Protein AF-0000000067175747 (afdb_homodimer)

Secondary structure (DSSP, 8-state):
--TTS--EEEEEEEEEBTTTB-SHHHHHHHHHTT----BPPPSSS---HHHHHHHTTSTT-PPPPS-BB--TTTT---GGGGT--HHHHHHS-HHHHHHHHHHHHHHHHTT--GGGGTT--EEEEEE------SS-TTS-STTTTTHHHHH-TTHHHHHHHHHHT--S-EEEEE-GGGHHHHHHHHHHHHHHHTS-SEEEEEEEE--SSSHHHHHHHHTT-B-SSS---TTBTT---B-BB-EEEEEEEEEHHHHHHTTPPP-EEEEEEEEEE--S-SSTT---HHHHHHHHHHHHHHHT--GGG--EEE----S-HHHHHHHHHHHHHHH--SSTT-SPEEE-THHHH-B-GGGHHHHHHHHHHHHHHHTEEPPPSS-SSB-TTS-HHHHT-EE--S-EE---BTTEEEEEEEEE-TTSEEEEEEEEEEPP-/--TTS--EEEEEEEEEBTTTB-SHHHHHHHHHTT----BPPPSSS---HHHHHHHTTSTT-PPPPS-BB--TTTT---GGGGT--HHHHHHS-HHHHHHHHHHHHHHHHTT--GGGGTT--EEEEEE------SS-TTS-STTTTTHHHHH-TTHHHHHHHHHHT--S-EEEEE-GGGHHHHHHHHHHHHHHHTS-SEEEEEEEE--SSTHHHHHHHHTT-B-SSS---TTBTT---B-BB-EEEEEEEEEHHHHHHTTPPP-EEEEEEEEEE--S-SSTT---HHHHHHHHHHHHHHHT--GGG--EEE----S-HHHHHHHHHHHHHHH--SSTT-SPEEE-THHHH-B-GGGHHHHHHHHHHHHHHHTEEPPPSS-SSB-TTS-HHHHT-EE--S-EE---BTTEEEEEEEEE-TTSEEEEEEEEEEP--

Organism: Mycolicibacterium smegmatis (strain ATCC 700084 / mc(2)155) (NCBI:txid246196)

Structure (mmCIF, N/CA/C/O backbone):
data_AF-0000000067175747-model_v1
#
loop_
_entity.id
_entity.type
_entity.pdbx_description
1 polymer 'Polyketide synthase'
#
loop_
_atom_site.group_PDB
_atom_site.id
_atom_site.type_symbol
_atom_site.label_atom_id
_atom_site.label_alt_id
_atom_site.label_comp_id
_atom_site.label_asym_id
_atom_site.label_entity_id
_atom_site.label_seq_id
_atom_site.pdbx_PDB_ins_code
_atom_site.Cartn_x
_atom_site.Cartn_y
_atom_site.Cartn_z
_atom_site.occupancy
_atom_site.B_iso_or_equiv
_atom_site.auth_seq_id
_atom_site.auth_comp_id
_atom_site.auth_asym_id
_atom_site.auth_atom_id
_atom_site.pdbx_PDB_model_num
ATOM 1 N N . MET A 1 1 ? 19.922 19.328 -9.078 1 29.25 1 MET A N 1
ATOM 2 C CA . MET A 1 1 ? 18.953 18.469 -9.742 1 29.25 1 MET A CA 1
ATOM 3 C C . MET A 1 1 ? 19.547 17.844 -10.992 1 29.25 1 MET A C 1
ATOM 5 O O . MET A 1 1 ? 20.203 18.516 -11.781 1 29.25 1 MET A O 1
ATOM 9 N N . SER A 1 2 ? 19.844 16.766 -11.023 1 37.66 2 SER A N 1
ATOM 10 C CA . SER A 1 2 ? 20.438 16.203 -12.227 1 37.66 2 SER A CA 1
ATOM 11 C C . SER A 1 2 ? 19.719 16.688 -13.484 1 37.66 2 SER A C 1
ATOM 13 O O . SER A 1 2 ? 18.516 16.5 -13.633 1 37.66 2 SER A O 1
ATOM 15 N N . SER A 1 3 ? 20.188 17.75 -14.18 1 47.06 3 SER A N 1
ATOM 16 C CA . SER A 1 3 ? 19.891 18.625 -15.312 1 47.06 3 SER A CA 1
ATOM 17 C C . SER A 1 3 ? 19.109 17.891 -16.391 1 47.06 3 SER A C 1
ATOM 19 O O . SER A 1 3 ? 18.375 18.516 -17.172 1 47.06 3 SER A O 1
ATOM 21 N N . GLY A 1 4 ? 19.078 16.5 -16.391 1 63.97 4 GLY A N 1
ATOM 22 C CA . GLY A 1 4 ? 18.562 15.875 -17.609 1 63.97 4 GLY A CA 1
ATOM 23 C C . GLY A 1 4 ? 17.203 15.234 -17.406 1 63.97 4 GLY A C 1
ATOM 24 O O . GLY A 1 4 ? 16.531 14.891 -18.391 1 63.97 4 GLY A O 1
ATOM 25 N N . GLU A 1 5 ? 16.656 15.094 -16.031 1 85.38 5 GLU A N 1
ATOM 26 C CA . GLU A 1 5 ? 15.398 14.383 -15.883 1 85.38 5 GLU A CA 1
ATOM 27 C C . GLU A 1 5 ? 14.211 15.344 -15.961 1 85.38 5 GLU A C 1
ATOM 29 O O . GLU A 1 5 ? 14.273 16.453 -15.445 1 85.38 5 GLU A O 1
ATOM 34 N N . ASP A 1 6 ? 13.234 15.086 -16.688 1 95.19 6 ASP A N 1
ATOM 35 C CA . ASP A 1 6 ? 11.977 15.82 -16.781 1 95.19 6 ASP A CA 1
ATOM 36 C C . ASP A 1 6 ? 11.281 15.883 -15.422 1 95.19 6 ASP A C 1
ATOM 38 O O . ASP A 1 6 ? 10.789 14.875 -14.914 1 95.19 6 ASP A O 1
ATOM 42 N N . PRO A 1 7 ? 11.297 17.078 -14.711 1 97.94 7 PRO A N 1
ATOM 43 C CA . PRO A 1 7 ? 10.742 17.188 -13.359 1 97.94 7 PRO A CA 1
ATOM 44 C C . PRO A 1 7 ? 9.273 16.781 -13.281 1 97.94 7 PRO A C 1
ATOM 46 O O . PRO A 1 7 ? 8.562 16.844 -14.289 1 97.94 7 PRO A O 1
ATOM 49 N N . VAL A 1 8 ? 8.859 16.344 -12.125 1 98.81 8 VAL A N 1
ATOM 50 C CA . VAL A 1 8 ? 7.449 16.062 -11.867 1 98.81 8 VAL A CA 1
ATOM 51 C C . VAL A 1 8 ? 6.801 17.266 -11.188 1 98.81 8 VAL A C 1
ATOM 53 O O . VAL A 1 8 ? 7.359 17.844 -10.25 1 98.81 8 VAL A O 1
ATOM 56 N N . VAL A 1 9 ? 5.598 17.672 -11.664 1 98.94 9 VAL A N 1
ATOM 57 C CA . VAL A 1 9 ? 4.934 18.859 -11.148 1 98.94 9 VAL A CA 1
ATOM 58 C C . VAL A 1 9 ? 3.514 18.516 -10.703 1 98.94 9 VAL A C 1
ATOM 60 O O . VAL A 1 9 ? 2.93 17.531 -11.18 1 98.94 9 VAL A O 1
ATOM 63 N N . ILE A 1 10 ? 3.045 19.219 -9.742 1 98.94 10 ILE A N 1
ATOM 64 C CA . ILE A 1 10 ? 1.645 19.172 -9.336 1 98.94 10 ILE A CA 1
ATOM 65 C C . ILE A 1 10 ? 0.829 20.156 -10.172 1 98.94 10 ILE A C 1
ATOM 67 O O . ILE A 1 10 ? 1.156 21.344 -10.242 1 98.94 10 ILE A O 1
ATOM 71 N N . VAL A 1 11 ? -0.299 19.656 -10.734 1 98.88 11 VAL A N 1
ATOM 72 C CA . VAL A 1 11 ? -1.05 20.516 -11.641 1 98.88 11 VAL A CA 1
ATOM 73 C C . VAL A 1 11 ? -2.492 20.641 -11.156 1 98.88 11 VAL A C 1
ATOM 75 O O . VAL A 1 11 ? -3.285 21.391 -11.734 1 98.88 11 VAL A O 1
ATOM 78 N N . GLY A 1 12 ? -2.881 19.938 -10.109 1 98.81 12 GLY A N 1
ATOM 79 C CA . GLY A 1 12 ? -4.203 20.016 -9.516 1 98.81 12 GLY A CA 1
ATOM 80 C C . GLY A 1 12 ? -4.238 19.547 -8.07 1 98.81 12 GLY A C 1
ATOM 81 O O . GLY A 1 12 ? -3.373 18.766 -7.645 1 98.81 12 GLY A O 1
ATOM 82 N N . MET A 1 13 ? -5.25 20.016 -7.363 1 98.81 13 MET A N 1
ATOM 83 C CA . MET A 1 13 ? -5.43 19.594 -5.977 1 98.81 13 MET A CA 1
ATOM 84 C C . MET A 1 13 ? -6.879 19.766 -5.539 1 98.81 13 MET A C 1
ATOM 86 O O . MET A 1 13 ? -7.59 20.641 -6.043 1 98.81 13 MET A O 1
ATOM 90 N N . ALA A 1 14 ? -7.273 18.953 -4.656 1 98.88 14 ALA A N 1
ATOM 91 C CA . ALA A 1 14 ? -8.531 19.062 -3.928 1 98.88 14 ALA A CA 1
ATOM 92 C C . ALA A 1 14 ? -8.43 18.422 -2.547 1 98.88 14 ALA A C 1
ATOM 94 O O . ALA A 1 14 ? -7.555 17.594 -2.307 1 98.88 14 ALA A O 1
ATOM 95 N N . LEU A 1 15 ? -9.289 18.875 -1.638 1 98.75 15 LEU A N 1
ATOM 96 C CA . LEU A 1 15 ? -9.227 18.312 -0.294 1 98.75 15 LEU A CA 1
ATOM 97 C C . LEU A 1 15 ? -10.555 18.469 0.427 1 98.75 15 LEU A C 1
ATOM 99 O O . LEU A 1 15 ? -11.422 19.219 -0.013 1 98.75 15 LEU A O 1
ATOM 103 N N . GLU A 1 16 ? -10.727 17.703 1.391 1 98.5 16 GLU A N 1
ATOM 104 C CA . GLU A 1 16 ? -11.734 17.844 2.439 1 98.5 16 GLU A CA 1
ATOM 105 C C . GLU A 1 16 ? -11.109 17.75 3.826 1 98.5 16 GLU A C 1
ATOM 107 O O . GLU A 1 16 ? -10.188 16.953 4.043 1 98.5 16 GLU A O 1
ATOM 112 N N . ALA A 1 17 ? -11.469 18.578 4.68 1 98.62 17 ALA A N 1
ATOM 113 C CA . ALA A 1 17 ? -10.945 18.625 6.047 1 98.62 17 ALA A CA 1
ATOM 114 C C . ALA A 1 17 ? -12.055 18.984 7.039 1 98.62 17 ALA A C 1
ATOM 116 O O . ALA A 1 17 ? -13.148 19.375 6.637 1 98.62 17 ALA A O 1
ATOM 117 N N . PRO A 1 18 ? -11.852 18.781 8.305 1 98.31 18 PRO A N 1
ATOM 118 C CA . PRO A 1 18 ? -12.836 19.188 9.305 1 98.31 18 PRO A CA 1
ATOM 119 C C . PRO A 1 18 ? -13.188 20.656 9.227 1 98.31 18 PRO A C 1
ATOM 121 O O . PRO A 1 18 ? -12.422 21.453 8.672 1 98.31 18 PRO A O 1
ATOM 124 N N . GLY A 1 19 ? -14.312 21 9.82 1 96.75 19 GLY A N 1
ATOM 125 C CA . GLY A 1 19 ? -14.742 22.391 9.82 1 96.75 19 GLY A CA 1
ATOM 126 C C . GLY A 1 19 ? -15.539 22.766 8.586 1 96.75 19 GLY A C 1
ATOM 127 O O . GLY A 1 19 ? -15.664 23.953 8.25 1 96.75 19 GLY A O 1
ATOM 128 N N . GLY A 1 20 ? -15.977 21.781 7.902 1 95.69 20 GLY A N 1
ATOM 129 C CA . GLY A 1 20 ? -16.781 22.031 6.715 1 95.69 20 GLY A CA 1
ATOM 130 C C . GLY A 1 20 ? -15.953 22.422 5.504 1 95.69 20 GLY A C 1
ATOM 131 O O . GLY A 1 20 ? -16.469 23.016 4.551 1 95.69 20 GLY A O 1
ATOM 132 N N . VAL A 1 21 ? -14.703 22.141 5.492 1 97.88 21 VAL A N 1
ATOM 133 C CA . VAL A 1 21 ? -13.805 22.484 4.395 1 97.88 21 VAL A CA 1
ATOM 134 C C . VAL A 1 21 ? -14.039 21.531 3.225 1 97.88 21 VAL A C 1
ATOM 136 O O . VAL A 1 21 ? -13.844 20.312 3.354 1 97.88 21 VAL A O 1
ATOM 139 N N . THR A 1 22 ? -14.391 22.031 2.045 1 96.62 22 THR A N 1
ATOM 140 C CA . THR A 1 22 ? -14.609 21.188 0.87 1 96.62 22 THR A CA 1
ATOM 141 C C . THR A 1 22 ? -13.867 21.75 -0.339 1 96.62 22 THR A C 1
ATOM 143 O O . THR A 1 22 ? -13.883 21.156 -1.416 1 96.62 22 THR A O 1
ATOM 146 N N . THR A 1 23 ? -13.305 22.938 -0.142 1 97.75 23 THR A N 1
ATOM 147 C CA . THR A 1 23 ? -12.516 23.547 -1.203 1 97.75 23 THR A CA 1
ATOM 148 C C . THR A 1 23 ? -11.188 24.078 -0.657 1 97.75 23 THR A C 1
ATOM 150 O O . THR A 1 23 ? -11.039 24.25 0.554 1 97.75 23 THR A O 1
ATOM 153 N N . ALA A 1 24 ? -10.289 24.328 -1.548 1 98.12 24 ALA A N 1
ATOM 154 C CA . ALA A 1 24 ? -9.008 24.938 -1.17 1 98.12 24 ALA A CA 1
ATOM 155 C C . ALA A 1 24 ? -9.211 26.297 -0.535 1 98.12 24 ALA A C 1
ATOM 157 O O . ALA A 1 24 ? -8.5 26.672 0.399 1 98.12 24 ALA A O 1
ATOM 158 N N . ASP A 1 25 ? -10.172 27.031 -1.022 1 98.25 25 ASP A N 1
ATOM 159 C CA . ASP A 1 25 ? -10.469 28.344 -0.468 1 98.25 25 ASP A CA 1
ATOM 160 C C . ASP A 1 25 ? -11.016 28.234 0.953 1 98.25 25 ASP A C 1
ATOM 162 O O . ASP A 1 25 ? -10.672 29.047 1.819 1 98.25 25 ASP A O 1
ATOM 166 N N . ASP A 1 26 ? -11.953 27.281 1.152 1 98.5 26 ASP A N 1
ATOM 167 C CA . ASP A 1 26 ? -12.43 27.031 2.506 1 98.5 26 ASP A CA 1
ATOM 168 C C . ASP A 1 26 ? -11.266 26.75 3.457 1 98.5 26 ASP A C 1
ATOM 170 O O . ASP A 1 26 ? -11.242 27.266 4.578 1 98.5 26 ASP A O 1
ATOM 174 N N . TYR A 1 27 ? -10.414 25.969 2.957 1 98.81 27 TYR A N 1
ATOM 175 C CA . TYR A 1 27 ? -9.266 25.562 3.756 1 98.81 27 TYR A CA 1
ATOM 176 C C . TYR A 1 27 ? -8.391 26.766 4.105 1 98.81 27 TYR A C 1
ATOM 178 O O . TYR A 1 27 ? -7.996 26.938 5.262 1 98.81 27 TYR A O 1
ATOM 186 N N . TRP A 1 28 ? -8.047 27.578 3.131 1 98.81 28 TRP A N 1
ATOM 187 C CA . TRP A 1 28 ? -7.238 28.766 3.35 1 98.81 28 TRP A CA 1
ATOM 188 C C . TRP A 1 28 ? -7.91 29.703 4.34 1 98.81 28 TRP A C 1
ATOM 190 O O . TRP A 1 28 ? -7.25 30.266 5.215 1 98.81 28 TRP A O 1
ATOM 200 N N . THR A 1 29 ? -9.188 29.828 4.207 1 98.75 29 THR A N 1
ATOM 201 C CA . THR A 1 29 ? -9.945 30.672 5.121 1 98.75 29 THR A CA 1
ATOM 202 C C . THR A 1 29 ? -9.852 30.141 6.551 1 98.75 29 THR A C 1
ATOM 204 O O . THR A 1 29 ? -9.617 30.906 7.488 1 98.75 29 THR A O 1
ATOM 207 N N . LEU A 1 30 ? -10 28.891 6.715 1 98.75 30 LEU A N 1
ATOM 208 C CA . LEU A 1 30 ? -9.883 28.25 8.023 1 98.75 30 LEU A CA 1
ATOM 209 C C . LEU A 1 30 ? -8.516 28.531 8.641 1 98.75 30 LEU A C 1
ATOM 211 O O . LEU A 1 30 ? -8.414 28.875 9.82 1 98.75 30 LEU A O 1
ATOM 215 N N . LEU A 1 31 ? -7.477 28.391 7.848 1 98.75 31 LEU A N 1
ATOM 216 C CA . LEU A 1 31 ? -6.102 28.562 8.305 1 98.75 31 LEU A CA 1
ATOM 217 C C . LEU A 1 31 ? -5.816 30.016 8.68 1 98.75 31 LEU A C 1
ATOM 219 O O . LEU A 1 31 ? -5.195 30.281 9.711 1 98.75 31 LEU A O 1
ATOM 223 N N . THR A 1 32 ? -6.281 30.984 7.914 1 98.38 32 THR A N 1
ATOM 224 C CA . THR A 1 32 ? -5.914 32.375 8.102 1 98.38 32 THR A CA 1
ATOM 225 C C . THR A 1 32 ? -6.797 33.031 9.156 1 98.38 32 THR A C 1
ATOM 227 O O . THR A 1 32 ? -6.406 34.031 9.766 1 98.38 32 THR A O 1
ATOM 230 N N . GLU A 1 33 ? -7.965 32.438 9.352 1 98.31 33 GLU A N 1
ATOM 231 C CA . GLU A 1 33 ? -8.805 32.906 10.445 1 98.31 33 GLU A CA 1
ATOM 232 C C . GLU A 1 33 ? -8.398 32.281 11.773 1 98.31 33 GLU A C 1
ATOM 234 O O . GLU A 1 33 ? -8.992 32.562 12.812 1 98.31 33 GLU A O 1
ATOM 239 N N . GLU A 1 34 ? -7.406 31.375 11.672 1 98.31 34 GLU A N 1
ATOM 240 C CA . GLU A 1 34 ? -6.859 30.719 12.852 1 98.31 34 GLU A CA 1
ATOM 241 C C . GLU A 1 34 ? -7.945 29.969 13.625 1 98.31 34 GLU A C 1
ATOM 243 O O . GLU A 1 34 ? -8.023 30.078 14.852 1 98.31 34 GLU A O 1
ATOM 248 N N . ARG A 1 35 ? -8.75 29.266 12.891 1 98.31 35 ARG A N 1
ATOM 249 C CA . ARG A 1 35 ? -9.836 28.5 13.5 1 98.31 35 ARG A CA 1
ATOM 250 C C . ARG A 1 35 ? -9.391 27.078 13.812 1 98.31 35 ARG A C 1
ATOM 252 O O . ARG A 1 35 ? -8.602 26.484 13.07 1 98.31 35 ARG A O 1
ATOM 259 N N . GLU A 1 36 ? -9.914 26.562 14.883 1 98.25 36 GLU A N 1
ATOM 260 C CA . GLU A 1 36 ? -9.82 25.141 15.211 1 98.25 36 GLU A CA 1
ATOM 261 C C . GLU A 1 36 ? -11.07 24.391 14.773 1 98.25 36 GLU A C 1
ATOM 263 O O . GLU A 1 36 ? -12.188 24.734 15.172 1 98.25 36 GLU A O 1
ATOM 268 N N . ALA A 1 37 ? -10.883 23.375 13.992 1 98.25 37 ALA A N 1
ATOM 269 C CA . ALA A 1 37 ? -12.016 22.688 13.367 1 98.25 37 ALA A CA 1
ATOM 270 C C . ALA A 1 37 ? -12.344 21.391 14.109 1 98.25 37 ALA A C 1
ATOM 272 O O . ALA A 1 37 ? -13.008 20.516 13.562 1 98.25 37 ALA A O 1
ATOM 273 N N . LEU A 1 38 ? -11.961 21.219 15.328 1 97.88 38 LEU A N 1
ATOM 274 C CA . LEU A 1 38 ? -12.32 20.062 16.156 1 97.88 38 LEU A CA 1
ATOM 275 C C . LEU A 1 38 ? -13.727 20.219 16.719 1 97.88 38 LEU A C 1
ATOM 277 O O . LEU A 1 38 ? -14.172 21.328 17 1 97.88 38 LEU A O 1
ATOM 281 N N . GLY A 1 39 ? -14.438 19.141 16.797 1 96.81 39 GLY A N 1
ATOM 282 C CA . GLY A 1 39 ? -15.789 19.109 17.328 1 96.81 39 GLY A CA 1
ATOM 283 C C . GLY A 1 39 ? -16.109 17.828 18.078 1 96.81 39 GLY A C 1
ATOM 284 O O . GLY A 1 39 ? -15.25 16.969 18.234 1 96.81 39 GLY A O 1
ATOM 285 N N . ARG A 1 40 ? -17.312 17.812 18.531 1 96.94 40 ARG A N 1
ATOM 286 C CA . ARG A 1 40 ? -17.766 16.641 19.281 1 96.94 40 ARG A CA 1
ATOM 287 C C . ARG A 1 40 ? -17.891 15.422 18.375 1 96.94 40 ARG A C 1
ATOM 289 O O . ARG A 1 40 ? -17.984 15.555 17.156 1 96.94 40 ARG A O 1
ATOM 296 N N . PHE A 1 41 ? -17.844 14.234 19.016 1 96.81 41 PHE A N 1
ATOM 297 C CA . PHE A 1 41 ? -18.031 13 18.266 1 96.81 41 PHE A CA 1
ATOM 298 C C . PHE A 1 41 ? -19.359 13.008 17.531 1 96.81 41 PHE A C 1
ATOM 300 O O . PHE A 1 41 ? -20.375 13.453 18.078 1 96.81 41 PHE A O 1
ATOM 307 N N . PRO A 1 42 ? -19.266 12.57 16.25 1 93.94 42 PRO A N 1
ATOM 308 C CA . PRO A 1 42 ? -20.531 12.484 15.516 1 93.94 42 PRO A CA 1
ATOM 309 C C . PRO A 1 42 ? -21.484 11.453 16.109 1 93.94 42 PRO A C 1
ATOM 311 O O . PRO A 1 42 ? -21.047 10.398 16.578 1 93.94 42 PRO A O 1
ATOM 314 N N . ARG A 1 43 ? -22.781 11.68 16.047 1 92.31 43 ARG A N 1
ATOM 315 C CA . ARG A 1 43 ? -23.781 10.805 16.641 1 92.31 43 ARG A CA 1
ATOM 316 C C . ARG A 1 43 ? -24.484 9.961 15.578 1 92.31 43 ARG A C 1
ATOM 318 O O . ARG A 1 43 ? -25.328 9.125 15.898 1 92.31 43 ARG A O 1
ATOM 325 N N . ASP A 1 44 ? -24.094 10.039 14.406 1 88.19 44 ASP A N 1
ATOM 326 C CA . ASP A 1 44 ? -24.766 9.359 13.305 1 88.19 44 ASP A CA 1
ATOM 327 C C . ASP A 1 44 ? -23.906 8.219 12.75 1 88.19 44 ASP A C 1
ATOM 329 O O . ASP A 1 44 ? -24.141 7.758 11.633 1 88.19 44 ASP A O 1
ATOM 333 N N . ARG A 1 45 ? -22.922 7.781 13.5 1 90.31 45 ARG A N 1
ATOM 334 C CA . ARG A 1 45 ? -22.016 6.77 12.984 1 90.31 45 ARG A CA 1
ATOM 335 C C . ARG A 1 45 ? -22.25 5.426 13.664 1 90.31 45 ARG A C 1
ATOM 337 O O . ARG A 1 45 ? -21.547 4.449 13.383 1 90.31 45 ARG A O 1
ATOM 344 N N . GLY A 1 46 ? -23.156 5.387 14.531 1 89.5 46 GLY A N 1
ATOM 345 C CA . GLY A 1 46 ? -23.453 4.145 15.227 1 89.5 46 GLY A CA 1
ATOM 346 C C . GLY A 1 46 ? -22.453 3.82 16.328 1 89.5 46 GLY A C 1
ATOM 347 O O . GLY A 1 46 ? -22.406 2.689 16.812 1 89.5 46 GLY A O 1
ATOM 348 N N . TRP A 1 47 ? -21.594 4.785 16.656 1 93.25 47 TRP A N 1
ATOM 349 C CA . TRP A 1 47 ? -20.641 4.566 17.734 1 93.25 47 TRP A CA 1
ATOM 350 C C . TRP A 1 47 ? -21.328 4.57 19.094 1 93.25 47 TRP A C 1
ATOM 352 O O . TRP A 1 47 ? -22.234 5.383 19.328 1 93.25 47 TRP A O 1
ATOM 362 N N . ASP A 1 48 ? -21.016 3.637 19.906 1 95 48 ASP A N 1
ATOM 363 C CA . ASP A 1 48 ? -21.484 3.682 21.297 1 95 48 ASP A CA 1
ATOM 364 C C . ASP A 1 48 ? -20.641 4.641 22.125 1 95 48 ASP A C 1
ATOM 366 O O . ASP A 1 48 ? -19.781 4.211 22.906 1 95 48 ASP A O 1
ATOM 370 N N . ILE A 1 49 ? -20.969 5.871 22.062 1 96.06 49 ILE A N 1
ATOM 371 C CA . ILE A 1 49 ? -20.172 6.945 22.656 1 96.06 49 ILE A CA 1
ATOM 372 C C . ILE A 1 49 ? -20.203 6.828 24.172 1 96.06 49 ILE A C 1
ATOM 374 O O . ILE A 1 49 ? -19.188 7.074 24.844 1 96.06 49 ILE A O 1
ATOM 378 N N . GLY A 1 50 ? -21.344 6.488 24.734 1 95.94 50 GLY A N 1
ATOM 379 C CA . GLY A 1 50 ? -21.422 6.262 26.156 1 95.94 50 GLY A CA 1
ATOM 380 C C . GLY A 1 50 ? -20.438 5.207 26.641 1 95.94 50 GLY A C 1
ATOM 381 O O . GLY A 1 50 ? -19.703 5.426 27.609 1 95.94 50 GLY A O 1
ATOM 382 N N . ALA A 1 51 ? -20.469 4.121 25.984 1 95.31 51 ALA A N 1
ATOM 383 C CA . ALA A 1 51 ? -19.547 3.035 26.328 1 95.31 51 ALA A CA 1
ATOM 384 C C . ALA A 1 51 ? -18.094 3.457 26.141 1 95.31 51 ALA A C 1
ATOM 386 O O . ALA A 1 51 ? -17.219 3.031 26.875 1 95.31 51 ALA A O 1
ATOM 387 N N . LEU A 1 52 ? -17.938 4.242 25.156 1 96 52 LEU A N 1
ATOM 388 C CA . LEU A 1 52 ? -16.594 4.746 24.875 1 96 52 LEU A CA 1
ATOM 389 C C . LEU A 1 52 ? -16.078 5.562 26.047 1 96 52 LEU A C 1
ATOM 391 O O . LEU A 1 52 ? -14.953 5.332 26.531 1 96 52 LEU A O 1
ATOM 395 N N . PHE A 1 53 ? -16.844 6.461 26.562 1 96.5 53 PHE A N 1
ATOM 396 C CA . PHE A 1 53 ? -16.438 7.324 27.656 1 96.5 53 PHE A CA 1
ATOM 397 C C . PHE A 1 53 ? -16.312 6.527 28.953 1 96.5 53 PHE A C 1
ATOM 399 O O . PHE A 1 53 ? -15.352 6.711 29.703 1 96.5 53 PHE A O 1
ATOM 406 N N . ASP A 1 54 ? -17.188 5.629 29.172 1 96.25 54 ASP A N 1
ATOM 407 C CA . ASP A 1 54 ? -17.141 4.789 30.359 1 96.25 54 ASP A CA 1
ATOM 408 C C . ASP A 1 54 ? -15.898 3.895 30.359 1 96.25 54 ASP A C 1
ATOM 410 O O . ASP A 1 54 ? -15.227 3.754 31.375 1 96.25 54 ASP A O 1
ATOM 414 N N . GLY A 1 55 ? -15.711 3.328 29.234 1 94.94 55 GLY A N 1
ATOM 415 C CA . GLY A 1 55 ? -14.562 2.451 29.094 1 94.94 55 GLY A CA 1
ATOM 416 C C . GLY A 1 55 ? -13.242 3.164 29.312 1 94.94 55 GLY A C 1
ATOM 417 O O . GLY A 1 55 ? -12.297 2.588 29.859 1 94.94 55 GLY A O 1
ATOM 418 N N . SER A 1 56 ? -13.188 4.363 28.875 1 94.69 56 SER A N 1
ATOM 419 C CA . SER A 1 56 ? -11.93 5.105 28.938 1 94.69 56 SER A CA 1
ATOM 420 C C . SER A 1 56 ? -11.602 5.496 30.375 1 94.69 56 SER A C 1
ATOM 422 O O . SER A 1 56 ? -10.508 5.984 30.656 1 94.69 56 SER A O 1
ATOM 424 N N . ARG A 1 57 ? -12.461 5.188 31.344 1 93.81 57 ARG A N 1
ATOM 425 C CA . ARG A 1 57 ? -12.234 5.488 32.75 1 93.81 57 ARG A CA 1
ATOM 426 C C . ARG A 1 57 ? -11.641 4.285 33.469 1 93.81 57 ARG A C 1
ATOM 428 O O . ARG A 1 57 ? -11.281 4.379 34.656 1 93.81 57 ARG A O 1
ATOM 435 N N . ARG A 1 58 ? -11.508 3.227 32.781 1 93.56 58 ARG A N 1
ATOM 436 C CA . ARG A 1 58 ? -10.891 2.033 33.344 1 93.56 58 ARG A CA 1
ATOM 437 C C . ARG A 1 58 ? -9.406 2.26 33.625 1 93.56 58 ARG A C 1
ATOM 439 O O . ARG A 1 58 ? -8.773 3.09 32.969 1 93.56 58 ARG A O 1
ATOM 446 N N . ASP A 1 59 ? -8.906 1.493 34.531 1 92.38 59 ASP A N 1
ATOM 447 C CA . ASP A 1 59 ? -7.484 1.581 34.875 1 92.38 59 ASP A CA 1
ATOM 448 C C . ASP A 1 59 ? -6.621 1.299 33.625 1 92.38 59 ASP A C 1
ATOM 450 O O . ASP A 1 59 ? -6.91 0.384 32.875 1 92.38 59 ASP A O 1
ATOM 454 N N . GLY A 1 60 ? -5.672 2.145 33.531 1 93.94 60 GLY A N 1
ATOM 455 C CA . GLY A 1 60 ? -4.719 1.947 32.438 1 93.94 60 GLY A CA 1
ATOM 456 C C . GLY A 1 60 ? -5.062 2.738 31.203 1 93.94 60 GLY A C 1
ATOM 457 O O . GLY A 1 60 ? -4.293 2.752 30.234 1 93.94 60 GLY A O 1
ATOM 458 N N . PHE A 1 61 ? -6.223 3.361 31.203 1 95.44 61 PHE A N 1
ATOM 459 C CA . PHE A 1 61 ? -6.617 4.184 30.078 1 95.44 61 PHE A CA 1
ATOM 460 C C . PHE A 1 61 ? -6.625 5.66 30.453 1 95.44 61 PHE A C 1
ATOM 462 O O . PHE A 1 61 ? -6.906 6.012 31.609 1 95.44 61 PHE A O 1
ATOM 469 N N . LYS A 1 62 ? -6.238 6.453 29.484 1 95.06 62 LYS A N 1
ATOM 470 C CA . LYS A 1 62 ? -6.453 7.895 29.594 1 95.06 62 LYS A CA 1
ATOM 471 C C . LYS A 1 62 ? -7.875 8.266 29.172 1 95.06 62 LYS A C 1
ATOM 473 O O . LYS A 1 62 ? -8.398 7.727 28.203 1 95.06 62 LYS A O 1
ATOM 478 N N . PRO A 1 63 ? -8.477 9.203 29.906 1 95.69 63 PRO A N 1
ATOM 479 C CA . PRO A 1 63 ? -9.828 9.594 29.516 1 95.69 63 PRO A CA 1
ATOM 480 C C . PRO A 1 63 ? -9.891 10.141 28.078 1 95.69 63 PRO A C 1
ATOM 482 O O . PRO A 1 63 ? -9.016 10.906 27.672 1 95.69 63 PRO A O 1
ATOM 485 N N . ILE A 1 64 ? -10.875 9.672 27.359 1 97.56 64 ILE A N 1
ATOM 486 C CA . ILE A 1 64 ? -11.117 10.156 26 1 97.56 64 ILE A CA 1
ATOM 487 C C . ILE A 1 64 ? -12.023 11.391 26.047 1 97.56 64 ILE A C 1
ATOM 489 O O . ILE A 1 64 ? -13.117 11.344 26.609 1 97.56 64 ILE A O 1
ATOM 493 N N . ASN A 1 65 ? -11.508 12.484 25.5 1 96.62 65 ASN A N 1
ATOM 494 C CA . ASN A 1 65 ? -12.312 13.695 25.391 1 96.62 65 ASN A CA 1
ATOM 495 C C . ASN A 1 65 ? -13.289 13.609 24.219 1 96.62 65 ASN A C 1
ATOM 497 O O . ASN A 1 65 ? -13 12.984 23.203 1 96.62 65 ASN A O 1
ATOM 501 N N . ASP A 1 66 ? -14.477 14.18 24.391 1 97.38 66 ASP A N 1
ATOM 502 C CA . ASP A 1 66 ? -15.477 14.203 23.328 1 97.38 66 ASP A CA 1
ATOM 503 C C . ASP A 1 66 ? -15.094 15.203 22.234 1 97.38 66 ASP A C 1
ATOM 505 O O . ASP A 1 66 ? -15.891 16.078 21.891 1 97.38 66 ASP A O 1
ATOM 509 N N . LEU A 1 67 ? -13.867 15.094 21.719 1 97.62 67 LEU A N 1
ATOM 510 C CA . LEU A 1 67 ? -13.367 16.016 20.703 1 97.62 67 LEU A CA 1
ATOM 511 C C . LEU A 1 67 ? -12.547 15.273 19.656 1 97.62 67 LEU A C 1
ATOM 513 O O . LEU A 1 67 ? -11.797 14.359 19.984 1 97.62 67 LEU A O 1
ATOM 517 N N . GLY A 1 68 ? -12.727 15.57 18.375 1 98.12 68 GLY A N 1
ATOM 518 C CA . GLY A 1 68 ? -11.984 15.102 17.219 1 98.12 68 GLY A CA 1
ATOM 519 C C . GLY A 1 68 ? -12.258 15.914 15.969 1 98.12 68 GLY A C 1
ATOM 520 O O . GLY A 1 68 ? -13.109 16.812 15.977 1 98.12 68 GLY A O 1
ATOM 521 N N . GLY A 1 69 ? -11.414 15.766 15.008 1 98.38 69 GLY A N 1
ATOM 522 C CA . GLY A 1 69 ? -11.688 16.359 13.703 1 98.38 69 GLY A CA 1
ATOM 523 C C . GLY A 1 69 ? -12.469 15.445 12.781 1 98.38 69 GLY A C 1
ATOM 524 O O . GLY A 1 69 ? -11.977 14.383 12.391 1 98.38 69 GLY A O 1
ATOM 525 N N . PHE A 1 70 ? -13.688 15.883 12.367 1 97.75 70 PHE A N 1
ATOM 526 C CA . PHE A 1 70 ? -14.555 15 11.594 1 97.75 70 PHE A CA 1
ATOM 527 C C . PHE A 1 70 ? -15.016 15.68 10.312 1 97.75 70 PHE A C 1
ATOM 529 O O . PHE A 1 70 ? -15.242 16.891 10.289 1 97.75 70 PHE A O 1
ATOM 536 N N . LEU A 1 71 ? -15.07 14.836 9.266 1 97.06 71 LEU A N 1
ATOM 537 C CA . LEU A 1 71 ? -15.695 15.32 8.039 1 97.06 71 LEU A CA 1
ATOM 538 C C . LEU A 1 71 ? -17.219 15.359 8.18 1 97.06 71 LEU A C 1
ATOM 540 O O . LEU A 1 71 ? -17.828 14.383 8.617 1 97.06 71 LEU A O 1
ATOM 544 N N . SER A 1 72 ? -17.922 16.438 7.895 1 87.62 72 SER A N 1
ATOM 545 C CA . SER A 1 72 ? -19.375 16.594 7.996 1 87.62 72 SER A CA 1
ATOM 546 C C . SER A 1 72 ? -20.094 15.812 6.906 1 87.62 72 SER A C 1
ATOM 548 O O . SER A 1 72 ? -21.203 15.32 7.121 1 87.62 72 SER A O 1
ATOM 550 N N . GLY A 1 73 ? -19.594 15.609 5.781 1 79.44 73 GLY A N 1
ATOM 551 C CA . GLY A 1 73 ? -20.281 14.984 4.652 1 79.44 73 GLY A CA 1
ATOM 552 C C . GLY A 1 73 ? -19.688 13.641 4.273 1 79.44 73 GLY A C 1
ATOM 553 O O . GLY A 1 73 ? -19.719 13.242 3.107 1 79.44 73 GLY A O 1
ATOM 554 N N . ALA A 1 74 ? -19.297 13 5.32 1 76.38 74 ALA A N 1
ATOM 555 C CA . ALA A 1 74 ? -18.656 11.727 4.988 1 76.38 74 ALA A CA 1
ATOM 556 C C . ALA A 1 74 ? -19.688 10.703 4.516 1 76.38 74 ALA A C 1
ATOM 558 O O . ALA A 1 74 ? -19.359 9.82 3.717 1 76.38 74 ALA A O 1
ATOM 559 N N . GLY A 1 75 ? -20.828 10.812 4.957 1 76.5 75 GLY A N 1
ATOM 560 C CA . GLY A 1 75 ? -21.875 9.875 4.59 1 76.5 75 GLY A CA 1
ATOM 561 C C . GLY A 1 75 ? -22.641 10.289 3.346 1 76.5 75 GLY A C 1
ATOM 562 O O . GLY A 1 75 ? -23.438 9.516 2.812 1 76.5 75 GLY A O 1
ATOM 563 N N . GLU A 1 76 ? -22.344 11.508 2.924 1 80 76 GLU A N 1
ATOM 564 C CA . GLU A 1 76 ? -23.047 12.008 1.739 1 80 76 GLU A CA 1
ATOM 565 C C . GLU A 1 76 ? -22.328 11.578 0.46 1 80 76 GLU A C 1
ATOM 567 O O . GLU A 1 76 ? -21.109 11.734 0.337 1 80 76 GLU A O 1
ATOM 572 N N . PHE A 1 77 ? -23.188 10.922 -0.385 1 80.69 77 PHE A N 1
ATOM 573 C CA . PHE A 1 77 ? -22.641 10.406 -1.634 1 80.69 77 PHE A CA 1
ATOM 574 C C . PHE A 1 77 ? -23.719 10.281 -2.691 1 80.69 77 PHE A C 1
ATOM 576 O O . PHE A 1 77 ? -24.844 9.883 -2.389 1 80.69 77 PHE A O 1
ATOM 583 N N . ASP A 1 78 ? -23.375 10.797 -3.865 1 83.75 78 ASP A N 1
ATOM 584 C CA . ASP A 1 78 ? -24.266 10.633 -5.008 1 83.75 78 ASP A CA 1
ATOM 585 C C . ASP A 1 78 ? -23.859 9.43 -5.859 1 83.75 78 ASP A C 1
ATOM 587 O O . ASP A 1 78 ? -23.141 9.586 -6.859 1 83.75 78 ASP A O 1
ATOM 591 N N . PRO A 1 79 ? -24.391 8.32 -5.512 1 86.56 79 PRO A N 1
ATOM 592 C CA . PRO A 1 79 ? -23.953 7.117 -6.227 1 86.56 79 PRO A CA 1
ATOM 593 C C . PRO A 1 79 ? -24.312 7.148 -7.707 1 86.56 79 PRO A C 1
ATOM 595 O O . PRO A 1 79 ? -23.562 6.656 -8.547 1 86.56 79 PRO A O 1
ATOM 598 N N . ALA A 1 80 ? -25.391 7.773 -8.055 1 87.06 80 ALA A N 1
ATOM 599 C CA . ALA A 1 80 ? -25.828 7.824 -9.445 1 87.06 80 ALA A CA 1
ATOM 600 C C . ALA A 1 80 ? -24.859 8.617 -10.305 1 87.06 80 ALA A C 1
ATOM 602 O O . ALA A 1 80 ? -24.609 8.266 -11.461 1 87.06 80 ALA A O 1
ATOM 603 N N . PHE A 1 81 ? -24.359 9.625 -9.719 1 88.06 81 PHE A N 1
ATOM 604 C CA . PHE A 1 81 ? -23.391 10.445 -10.43 1 88.06 81 PHE A CA 1
ATOM 605 C C . PHE A 1 81 ? -22.172 9.617 -10.836 1 88.06 81 PHE A C 1
ATOM 607 O O . PHE A 1 81 ? -21.609 9.82 -11.914 1 88.06 81 PHE A O 1
ATOM 614 N N . PHE A 1 82 ? -21.812 8.625 -10.055 1 89.94 82 PHE A N 1
ATOM 615 C CA . PHE A 1 82 ? -20.609 7.824 -10.305 1 89.94 82 PHE A CA 1
ATOM 616 C C . PHE A 1 82 ? -20.984 6.473 -10.906 1 89.94 82 PHE A C 1
ATOM 618 O O . PHE A 1 82 ? -20.141 5.578 -11 1 89.94 82 PHE A O 1
ATOM 625 N N . GLY A 1 83 ? -22.234 6.219 -11.172 1 88.5 83 GLY A N 1
ATOM 626 C CA . GLY A 1 83 ? -22.672 4.965 -11.766 1 88.5 83 GLY A CA 1
ATOM 627 C C . GLY A 1 83 ? -22.656 3.805 -10.789 1 88.5 83 GLY A C 1
ATOM 628 O O . GLY A 1 83 ? -22.422 2.66 -11.188 1 88.5 83 GLY A O 1
ATOM 629 N N . ILE A 1 84 ? -22.812 4.043 -9.562 1 90.81 84 ILE A N 1
ATOM 630 C CA . ILE A 1 84 ? -22.797 3.027 -8.516 1 90.81 84 ILE A CA 1
ATOM 631 C C . ILE A 1 84 ? -24.219 2.756 -8.047 1 90.81 84 ILE A C 1
ATOM 633 O O . ILE A 1 84 ? -24.984 3.691 -7.758 1 90.81 84 ILE A O 1
ATOM 637 N N . SER A 1 85 ? -24.641 1.541 -7.984 1 90 85 SER A N 1
ATOM 638 C CA . SER A 1 85 ? -25.984 1.185 -7.547 1 90 85 SER A CA 1
ATOM 639 C C . SER A 1 85 ? -26.188 1.492 -6.066 1 90 85 SER A C 1
ATOM 641 O O . SER A 1 85 ? -25.219 1.503 -5.293 1 90 85 SER A O 1
ATOM 643 N N . PRO A 1 86 ? -27.422 1.672 -5.684 1 89.44 86 PRO A N 1
ATOM 644 C CA . PRO A 1 86 ? -27.703 1.938 -4.27 1 89.44 86 PRO A CA 1
ATOM 645 C C . PRO A 1 86 ? -27.266 0.798 -3.355 1 89.44 86 PRO A C 1
ATOM 647 O O . PRO A 1 86 ? -26.734 1.044 -2.268 1 89.44 86 PRO A O 1
ATOM 650 N N . ARG A 1 87 ? -27.453 -0.37 -3.799 1 88.62 87 ARG A N 1
ATOM 651 C CA . ARG A 1 87 ? -27.062 -1.531 -3.006 1 88.62 87 ARG A CA 1
ATOM 652 C C . ARG A 1 87 ? -25.547 -1.564 -2.785 1 88.62 87 ARG A C 1
ATOM 654 O O . ARG A 1 87 ? -25.078 -1.821 -1.673 1 88.62 87 ARG A O 1
ATOM 661 N N . GLU A 1 88 ? -24.844 -1.297 -3.793 1 90.31 88 GLU A N 1
ATOM 662 C CA . GLU A 1 88 ? -23.391 -1.25 -3.691 1 90.31 88 GLU A CA 1
ATOM 663 C C . GLU A 1 88 ? -22.938 -0.083 -2.818 1 90.31 88 GLU A C 1
ATOM 665 O O . GLU A 1 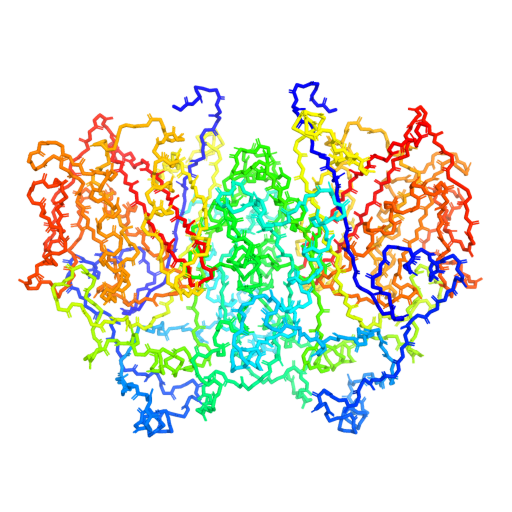88 ? -22.016 -0.229 -2.006 1 90.31 88 GLU A O 1
ATOM 670 N N . ALA A 1 89 ? -23.594 1.02 -2.955 1 90.62 89 ALA A N 1
ATOM 671 C CA . ALA A 1 89 ? -23.219 2.244 -2.254 1 90.62 89 ALA A CA 1
ATOM 672 C C . ALA A 1 89 ? -23.312 2.062 -0.743 1 90.62 89 ALA A C 1
ATOM 674 O O . ALA A 1 89 ? -22.484 2.576 0.005 1 90.62 89 ALA A O 1
ATOM 675 N N . VAL A 1 90 ? -24.25 1.338 -0.337 1 88.88 90 VAL A N 1
ATOM 676 C CA . VAL A 1 90 ? -24.484 1.188 1.096 1 88.88 90 VAL A CA 1
ATOM 677 C C . VAL A 1 90 ? -23.406 0.297 1.706 1 88.88 90 VAL A C 1
ATOM 679 O O . VAL A 1 90 ? -23.094 0.421 2.891 1 88.88 90 VAL A O 1
ATOM 682 N N . ALA A 1 91 ? -22.797 -0.5 0.883 1 91.06 91 ALA A N 1
ATOM 683 C CA . ALA A 1 91 ? -21.781 -1.433 1.36 1 91.06 91 ALA A CA 1
ATOM 684 C C . ALA A 1 91 ? -20.391 -0.796 1.325 1 91.06 91 ALA A C 1
ATOM 686 O O . ALA A 1 91 ? -19.422 -1.372 1.829 1 91.06 91 ALA A O 1
ATOM 687 N N . MET A 1 92 ? -20.359 0.406 0.799 1 92.62 92 MET A N 1
ATOM 688 C CA . MET A 1 92 ? -19.047 1.027 0.557 1 92.62 92 MET A CA 1
ATOM 689 C C . MET A 1 92 ? -18.547 1.736 1.809 1 92.62 92 MET A C 1
ATOM 691 O O . MET A 1 92 ? -19.281 2.516 2.424 1 92.62 92 MET A O 1
ATOM 695 N N . ASP A 1 93 ? -17.328 1.453 2.178 1 93.25 93 ASP A N 1
ATOM 696 C CA . ASP A 1 93 ? -16.609 2.266 3.154 1 93.25 93 ASP A CA 1
ATOM 697 C C . ASP A 1 93 ? -16.609 3.738 2.746 1 93.25 93 ASP A C 1
ATOM 699 O O . ASP A 1 93 ? -16.266 4.07 1.608 1 93.25 93 ASP A O 1
ATOM 703 N N . PRO A 1 94 ? -16.969 4.68 3.648 1 94.19 94 PRO A N 1
ATOM 704 C CA . PRO A 1 94 ? -16.984 6.105 3.322 1 94.19 94 PRO A CA 1
ATOM 705 C C . PRO A 1 94 ? -15.656 6.605 2.777 1 94.19 94 PRO A C 1
ATOM 707 O O . PRO A 1 94 ? -15.617 7.57 2.008 1 94.19 94 PRO A O 1
ATOM 710 N N . GLN A 1 95 ? -14.57 5.996 3.113 1 96.25 95 GLN A N 1
ATOM 711 C CA . GLN A 1 95 ? -13.273 6.383 2.557 1 96.25 95 GLN A CA 1
ATOM 712 C C . GLN A 1 95 ? -13.281 6.285 1.035 1 96.25 95 GLN A C 1
ATOM 714 O O . GLN A 1 95 ? -12.68 7.117 0.352 1 96.25 95 GLN A O 1
ATOM 719 N N . GLN A 1 96 ? -13.906 5.215 0.513 1 96.06 96 GLN A N 1
ATOM 720 C CA . GLN A 1 96 ? -13.969 5.07 -0.938 1 96.06 96 GLN A CA 1
ATOM 721 C C . GLN A 1 96 ? -14.781 6.199 -1.568 1 96.06 96 GLN A C 1
ATOM 723 O O . GLN A 1 96 ? -14.422 6.707 -2.633 1 96.06 96 GLN A O 1
ATOM 728 N N . ARG A 1 97 ? -15.859 6.625 -0.924 1 95.62 97 ARG A N 1
ATOM 729 C CA . ARG A 1 97 ? -16.719 7.699 -1.407 1 95.62 97 ARG A CA 1
ATOM 730 C C . ARG A 1 97 ? -15.977 9.031 -1.409 1 95.62 97 ARG A C 1
ATOM 732 O O . ARG A 1 97 ? -15.961 9.742 -2.42 1 95.62 97 ARG A O 1
ATOM 739 N N . VAL A 1 98 ? -15.352 9.312 -0.266 1 96.56 98 VAL A N 1
ATOM 740 C CA . VAL A 1 98 ? -14.641 10.578 -0.111 1 96.56 98 VAL A CA 1
ATOM 741 C C . VAL A 1 98 ? -13.445 10.617 -1.064 1 96.56 98 VAL A C 1
ATOM 743 O O . VAL A 1 98 ? -13.203 11.641 -1.717 1 96.56 98 VAL A O 1
ATOM 746 N N . ALA A 1 99 ? -12.727 9.523 -1.151 1 97.56 99 ALA A N 1
ATOM 747 C CA . ALA A 1 99 ? -11.57 9.469 -2.047 1 97.56 99 ALA A CA 1
ATOM 748 C C . ALA A 1 99 ? -11.992 9.727 -3.494 1 97.56 99 ALA A C 1
ATOM 750 O O . ALA A 1 99 ? -11.312 10.453 -4.223 1 97.56 99 ALA A O 1
ATOM 751 N N . LEU A 1 100 ? -13.062 9.094 -3.928 1 96.75 100 LEU A N 1
ATOM 752 C CA . LEU A 1 100 ? -13.547 9.227 -5.297 1 96.75 100 LEU A CA 1
ATOM 753 C C . LEU A 1 100 ? -13.938 10.672 -5.602 1 96.75 100 LEU A C 1
ATOM 755 O O . LEU A 1 100 ? -13.555 11.219 -6.633 1 96.75 100 LEU A O 1
ATOM 759 N N . ARG A 1 101 ? -14.703 11.312 -4.766 1 96.12 101 ARG A N 1
ATOM 760 C CA . ARG A 1 101 ? -15.172 12.664 -5.047 1 96.12 101 ARG A CA 1
ATOM 761 C C . ARG A 1 101 ? -14.016 13.664 -4.992 1 96.12 101 ARG A C 1
ATOM 763 O O . ARG A 1 101 ? -13.945 14.586 -5.809 1 96.12 101 ARG A O 1
ATOM 770 N N . VAL A 1 102 ? -13.078 13.484 -4.051 1 97.88 102 VAL A N 1
ATOM 771 C CA . VAL A 1 102 ? -11.953 14.406 -3.949 1 97.88 102 VAL A CA 1
ATOM 772 C C . VAL A 1 102 ? -11.016 14.219 -5.137 1 97.88 102 VAL A C 1
ATOM 774 O O . VAL A 1 102 ? -10.469 15.188 -5.664 1 97.88 102 VAL A O 1
ATOM 777 N N . ALA A 1 103 ? -10.812 12.969 -5.582 1 98.56 103 ALA A N 1
ATOM 778 C CA . ALA A 1 103 ? -10.031 12.711 -6.789 1 98.56 103 ALA A CA 1
ATOM 779 C C . ALA A 1 103 ? -10.656 13.391 -8 1 98.56 103 ALA A C 1
ATOM 781 O O . ALA A 1 103 ? -9.953 14.008 -8.805 1 98.56 103 ALA A O 1
ATOM 782 N N . TRP A 1 104 ? -11.961 13.258 -8.141 1 97.88 104 TRP A N 1
ATOM 783 C CA . TRP A 1 104 ? -12.695 13.898 -9.234 1 97.88 104 TRP A CA 1
ATOM 784 C C . TRP A 1 104 ? -12.469 15.406 -9.234 1 97.88 104 TRP A C 1
ATOM 786 O O . TRP A 1 104 ? -12.156 15.992 -10.273 1 97.88 104 TRP A O 1
ATOM 796 N N . ARG A 1 105 ? -12.562 16 -8.086 1 98.19 105 ARG A N 1
ATOM 797 C CA . ARG A 1 105 ? -12.422 17.453 -7.957 1 98.19 105 ARG A CA 1
ATOM 798 C C . ARG A 1 105 ? -10.984 17.875 -8.234 1 98.19 105 ARG A C 1
ATOM 800 O O . ARG A 1 105 ? -10.742 18.953 -8.773 1 98.19 105 ARG A O 1
ATOM 807 N N . ALA A 1 106 ? -10 17.062 -7.844 1 98.75 106 ALA A N 1
ATOM 808 C CA . ALA A 1 106 ? -8.609 17.391 -8.125 1 98.75 106 ALA A CA 1
ATOM 809 C C . ALA A 1 106 ? -8.352 17.438 -9.633 1 98.75 106 ALA A C 1
ATOM 811 O O . ALA A 1 106 ? -7.621 18.297 -10.117 1 98.75 106 ALA A O 1
ATOM 812 N N . LEU A 1 107 ? -8.953 16.484 -10.352 1 98.5 107 LEU A N 1
ATOM 813 C CA . LEU A 1 107 ? -8.82 16.469 -11.805 1 98.5 107 LEU A CA 1
ATOM 814 C C . LEU A 1 107 ? -9.477 17.703 -12.414 1 98.5 107 LEU A C 1
ATOM 816 O O . LEU A 1 107 ? -8.883 18.359 -13.281 1 98.5 107 LEU A O 1
ATOM 820 N N . GLU A 1 108 ? -10.664 18.047 -11.898 1 97.94 108 GLU A N 1
ATOM 821 C CA . GLU A 1 108 ? -11.32 19.25 -12.375 1 97.94 108 GLU A CA 1
ATOM 822 C C . GLU A 1 108 ? -10.469 20.484 -12.094 1 97.94 108 GLU A C 1
ATOM 824 O O . GLU A 1 108 ? -10.352 21.375 -12.938 1 97.94 108 GLU A O 1
ATOM 829 N N . ASN A 1 109 ? -9.906 20.531 -10.938 1 98 109 ASN A N 1
ATOM 830 C CA . ASN A 1 109 ? -9.039 21.641 -10.555 1 98 109 ASN A CA 1
ATOM 831 C C . ASN A 1 109 ? -7.859 21.781 -11.516 1 98 109 ASN A C 1
ATOM 833 O O . ASN A 1 109 ? -7.355 22.875 -11.727 1 98 109 ASN A O 1
ATOM 837 N N . SER A 1 110 ? -7.402 20.719 -12.125 1 97.44 110 SER A N 1
ATOM 838 C CA . SER A 1 110 ? -6.27 20.719 -13.047 1 97.44 110 SER A CA 1
ATOM 839 C C . SER A 1 110 ? -6.699 21.109 -14.453 1 97.44 110 SER A C 1
ATOM 841 O O . SER A 1 110 ? -5.875 21.156 -15.375 1 97.44 110 SER A O 1
ATOM 843 N N . GLY A 1 111 ? -8.008 21.297 -14.656 1 97 111 GLY A N 1
ATOM 844 C CA . GLY A 1 111 ? -8.531 2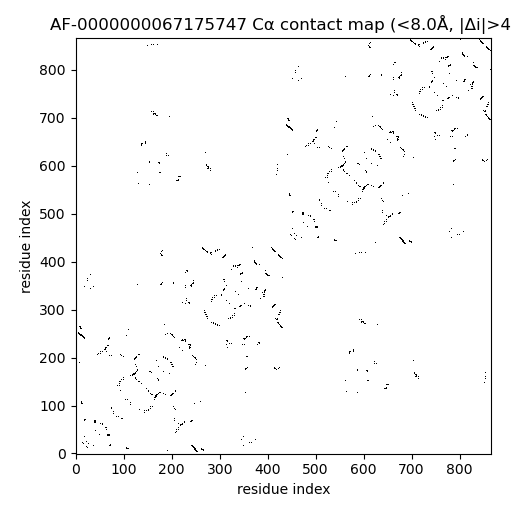1.641 -15.969 1 97 111 GLY A CA 1
ATOM 845 C C . GLY A 1 111 ? -8.828 20.438 -16.828 1 97 111 GLY A C 1
ATOM 846 O O . GLY A 1 111 ? -9.039 20.562 -18.031 1 97 111 GLY A O 1
ATOM 847 N N . ILE A 1 112 ? -8.797 19.297 -16.234 1 96.75 112 ILE A N 1
ATOM 848 C CA . ILE A 1 112 ? -9.086 18.062 -16.953 1 96.75 112 ILE A CA 1
ATOM 849 C C . ILE A 1 112 ? -10.539 17.656 -16.734 1 96.75 112 ILE A C 1
ATOM 851 O O . ILE A 1 112 ? -11.008 17.609 -15.586 1 96.75 112 ILE A O 1
ATOM 855 N N . ASN A 1 113 ? -11.258 17.469 -17.859 1 95.94 113 ASN A N 1
ATOM 856 C CA . ASN A 1 113 ? -12.523 16.75 -17.734 1 95.94 113 ASN A CA 1
ATOM 857 C C . ASN A 1 113 ? -12.305 15.281 -17.406 1 95.94 113 ASN A C 1
ATOM 859 O O . ASN A 1 113 ? -11.75 14.539 -18.219 1 95.94 113 ASN A O 1
ATOM 863 N N . PRO A 1 114 ? -12.68 14.844 -16.25 1 94.94 114 PRO A N 1
ATOM 864 C CA . PRO A 1 114 ? -12.398 13.469 -15.844 1 94.94 114 PRO A CA 1
ATOM 865 C C . PRO A 1 114 ? -12.883 12.438 -16.859 1 94.94 114 PRO A C 1
ATOM 867 O O . PRO A 1 114 ? -12.25 11.398 -17.047 1 94.94 114 PRO A O 1
ATOM 870 N N . ASP A 1 115 ? -13.93 12.703 -17.578 1 93.69 115 ASP A N 1
ATOM 871 C CA . ASP A 1 115 ? -14.469 11.781 -18.578 1 93.69 115 ASP A CA 1
ATOM 872 C C . ASP A 1 115 ? -13.508 11.617 -19.75 1 93.69 115 ASP A C 1
ATOM 874 O O . ASP A 1 115 ? -13.555 10.617 -20.469 1 93.69 115 ASP A O 1
ATOM 878 N N . ASP A 1 116 ? -12.656 12.539 -19.891 1 95.5 116 ASP A N 1
ATOM 879 C CA . ASP A 1 116 ? -11.719 12.516 -21.016 1 95.5 116 ASP A CA 1
ATOM 880 C C . ASP A 1 116 ? -10.539 11.594 -20.719 1 95.5 116 ASP A C 1
ATOM 882 O O . ASP A 1 116 ? -9.719 11.328 -21.609 1 95.5 116 ASP A O 1
ATOM 886 N N . LEU A 1 117 ? -10.492 11.078 -19.547 1 96.56 117 LEU A N 1
ATOM 887 C CA . LEU A 1 117 ? -9.344 10.266 -19.156 1 96.56 117 LEU A CA 1
ATOM 888 C C . LEU A 1 117 ? -9.578 8.797 -19.484 1 96.56 117 LEU A C 1
ATOM 890 O O . LEU A 1 117 ? -8.695 7.961 -19.266 1 96.56 117 LEU A O 1
ATOM 894 N N . ALA A 1 118 ? -10.75 8.477 -20.016 1 96.75 118 ALA A N 1
ATOM 895 C CA . ALA A 1 118 ? -11.07 7.09 -20.344 1 96.75 118 ALA A CA 1
ATOM 896 C C . ALA A 1 118 ? -10.008 6.48 -21.25 1 96.75 118 ALA A C 1
ATOM 898 O O . ALA A 1 118 ? -9.719 7.02 -22.328 1 96.75 118 ALA A O 1
ATOM 899 N N . GLY A 1 119 ? -9.414 5.41 -20.75 1 96.88 119 GLY A N 1
ATOM 900 C CA . GLY A 1 119 ? -8.43 4.691 -21.531 1 96.88 119 GLY A CA 1
ATOM 901 C C . GLY A 1 119 ? -7.035 5.293 -21.453 1 96.88 119 GLY A C 1
ATOM 902 O O . GLY A 1 119 ? -6.078 4.738 -21.984 1 96.88 119 GLY A O 1
ATOM 903 N N . HIS A 1 120 ? -6.914 6.414 -20.734 1 96.75 120 HIS A N 1
ATOM 904 C CA . HIS A 1 120 ? -5.625 7.086 -20.594 1 96.75 120 HIS A CA 1
ATOM 905 C C . HIS A 1 120 ? -4.703 6.332 -19.641 1 96.75 120 HIS A C 1
ATOM 907 O O . HIS A 1 120 ? -5.164 5.727 -18.672 1 96.75 120 HIS A O 1
ATOM 913 N N . ASP A 1 121 ? -3.455 6.398 -19.969 1 97.94 121 ASP A N 1
ATOM 914 C CA . ASP A 1 121 ? -2.449 5.797 -19.094 1 97.94 121 ASP A CA 1
ATOM 915 C C . ASP A 1 121 ? -2.201 6.66 -17.859 1 97.94 121 ASP A C 1
ATOM 917 O O . ASP A 1 121 ? -1.085 7.137 -17.641 1 97.94 121 ASP A O 1
ATOM 921 N N . ALA A 1 122 ? -3.227 6.832 -17.094 1 98.62 122 ALA A N 1
ATOM 922 C CA . ALA A 1 122 ? -3.184 7.59 -15.852 1 98.62 122 ALA A CA 1
ATOM 923 C C . ALA A 1 122 ? -3.143 6.66 -14.648 1 98.62 122 ALA A C 1
ATOM 925 O O . ALA A 1 122 ? -3.893 5.684 -14.586 1 98.62 122 ALA A O 1
ATOM 926 N N . GLY A 1 123 ? -2.197 6.922 -13.781 1 98.81 123 GLY A N 1
ATOM 927 C CA . GLY A 1 123 ? -2.068 6.117 -12.57 1 98.81 123 GLY A CA 1
ATOM 928 C C . GLY A 1 123 ? -2.836 6.684 -11.398 1 98.81 123 GLY A C 1
ATOM 929 O O . GLY A 1 123 ? -3.203 7.863 -11.391 1 98.81 123 GLY A O 1
ATOM 930 N N . CYS A 1 124 ? -3.154 5.855 -10.484 1 98.88 124 CYS A N 1
ATOM 931 C CA . CYS A 1 124 ? -3.83 6.203 -9.242 1 98.88 124 CYS A CA 1
ATOM 932 C C . CYS A 1 124 ? -3.111 5.598 -8.039 1 98.88 124 CYS A C 1
ATOM 934 O O . CYS A 1 124 ? -3.059 4.379 -7.891 1 98.88 124 CYS A O 1
ATOM 936 N N . TYR A 1 125 ? -2.506 6.414 -7.23 1 98.94 125 TYR A N 1
ATOM 937 C CA . TYR A 1 125 ? -1.755 6.004 -6.047 1 98.94 125 TYR A CA 1
ATOM 938 C C . TYR A 1 125 ? -2.328 6.648 -4.793 1 98.94 125 TYR A C 1
ATOM 940 O O . TYR A 1 125 ? -2.148 7.848 -4.562 1 98.94 125 TYR A O 1
ATOM 948 N N . ILE A 1 126 ? -2.943 5.816 -3.895 1 98.94 126 ILE A N 1
ATOM 949 C CA . ILE A 1 126 ? -3.705 6.387 -2.789 1 98.94 126 ILE A CA 1
ATOM 950 C C . ILE A 1 126 ? -3.215 5.797 -1.468 1 98.94 126 ILE A C 1
ATOM 952 O O . ILE A 1 126 ? -3.088 4.578 -1.333 1 98.94 126 ILE A O 1
ATOM 956 N N . GLY A 1 127 ? -2.867 6.715 -0.506 1 98.81 127 GLY A N 1
ATOM 957 C CA . GLY A 1 127 ? -2.615 6.293 0.862 1 98.81 127 GLY A CA 1
ATOM 958 C C . GLY A 1 127 ? -3.885 6.117 1.675 1 98.81 127 GLY A C 1
ATOM 959 O O . GLY A 1 127 ? -4.805 6.934 1.586 1 98.81 127 GLY A O 1
ATOM 960 N N . ALA A 1 128 ? -3.986 5.062 2.357 1 97.75 128 ALA A N 1
ATOM 961 C CA . ALA A 1 128 ? -5.086 4.797 3.281 1 97.75 128 ALA A CA 1
ATOM 962 C C . ALA A 1 128 ? -4.676 3.791 4.352 1 97.75 128 ALA A C 1
ATOM 964 O O . ALA A 1 128 ? -3.707 3.047 4.172 1 97.75 128 ALA A O 1
ATOM 965 N N . SER A 1 129 ? -5.328 3.92 5.457 1 92.62 129 SER A N 1
ATOM 966 C CA . SER A 1 129 ? -5.113 2.984 6.555 1 92.62 129 SER A CA 1
ATOM 967 C C . SER A 1 129 ? -6.41 2.705 7.309 1 92.62 129 SER A C 1
ATOM 969 O O . SER A 1 129 ? -7.395 3.432 7.152 1 92.62 129 SER A O 1
ATOM 971 N N . GLY A 1 130 ? -6.418 1.647 8.062 1 77 130 GLY A N 1
ATOM 972 C CA . GLY A 1 130 ? -7.508 1.354 8.984 1 77 130 GLY A CA 1
ATOM 973 C C . GLY A 1 130 ? -8.781 0.923 8.281 1 77 130 GLY A C 1
ATOM 974 O O . GLY A 1 130 ? -9.141 1.478 7.246 1 77 130 GLY A O 1
ATOM 975 N N . LEU A 1 131 ? -9.297 -0.207 8.711 1 71.88 131 LEU A N 1
ATOM 976 C CA . LEU A 1 131 ? -10.562 -0.668 8.148 1 71.88 131 LEU A CA 1
ATOM 977 C C . LEU A 1 131 ? -11.484 -1.198 9.25 1 71.88 131 LEU A C 1
ATOM 979 O O . LEU A 1 131 ? -11.102 -2.102 10 1 71.88 131 LEU A O 1
ATOM 983 N N . GLU A 1 132 ? -12.477 -0.351 9.586 1 80.12 132 GLU A N 1
ATOM 984 C CA . GLU A 1 132 ? -13.461 -0.91 10.508 1 80.12 132 GLU A CA 1
ATOM 985 C C . GLU A 1 132 ? -14.875 -0.463 10.148 1 80.12 132 GLU A C 1
ATOM 987 O O . GLU A 1 132 ? -15.711 -0.266 11.031 1 80.12 132 GLU A O 1
ATOM 992 N N . TYR A 1 133 ? -15 -0.414 8.969 1 82.56 133 TYR A N 1
ATOM 993 C CA . TYR A 1 133 ? -16.344 -0.034 8.547 1 82.56 133 TYR A CA 1
ATOM 994 C C . TYR A 1 133 ? -17.188 -1.265 8.234 1 82.56 133 TYR A C 1
ATOM 996 O O . TYR A 1 133 ? -16.688 -2.227 7.641 1 82.56 133 TYR A O 1
ATOM 1004 N N . GLY A 1 134 ? -18.438 -1.199 8.664 1 80.81 134 GLY A N 1
ATOM 1005 C CA . GLY A 1 134 ? -19.422 -2.203 8.273 1 80.81 134 GLY A CA 1
ATOM 1006 C C . GLY A 1 134 ? -19.344 -3.471 9.109 1 80.81 134 GLY A C 1
ATOM 1007 O O . GLY A 1 134 ? -18.516 -3.566 10.023 1 80.81 134 GLY A O 1
ATOM 1008 N N . PRO A 1 135 ? -20.219 -4.363 8.758 1 86.62 135 PRO A N 1
ATOM 1009 C CA . PRO A 1 135 ? -20.188 -5.664 9.438 1 86.62 135 PRO A CA 1
ATOM 1010 C C . PRO A 1 135 ? -19.047 -6.551 8.969 1 86.62 135 PRO A C 1
ATOM 1012 O O . PRO A 1 135 ? -18.422 -6.27 7.941 1 86.62 135 PRO A O 1
ATOM 1015 N N . PRO A 1 136 ? -18.766 -7.566 9.812 1 89.81 136 PRO A N 1
ATOM 1016 C CA . PRO A 1 136 ? -17.766 -8.539 9.359 1 89.81 136 PRO A CA 1
ATOM 1017 C C . PRO A 1 136 ? -18.141 -9.195 8.031 1 89.81 136 PRO A C 1
ATOM 1019 O O . PRO A 1 136 ? -19.328 -9.461 7.789 1 89.81 136 PRO A O 1
ATOM 1022 N N . LEU A 1 137 ? -17.188 -9.516 7.246 1 90.25 137 LEU A N 1
ATOM 1023 C CA . LEU A 1 137 ? -17.406 -10.156 5.953 1 90.25 137 LEU A CA 1
ATOM 1024 C C . LEU A 1 137 ? -18.094 -11.5 6.129 1 90.25 137 LEU A C 1
ATOM 1026 O O . LEU A 1 137 ? -18.766 -11.984 5.207 1 90.25 137 LEU A O 1
ATOM 1030 N N . SER A 1 138 ? -17.953 -12.07 7.281 1 92.5 138 SER A N 1
ATOM 1031 C CA . SER A 1 138 ? -18.469 -13.414 7.523 1 92.5 138 SER A CA 1
ATOM 1032 C C . SER A 1 138 ? -19.969 -13.383 7.828 1 92.5 138 SER A C 1
ATOM 1034 O O . SER A 1 138 ? -20.609 -14.43 7.918 1 92.5 138 SER A O 1
ATOM 1036 N N . GLU A 1 139 ? -20.469 -12.203 7.992 1 91.69 139 GLU A N 1
ATOM 1037 C CA . GLU A 1 139 ? -21.891 -12.078 8.289 1 91.69 139 GLU A CA 1
ATOM 1038 C C . GLU A 1 139 ? -22.734 -12.172 7.012 1 91.69 139 GLU A C 1
ATOM 1040 O O . GLU A 1 139 ? -22.453 -11.477 6.031 1 91.69 139 GLU A O 1
ATOM 1045 N N . PHE A 1 140 ? -23.688 -13.07 7.062 1 93.62 140 PHE A N 1
ATOM 1046 C CA . PHE A 1 140 ? -24.656 -13.156 5.969 1 93.62 140 PHE A CA 1
ATOM 1047 C C . PHE A 1 140 ? -25.688 -12.039 6.062 1 93.62 140 PHE A C 1
ATOM 1049 O O . PHE A 1 140 ? -26.453 -11.977 7.023 1 93.62 140 PHE A O 1
ATOM 1056 N N . SER A 1 141 ? -25.625 -11.117 5.133 1 88.69 141 SER A N 1
ATOM 1057 C CA . SER A 1 141 ? -26.516 -9.961 5.191 1 88.69 141 SER A CA 1
ATOM 1058 C C . SER A 1 141 ? -26.906 -9.484 3.795 1 88.69 141 SER A C 1
ATOM 1060 O O . SER A 1 141 ? -26.516 -10.094 2.797 1 88.69 141 SER A O 1
ATOM 1062 N N . HIS A 1 142 ? -27.719 -8.438 3.711 1 86.81 142 HIS A N 1
ATOM 1063 C CA . HIS A 1 142 ? -28.156 -7.871 2.439 1 86.81 142 HIS A CA 1
ATOM 1064 C C . HIS A 1 142 ? -27 -7.199 1.709 1 86.81 142 HIS A C 1
ATOM 1066 O O . HIS A 1 142 ? -27.094 -6.914 0.512 1 86.81 142 HIS A O 1
ATOM 1072 N N . HIS A 1 143 ? -25.875 -6.996 2.406 1 89.62 143 HIS A N 1
ATOM 1073 C CA . HIS A 1 143 ? -24.719 -6.344 1.825 1 89.62 143 HIS A CA 1
ATOM 1074 C C . HIS A 1 143 ? -23.75 -7.363 1.214 1 89.62 143 HIS A C 1
ATOM 1076 O O . HIS A 1 143 ? -22.844 -6.996 0.466 1 89.62 143 HIS A O 1
ATOM 1082 N N . SER A 1 144 ? -24.062 -8.609 1.545 1 91.44 144 SER A N 1
ATOM 1083 C CA . SER A 1 144 ? -23.156 -9.656 1.079 1 91.44 144 SER A CA 1
ATOM 1084 C C . SER A 1 144 ? -23 -9.609 -0.436 1 91.44 144 SER A C 1
ATOM 1086 O O . SER A 1 144 ? -23.953 -9.367 -1.164 1 91.44 144 SER A O 1
ATOM 1088 N N . GLY A 1 145 ? -21.766 -9.82 -0.868 1 92.31 145 GLY A N 1
ATOM 1089 C CA . GLY A 1 145 ? -21.453 -9.742 -2.283 1 92.31 145 GLY A CA 1
ATOM 1090 C C . GLY A 1 145 ? -20.844 -8.406 -2.688 1 92.31 145 GLY A C 1
ATOM 1091 O O . GLY A 1 145 ? -20.188 -8.305 -3.725 1 92.31 145 GLY A O 1
ATOM 1092 N N . HIS A 1 146 ? -21.094 -7.402 -1.809 1 93.31 146 HIS A N 1
ATOM 1093 C CA . HIS A 1 146 ? -20.562 -6.074 -2.088 1 93.31 146 HIS A CA 1
ATOM 1094 C C . HIS A 1 146 ? -19.609 -5.617 -0.986 1 93.31 146 HIS A C 1
ATOM 1096 O O . HIS A 1 146 ? -18.859 -4.664 -1.172 1 93.31 146 HIS A O 1
ATOM 1102 N N . LEU A 1 147 ? -19.625 -6.363 0.11 1 92.88 147 LEU A N 1
ATOM 1103 C CA . LEU A 1 147 ? -18.844 -5.918 1.264 1 92.88 147 LEU A CA 1
ATOM 1104 C C . LEU A 1 147 ? -17.359 -6.043 0.995 1 92.88 147 LEU A C 1
ATOM 1106 O O . LEU A 1 147 ? -16.562 -5.199 1.431 1 92.88 147 LEU A O 1
ATOM 1110 N N . ILE A 1 148 ? -16.984 -7.086 0.296 1 93.12 148 ILE A N 1
ATOM 1111 C CA . ILE A 1 148 ? -15.57 -7.312 0.067 1 93.12 148 ILE A CA 1
ATOM 1112 C C . ILE A 1 148 ? -14.984 -6.16 -0.75 1 93.12 148 ILE A C 1
ATOM 1114 O O . ILE A 1 148 ? -13.938 -5.617 -0.405 1 93.12 148 ILE A O 1
ATOM 1118 N N . THR A 1 149 ? -15.633 -5.734 -1.814 1 93.56 149 THR A N 1
ATOM 1119 C CA . THR A 1 149 ? -15.148 -4.605 -2.602 1 93.56 149 THR A CA 1
ATOM 1120 C C . THR A 1 149 ? -15.438 -3.287 -1.886 1 93.56 149 THR A C 1
ATOM 1122 O O . THR A 1 149 ? -14.711 -2.307 -2.064 1 93.56 149 THR A O 1
ATOM 1125 N N . GLY A 1 150 ? -16.422 -3.258 -1.079 1 93.56 150 GLY A N 1
ATOM 1126 C CA . GLY A 1 150 ? -16.828 -2.037 -0.401 1 93.56 150 GLY A CA 1
ATOM 1127 C C . GLY A 1 150 ? -15.938 -1.687 0.777 1 93.56 150 GLY A C 1
ATOM 1128 O O . GLY A 1 150 ? -15.898 -0.532 1.207 1 93.56 150 GLY A O 1
ATOM 1129 N N . THR A 1 151 ? -15.203 -2.713 1.26 1 92.88 151 THR A N 1
ATOM 1130 C CA . THR A 1 151 ? -14.5 -2.436 2.51 1 92.88 151 THR A CA 1
ATOM 1131 C C . THR A 1 151 ? -13.031 -2.842 2.41 1 92.88 151 THR A C 1
ATOM 1133 O O . THR A 1 151 ? -12.312 -2.826 3.408 1 92.88 151 THR A O 1
ATOM 1136 N N . SER A 1 152 ? -12.578 -3.23 1.222 1 93.31 152 SER A N 1
ATOM 1137 C CA . SER A 1 152 ? -11.164 -3.557 1.029 1 93.31 152 SER A CA 1
ATOM 1138 C C . SER A 1 152 ? -10.336 -2.301 0.787 1 93.31 152 SER A C 1
ATOM 1140 O O . SER A 1 152 ? -10.742 -1.418 0.03 1 93.31 152 SER A O 1
ATOM 1142 N N . LEU A 1 153 ? -9.172 -2.236 1.388 1 94.38 153 LEU A N 1
ATOM 1143 C CA . LEU A 1 153 ? -8.312 -1.067 1.27 1 94.38 153 LEU A CA 1
ATOM 1144 C C . LEU A 1 153 ? -7.848 -0.877 -0.171 1 94.38 153 LEU A C 1
ATOM 1146 O O . LEU A 1 153 ? -7.848 0.244 -0.685 1 94.38 153 LEU A O 1
ATOM 1150 N N . GLY A 1 154 ? -7.453 -1.948 -0.804 1 95.69 154 GLY A N 1
ATOM 1151 C CA . GLY A 1 154 ? -6.93 -1.887 -2.158 1 95.69 154 GLY A CA 1
ATOM 1152 C C . GLY A 1 154 ? -7.934 -1.351 -3.162 1 95.69 154 GLY A C 1
ATOM 1153 O O . GLY A 1 154 ? -7.551 -0.788 -4.191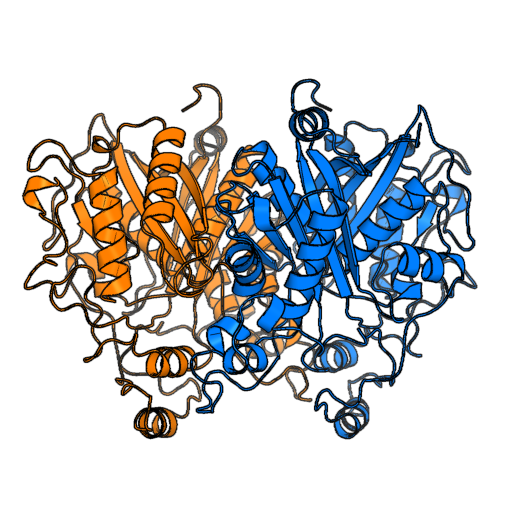 1 95.69 154 GLY A O 1
ATOM 1154 N N . VAL A 1 155 ? -9.195 -1.435 -2.82 1 96.44 155 VAL A N 1
ATOM 1155 C CA . VAL A 1 155 ? -10.258 -1.056 -3.748 1 96.44 155 VAL A CA 1
ATOM 1156 C C . VAL A 1 155 ? -10.406 0.465 -3.773 1 96.44 155 VAL A C 1
ATOM 1158 O O . VAL A 1 155 ? -11.008 1.021 -4.695 1 96.44 155 VAL A O 1
ATOM 1161 N N . ILE A 1 156 ? -9.812 1.168 -2.828 1 97.56 156 ILE A N 1
ATOM 1162 C CA . ILE A 1 156 ? -9.914 2.623 -2.818 1 97.56 156 ILE A CA 1
ATOM 1163 C C . ILE A 1 156 ? -9.312 3.189 -4.105 1 97.56 156 ILE A C 1
ATOM 1165 O O . ILE A 1 156 ? -9.984 3.926 -4.836 1 97.56 156 ILE A O 1
ATOM 1169 N N . ALA A 1 157 ? -8.086 2.814 -4.418 1 98.69 157 ALA A N 1
ATOM 1170 C CA . ALA A 1 157 ? -7.48 3.24 -5.676 1 98.69 157 ALA A CA 1
ATOM 1171 C C . ALA A 1 157 ? -8.172 2.59 -6.867 1 98.69 157 ALA A C 1
ATOM 1173 O O . ALA A 1 157 ? -8.375 3.229 -7.902 1 98.69 157 ALA A O 1
ATOM 1174 N N . GLY A 1 158 ? -8.555 1.322 -6.715 1 98.12 158 GLY A N 1
ATOM 1175 C CA . GLY A 1 158 ? -9.219 0.588 -7.777 1 98.12 158 GLY A CA 1
ATOM 1176 C C . GLY A 1 158 ? -10.531 1.213 -8.203 1 98.12 158 GLY A C 1
ATOM 1177 O O . GLY A 1 158 ? -10.828 1.304 -9.398 1 98.12 158 GLY A O 1
ATOM 1178 N N . ARG A 1 159 ? -11.352 1.647 -7.234 1 97.25 159 ARG A N 1
ATOM 1179 C CA . ARG A 1 159 ? -12.656 2.244 -7.508 1 97.25 159 ARG A CA 1
ATOM 1180 C C . ARG A 1 159 ? -12.5 3.564 -8.258 1 97.25 159 ARG A C 1
ATOM 1182 O O . ARG A 1 159 ? -13.336 3.904 -9.102 1 97.25 159 ARG A O 1
ATOM 1189 N N . ILE A 1 160 ? -11.5 4.324 -7.859 1 98.19 160 ILE A N 1
ATOM 1190 C CA . ILE A 1 160 ? -11.234 5.566 -8.578 1 98.19 160 ILE A CA 1
ATOM 1191 C C . ILE A 1 160 ? -10.875 5.258 -10.031 1 98.19 160 ILE A C 1
ATOM 1193 O O . ILE A 1 160 ? -11.445 5.844 -10.953 1 98.19 160 ILE A O 1
ATOM 1197 N N . ALA A 1 161 ? -9.922 4.301 -10.242 1 98.44 161 ALA A N 1
ATOM 1198 C CA . ALA A 1 161 ? -9.469 3.939 -11.578 1 98.44 161 ALA A CA 1
ATOM 1199 C C . ALA A 1 161 ? -10.625 3.379 -12.414 1 98.44 161 ALA A C 1
ATOM 1201 O O . ALA A 1 161 ? -10.758 3.707 -13.594 1 98.44 161 ALA A O 1
ATOM 1202 N N . TYR A 1 162 ? -11.5 2.557 -11.766 1 97.81 162 TYR A N 1
ATOM 1203 C CA . TYR A 1 162 ? -12.656 1.972 -12.43 1 97.81 162 TYR A CA 1
ATOM 1204 C C . TYR A 1 162 ? -13.625 3.055 -12.891 1 97.81 162 TYR A C 1
ATOM 1206 O O . TYR A 1 162 ? -14.062 3.057 -14.047 1 97.81 162 TYR A O 1
ATOM 1214 N N . THR A 1 163 ? -13.93 3.93 -11.984 1 96.69 163 THR A N 1
ATOM 1215 C CA . THR A 1 163 ? -14.93 4.957 -12.242 1 96.69 163 THR A CA 1
ATOM 1216 C C . THR A 1 163 ? -14.453 5.914 -13.336 1 96.69 163 THR A C 1
ATOM 1218 O O . THR A 1 163 ? -15.242 6.332 -14.188 1 96.69 163 THR A O 1
ATOM 1221 N N . LEU A 1 164 ? -13.164 6.203 -13.344 1 97.44 164 LEU A N 1
ATOM 1222 C CA . LEU A 1 164 ? -12.609 7.16 -14.289 1 97.44 164 LEU A CA 1
ATOM 1223 C C . LEU A 1 164 ? -12.086 6.453 -15.531 1 97.44 164 LEU A C 1
ATOM 1225 O O . LEU A 1 164 ? -11.578 7.098 -16.453 1 97.44 164 LEU A O 1
ATOM 1229 N N . ASP A 1 165 ? -12.141 5.121 -15.555 1 97.88 165 ASP A N 1
ATOM 1230 C CA . ASP A 1 165 ? -11.695 4.281 -16.672 1 97.88 165 ASP A CA 1
ATOM 1231 C C . ASP A 1 165 ? -10.219 4.508 -16.969 1 97.88 165 ASP A C 1
ATOM 1233 O O . ASP A 1 165 ? -9.844 4.746 -18.125 1 97.88 165 ASP A O 1
ATOM 1237 N N . LEU A 1 166 ? -9.43 4.508 -15.945 1 98.31 166 LEU A N 1
ATOM 1238 C CA . LEU A 1 166 ? -7.992 4.727 -16.094 1 98.31 166 LEU A CA 1
ATOM 1239 C C . LEU A 1 166 ? -7.285 3.434 -16.484 1 98.31 166 LEU A C 1
ATOM 1241 O O . LEU A 1 166 ? -7.648 2.354 -16.016 1 98.31 166 LEU A O 1
ATOM 1245 N N . ALA A 1 167 ? -6.191 3.527 -17.234 1 98.25 167 ALA A N 1
ATOM 1246 C CA . ALA A 1 167 ? -5.5 2.348 -17.75 1 98.25 167 ALA A CA 1
ATOM 1247 C C . ALA A 1 167 ? -4.145 2.166 -17.078 1 98.25 167 ALA A C 1
ATOM 1249 O O . ALA A 1 167 ? -3.498 1.129 -17.234 1 98.25 167 ALA A O 1
ATOM 1250 N N . GLY A 1 168 ? -3.67 3.191 -16.344 1 98.5 168 GLY A N 1
ATOM 1251 C CA . GLY A 1 168 ? -2.41 3.086 -15.625 1 98.5 168 GLY A CA 1
ATOM 1252 C C . GLY A 1 168 ? -2.533 2.328 -14.32 1 98.5 168 GLY A C 1
ATOM 1253 O O . GLY A 1 168 ? -3.611 1.836 -13.977 1 98.5 168 GLY A O 1
ATOM 1254 N N . PRO A 1 169 ? -1.448 2.225 -13.578 1 98.69 169 PRO A N 1
ATOM 1255 C CA . PRO A 1 169 ? -1.457 1.481 -12.32 1 98.69 169 PRO A CA 1
ATOM 1256 C C . PRO A 1 169 ? -2.391 2.096 -11.281 1 98.69 169 PRO A C 1
ATOM 1258 O O . PRO A 1 169 ? -2.498 3.322 -11.188 1 98.69 169 PRO A O 1
ATOM 1261 N N . ALA A 1 170 ? -3.082 1.301 -10.523 1 98.88 170 ALA A N 1
ATOM 1262 C CA . ALA A 1 170 ? -3.836 1.716 -9.344 1 98.88 170 ALA A CA 1
ATOM 1263 C C . ALA A 1 170 ? -3.371 0.962 -8.102 1 98.88 170 ALA A C 1
ATOM 1265 O O . ALA A 1 170 ? -3.512 -0.26 -8.023 1 98.88 170 ALA A O 1
ATOM 1266 N N . VAL A 1 171 ? -2.801 1.652 -7.133 1 98.88 171 VAL A N 1
ATOM 1267 C CA . VAL A 1 171 ? -2.148 1.032 -5.984 1 98.88 171 VAL A CA 1
ATOM 1268 C C . VAL A 1 171 ? -2.539 1.771 -4.707 1 98.88 171 VAL A C 1
ATOM 1270 O O . VAL A 1 171 ? -2.428 2.996 -4.633 1 98.88 171 VAL A O 1
ATOM 1273 N N . THR A 1 172 ? -3.039 1.055 -3.764 1 98.69 172 THR A N 1
ATOM 1274 C CA . THR A 1 172 ? -3.207 1.608 -2.426 1 98.69 172 THR A CA 1
ATOM 1275 C C . THR A 1 172 ? -2.021 1.243 -1.535 1 98.69 172 THR A C 1
ATOM 1277 O O . THR A 1 172 ? -1.593 0.088 -1.508 1 98.69 172 THR A O 1
ATOM 1280 N N . VAL A 1 173 ? -1.436 2.24 -0.824 1 98.69 173 VAL A N 1
ATOM 1281 C CA . VAL A 1 173 ? -0.314 2 0.078 1 98.69 173 VAL A CA 1
ATOM 1282 C C . VAL A 1 173 ? -0.723 2.33 1.512 1 98.69 173 VAL A C 1
ATOM 1284 O O . VAL A 1 173 ? -1.557 3.211 1.738 1 98.69 173 VAL A O 1
ATOM 1287 N N . ASP A 1 174 ? -0.164 1.576 2.453 1 98.25 174 ASP A N 1
ATOM 1288 C CA . ASP A 1 174 ? -0.365 1.827 3.877 1 98.25 174 ASP A CA 1
ATOM 1289 C C . ASP A 1 174 ? 0.967 1.855 4.625 1 98.25 174 ASP A C 1
ATOM 1291 O O . ASP A 1 174 ? 1.633 0.826 4.754 1 98.25 174 ASP A O 1
ATOM 1295 N N . THR A 1 175 ? 1.297 2.984 5.078 1 98.38 175 THR A N 1
ATOM 1296 C CA . THR A 1 175 ? 2.404 3.182 6.004 1 98.38 175 THR A CA 1
ATOM 1297 C C . THR A 1 175 ? 1.946 3.955 7.238 1 98.38 175 THR A C 1
ATOM 1299 O O . THR A 1 175 ? 2.703 4.758 7.793 1 98.38 175 THR A O 1
ATOM 1302 N N . SER A 1 176 ? 0.713 3.85 7.539 1 97.12 176 SER A N 1
ATOM 1303 C CA . SER A 1 176 ? 0.072 4.559 8.641 1 97.12 176 SER A CA 1
ATOM 1304 C C . SER A 1 176 ? 0.014 6.059 8.375 1 97.12 176 SER A C 1
ATOM 1306 O O . SER A 1 176 ? -0.479 6.492 7.328 1 97.12 176 SER A O 1
ATOM 1308 N N . CYS A 1 177 ? 0.512 6.898 9.242 1 98.25 177 CYS A N 1
ATOM 1309 C CA . CYS A 1 177 ? 0.308 8.344 9.18 1 98.25 177 CYS A CA 1
ATOM 1310 C C . CYS A 1 177 ? 1.151 8.961 8.07 1 98.25 177 CYS A C 1
ATOM 1312 O O . CYS A 1 177 ? 0.943 10.117 7.703 1 98.25 177 CYS A O 1
ATOM 1314 N N . SER A 1 178 ? 2.074 8.258 7.461 1 98.75 178 SER A N 1
ATOM 1315 C CA . SER A 1 178 ? 2.9 8.797 6.387 1 98.75 178 SER A CA 1
ATOM 1316 C C . SER A 1 178 ? 2.396 8.344 5.02 1 98.75 178 SER A C 1
ATOM 1318 O O . SER A 1 178 ? 3.078 8.523 4.012 1 98.75 178 SER A O 1
ATOM 1320 N N . SER A 1 179 ? 1.225 7.766 4.949 1 98.88 179 SER A N 1
ATOM 1321 C CA . SER A 1 179 ? 0.72 7.102 3.752 1 98.88 179 SER A CA 1
ATOM 1322 C C . SER A 1 179 ? 0.546 8.086 2.602 1 98.88 179 SER A C 1
ATOM 1324 O O . SER A 1 179 ? 0.801 7.746 1.444 1 98.88 179 SER A O 1
ATOM 1326 N N . ALA A 1 180 ? 0.079 9.289 2.865 1 98.94 180 ALA A N 1
ATOM 1327 C CA . ALA A 1 180 ? -0.141 10.258 1.798 1 98.94 180 ALA A CA 1
ATOM 1328 C C . ALA A 1 180 ? 1.162 10.578 1.068 1 98.94 180 ALA A C 1
ATOM 1330 O O . ALA A 1 180 ? 1.206 10.578 -0.164 1 98.94 180 ALA A O 1
ATOM 1331 N N . LEU A 1 181 ? 2.217 10.859 1.813 1 98.94 181 LEU A N 1
ATOM 1332 C CA . LEU A 1 181 ? 3.49 11.219 1.2 1 98.94 181 LEU A CA 1
ATOM 1333 C C . LEU A 1 181 ? 4.172 9.992 0.608 1 98.94 181 LEU A C 1
ATOM 1335 O O . LEU A 1 181 ? 4.914 10.102 -0.373 1 98.94 181 LEU A O 1
ATOM 1339 N N . THR A 1 182 ? 3.91 8.805 1.205 1 98.94 182 THR A N 1
ATOM 1340 C CA . THR A 1 182 ? 4.375 7.566 0.585 1 98.94 182 THR A CA 1
ATOM 1341 C C . THR A 1 182 ? 3.727 7.371 -0.782 1 98.94 182 THR A C 1
ATOM 1343 O O . THR A 1 182 ? 4.395 6.984 -1.743 1 98.94 182 THR A O 1
ATOM 1346 N N . ALA A 1 183 ? 2.41 7.613 -0.833 1 98.94 183 ALA A N 1
ATOM 1347 C CA . ALA A 1 183 ? 1.709 7.531 -2.111 1 98.94 183 ALA A CA 1
ATOM 1348 C C . ALA A 1 183 ? 2.277 8.531 -3.115 1 98.94 183 ALA A C 1
ATOM 1350 O O . ALA A 1 183 ? 2.451 8.203 -4.293 1 98.94 183 ALA A O 1
ATOM 1351 N N . LEU A 1 184 ? 2.572 9.703 -2.674 1 98.94 184 LEU A N 1
ATOM 1352 C CA . LEU A 1 184 ? 3.188 10.727 -3.516 1 98.94 184 LEU A CA 1
ATOM 1353 C C . LEU A 1 184 ? 4.527 10.242 -4.062 1 98.94 184 LEU A C 1
ATOM 1355 O O . LEU A 1 184 ? 4.801 10.375 -5.254 1 98.94 184 LEU A O 1
ATOM 1359 N N . HIS A 1 185 ? 5.336 9.742 -3.154 1 98.94 185 HIS A N 1
ATOM 1360 C CA . HIS A 1 185 ? 6.641 9.211 -3.533 1 98.94 185 HIS A CA 1
ATOM 1361 C C . HIS A 1 185 ? 6.508 8.125 -4.598 1 98.94 185 HIS A C 1
ATOM 1363 O O . HIS A 1 185 ? 7.262 8.109 -5.57 1 98.94 185 HIS A O 1
ATOM 1369 N N . THR A 1 186 ? 5.566 7.258 -4.422 1 98.88 186 THR A N 1
ATOM 1370 C CA . THR A 1 186 ? 5.344 6.156 -5.348 1 98.88 186 THR A CA 1
ATOM 1371 C C . THR A 1 186 ? 4.867 6.676 -6.703 1 98.88 186 THR A C 1
ATOM 1373 O O . THR A 1 186 ? 5.309 6.195 -7.746 1 98.88 186 THR A O 1
ATOM 1376 N N . ALA A 1 187 ? 3.979 7.621 -6.684 1 98.94 187 ALA A N 1
ATOM 1377 C CA . ALA A 1 187 ? 3.465 8.219 -7.914 1 98.94 187 ALA A CA 1
ATOM 1378 C C . ALA A 1 187 ? 4.578 8.914 -8.695 1 98.94 187 ALA A C 1
ATOM 1380 O O . ALA A 1 187 ? 4.652 8.789 -9.922 1 98.94 187 ALA A O 1
ATOM 1381 N N . VAL A 1 188 ? 5.418 9.633 -8 1 98.88 188 VAL A N 1
ATOM 1382 C CA . VAL A 1 188 ? 6.539 10.312 -8.641 1 98.88 188 VAL A CA 1
ATOM 1383 C C . VAL A 1 188 ? 7.449 9.297 -9.32 1 98.88 188 VAL A C 1
ATOM 1385 O O . VAL A 1 188 ? 7.863 9.484 -10.461 1 98.88 188 VAL A O 1
ATOM 1388 N N . GLY A 1 189 ? 7.77 8.211 -8.578 1 98.25 189 GLY A N 1
ATOM 1389 C CA . GLY A 1 189 ? 8.562 7.145 -9.164 1 98.25 189 GLY A CA 1
ATOM 1390 C C . GLY A 1 189 ? 7.945 6.547 -10.414 1 98.25 189 GLY A C 1
ATOM 1391 O O . GLY A 1 189 ? 8.648 6.266 -11.383 1 98.25 189 GLY A O 1
ATOM 1392 N N . ALA A 1 190 ? 6.648 6.348 -10.391 1 98.62 190 ALA A N 1
ATOM 1393 C CA . ALA A 1 190 ? 5.938 5.758 -11.523 1 98.62 190 ALA A CA 1
ATOM 1394 C C . ALA A 1 190 ? 6.016 6.66 -12.75 1 98.62 190 ALA A C 1
ATOM 1396 O O . ALA A 1 190 ? 6.195 6.18 -13.875 1 98.62 190 ALA A O 1
ATOM 1397 N N . LEU A 1 191 ? 5.84 7.941 -12.555 1 98.5 191 LEU A N 1
ATOM 1398 C CA . LEU A 1 191 ? 5.938 8.898 -13.648 1 98.5 191 LEU A CA 1
ATOM 1399 C C . LEU A 1 191 ? 7.34 8.898 -14.25 1 98.5 191 LEU A C 1
ATOM 1401 O O . LEU A 1 191 ? 7.5 8.914 -15.469 1 98.5 191 LEU A O 1
ATOM 1405 N N . ARG A 1 192 ? 8.328 8.859 -13.398 1 97.31 192 ARG A N 1
ATOM 1406 C CA . ARG A 1 192 ? 9.719 8.883 -13.852 1 97.31 192 ARG A CA 1
ATOM 1407 C C . ARG A 1 192 ? 10.062 7.602 -14.617 1 97.31 192 ARG A C 1
ATOM 1409 O O . ARG A 1 192 ? 10.828 7.637 -15.578 1 97.31 192 ARG A O 1
ATOM 1416 N N . ALA A 1 193 ? 9.477 6.508 -14.164 1 96.38 193 ALA A N 1
ATOM 1417 C CA . ALA A 1 193 ? 9.766 5.211 -14.758 1 96.38 193 ALA A CA 1
ATOM 1418 C C . ALA A 1 193 ? 8.961 4.996 -16.031 1 96.38 193 ALA A C 1
ATOM 1420 O O . ALA A 1 193 ? 9.18 4.016 -16.75 1 96.38 193 ALA A O 1
ATOM 1421 N N . GLY A 1 194 ? 8 5.895 -16.328 1 96.94 194 GLY A N 1
ATOM 1422 C CA . GLY A 1 194 ? 7.172 5.758 -17.516 1 96.94 194 GLY A CA 1
ATOM 1423 C C . GLY A 1 194 ? 6.027 4.777 -17.328 1 96.94 194 GLY A C 1
ATOM 1424 O O . GLY A 1 194 ? 5.48 4.27 -18.312 1 96.94 194 GLY A O 1
ATOM 1425 N N . ASP A 1 195 ? 5.703 4.473 -16.094 1 98.06 195 ASP A N 1
ATOM 1426 C CA . ASP A 1 195 ? 4.578 3.584 -15.812 1 98.06 195 ASP A CA 1
ATOM 1427 C C . ASP A 1 195 ? 3.252 4.246 -16.172 1 98.06 195 ASP A C 1
ATOM 1429 O O . ASP A 1 195 ? 2.264 3.561 -16.453 1 98.06 195 ASP A O 1
ATOM 1433 N N . CYS A 1 196 ? 3.174 5.543 -16.109 1 98.38 196 CYS A N 1
ATOM 1434 C CA . CYS A 1 196 ? 2.004 6.34 -16.469 1 98.38 196 CYS A CA 1
ATOM 1435 C C . CYS A 1 196 ? 2.406 7.75 -16.875 1 98.38 196 CYS A C 1
ATOM 1437 O O . CYS A 1 196 ? 3.539 8.172 -16.641 1 98.38 196 CYS A O 1
ATOM 1439 N N . ASP A 1 197 ? 1.514 8.461 -17.484 1 97.69 197 ASP A N 1
ATOM 1440 C CA . ASP A 1 197 ? 1.796 9.805 -17.984 1 97.69 197 ASP A CA 1
ATOM 1441 C C . ASP A 1 197 ? 1.187 10.867 -17.078 1 97.69 197 ASP A C 1
ATOM 1443 O O . ASP A 1 197 ? 1.58 12.039 -17.125 1 97.69 197 ASP A O 1
ATOM 1447 N N . LEU A 1 198 ? 0.237 10.5 -16.391 1 98.56 198 LEU A N 1
ATOM 1448 C CA . LEU A 1 198 ? -0.501 11.289 -15.406 1 98.56 198 LEU A CA 1
ATOM 1449 C C . LEU A 1 198 ? -0.791 10.461 -14.156 1 98.56 198 LEU A C 1
ATOM 1451 O O . LEU A 1 198 ? -0.985 9.25 -14.234 1 98.56 198 LEU A O 1
ATOM 1455 N N . ALA A 1 199 ? -0.734 11.086 -13.008 1 98.88 199 ALA A N 1
ATOM 1456 C CA . ALA A 1 199 ? -1.037 10.328 -11.789 1 98.88 199 ALA A CA 1
ATOM 1457 C C . ALA A 1 199 ? -1.954 11.125 -10.867 1 98.88 199 ALA A C 1
ATOM 1459 O O . ALA A 1 199 ? -1.741 12.32 -10.648 1 98.88 199 ALA A O 1
ATOM 1460 N N . VAL A 1 200 ? -3.004 10.523 -10.422 1 98.94 200 VAL A N 1
ATOM 1461 C CA . VAL A 1 200 ? -3.76 10.984 -9.266 1 98.94 200 VAL A CA 1
ATOM 1462 C C . VAL A 1 200 ? -3.195 10.352 -7.992 1 98.94 200 VAL A C 1
ATOM 1464 O O . VAL A 1 200 ? -3.041 9.133 -7.914 1 98.94 200 VAL A O 1
ATOM 1467 N N . THR A 1 201 ? -2.811 11.188 -7.035 1 98.94 201 THR A N 1
ATOM 1468 C CA . THR A 1 201 ? -2.244 10.664 -5.797 1 98.94 201 THR A CA 1
ATOM 1469 C C . THR A 1 201 ? -2.779 11.438 -4.59 1 98.94 201 THR A C 1
ATOM 1471 O O . THR A 1 201 ? -3.359 12.516 -4.742 1 98.94 201 THR A O 1
ATOM 1474 N N . GLY A 1 202 ? -2.658 10.891 -3.441 1 98.88 202 GLY A N 1
ATOM 1475 C CA . GLY A 1 202 ? -3.139 11.469 -2.197 1 98.88 202 GLY A CA 1
ATOM 1476 C C . GLY A 1 202 ? -3.486 10.43 -1.148 1 98.88 202 GLY A C 1
ATOM 1477 O O . GLY A 1 202 ? -2.834 9.391 -1.056 1 98.88 202 GLY A O 1
ATOM 1478 N N . ALA A 1 203 ? -4.371 10.773 -0.253 1 98.88 203 ALA A N 1
ATOM 1479 C CA . ALA A 1 203 ? -4.785 9.852 0.8 1 98.88 203 ALA A CA 1
ATOM 1480 C C . ALA A 1 203 ? -6.137 10.258 1.385 1 98.88 203 ALA A C 1
ATOM 1482 O O . ALA A 1 203 ? -6.605 11.375 1.161 1 98.88 203 ALA A O 1
ATOM 1483 N N . VAL A 1 204 ? -6.711 9.328 2.061 1 98.56 204 VAL A N 1
ATOM 1484 C CA . VAL A 1 204 ? -8.008 9.523 2.693 1 98.56 204 VAL A CA 1
ATOM 1485 C C . VAL A 1 204 ? -8.023 8.844 4.062 1 98.56 204 VAL A C 1
ATOM 1487 O O . VAL A 1 204 ? -7.379 7.809 4.254 1 98.56 204 VAL A O 1
ATOM 1490 N N . CYS A 1 205 ? -8.758 9.469 4.949 1 97.75 205 CYS A N 1
ATOM 1491 C CA . CYS A 1 205 ? -9.039 8.875 6.254 1 97.75 205 CYS A CA 1
ATOM 1492 C C . CYS A 1 205 ? -10.438 9.25 6.734 1 97.75 205 CYS A C 1
ATOM 1494 O O . CYS A 1 205 ? -10.742 10.43 6.918 1 97.75 205 CYS A O 1
ATOM 1496 N N . VAL A 1 206 ? -11.281 8.359 6.832 1 96.62 206 VAL A N 1
ATOM 1497 C CA . VAL A 1 206 ? -12.57 8.453 7.512 1 96.62 206 VAL A CA 1
ATOM 1498 C C . VAL A 1 206 ? -12.688 7.34 8.547 1 96.62 206 VAL A C 1
ATOM 1500 O O . VAL A 1 206 ? -12.578 6.16 8.219 1 96.62 206 VAL A O 1
ATOM 1503 N N . MET A 1 207 ? -12.891 7.73 9.766 1 95.12 207 MET A N 1
ATOM 1504 C CA . MET A 1 207 ? -12.891 6.742 10.836 1 95.12 207 MET A CA 1
ATOM 1505 C C . MET A 1 207 ? -14.211 5.984 10.883 1 95.12 207 MET A C 1
ATOM 1507 O O . MET A 1 207 ? -15.258 6.57 11.164 1 95.12 207 MET A O 1
ATOM 1511 N N . GLY A 1 208 ? -14.148 4.68 10.633 1 91.38 208 GLY A N 1
ATOM 1512 C CA . GLY A 1 208 ? -15.32 3.828 10.703 1 91.38 208 GLY A CA 1
ATOM 1513 C C . GLY A 1 208 ? -15.711 3.455 12.117 1 91.38 208 GLY A C 1
ATOM 1514 O O . GLY A 1 208 ? -16.844 3.072 12.375 1 91.38 208 GLY A O 1
ATOM 1515 N N . SER A 1 209 ? -14.828 3.531 13.047 1 93.06 209 SER A N 1
ATOM 1516 C CA . SER A 1 209 ? -15.016 3.271 14.469 1 93.06 209 SER A CA 1
ATOM 1517 C C . SER A 1 209 ? -14.164 4.203 15.32 1 93.06 209 SER A C 1
ATOM 1519 O O . SER A 1 209 ? -13.219 4.812 14.82 1 93.06 209 SER A O 1
ATOM 1521 N N . PRO A 1 210 ? -14.484 4.305 16.578 1 95.06 210 PRO A N 1
ATOM 1522 C CA . PRO A 1 210 ? -13.656 5.133 17.453 1 95.06 210 PRO A CA 1
ATOM 1523 C C . PRO A 1 210 ? -12.445 4.379 18.016 1 95.06 210 PRO A C 1
ATOM 1525 O O . PRO A 1 210 ? -11.883 4.773 19.031 1 95.06 210 PRO A O 1
ATOM 1528 N N . GLY A 1 211 ? -12.133 3.252 17.359 1 95 211 GLY A N 1
ATOM 1529 C CA . GLY A 1 211 ? -11.102 2.355 17.844 1 95 211 GLY A CA 1
ATOM 1530 C C . GLY A 1 211 ? -9.773 3.047 18.078 1 95 211 GLY A C 1
ATOM 1531 O O . GLY A 1 211 ? -9.047 2.719 19.016 1 95 211 GLY A O 1
ATOM 1532 N N . TYR A 1 212 ? -9.383 3.969 17.266 1 95.5 212 TYR A N 1
ATOM 1533 C CA . TYR A 1 212 ? -8.109 4.672 17.391 1 95.5 212 TYR A CA 1
ATOM 1534 C C . TYR A 1 212 ? -8.07 5.484 18.688 1 95.5 212 TYR A C 1
ATOM 1536 O O . TYR A 1 212 ? -7.016 5.609 19.312 1 95.5 212 TYR A O 1
ATOM 1544 N N . PHE A 1 213 ? -9.18 6.02 19.078 1 97 213 PHE A N 1
ATOM 1545 C CA . PHE A 1 213 ? -9.234 6.727 20.344 1 97 213 PHE A CA 1
ATOM 1546 C C . PHE A 1 213 ? -8.992 5.77 21.516 1 97 213 PHE A C 1
ATOM 1548 O O . PHE A 1 213 ? -8.273 6.102 22.453 1 97 213 PHE A O 1
ATOM 1555 N N . VAL A 1 214 ? -9.562 4.559 21.453 1 96.81 214 VAL A N 1
ATOM 1556 C CA . VAL A 1 214 ? -9.391 3.561 22.5 1 96.81 214 VAL A CA 1
ATOM 1557 C C . VAL A 1 214 ? -7.918 3.16 22.609 1 96.81 214 VAL A C 1
ATOM 1559 O O . VAL A 1 214 ? -7.344 3.156 23.703 1 96.81 214 VAL A O 1
ATOM 1562 N N . GLU A 1 215 ? -7.348 2.84 21.469 1 96 215 GLU A N 1
ATOM 1563 C CA . GLU A 1 215 ? -5.969 2.359 21.438 1 96 215 GLU A CA 1
ATOM 1564 C C . GLU A 1 215 ? -5 3.432 21.938 1 96 215 GLU A C 1
ATOM 1566 O O . GLU A 1 215 ? -4.066 3.135 22.672 1 96 215 GLU A O 1
ATOM 1571 N N . PHE A 1 216 ? -5.219 4.664 21.578 1 96.25 216 PHE A N 1
ATOM 1572 C CA . PHE A 1 216 ? -4.301 5.723 21.984 1 96.25 216 PHE A CA 1
ATOM 1573 C C . PHE A 1 216 ? -4.617 6.203 23.391 1 96.25 216 PHE A C 1
ATOM 1575 O O . PHE A 1 216 ? -3.777 6.828 24.047 1 96.25 216 PHE A O 1
ATOM 1582 N N . SER A 1 217 ? -5.84 5.992 23.797 1 96.88 217 SER A N 1
ATOM 1583 C CA . SER A 1 217 ? -6.137 6.164 25.219 1 96.88 217 SER A CA 1
ATOM 1584 C C . SER A 1 217 ? -5.277 5.242 26.078 1 96.88 217 SER A C 1
ATOM 1586 O O . SER A 1 217 ? -4.676 5.68 27.062 1 96.88 217 SER A O 1
ATOM 1588 N N . LYS A 1 218 ? -5.242 4 25.672 1 96 218 LYS A N 1
ATOM 1589 C CA . LYS A 1 218 ? -4.465 3 26.406 1 96 218 LYS A CA 1
ATOM 1590 C C . LYS A 1 218 ? -2.973 3.324 26.359 1 96 218 LYS A C 1
ATOM 1592 O O . LYS A 1 218 ? -2.244 3.055 27.312 1 96 218 LYS A O 1
ATOM 1597 N N . GLN A 1 219 ? -2.51 3.951 25.297 1 94.38 219 GLN A N 1
ATOM 1598 C CA . GLN A 1 219 ? -1.098 4.27 25.125 1 94.38 219 GLN A CA 1
ATOM 1599 C C . GLN A 1 219 ? -0.755 5.621 25.75 1 94.38 219 GLN A C 1
ATOM 1601 O O . GLN A 1 219 ? 0.396 6.059 25.703 1 94.38 219 GLN A O 1
ATOM 1606 N N . HIS A 1 220 ? -1.692 6.309 26.25 1 95 220 HIS A N 1
ATOM 1607 C CA . HIS A 1 220 ? -1.548 7.605 26.906 1 95 220 HIS A CA 1
ATOM 1608 C C . HIS A 1 220 ? -0.958 8.641 25.953 1 95 220 HIS A C 1
ATOM 1610 O O . HIS A 1 220 ? -0.089 9.422 26.328 1 95 220 HIS A O 1
ATOM 1616 N N . ALA A 1 221 ? -1.477 8.57 24.656 1 95.69 221 ALA A N 1
ATOM 1617 C CA . ALA A 1 221 ? -0.92 9.438 23.625 1 95.69 221 ALA A CA 1
ATOM 1618 C C . ALA A 1 221 ? -1.947 10.461 23.156 1 95.69 221 ALA A C 1
ATOM 1620 O O . ALA A 1 221 ? -1.66 11.289 22.281 1 95.69 221 ALA A O 1
ATOM 1621 N N . LEU A 1 222 ? -3.148 10.422 23.781 1 97.5 222 LEU A N 1
ATOM 1622 C CA . LEU A 1 222 ? -4.164 11.422 23.453 1 97.5 222 LEU A CA 1
ATOM 1623 C C . LEU A 1 222 ? -3.934 12.703 24.25 1 97.5 222 LEU A C 1
ATOM 1625 O O . LEU A 1 222 ? -3.361 12.68 25.344 1 97.5 222 LEU A O 1
ATOM 1629 N N . SER A 1 223 ? -4.363 13.75 23.609 1 97.56 223 SER A N 1
ATOM 1630 C CA . SER A 1 223 ? -4.309 15.039 24.297 1 97.56 223 SER A CA 1
ATOM 1631 C C . SER A 1 223 ? -5.094 15.008 25.609 1 97.56 223 SER A C 1
ATOM 1633 O O . SER A 1 223 ? -6.16 14.391 25.672 1 97.56 223 SER A O 1
ATOM 1635 N N . ASP A 1 224 ? -4.613 15.742 26.609 1 96.19 224 ASP A N 1
ATOM 1636 C CA . ASP A 1 224 ? -5.23 15.789 27.922 1 96.19 224 ASP A CA 1
ATOM 1637 C C . ASP A 1 224 ? -6.547 16.562 27.891 1 96.19 224 ASP A C 1
ATOM 1639 O O . ASP A 1 224 ? -7.453 16.281 28.688 1 96.19 224 ASP A O 1
ATOM 1643 N N . ASP A 1 225 ? -6.625 17.5 27.031 1 95.81 225 ASP A N 1
ATOM 1644 C CA . ASP A 1 225 ? -7.793 18.375 27.062 1 95.81 225 ASP A CA 1
ATOM 1645 C C . ASP A 1 225 ? -8.477 18.453 25.703 1 95.81 225 ASP A C 1
ATOM 1647 O O . ASP A 1 225 ? -9.289 19.344 25.453 1 95.81 225 ASP A O 1
ATOM 1651 N N . GLY A 1 226 ? -8.031 17.656 24.781 1 95.88 226 GLY A N 1
ATOM 1652 C CA . GLY A 1 226 ? -8.711 17.562 23.5 1 95.88 226 GLY A CA 1
ATOM 1653 C C . GLY A 1 226 ? -8.195 18.562 22.484 1 95.88 226 GLY A C 1
ATOM 1654 O O . GLY A 1 226 ? -8.82 18.781 21.453 1 95.88 226 GLY A O 1
ATOM 1655 N N . ARG A 1 227 ? -7.086 19.188 22.734 1 95.94 227 ARG A N 1
ATOM 1656 C CA . ARG A 1 227 ? -6.473 20.078 21.75 1 95.94 227 ARG A CA 1
ATOM 1657 C C . ARG A 1 227 ? -5.137 19.516 21.266 1 95.94 227 ARG A C 1
ATOM 1659 O O . ARG A 1 227 ? -4.383 18.938 22.047 1 95.94 227 ARG A O 1
ATOM 1666 N N . CYS A 1 228 ? -4.953 19.641 20 1 97.88 228 CYS A N 1
ATOM 1667 C CA . CYS A 1 228 ? -3.664 19.281 19.422 1 97.88 228 CYS A CA 1
ATOM 1668 C C . CYS A 1 228 ? -2.732 20.484 19.359 1 97.88 228 CYS A C 1
ATOM 1670 O O . CYS A 1 228 ? -3.006 21.453 18.656 1 97.88 228 CYS A O 1
ATOM 1672 N N . ARG A 1 229 ? -1.571 20.469 20.047 1 98 229 ARG A N 1
ATOM 1673 C CA . ARG A 1 229 ? -0.679 21.609 20.188 1 98 229 ARG A CA 1
ATOM 1674 C C . ARG A 1 229 ? 0.726 21.281 19.703 1 98 229 ARG A C 1
ATOM 1676 O O . ARG A 1 229 ? 1.677 21.281 20.484 1 98 229 ARG A O 1
ATOM 1683 N N . PRO A 1 230 ? 0.833 21.078 18.422 1 98.56 230 PRO A N 1
ATOM 1684 C CA . PRO A 1 230 ? 2.178 20.75 17.938 1 98.56 230 PRO A CA 1
ATOM 1685 C C . PRO A 1 230 ? 3.213 21.812 18.312 1 98.56 230 PRO A C 1
ATOM 1687 O O . PRO A 1 230 ? 2.941 23.016 18.203 1 98.56 230 PRO A O 1
ATOM 1690 N N . TYR A 1 231 ? 4.391 21.391 18.875 1 98.25 231 TYR A N 1
ATOM 1691 C CA . TYR A 1 231 ? 5.605 22.156 19.125 1 98.25 231 TYR A CA 1
ATOM 1692 C C . TYR A 1 231 ? 5.398 23.141 20.281 1 98.25 231 TYR A C 1
ATOM 1694 O O . TYR A 1 231 ? 6.211 24.047 20.484 1 98.25 231 TYR A O 1
ATOM 1702 N N . SER A 1 232 ? 4.301 23 20.953 1 98.12 232 SER A N 1
ATOM 1703 C CA . SER A 1 232 ? 4.055 23.812 22.141 1 98.12 232 SER A CA 1
ATOM 1704 C C . SER A 1 232 ? 4.742 23.203 23.359 1 98.12 232 SER A C 1
ATOM 1706 O O . SER A 1 232 ? 4.906 21.984 23.453 1 98.12 232 SER A O 1
ATOM 1708 N N . ALA A 1 233 ? 5.145 24.047 24.312 1 97.69 233 ALA A N 1
ATOM 1709 C CA . ALA A 1 233 ? 5.656 23.562 25.594 1 97.69 233 ALA A CA 1
ATOM 1710 C C . ALA A 1 233 ? 4.602 22.75 26.328 1 97.69 233 ALA A C 1
ATOM 1712 O O . ALA A 1 233 ? 4.926 21.984 27.234 1 97.69 233 ALA A O 1
ATOM 1713 N N . HIS A 1 234 ? 3.355 22.906 25.938 1 96.88 234 HIS A N 1
ATOM 1714 C CA . HIS A 1 234 ? 2.242 22.266 26.625 1 96.88 234 HIS A CA 1
ATOM 1715 C C . HIS A 1 234 ? 1.652 21.141 25.797 1 96.88 234 HIS A C 1
ATOM 1717 O O . HIS A 1 234 ? 0.54 20.672 26.062 1 96.88 234 HIS A O 1
ATOM 1723 N N . ALA A 1 235 ? 2.406 20.75 24.766 1 97.25 235 ALA A N 1
ATOM 1724 C CA . ALA A 1 235 ? 1.959 19.578 24 1 97.25 235 ALA A CA 1
ATOM 1725 C C . ALA A 1 235 ? 1.739 18.375 24.922 1 97.25 235 ALA A C 1
ATOM 1727 O O . ALA A 1 235 ? 2.613 18.031 25.703 1 97.25 235 ALA A O 1
ATOM 1728 N N . SER A 1 236 ? 0.597 17.75 24.812 1 96.75 236 SER A N 1
ATOM 1729 C CA . SER A 1 236 ? 0.295 16.656 25.734 1 96.75 236 SER A CA 1
ATOM 1730 C C . SER A 1 236 ? -0.231 15.43 25.016 1 96.75 236 SER A C 1
ATOM 1732 O O . SER A 1 236 ? -0.568 14.43 25.641 1 96.75 236 SER A O 1
ATOM 1734 N N . GLY A 1 237 ? -0.4 15.516 23.703 1 97.69 237 GLY A N 1
ATOM 1735 C CA . GLY A 1 237 ? -0.907 14.383 22.953 1 97.69 237 GLY A CA 1
ATOM 1736 C C . GLY A 1 237 ? -1.599 14.781 21.656 1 97.69 237 GLY A C 1
ATOM 1737 O O . GLY A 1 237 ? -1.783 15.969 21.391 1 97.69 237 GLY A O 1
ATOM 1738 N N . THR A 1 238 ? -1.952 13.781 20.891 1 98.06 238 THR A N 1
ATOM 1739 C CA . THR A 1 238 ? -2.574 14.008 19.594 1 98.06 238 THR A CA 1
ATOM 1740 C C . THR A 1 238 ? -4.094 14 19.719 1 98.06 238 THR A C 1
ATOM 1742 O O . THR A 1 238 ? -4.641 13.641 20.766 1 98.06 238 THR A O 1
ATOM 1745 N N . VAL A 1 239 ? -4.77 14.477 18.734 1 98.44 239 VAL A N 1
ATOM 1746 C CA . VAL A 1 239 ? -6.215 14.406 18.562 1 98.44 239 VAL A CA 1
ATOM 1747 C C . VAL A 1 239 ? -6.539 13.875 17.156 1 98.44 239 VAL A C 1
ATOM 1749 O O . VAL A 1 239 ? -6.172 14.492 16.156 1 98.44 239 VAL A O 1
ATOM 1752 N N . TRP A 1 240 ? -7.281 12.766 17.109 1 98.25 240 TRP A N 1
ATOM 1753 C CA . TRP A 1 240 ? -7.52 12.117 15.82 1 98.25 240 TRP A CA 1
ATOM 1754 C C . TRP A 1 240 ? -8.516 12.906 14.984 1 98.25 240 TRP A C 1
ATOM 1756 O O . TRP A 1 240 ? -9.406 13.562 15.523 1 98.25 240 TRP A O 1
ATOM 1766 N N . ALA A 1 241 ? -8.305 12.836 13.727 1 98.5 241 ALA A N 1
ATOM 1767 C CA . ALA A 1 241 ? -9.164 13.555 12.789 1 98.5 241 ALA A CA 1
ATOM 1768 C C . ALA A 1 241 ? -9.312 12.781 11.484 1 98.5 241 ALA A C 1
ATOM 1770 O O . ALA A 1 241 ? -8.641 11.766 11.273 1 98.5 241 ALA A O 1
ATOM 1771 N N . GLU A 1 242 ? -10.266 13.188 10.695 1 97.75 242 GLU A N 1
ATOM 1772 C CA . GLU A 1 242 ? -10.523 12.703 9.344 1 97.75 242 GLU A CA 1
ATOM 1773 C C . GLU A 1 242 ? -10.062 13.719 8.297 1 97.75 242 GLU A C 1
ATOM 1775 O O . GLU A 1 242 ? -9.773 14.867 8.633 1 97.75 242 GLU A O 1
ATOM 1780 N N . GLY A 1 243 ? -9.938 13.281 7.043 1 98.31 243 GLY A N 1
ATOM 1781 C CA . GLY A 1 243 ? -9.594 14.188 5.961 1 98.31 243 GLY A CA 1
ATOM 1782 C C . GLY A 1 243 ? -9.234 13.469 4.676 1 98.31 243 GLY A C 1
ATOM 1783 O O . GLY A 1 243 ? -9.18 12.234 4.641 1 98.31 243 GLY A O 1
ATOM 1784 N N . ALA A 1 244 ? -9.109 14.211 3.662 1 98.69 244 ALA A N 1
ATOM 1785 C CA . ALA A 1 244 ? -8.656 13.727 2.363 1 98.69 244 ALA A CA 1
ATOM 1786 C C . ALA A 1 244 ? -7.988 14.844 1.562 1 98.69 244 ALA A C 1
ATOM 1788 O O . ALA A 1 244 ? -8.43 15.992 1.605 1 98.69 244 ALA A O 1
ATOM 1789 N N . ALA A 1 245 ? -6.938 14.547 0.924 1 98.94 245 ALA A N 1
ATOM 1790 C CA . ALA A 1 245 ? -6.277 15.438 -0.032 1 98.94 245 ALA A CA 1
ATOM 1791 C C . ALA A 1 245 ? -5.758 14.648 -1.236 1 98.94 245 ALA A C 1
ATOM 1793 O O . ALA A 1 245 ? -5.152 13.586 -1.079 1 98.94 245 ALA A O 1
ATOM 1794 N N . MET A 1 246 ? -6.113 15.125 -2.439 1 98.94 246 MET A N 1
ATOM 1795 C CA . MET A 1 246 ? -5.695 14.516 -3.697 1 98.94 246 MET A CA 1
ATOM 1796 C C . MET A 1 246 ? -4.945 15.516 -4.57 1 98.94 246 MET A C 1
ATOM 1798 O O . MET A 1 246 ? -5.258 16.703 -4.562 1 98.94 246 MET A O 1
ATOM 1802 N N . PHE A 1 247 ? -4.004 15.016 -5.301 1 98.94 247 PHE A N 1
ATOM 1803 C CA . PHE A 1 247 ? -3.174 15.812 -6.203 1 98.94 247 PHE A CA 1
ATOM 1804 C C . PHE A 1 247 ? -3.07 15.141 -7.57 1 98.94 247 PHE A C 1
ATOM 1806 O O . PHE A 1 247 ? -3.154 13.922 -7.676 1 98.94 247 PHE A O 1
ATOM 1813 N N . VAL A 1 248 ? -2.943 15.938 -8.578 1 98.94 248 VAL A N 1
ATOM 1814 C CA . VAL A 1 248 ? -2.707 15.461 -9.938 1 98.94 248 VAL A CA 1
ATOM 1815 C C . VAL A 1 248 ? -1.282 15.812 -10.367 1 98.94 248 VAL A C 1
ATOM 1817 O O . VAL A 1 248 ? -0.873 16.969 -10.305 1 98.94 248 VAL A O 1
ATOM 1820 N N . LEU A 1 249 ? -0.505 14.828 -10.781 1 98.94 249 LEU A N 1
ATOM 1821 C CA . LEU A 1 249 ? 0.9 14.992 -11.133 1 98.94 249 LEU A CA 1
ATOM 1822 C C . LEU A 1 249 ? 1.122 14.727 -12.617 1 98.94 249 LEU A C 1
ATOM 1824 O O . LEU A 1 249 ? 0.455 13.867 -13.211 1 98.94 249 LEU A O 1
ATOM 1828 N N . GLN A 1 250 ? 2.066 15.383 -13.172 1 98.62 250 GLN A N 1
ATOM 1829 C CA . GLN A 1 250 ? 2.6 15.164 -14.516 1 98.62 250 GLN A CA 1
ATOM 1830 C C . GLN A 1 250 ? 4.086 15.5 -14.578 1 98.62 250 GLN A C 1
ATOM 1832 O O . GLN A 1 250 ? 4.613 16.172 -13.688 1 98.62 250 GLN A O 1
ATOM 1837 N N . ARG A 1 251 ? 4.707 14.945 -15.562 1 98.56 251 ARG A N 1
ATOM 1838 C CA . ARG A 1 251 ? 6.004 15.508 -15.922 1 98.56 251 ARG A CA 1
ATOM 1839 C C . ARG A 1 251 ? 5.863 16.938 -16.438 1 98.56 251 ARG A C 1
ATOM 1841 O O . ARG A 1 251 ? 4.887 17.25 -17.125 1 98.56 251 ARG A O 1
ATOM 1848 N N . ARG A 1 252 ? 6.801 17.766 -16.141 1 98.44 252 ARG A N 1
ATOM 1849 C CA . ARG A 1 252 ? 6.719 19.188 -16.469 1 98.44 252 ARG A CA 1
ATOM 1850 C C . ARG A 1 252 ? 6.504 19.391 -17.969 1 98.44 252 ARG A C 1
ATOM 1852 O O . ARG A 1 252 ? 5.695 20.234 -18.375 1 98.44 252 ARG A O 1
ATOM 1859 N N . SER A 1 253 ? 7.246 18.625 -18.812 1 98.25 253 SER A N 1
ATOM 1860 C CA . SER A 1 253 ? 7.129 18.781 -20.266 1 98.25 253 SER A CA 1
ATOM 1861 C C . SER A 1 253 ? 5.699 18.531 -20.734 1 98.25 253 SER A C 1
ATOM 1863 O O . SER A 1 253 ? 5.184 19.25 -21.578 1 98.25 253 SER A O 1
ATOM 1865 N N . ALA A 1 254 ? 5.078 17.531 -20.156 1 97.81 254 ALA A N 1
ATOM 1866 C CA . ALA A 1 254 ? 3.695 17.219 -20.516 1 97.81 254 ALA A CA 1
ATOM 1867 C C . ALA A 1 254 ? 2.748 18.312 -20.031 1 97.81 254 ALA A C 1
ATOM 1869 O O . ALA A 1 254 ? 1.811 18.688 -20.734 1 97.81 254 ALA A O 1
ATOM 1870 N N . ALA A 1 255 ? 2.945 18.797 -18.812 1 97.94 255 ALA A N 1
ATOM 1871 C CA . ALA A 1 255 ? 2.111 19.859 -18.266 1 97.94 255 ALA A CA 1
ATOM 1872 C C . ALA A 1 255 ? 2.17 21.109 -19.125 1 97.94 255 ALA A C 1
ATOM 1874 O O . ALA A 1 255 ? 1.14 21.734 -19.406 1 97.94 255 ALA A O 1
ATOM 1875 N N . VAL A 1 256 ? 3.363 21.469 -19.547 1 97.81 256 VAL A N 1
ATOM 1876 C CA . VAL A 1 256 ? 3.57 22.656 -20.375 1 97.81 256 VAL A CA 1
ATOM 1877 C C . VAL A 1 256 ? 2.91 22.438 -21.734 1 97.81 256 VAL A C 1
ATOM 1879 O O . VAL A 1 256 ? 2.213 23.328 -22.234 1 97.81 256 VAL A O 1
ATOM 1882 N N . ARG A 1 257 ? 3.141 21.266 -22.312 1 97.62 257 ARG A N 1
ATOM 1883 C CA . ARG A 1 257 ? 2.539 20.922 -23.594 1 97.62 257 ARG A CA 1
ATOM 1884 C C . ARG A 1 257 ? 1.019 21.031 -23.531 1 97.62 257 ARG A C 1
ATOM 1886 O O . ARG A 1 257 ? 0.382 21.516 -24.469 1 97.62 257 ARG A O 1
ATOM 1893 N N . ASP A 1 258 ? 0.444 20.641 -22.406 1 96.31 258 ASP A N 1
ATOM 1894 C CA . ASP A 1 258 ? -1.006 20.578 -22.234 1 96.31 258 ASP A CA 1
ATOM 1895 C C . ASP A 1 258 ? -1.56 21.922 -21.75 1 96.31 258 ASP A C 1
ATOM 1897 O O . ASP A 1 258 ? -2.77 22.062 -21.562 1 96.31 258 ASP A O 1
ATOM 1901 N N . GLY A 1 259 ? -0.702 22.906 -21.5 1 96.81 259 GLY A N 1
ATOM 1902 C CA . GLY A 1 259 ? -1.115 24.234 -21.062 1 96.81 259 GLY A CA 1
ATOM 1903 C C . GLY A 1 259 ? -1.676 24.25 -19.656 1 96.81 259 GLY A C 1
ATOM 1904 O O . GLY A 1 259 ? -2.584 25.016 -19.359 1 96.81 259 GLY A O 1
ATOM 1905 N N . ARG A 1 260 ? -1.165 23.406 -18.844 1 96.81 260 ARG A N 1
ATOM 1906 C CA . ARG A 1 260 ? -1.678 23.312 -17.484 1 96.81 260 ARG A CA 1
ATOM 1907 C C . ARG A 1 260 ? -0.986 24.312 -16.562 1 96.81 260 ARG A C 1
ATOM 1909 O O . ARG A 1 260 ? 0.211 24.562 -16.703 1 96.81 260 ARG A O 1
ATOM 1916 N N . ARG A 1 261 ? -1.792 24.797 -15.664 1 96.81 261 ARG A N 1
ATOM 1917 C CA . ARG A 1 261 ? -1.199 25.578 -14.594 1 96.81 261 ARG A CA 1
ATOM 1918 C C . ARG A 1 261 ? -0.392 24.703 -13.641 1 96.81 261 ARG A C 1
ATOM 1920 O O . ARG A 1 261 ? -0.887 23.688 -13.164 1 96.81 261 ARG A O 1
ATOM 1927 N N . ILE A 1 262 ? 0.84 25.094 -13.352 1 98.12 262 ILE A N 1
ATOM 1928 C CA . ILE A 1 262 ? 1.708 24.344 -12.453 1 98.12 262 ILE A CA 1
ATOM 1929 C C . ILE A 1 262 ? 1.616 24.922 -11.047 1 98.12 262 ILE A C 1
ATOM 1931 O O . ILE A 1 262 ? 1.958 26.094 -10.828 1 98.12 262 ILE A O 1
ATOM 1935 N N . LEU A 1 263 ? 1.146 24.094 -10.086 1 98.69 263 LEU A N 1
ATOM 1936 C CA . LEU A 1 263 ? 1.024 24.531 -8.703 1 98.69 263 LEU A CA 1
ATOM 1937 C C . LEU A 1 263 ? 2.373 24.484 -7.992 1 98.69 263 LEU A C 1
ATOM 1939 O O . LEU A 1 263 ? 2.688 25.359 -7.18 1 98.69 263 LEU A O 1
ATOM 1943 N N . ALA A 1 264 ? 3.135 23.484 -8.258 1 98.88 264 ALA A N 1
ATOM 1944 C CA . ALA A 1 264 ? 4.453 23.312 -7.652 1 98.88 264 ALA A CA 1
ATOM 1945 C C . ALA A 1 264 ? 5.262 22.25 -8.391 1 98.88 264 ALA A C 1
ATOM 1947 O O . ALA A 1 264 ? 4.691 21.391 -9.07 1 98.88 264 ALA A O 1
ATOM 1948 N N . GLU A 1 265 ? 6.523 22.391 -8.352 1 98.75 265 GLU A N 1
ATOM 1949 C CA . GLU A 1 265 ? 7.445 21.328 -8.75 1 98.75 265 GLU A CA 1
ATOM 1950 C C . GLU A 1 265 ? 7.855 20.469 -7.562 1 98.75 265 GLU A C 1
ATOM 1952 O O . GLU A 1 265 ? 8.203 20.984 -6.504 1 98.75 265 GLU A O 1
ATOM 1957 N N . ILE A 1 266 ? 7.738 19.156 -7.684 1 98.88 266 ILE A N 1
ATOM 1958 C CA . ILE A 1 266 ? 8.258 18.25 -6.66 1 98.88 266 ILE A CA 1
ATOM 1959 C C . ILE A 1 266 ? 9.766 18.078 -6.848 1 98.88 266 ILE A C 1
ATOM 1961 O O . ILE A 1 266 ? 10.195 17.297 -7.703 1 98.88 266 ILE A O 1
ATOM 1965 N N . ARG A 1 267 ? 10.523 18.703 -5.973 1 98.56 267 ARG A N 1
ATOM 1966 C CA . ARG A 1 267 ? 11.977 18.672 -6.102 1 98.56 267 ARG A CA 1
ATOM 1967 C C . ARG A 1 267 ? 12.539 17.344 -5.629 1 98.56 267 ARG A C 1
ATOM 1969 O O . ARG A 1 267 ? 13.539 16.859 -6.16 1 98.56 267 ARG A O 1
ATOM 1976 N N . ALA A 1 268 ? 11.922 16.844 -4.562 1 98.69 268 ALA A N 1
ATOM 1977 C CA . ALA A 1 268 ? 12.375 15.555 -4.035 1 98.69 268 ALA A CA 1
ATOM 1978 C C . ALA A 1 268 ? 11.32 14.93 -3.137 1 98.69 268 ALA A C 1
ATOM 1980 O O . ALA A 1 268 ? 10.531 15.633 -2.504 1 98.69 268 ALA A O 1
ATOM 1981 N N . THR A 1 269 ? 11.266 13.672 -3.121 1 98.81 269 THR A N 1
ATOM 1982 C CA . THR A 1 269 ? 10.625 12.859 -2.102 1 98.81 269 THR A CA 1
ATOM 1983 C C . THR A 1 269 ? 11.586 11.797 -1.565 1 98.81 269 THR A C 1
ATOM 1985 O O . THR A 1 269 ? 12.492 11.359 -2.275 1 98.81 269 THR A O 1
ATOM 1988 N N . ALA A 1 270 ? 11.391 11.453 -0.337 1 98.81 270 ALA A N 1
ATOM 1989 C CA . ALA A 1 270 ? 12.227 10.422 0.277 1 98.81 270 ALA A CA 1
ATOM 1990 C C . ALA A 1 270 ? 11.438 9.617 1.31 1 98.81 270 ALA A C 1
ATOM 1992 O O . ALA A 1 270 ? 10.555 10.156 1.978 1 98.81 270 ALA A O 1
ATOM 1993 N N . LEU A 1 271 ? 11.742 8.359 1.389 1 98.88 271 LEU A N 1
ATOM 1994 C CA . LEU A 1 271 ? 11.227 7.445 2.404 1 98.88 271 LEU A CA 1
ATOM 1995 C C . LEU A 1 271 ? 12.367 6.77 3.158 1 98.88 271 LEU A C 1
ATOM 1997 O O . LEU A 1 271 ? 13.438 6.52 2.588 1 98.88 271 LEU A O 1
ATOM 2001 N N . ASN A 1 272 ? 12.133 6.512 4.387 1 98.75 272 ASN A N 1
ATOM 2002 C CA . ASN A 1 272 ? 12.977 5.586 5.137 1 98.75 272 ASN A CA 1
ATOM 2003 C C . ASN A 1 272 ? 12.242 4.992 6.332 1 98.75 272 ASN A C 1
ATOM 2005 O O . ASN A 1 272 ? 11.008 4.961 6.352 1 98.75 272 ASN A O 1
ATOM 2009 N N . GLN A 1 273 ? 12.984 4.359 7.223 1 98.5 273 GLN A N 1
ATOM 2010 C CA . GLN A 1 273 ? 12.398 3.656 8.359 1 98.5 273 GLN A CA 1
ATOM 2011 C C . GLN A 1 273 ? 13.133 3.994 9.656 1 98.5 273 GLN A C 1
ATOM 2013 O O . GLN A 1 273 ? 14.344 4.242 9.641 1 98.5 273 GLN A O 1
ATOM 2018 N N . ASP A 1 274 ? 12.414 3.928 10.703 1 97.94 274 ASP A N 1
ATOM 2019 C CA . ASP A 1 274 ? 12.977 4.184 12.023 1 97.94 274 ASP A CA 1
ATOM 2020 C C . ASP A 1 274 ? 13.961 3.082 12.422 1 97.94 274 ASP A C 1
ATOM 2022 O O . ASP A 1 274 ? 14.914 3.332 13.156 1 97.94 274 ASP A O 1
ATOM 2026 N N . GLY A 1 275 ? 13.766 1.862 11.891 1 96.12 275 GLY A N 1
ATOM 2027 C CA . GLY A 1 275 ? 14.508 0.713 12.391 1 96.12 275 GLY A CA 1
ATOM 2028 C C . GLY A 1 275 ? 14.141 0.339 13.812 1 96.12 275 GLY A C 1
ATOM 2029 O O . GLY A 1 275 ? 12.992 0.511 14.234 1 96.12 275 GLY A O 1
ATOM 2030 N N . ARG A 1 276 ? 15.078 -0.33 14.477 1 93.69 276 ARG A N 1
ATOM 2031 C CA . ARG A 1 276 ? 14.836 -0.718 15.859 1 93.69 276 ARG A CA 1
ATOM 2032 C C . ARG A 1 276 ? 14.969 0.481 16.797 1 93.69 276 ARG A C 1
ATOM 2034 O O . ARG A 1 276 ? 15.984 1.178 16.781 1 93.69 276 ARG A O 1
ATOM 2041 N N . THR A 1 277 ? 13.922 0.801 17.5 1 93.81 277 THR A N 1
ATOM 2042 C CA . THR A 1 277 ? 13.867 1.82 18.547 1 93.81 277 THR A CA 1
ATOM 2043 C C . THR A 1 277 ? 13.383 1.219 19.859 1 93.81 277 THR A C 1
ATOM 2045 O O . THR A 1 277 ? 13.484 0.009 20.078 1 93.81 277 THR A O 1
ATOM 2048 N N . THR A 1 278 ? 12.906 2.016 20.797 1 89.81 278 THR A N 1
ATOM 2049 C CA . THR A 1 278 ? 12.438 1.521 22.094 1 89.81 278 THR A CA 1
ATOM 2050 C C . THR A 1 278 ? 11.086 0.835 21.953 1 89.81 278 THR A C 1
ATOM 2052 O O . THR A 1 278 ? 10.648 0.114 22.844 1 89.81 278 THR A O 1
ATOM 2055 N N . GLY A 1 279 ? 10.492 1 20.844 1 91.5 279 GLY A N 1
ATOM 2056 C CA . GLY A 1 279 ? 9.211 0.425 20.469 1 91.5 279 GLY A CA 1
ATOM 2057 C C . GLY A 1 279 ? 8.82 0.709 19.031 1 91.5 279 GLY A C 1
ATOM 2058 O O . GLY A 1 279 ? 9.219 1.727 18.469 1 91.5 279 GLY A O 1
ATOM 2059 N N . LEU A 1 280 ? 8 -0.114 18.5 1 90.19 280 LEU A N 1
ATOM 2060 C CA . LEU A 1 280 ? 7.648 -0.064 17.094 1 90.19 280 LEU A CA 1
ATOM 2061 C C . LEU A 1 280 ? 7.117 1.314 16.703 1 90.19 280 LEU A C 1
ATOM 2063 O O . LEU A 1 280 ? 7.406 1.82 15.625 1 90.19 280 LEU A O 1
ATOM 2067 N N . THR A 1 281 ? 6.406 1.965 17.672 1 92.06 281 THR A N 1
ATOM 2068 C CA . THR A 1 281 ? 5.762 3.232 17.359 1 92.06 281 THR A CA 1
ATOM 2069 C C . THR A 1 281 ? 6.641 4.406 17.766 1 92.06 281 THR A C 1
ATOM 2071 O O . THR A 1 281 ? 6.262 5.566 17.594 1 92.06 281 THR A O 1
ATOM 2074 N N . ALA A 1 282 ? 7.742 4.16 18.391 1 93.88 282 ALA A N 1
ATOM 2075 C CA . ALA A 1 282 ? 8.633 5.234 18.828 1 93.88 282 ALA A CA 1
ATOM 2076 C C . ALA A 1 282 ? 9.43 5.801 17.672 1 93.88 282 ALA A C 1
ATOM 2078 O O . ALA A 1 282 ? 10.039 5.051 16.906 1 93.88 282 ALA A O 1
ATOM 2079 N N . PRO A 1 283 ? 9.461 7.078 17.562 1 95.75 283 PRO A N 1
ATOM 2080 C CA . PRO A 1 283 ? 10.195 7.691 16.453 1 95.75 283 PRO A CA 1
ATOM 2081 C C . PRO A 1 283 ? 11.711 7.629 16.641 1 95.75 283 PRO A C 1
ATOM 2083 O O . PRO A 1 283 ? 12.188 7.398 17.766 1 95.75 283 PRO A O 1
ATOM 2086 N N . SER A 1 284 ? 12.445 7.762 15.578 1 98.12 284 SER A N 1
ATOM 2087 C CA . SER A 1 284 ? 13.906 7.809 15.578 1 98.12 284 SER A CA 1
ATOM 2088 C C . SER A 1 284 ? 14.414 9.141 15.039 1 98.12 284 SER A C 1
ATOM 2090 O O . SER A 1 284 ? 14.273 9.422 13.844 1 98.12 284 SER A O 1
ATOM 2092 N N . GLY A 1 285 ? 15.07 9.922 15.984 1 98.06 285 GLY A N 1
ATOM 2093 C CA . GLY A 1 285 ? 15.664 11.18 15.539 1 98.06 285 GLY A CA 1
ATOM 2094 C C . GLY A 1 285 ? 16.719 10.992 14.469 1 98.06 285 GLY A C 1
ATOM 2095 O O . GLY A 1 285 ? 16.766 11.758 13.5 1 98.06 285 GLY A O 1
ATOM 2096 N N . ALA A 1 286 ? 17.516 9.992 14.633 1 97.94 286 ALA A N 1
ATOM 2097 C CA . ALA A 1 286 ? 18.578 9.703 13.656 1 97.94 286 ALA A CA 1
ATOM 2098 C C . ALA A 1 286 ? 17.984 9.352 12.297 1 97.94 286 ALA A C 1
ATOM 2100 O O . ALA A 1 286 ? 18.5 9.766 11.258 1 97.94 286 ALA A O 1
ATOM 2101 N N . ALA A 1 287 ? 16.953 8.57 12.266 1 98.56 287 ALA A N 1
ATOM 2102 C CA . ALA A 1 287 ? 16.297 8.211 11.016 1 98.56 287 ALA A CA 1
ATOM 2103 C C . ALA A 1 287 ? 15.688 9.438 10.336 1 98.56 287 ALA A C 1
ATOM 2105 O O . ALA A 1 287 ? 15.75 9.578 9.117 1 98.56 287 ALA A O 1
ATOM 2106 N N . GLN A 1 288 ? 15.039 10.305 11.148 1 98.69 288 GLN A N 1
ATOM 2107 C CA . GLN A 1 288 ? 14.461 11.523 10.594 1 98.69 288 GLN A CA 1
ATOM 2108 C C . GLN A 1 288 ? 15.531 12.422 9.992 1 98.69 288 GLN A C 1
ATOM 2110 O O . GLN A 1 288 ? 15.359 12.961 8.898 1 98.69 288 GLN A O 1
ATOM 2115 N N . GLU A 1 289 ? 16.641 12.586 10.695 1 98.5 289 GLU A N 1
ATOM 2116 C CA . GLU A 1 289 ? 17.75 13.383 10.164 1 98.5 289 GLU A CA 1
ATOM 2117 C C . GLU A 1 289 ? 18.25 12.812 8.836 1 98.5 289 GLU A C 1
ATOM 2119 O O . GLU A 1 289 ? 18.469 13.555 7.883 1 98.5 289 GLU A O 1
ATOM 2124 N N . ARG A 1 290 ? 18.438 11.469 8.781 1 98.44 290 ARG A N 1
ATOM 2125 C CA . ARG A 1 290 ? 18.891 10.82 7.551 1 98.44 290 ARG A CA 1
ATOM 2126 C C . ARG A 1 290 ? 17.891 11.055 6.418 1 98.44 290 ARG A C 1
ATOM 2128 O O . ARG A 1 290 ? 18.281 11.281 5.273 1 98.44 290 ARG A O 1
ATOM 2135 N N . LEU A 1 291 ? 16.656 11.016 6.727 1 98.75 291 LEU A N 1
ATOM 2136 C CA . LEU A 1 291 ? 15.586 11.25 5.758 1 98.75 291 LEU A CA 1
ATOM 2137 C C . LEU A 1 291 ? 15.672 12.656 5.18 1 98.75 291 LEU A C 1
ATOM 2139 O O . LEU A 1 291 ? 15.602 12.844 3.963 1 98.75 291 LEU A O 1
ATOM 2143 N N . PHE A 1 292 ? 15.773 13.672 6.094 1 98.69 292 PHE A N 1
ATOM 2144 C CA . PHE A 1 292 ? 15.844 15.062 5.664 1 98.69 292 PHE A CA 1
ATOM 2145 C C . PHE A 1 292 ? 17.062 15.297 4.773 1 98.69 292 PHE A C 1
ATOM 2147 O O . PHE A 1 292 ? 16.953 15.93 3.719 1 98.69 292 PHE A O 1
ATOM 2154 N N . ARG A 1 293 ? 18.156 14.797 5.16 1 98.44 293 ARG A N 1
ATOM 2155 C CA . ARG A 1 293 ? 19.375 14.961 4.387 1 98.44 293 ARG A CA 1
ATOM 2156 C C . ARG A 1 293 ? 19.266 14.305 3.018 1 98.44 293 ARG A C 1
ATOM 2158 O O . ARG A 1 293 ? 19.703 14.867 2.014 1 98.44 293 ARG A O 1
ATOM 2165 N N . LYS A 1 294 ? 18.672 13.141 3.014 1 98.5 294 LYS A N 1
ATOM 2166 C CA . LYS A 1 294 ? 18.453 12.43 1.757 1 98.5 294 LYS A CA 1
ATOM 2167 C C . LYS A 1 294 ? 17.594 13.266 0.803 1 98.5 294 LYS A C 1
ATOM 2169 O O . LYS A 1 294 ? 17.922 13.375 -0.383 1 98.5 294 LYS A O 1
ATOM 2174 N N . ALA A 1 295 ? 16.516 13.836 1.291 1 98.69 295 ALA A N 1
ATOM 2175 C CA . ALA A 1 295 ? 15.641 14.656 0.467 1 98.69 295 ALA A CA 1
ATOM 2176 C C . ALA A 1 295 ? 16.359 15.914 -0.01 1 98.69 295 ALA A C 1
ATOM 2178 O O . ALA A 1 295 ? 16.203 16.328 -1.165 1 98.69 295 ALA A O 1
ATOM 2179 N N . ILE A 1 296 ? 17.094 16.547 0.889 1 98.25 296 ILE A N 1
ATOM 2180 C CA . ILE A 1 296 ? 17.828 17.766 0.562 1 98.25 296 ILE A CA 1
ATOM 2181 C C . ILE A 1 296 ? 18.828 17.484 -0.547 1 98.25 296 ILE A C 1
ATOM 2183 O O . ILE A 1 296 ? 18.922 18.234 -1.528 1 98.25 296 ILE A O 1
ATOM 2187 N N . ASP A 1 297 ? 19.562 16.391 -0.411 1 98.19 297 ASP A N 1
ATOM 2188 C CA . ASP A 1 297 ? 20.547 15.992 -1.41 1 98.19 297 ASP A CA 1
ATOM 2189 C C . ASP A 1 297 ? 19.875 15.711 -2.756 1 98.19 297 ASP A C 1
ATOM 2191 O O . ASP A 1 297 ? 20.375 16.156 -3.799 1 98.19 297 ASP A O 1
ATOM 2195 N N . ARG A 1 298 ? 18.781 15.039 -2.736 1 97.75 298 ARG A N 1
ATOM 2196 C CA . ARG A 1 298 ? 18.047 14.695 -3.951 1 97.75 298 ARG A CA 1
ATOM 2197 C C . ARG A 1 298 ? 17.5 15.945 -4.633 1 97.75 298 ARG A C 1
ATOM 2199 O O . ARG A 1 298 ? 17.422 16 -5.863 1 97.75 298 ARG A O 1
ATOM 2206 N N . ALA A 1 299 ? 17.094 16.875 -3.826 1 98 299 ALA A N 1
ATOM 2207 C CA . ALA A 1 299 ? 16.531 18.109 -4.359 1 98 299 ALA A CA 1
ATOM 2208 C C . ALA A 1 299 ? 17.609 19.016 -4.934 1 98 299 ALA A C 1
ATOM 2210 O O . ALA A 1 299 ? 17.312 19.938 -5.695 1 98 299 ALA A O 1
ATOM 2211 N N . GLY A 1 300 ? 18.859 18.766 -4.52 1 97.5 300 GLY A N 1
ATOM 2212 C CA . GLY A 1 300 ? 19.969 19.594 -4.977 1 97.5 300 GLY A CA 1
ATOM 2213 C C . GLY A 1 300 ? 19.906 21.016 -4.445 1 97.5 300 GLY A C 1
ATOM 2214 O O . GLY A 1 300 ? 20.156 21.969 -5.184 1 97.5 300 GLY A O 1
ATOM 2215 N N . ILE A 1 301 ? 19.469 21.125 -3.238 1 96.38 301 ILE A N 1
ATOM 2216 C CA . ILE A 1 301 ? 19.359 22.453 -2.627 1 96.38 301 ILE A CA 1
ATOM 2217 C C . ILE A 1 301 ? 20.172 22.484 -1.33 1 96.38 301 ILE A C 1
ATOM 2219 O O . ILE A 1 301 ? 20.688 21.469 -0.887 1 96.38 301 ILE A O 1
ATOM 2223 N N . ARG A 1 302 ? 20.438 23.766 -0.824 1 96 302 ARG A N 1
ATOM 2224 C CA . ARG A 1 302 ? 20.953 23.938 0.534 1 96 302 ARG A CA 1
ATOM 2225 C C . ARG A 1 302 ? 19.797 23.984 1.541 1 96 302 ARG A C 1
ATOM 2227 O O . ARG A 1 302 ? 18.719 24.469 1.224 1 96 302 ARG A O 1
ATOM 2234 N N . PRO A 1 303 ? 19.891 23.375 2.789 1 95 303 PRO A N 1
ATOM 2235 C CA . PRO A 1 303 ? 18.828 23.438 3.805 1 95 303 PRO A CA 1
ATOM 2236 C C . PRO A 1 303 ? 18.25 24.828 3.961 1 95 303 PRO A C 1
ATOM 2238 O O . PRO A 1 303 ? 17.031 24.984 4.164 1 95 303 PRO A O 1
ATOM 2241 N N . GLU A 1 304 ? 19.031 25.875 3.82 1 92.56 304 GLU A N 1
ATOM 2242 C CA . GLU A 1 304 ? 18.625 27.25 4.047 1 92.56 304 GLU A CA 1
ATOM 2243 C C . GLU A 1 304 ? 17.719 27.75 2.932 1 92.56 304 GLU A C 1
ATOM 2245 O O . GLU A 1 304 ? 17.078 28.797 3.064 1 92.56 304 GLU A O 1
ATOM 2250 N N . ASP A 1 305 ? 17.734 27.047 1.833 1 94.69 305 ASP A N 1
ATOM 2251 C CA . ASP A 1 305 ? 16.859 27.438 0.729 1 94.69 305 ASP A CA 1
ATOM 2252 C C . ASP A 1 305 ? 15.398 27.188 1.076 1 94.69 305 ASP A C 1
ATOM 2254 O O . ASP A 1 305 ? 14.5 27.734 0.431 1 94.69 305 ASP A O 1
ATOM 2258 N N . VAL A 1 306 ? 15.125 26.344 2.062 1 97 306 VAL A N 1
ATOM 2259 C CA . VAL A 1 306 ? 13.766 26 2.463 1 97 306 VAL A CA 1
ATOM 2260 C C . VAL A 1 306 ? 13.211 27.078 3.381 1 97 306 VAL A C 1
ATOM 2262 O O . VAL A 1 306 ? 13.766 27.344 4.453 1 97 306 VAL A O 1
ATOM 2265 N N . GLY A 1 307 ? 12.102 27.688 2.934 1 96.88 307 GLY A N 1
ATOM 2266 C CA . GLY A 1 307 ? 11.547 28.797 3.691 1 96.88 307 GLY A CA 1
ATOM 2267 C C . GLY A 1 307 ? 10.453 28.375 4.656 1 96.88 307 GLY A C 1
ATOM 2268 O O . GLY A 1 307 ? 10.18 29.062 5.637 1 96.88 307 GLY A O 1
ATOM 2269 N N . MET A 1 308 ? 9.82 27.297 4.379 1 98.25 308 MET A N 1
ATOM 2270 C CA . MET A 1 308 ? 8.734 26.781 5.211 1 98.25 308 MET A CA 1
ATOM 2271 C C . MET A 1 308 ? 8.844 25.266 5.383 1 98.25 308 MET A C 1
ATOM 2273 O O . MET A 1 308 ? 9.195 24.562 4.438 1 98.25 308 MET A O 1
ATOM 2277 N N . ILE A 1 309 ? 8.625 24.797 6.578 1 98.62 309 ILE A N 1
ATOM 2278 C CA . ILE A 1 309 ? 8.508 23.359 6.848 1 98.62 309 ILE A CA 1
ATOM 2279 C C . ILE A 1 309 ? 7.148 23.062 7.48 1 98.62 309 ILE A C 1
ATOM 2281 O O . ILE A 1 309 ? 6.801 23.641 8.516 1 98.62 309 ILE A O 1
ATOM 2285 N N . GLU A 1 310 ? 6.371 22.328 6.824 1 98.88 310 GLU A N 1
ATOM 2286 C CA . GLU A 1 310 ? 5.191 21.719 7.426 1 98.88 310 GLU A CA 1
ATOM 2287 C C . GLU A 1 310 ? 5.535 20.375 8.078 1 98.88 310 GLU A C 1
ATOM 2289 O O . GLU A 1 310 ? 5.715 19.375 7.391 1 98.88 310 GLU A O 1
ATOM 2294 N N . GLY A 1 311 ? 5.625 20.391 9.359 1 98.75 311 GLY A N 1
ATOM 2295 C CA . GLY A 1 311 ? 6.027 19.203 10.086 1 98.75 311 GLY A CA 1
ATOM 2296 C C . GLY A 1 311 ? 4.879 18.234 10.32 1 98.75 311 GLY A C 1
ATOM 2297 O O . GLY A 1 311 ? 3.723 18.562 10.039 1 98.75 311 GLY A O 1
ATOM 2298 N N . HIS A 1 312 ? 5.23 17.047 10.703 1 98.62 312 HIS A N 1
ATOM 2299 C CA . HIS A 1 312 ? 4.227 16.062 11.102 1 98.62 312 HIS A CA 1
ATOM 2300 C C . HIS A 1 312 ? 3.479 16.516 12.352 1 98.62 312 HIS A C 1
ATOM 2302 O O . HIS A 1 312 ? 2.248 16.438 12.406 1 98.62 312 HIS A O 1
ATOM 2308 N N . GLY A 1 313 ? 4.266 17.016 13.375 1 98.19 313 GLY A N 1
ATOM 2309 C CA . GLY A 1 313 ? 3.693 17.703 14.523 1 98.19 313 GLY A CA 1
ATOM 2310 C C . GLY A 1 313 ? 2.555 16.938 15.172 1 98.19 313 GLY A C 1
ATOM 2311 O O . GLY A 1 313 ? 1.422 17.422 15.211 1 98.19 313 GLY A O 1
ATOM 2312 N N . THR A 1 314 ? 2.797 15.859 15.789 1 96.44 314 THR A N 1
ATOM 2313 C CA . THR A 1 314 ? 1.751 15 16.328 1 96.44 314 THR A CA 1
ATOM 2314 C C . THR A 1 314 ? 1.104 15.641 17.562 1 96.44 314 THR A C 1
ATOM 2316 O O . THR A 1 314 ? 0.01 15.242 17.969 1 96.44 314 THR A O 1
ATOM 2319 N N . GLY A 1 315 ? 1.827 16.562 18.188 1 97.62 315 GLY A N 1
ATOM 2320 C CA . GLY A 1 315 ? 1.353 17.125 19.438 1 97.62 315 GLY A CA 1
ATOM 2321 C C . GLY A 1 315 ? 1.686 16.266 20.641 1 97.62 315 GLY A C 1
ATOM 2322 O O . GLY A 1 315 ? 1.298 16.594 21.766 1 97.62 315 GLY A O 1
ATOM 2323 N N . THR A 1 316 ? 2.352 15.164 20.469 1 96.12 316 THR A N 1
ATOM 2324 C CA . THR A 1 316 ? 2.867 14.359 21.562 1 96.12 316 THR A CA 1
ATOM 2325 C C . THR A 1 316 ? 4.242 14.859 22 1 96.12 316 THR A C 1
ATOM 2327 O O . THR A 1 316 ? 5.027 15.328 21.172 1 96.12 316 THR A O 1
ATOM 2330 N N . ARG A 1 317 ? 4.555 14.664 23.25 1 94.31 317 ARG A N 1
ATOM 2331 C CA . ARG A 1 317 ? 5.828 15.141 23.781 1 94.31 317 ARG A CA 1
ATOM 2332 C C . ARG A 1 317 ? 7 14.461 23.078 1 94.31 317 ARG A C 1
ATOM 2334 O O . ARG A 1 317 ? 7.914 15.133 22.594 1 94.31 317 ARG A O 1
ATOM 2341 N N . LEU A 1 318 ? 6.945 13.18 23.016 1 94.44 318 LEU A N 1
ATOM 2342 C CA . LEU A 1 318 ? 8.039 12.422 22.438 1 94.44 318 LEU A CA 1
ATOM 2343 C C . LEU A 1 318 ? 8.164 12.711 20.938 1 94.44 318 LEU A C 1
ATOM 2345 O O . LEU A 1 318 ? 9.266 12.906 20.422 1 94.44 318 LEU A O 1
ATOM 2349 N N . GLY A 1 319 ? 7.062 12.68 20.188 1 96.44 319 GLY A N 1
ATOM 2350 C CA . GLY A 1 319 ? 7.074 12.953 18.766 1 96.44 319 GLY A CA 1
ATOM 2351 C C . GLY A 1 319 ? 7.598 14.328 18.406 1 96.44 319 GLY A C 1
ATOM 2352 O O . GLY A 1 319 ? 8.477 14.469 17.562 1 96.44 319 GLY A O 1
ATOM 2353 N N . ASP A 1 320 ? 7.105 15.336 19.094 1 97.81 320 ASP A N 1
ATOM 2354 C CA . ASP A 1 320 ? 7.5 16.703 18.828 1 97.81 320 ASP A CA 1
ATOM 2355 C C . ASP A 1 320 ? 8.961 16.953 19.188 1 97.81 320 ASP A C 1
ATOM 2357 O O . ASP A 1 320 ? 9.688 17.625 18.453 1 97.81 320 ASP A O 1
ATOM 2361 N N . ARG A 1 321 ? 9.367 16.438 20.344 1 97.25 321 ARG A N 1
ATOM 2362 C CA . ARG A 1 321 ? 10.758 16.578 20.75 1 97.25 321 ARG A CA 1
ATOM 2363 C C . ARG A 1 321 ? 11.703 15.992 19.719 1 97.25 321 ARG A C 1
ATOM 2365 O O . ARG A 1 321 ? 12.672 16.641 19.312 1 97.25 321 ARG A O 1
ATOM 2372 N N . THR A 1 322 ? 11.422 14.773 19.328 1 97.88 322 THR A N 1
ATOM 2373 C CA . THR A 1 322 ? 12.266 14.07 18.359 1 97.88 322 THR A CA 1
ATOM 2374 C C . THR A 1 322 ? 12.305 14.828 17.031 1 97.88 322 THR A C 1
ATOM 2376 O O . THR A 1 322 ? 13.375 15.031 16.469 1 97.88 322 THR A O 1
ATOM 2379 N N . GLU A 1 323 ? 11.172 15.25 16.547 1 98.38 323 GLU A N 1
ATOM 2380 C CA . GLU A 1 323 ? 11.086 15.945 15.266 1 98.38 323 GLU A CA 1
ATOM 2381 C C . GLU A 1 323 ? 11.797 17.297 15.32 1 98.38 323 GLU A C 1
ATOM 2383 O O . GLU A 1 323 ? 12.539 17.641 14.406 1 98.38 323 GLU A O 1
ATOM 2388 N N . LEU A 1 324 ? 11.586 18.062 16.391 1 97.38 324 LEU A N 1
ATOM 2389 C CA . LEU A 1 324 ? 12.211 19.375 16.531 1 97.38 324 LEU A CA 1
ATOM 2390 C C . LEU A 1 324 ? 13.734 19.25 16.516 1 97.38 324 LEU A C 1
ATOM 2392 O O . LEU A 1 324 ? 14.414 20.016 15.828 1 97.38 324 LEU A O 1
ATOM 2396 N N . ARG A 1 325 ? 14.211 18.344 17.266 1 97.5 325 ARG A N 1
ATOM 2397 C CA . ARG A 1 325 ? 15.656 18.156 17.344 1 97.5 325 ARG A CA 1
ATOM 2398 C C . ARG A 1 325 ? 16.234 17.75 16 1 97.5 325 ARG A C 1
ATOM 2400 O O . ARG A 1 325 ? 17.297 18.234 15.594 1 97.5 325 ARG A O 1
ATOM 2407 N N . SER A 1 326 ? 15.547 16.844 15.32 1 97.81 326 SER A N 1
ATOM 2408 C CA . SER A 1 326 ? 16.016 16.406 14.016 1 97.81 326 SER A CA 1
ATOM 2409 C C . SER A 1 326 ? 15.961 17.531 12.992 1 97.81 326 SER A C 1
ATOM 2411 O O . SER A 1 326 ? 16.875 17.672 12.172 1 97.81 326 SER A O 1
ATOM 2413 N N . LEU A 1 327 ? 14.898 18.297 13.008 1 97.5 327 LEU A N 1
ATOM 2414 C CA . LEU A 1 327 ? 14.773 19.438 12.109 1 97.5 327 LEU A CA 1
ATOM 2415 C C . LEU A 1 327 ? 15.852 20.484 12.383 1 97.5 327 LEU A C 1
ATOM 2417 O O . LEU A 1 327 ? 16.453 21.016 11.453 1 97.5 327 LEU A O 1
ATOM 2421 N N . ALA A 1 328 ? 16.062 20.766 13.656 1 95.62 328 ALA A N 1
ATOM 2422 C CA . ALA A 1 328 ? 17.062 21.75 14.031 1 95.62 328 ALA A CA 1
ATOM 2423 C C . ALA A 1 328 ? 18.453 21.328 13.555 1 95.62 328 ALA A C 1
ATOM 2425 O O . ALA A 1 328 ? 19.234 22.156 13.07 1 95.62 328 ALA A O 1
ATOM 2426 N N . GLN A 1 329 ? 18.734 20.062 13.656 1 95 329 GLN A N 1
ATOM 2427 C CA . GLN A 1 329 ? 20.047 19.531 13.273 1 95 329 GLN A CA 1
ATOM 2428 C C . GLN A 1 329 ? 20.234 19.594 11.758 1 95 329 GLN A C 1
ATOM 2430 O O . GLN A 1 329 ? 21.359 19.734 11.281 1 95 329 GLN A O 1
ATOM 2435 N N . THR A 1 330 ? 19.156 19.547 11 1 96.44 330 THR A N 1
ATOM 2436 C CA . THR A 1 330 ? 19.281 19.406 9.555 1 96.44 330 THR A CA 1
ATOM 2437 C C . THR A 1 330 ? 18.984 20.734 8.852 1 96.44 330 THR A C 1
ATOM 2439 O O . THR A 1 330 ? 19.688 21.109 7.914 1 96.44 330 THR A O 1
ATOM 2442 N N . TYR A 1 331 ? 17.953 21.391 9.258 1 95 331 TYR A N 1
ATOM 2443 C CA . TYR A 1 331 ? 17.5 22.594 8.578 1 95 331 TYR A CA 1
ATOM 2444 C C . TYR A 1 331 ? 17.922 23.844 9.344 1 95 331 TYR A C 1
ATOM 2446 O O . TYR A 1 331 ? 17.719 24.969 8.875 1 95 331 TYR A O 1
ATOM 2454 N N . GLY A 1 332 ? 18.469 23.625 10.477 1 87 332 GLY A N 1
ATOM 2455 C CA . GLY A 1 332 ? 18.828 24.766 11.297 1 87 332 GLY A CA 1
ATOM 2456 C C . GLY A 1 332 ? 19.828 25.688 10.617 1 87 332 GLY A C 1
ATOM 2457 O O . GLY A 1 332 ? 20.734 25.219 9.922 1 87 332 GLY A O 1
ATOM 2458 N N . ALA A 1 333 ? 19.562 26.938 10.75 1 75.38 333 ALA A N 1
ATOM 2459 C CA . ALA A 1 333 ? 20.406 27.938 10.117 1 75.38 333 ALA A CA 1
ATOM 2460 C C . ALA A 1 333 ? 21.469 28.453 11.086 1 75.38 333 ALA A C 1
ATOM 2462 O O . ALA A 1 333 ? 21.297 28.359 12.305 1 75.38 333 ALA A O 1
ATOM 2463 N N . THR A 1 334 ? 22.453 28.922 10.289 1 69.19 334 THR A N 1
ATOM 2464 C CA . THR A 1 334 ? 23.594 29.406 11.062 1 69.19 334 THR A CA 1
ATOM 2465 C C . THR A 1 334 ? 23.422 30.875 11.43 1 69.19 334 THR A C 1
ATOM 2467 O O . THR A 1 334 ? 24.109 31.391 12.32 1 69.19 334 THR A O 1
ATOM 2470 N N . ALA A 1 335 ? 22.484 31.453 10.703 1 70.94 335 ALA A N 1
ATOM 2471 C CA . ALA A 1 335 ? 22.266 32.875 11.062 1 70.94 335 ALA A CA 1
ATOM 2472 C C . ALA A 1 335 ? 20.859 33.062 11.617 1 70.94 335 ALA A C 1
ATOM 2474 O O . ALA A 1 335 ? 19.906 32.438 11.156 1 70.94 335 ALA A O 1
ATOM 2475 N N . PRO A 1 336 ? 20.844 33.906 12.602 1 65.69 336 PRO A N 1
ATOM 2476 C CA . PRO A 1 336 ? 19.531 34.188 13.195 1 65.69 336 PRO A CA 1
ATOM 2477 C C . PRO A 1 336 ? 18.516 34.656 12.18 1 65.69 336 PRO A C 1
ATOM 2479 O O . PRO A 1 336 ? 18.844 35.5 11.328 1 65.69 336 PRO A O 1
ATOM 2482 N N . GLY A 1 337 ? 17.359 34.188 12.211 1 69 337 GLY A N 1
ATOM 2483 C CA . GLY A 1 337 ? 16.25 34.625 11.383 1 69 337 GLY A CA 1
ATOM 2484 C C . GLY A 1 337 ? 16.281 34.062 9.977 1 69 337 GLY A C 1
ATOM 2485 O O . GLY A 1 337 ? 15.367 34.281 9.188 1 69 337 GLY A O 1
ATOM 2486 N N . ALA A 1 338 ? 17.25 33.344 9.648 1 75.12 338 ALA A N 1
ATOM 2487 C CA . ALA A 1 338 ? 17.406 32.875 8.281 1 75.12 338 ALA A CA 1
ATOM 2488 C C . ALA A 1 338 ? 16.844 31.453 8.125 1 75.12 338 ALA A C 1
ATOM 2490 O O . ALA A 1 338 ? 16.781 30.922 7.008 1 75.12 338 ALA A O 1
ATOM 2491 N N . GLY A 1 339 ? 16.266 31.031 9.141 1 85.56 339 GLY A N 1
ATOM 2492 C CA . GLY A 1 339 ? 15.875 29.625 9.062 1 85.56 339 GLY A CA 1
ATOM 2493 C C . GLY A 1 339 ? 14.461 29.438 8.57 1 85.56 339 GLY A C 1
ATOM 2494 O O . GLY A 1 339 ? 13.711 30.406 8.43 1 85.56 339 GLY A O 1
ATOM 2495 N N . ALA A 1 340 ? 14.062 28.281 8.312 1 94.81 340 ALA A N 1
ATOM 2496 C CA . ALA A 1 340 ? 12.734 27.938 7.832 1 94.81 340 ALA A CA 1
ATOM 2497 C C . ALA A 1 340 ? 11.672 28.219 8.891 1 94.81 340 ALA A C 1
ATOM 2499 O O . ALA A 1 340 ? 11.961 28.203 10.086 1 94.81 340 ALA A O 1
ATOM 2500 N N . VAL A 1 341 ? 10.523 28.656 8.461 1 97 341 VAL A N 1
ATOM 2501 C CA . VAL A 1 341 ? 9.367 28.797 9.328 1 97 341 VAL A CA 1
ATOM 2502 C C . VAL A 1 341 ? 8.625 27.469 9.438 1 97 341 VAL A C 1
ATOM 2504 O O . VAL A 1 341 ? 8.242 26.875 8.422 1 97 341 VAL A O 1
ATOM 2507 N N . LEU A 1 342 ? 8.508 27 10.695 1 97.81 342 LEU A N 1
ATOM 2508 C CA . LEU A 1 342 ? 7.906 25.688 10.969 1 97.81 342 LEU A CA 1
ATOM 2509 C C . LEU A 1 342 ? 6.445 25.844 11.383 1 97.81 342 LEU A C 1
ATOM 2511 O O . LEU A 1 342 ? 6.098 26.781 12.117 1 97.81 342 LEU A O 1
ATOM 2515 N N . GLY A 1 343 ? 5.586 24.969 10.938 1 98.12 343 GLY A N 1
ATOM 2516 C CA . GLY A 1 343 ? 4.211 24.875 11.406 1 98.12 343 GLY A CA 1
ATOM 2517 C C . GLY A 1 343 ? 3.621 23.484 11.234 1 98.12 343 GLY A C 1
ATOM 2518 O O . GLY A 1 343 ? 4.301 22.562 10.766 1 98.12 343 GLY A O 1
ATOM 2519 N N . SER A 1 344 ? 2.402 23.312 11.672 1 98.69 344 SER A N 1
ATOM 2520 C CA . SER A 1 344 ? 1.632 22.094 11.477 1 98.69 344 SER A CA 1
ATOM 2521 C C . SER A 1 344 ? 0.134 22.375 11.461 1 98.69 344 SER A C 1
ATOM 2523 O O . SER A 1 344 ? -0.387 23.031 12.359 1 98.69 344 SER A O 1
ATOM 2525 N N . VAL A 1 345 ? -0.48 21.812 10.5 1 98.75 345 VAL A N 1
ATOM 2526 C CA . VAL A 1 345 ? -1.902 22.062 10.297 1 98.75 345 VAL A CA 1
ATOM 2527 C C . VAL A 1 345 ? -2.715 21.312 11.359 1 98.75 345 VAL A C 1
ATOM 2529 O O . VAL A 1 345 ? -3.895 21.609 11.562 1 98.75 345 VAL A O 1
ATOM 2532 N N . LYS A 1 346 ? -2.125 20.391 12.078 1 98.69 346 LYS A N 1
ATOM 2533 C CA . LYS A 1 346 ? -2.852 19.562 13.039 1 98.69 346 LYS A CA 1
ATOM 2534 C C . LYS A 1 346 ? -3.424 20.422 14.164 1 98.69 346 LYS A C 1
ATOM 2536 O O . LYS A 1 346 ? -4.379 20.016 14.836 1 98.69 346 LYS A O 1
ATOM 2541 N N . SER A 1 347 ? -2.822 21.594 14.406 1 98.69 347 SER A N 1
ATOM 2542 C CA . SER A 1 347 ? -3.381 22.516 15.398 1 98.69 347 SER A CA 1
ATOM 2543 C C . SER A 1 347 ? -4.758 23.016 14.977 1 98.69 347 SER A C 1
ATOM 2545 O O . SER A 1 347 ? -5.559 23.422 15.82 1 98.69 347 SER A O 1
ATOM 2547 N N . ASN A 1 348 ? -5.051 23.031 13.695 1 98.81 348 ASN A N 1
ATOM 2548 C CA . ASN A 1 348 ? -6.34 23.469 13.164 1 98.81 348 ASN A CA 1
ATOM 2549 C C . ASN A 1 348 ? -7.316 22.297 13.039 1 98.81 348 ASN A C 1
ATOM 2551 O O . ASN A 1 348 ? -8.477 22.406 13.445 1 98.81 348 ASN A O 1
ATOM 2555 N N . VAL A 1 349 ? -6.824 21.156 12.516 1 98.81 349 VAL A N 1
ATOM 2556 C CA . VAL A 1 349 ? -7.789 20.172 12.031 1 98.81 349 VAL A CA 1
ATOM 2557 C C . VAL A 1 349 ? -7.602 18.844 12.773 1 98.81 349 VAL A C 1
ATOM 2559 O O . VAL A 1 349 ? -8.359 17.906 12.562 1 98.81 349 VAL A O 1
ATOM 2562 N N . GLY A 1 350 ? -6.641 18.75 13.641 1 98.69 350 GLY A N 1
ATOM 2563 C CA . GLY A 1 350 ? -6.305 17.469 14.266 1 98.69 350 GLY A CA 1
ATOM 2564 C C . GLY A 1 350 ? -5.441 16.594 13.391 1 98.69 350 GLY A C 1
ATOM 2565 O O . GLY A 1 350 ? -4.91 17.031 12.375 1 98.69 350 GLY A O 1
ATOM 2566 N N . HIS A 1 351 ? -5.164 15.414 13.844 1 98.75 351 HIS A N 1
ATOM 2567 C CA . HIS A 1 351 ? -4.32 14.445 13.156 1 98.75 351 HIS A CA 1
ATOM 2568 C C . HIS A 1 351 ? -5.152 13.531 12.266 1 98.75 351 HIS A C 1
ATOM 2570 O O . HIS A 1 351 ? -5.691 12.523 12.734 1 98.75 351 HIS A O 1
ATOM 2576 N N . ALA A 1 352 ? -5.059 13.75 11.016 1 98.44 352 ALA A N 1
ATOM 2577 C CA . ALA A 1 352 ? -5.914 13.062 10.047 1 98.44 352 ALA A CA 1
ATOM 2578 C C . ALA A 1 352 ? -5.293 11.742 9.609 1 98.44 352 ALA A C 1
ATOM 2580 O O . ALA A 1 352 ? -5.531 11.273 8.492 1 98.44 352 ALA A O 1
ATOM 2581 N N . GLN A 1 353 ? -4.461 11.203 10.383 1 97.62 353 GLN A N 1
ATOM 2582 C CA . GLN A 1 353 ? -3.91 9.859 10.203 1 97.62 353 GLN A CA 1
ATOM 2583 C C . GLN A 1 353 ? -3.271 9.703 8.828 1 97.62 353 GLN A C 1
ATOM 2585 O O . GLN A 1 353 ? -2.338 10.438 8.484 1 97.62 353 GLN A O 1
ATOM 2590 N N . ALA A 1 354 ? -3.779 8.828 7.949 1 98.38 354 ALA A N 1
ATOM 2591 C CA . ALA A 1 354 ? -3.166 8.562 6.648 1 98.38 354 ALA A CA 1
ATOM 2592 C C . ALA A 1 354 ? -3.176 9.805 5.77 1 98.38 354 ALA A C 1
ATOM 2594 O O . ALA A 1 354 ? -2.303 9.977 4.918 1 98.38 354 ALA A O 1
ATOM 2595 N N . ALA A 1 355 ? -4.082 10.68 5.984 1 98.62 355 ALA A N 1
ATOM 2596 C CA . ALA A 1 355 ? -4.254 11.852 5.121 1 98.62 355 ALA A CA 1
ATOM 2597 C C . ALA A 1 355 ? -3.465 13.047 5.652 1 98.62 355 ALA A C 1
ATOM 2599 O O . ALA A 1 355 ? -3.426 14.102 5.02 1 98.62 355 ALA A O 1
ATOM 2600 N N . ALA A 1 356 ? -2.791 12.875 6.773 1 98.69 356 ALA A N 1
ATOM 2601 C CA . ALA A 1 356 ? -2.133 13.992 7.457 1 98.69 356 ALA A CA 1
ATOM 2602 C C . ALA A 1 356 ? -1.126 14.68 6.539 1 98.69 356 ALA A C 1
ATOM 2604 O O . ALA A 1 356 ? -1.139 15.906 6.402 1 98.69 356 ALA A O 1
ATOM 2605 N N . GLY A 1 357 ? -0.257 13.883 5.93 1 98.81 357 GLY A N 1
ATOM 2606 C CA . GLY A 1 357 ? 0.746 14.453 5.039 1 98.81 357 GLY A CA 1
ATOM 2607 C C . GLY A 1 357 ? 0.149 15.172 3.848 1 98.81 357 GLY A C 1
ATOM 2608 O O . GLY A 1 357 ? 0.72 16.141 3.354 1 98.81 357 GLY A O 1
ATOM 2609 N N . GLY A 1 358 ? -0.991 14.648 3.359 1 98.94 358 GLY A N 1
ATOM 2610 C CA . GLY A 1 358 ? -1.68 15.289 2.252 1 98.94 358 GLY A CA 1
ATOM 2611 C C . GLY A 1 358 ? -2.25 16.641 2.611 1 98.94 358 GLY A C 1
ATOM 2612 O O . GLY A 1 358 ? -2.121 17.609 1.844 1 98.94 358 GLY A O 1
ATOM 2613 N N . LEU A 1 359 ? -2.9 16.703 3.756 1 98.94 359 LEU A N 1
ATOM 2614 C CA . LEU A 1 359 ? -3.43 17.984 4.215 1 98.94 359 LEU A CA 1
ATOM 2615 C C . LEU A 1 359 ? -2.303 18.984 4.461 1 98.94 359 LEU A C 1
ATOM 2617 O O . LEU A 1 359 ? -2.471 20.188 4.234 1 98.94 359 LEU A O 1
ATOM 2621 N N . GLY A 1 360 ? -1.18 18.484 4.969 1 98.94 360 GLY A N 1
ATOM 2622 C CA . GLY A 1 360 ? -0.001 19.312 5.109 1 98.94 360 GLY A CA 1
ATOM 2623 C C . GLY A 1 360 ? 0.502 19.875 3.789 1 98.94 360 GLY A C 1
ATOM 2624 O O . GLY A 1 360 ? 0.798 21.062 3.68 1 98.94 360 GLY A O 1
ATOM 2625 N N . LEU A 1 361 ? 0.618 19.016 2.811 1 99 361 LEU A N 1
ATOM 2626 C CA . LEU A 1 361 ? 1.079 19.438 1.492 1 99 361 LEU A CA 1
ATOM 2627 C C . LEU A 1 361 ? 0.127 20.469 0.89 1 99 361 LEU A C 1
ATOM 2629 O O . LEU A 1 361 ? 0.568 21.453 0.277 1 99 361 LEU A O 1
ATOM 2633 N N . ALA A 1 362 ? -1.161 20.266 1.054 1 98.94 362 ALA A N 1
ATOM 2634 C CA . ALA A 1 362 ? -2.143 21.234 0.569 1 98.94 362 ALA A CA 1
ATOM 2635 C C . ALA A 1 362 ? -1.932 22.594 1.215 1 98.94 362 ALA A C 1
ATOM 2637 O O . ALA A 1 362 ? -2.008 23.625 0.541 1 98.94 362 ALA A O 1
ATOM 2638 N N . LYS A 1 363 ? -1.718 22.609 2.516 1 98.94 363 LYS A N 1
ATOM 2639 C CA . LYS A 1 363 ? -1.428 23.859 3.221 1 98.94 363 LYS A CA 1
ATOM 2640 C C . LYS A 1 363 ? -0.199 24.547 2.637 1 98.94 363 LYS A C 1
ATOM 2642 O O . LYS A 1 363 ? -0.208 25.75 2.414 1 98.94 363 LYS A O 1
ATOM 2647 N N . VAL A 1 364 ? 0.808 23.812 2.381 1 98.94 364 VAL A N 1
ATOM 2648 C CA . VAL A 1 364 ? 2.061 24.344 1.845 1 98.94 364 VAL A CA 1
ATOM 2649 C C . VAL A 1 364 ? 1.811 24.984 0.481 1 98.94 364 VAL A C 1
ATOM 2651 O O . VAL A 1 364 ? 2.303 26.078 0.204 1 98.94 364 VAL A O 1
ATOM 2654 N N . LEU A 1 365 ? 1.078 24.266 -0.36 1 98.88 365 LEU A N 1
ATOM 2655 C CA . LEU A 1 365 ? 0.788 24.797 -1.692 1 98.88 365 LEU A CA 1
ATOM 2656 C C . LEU A 1 365 ? 0.022 26.109 -1.607 1 98.88 365 LEU A C 1
ATOM 2658 O O . LEU A 1 365 ? 0.354 27.062 -2.305 1 98.88 365 LEU A O 1
ATOM 2662 N N . LEU A 1 366 ? -0.959 26.141 -0.749 1 98.81 366 LEU A N 1
ATOM 2663 C CA . LEU A 1 366 ? -1.763 27.344 -0.596 1 98.81 366 LEU A CA 1
ATOM 2664 C C . LEU A 1 366 ? -0.932 28.484 -0.003 1 98.81 366 LEU A C 1
ATOM 2666 O O . LEU A 1 366 ? -1.061 29.641 -0.42 1 98.81 366 LEU A O 1
ATOM 2670 N N . ALA A 1 367 ? -0.126 28.172 0.998 1 98.81 367 ALA A N 1
ATOM 2671 C CA . ALA A 1 367 ? 0.767 29.172 1.586 1 98.81 367 ALA A CA 1
ATOM 2672 C C . ALA A 1 367 ? 1.676 29.781 0.527 1 98.81 367 ALA A C 1
ATOM 2674 O O . ALA A 1 367 ? 1.887 31 0.511 1 98.81 367 ALA A O 1
ATOM 2675 N N . GLY A 1 368 ? 2.254 28.922 -0.294 1 98.56 368 GLY A N 1
ATOM 2676 C CA . GLY A 1 368 ? 3.102 29.406 -1.371 1 98.56 368 GLY A CA 1
ATOM 2677 C C . GLY A 1 368 ? 2.363 30.297 -2.359 1 98.56 368 GLY A C 1
ATOM 2678 O O . GLY A 1 368 ? 2.869 31.344 -2.76 1 98.56 368 GLY A O 1
ATOM 2679 N N . GLN A 1 369 ? 1.172 29.859 -2.729 1 97.44 369 GLN A N 1
ATOM 2680 C CA . GLN A 1 369 ? 0.355 30.609 -3.682 1 97.44 369 GLN A CA 1
ATOM 2681 C C . GLN A 1 369 ? -0.036 31.969 -3.127 1 97.44 369 GLN A C 1
ATOM 2683 O O . GLN A 1 369 ? -0.145 32.938 -3.875 1 97.44 369 GLN A O 1
ATOM 2688 N N . ARG A 1 370 ? -0.248 32 -1.842 1 97.69 370 ARG A N 1
ATOM 2689 C CA . ARG A 1 370 ? -0.736 33.219 -1.203 1 97.69 370 ARG A CA 1
ATOM 2690 C C . ARG A 1 370 ? 0.411 34 -0.581 1 97.69 370 ARG A C 1
ATOM 2692 O O . ARG A 1 370 ? 0.196 35.094 -0.01 1 97.69 370 ARG A O 1
ATOM 2699 N N . ALA A 1 371 ? 1.597 33.5 -0.625 1 98.12 371 ALA A N 1
ATOM 2700 C CA . ALA A 1 371 ? 2.818 34.125 -0.127 1 98.12 371 ALA A CA 1
ATOM 2701 C C . ALA A 1 371 ? 2.709 34.438 1.363 1 98.12 371 ALA A C 1
ATOM 2703 O O . ALA A 1 371 ? 3.129 35.5 1.816 1 98.12 371 ALA A O 1
ATOM 2704 N N . ALA A 1 372 ? 2.154 33.531 2.07 1 98.56 372 ALA A N 1
ATOM 2705 C CA . ALA A 1 372 ? 1.987 33.688 3.512 1 98.56 372 ALA A CA 1
ATOM 2706 C C . ALA A 1 372 ? 1.913 32.344 4.211 1 98.56 372 ALA A C 1
ATOM 2708 O O . ALA A 1 372 ? 1.297 31.406 3.699 1 98.56 372 ALA A O 1
ATOM 2709 N N . ILE A 1 373 ? 2.51 32.219 5.383 1 98.69 373 ILE A N 1
ATOM 2710 C CA . ILE A 1 373 ? 2.533 31 6.18 1 98.69 373 ILE A CA 1
ATOM 2711 C C . ILE A 1 373 ? 1.549 31.109 7.34 1 98.69 373 ILE A C 1
ATOM 2713 O O . ILE A 1 373 ? 1.7 31.984 8.203 1 98.69 373 ILE A O 1
ATOM 2717 N N . PRO A 1 374 ? 0.507 30.266 7.363 1 98.69 374 PRO A N 1
ATOM 2718 C CA . PRO A 1 374 ? -0.481 30.344 8.445 1 98.69 374 PRO A CA 1
ATOM 2719 C C . PRO A 1 374 ? 0.114 30 9.805 1 98.69 374 PRO A C 1
ATOM 2721 O O . PRO A 1 374 ? 1.121 29.297 9.891 1 98.69 374 PRO A O 1
ATOM 2724 N N . ALA A 1 375 ? -0.563 30.422 10.828 1 98.5 375 ALA A N 1
ATOM 2725 C CA . ALA A 1 375 ? -0.12 30.219 12.203 1 98.5 375 ALA A CA 1
ATOM 2726 C C . ALA A 1 375 ? -0.328 28.781 12.648 1 98.5 375 ALA A C 1
ATOM 2728 O O . ALA A 1 375 ? -1.243 28.109 12.172 1 98.5 375 ALA A O 1
ATOM 2729 N N . THR A 1 376 ? 0.536 28.266 13.484 1 98.5 376 THR A N 1
ATOM 2730 C CA . THR A 1 376 ? 0.261 27.109 14.336 1 98.5 376 THR A CA 1
ATOM 2731 C C . THR A 1 376 ? -0.47 27.547 15.609 1 98.5 376 THR A C 1
ATOM 2733 O O . THR A 1 376 ? 0.026 28.391 16.359 1 98.5 376 THR A O 1
ATOM 2736 N N . LEU A 1 377 ? -1.558 26.906 15.875 1 98.31 377 LEU A N 1
ATOM 2737 C CA . LEU A 1 377 ? -2.445 27.375 16.938 1 98.31 377 LEU A CA 1
ATOM 2738 C C . LEU A 1 377 ? -2.016 26.812 18.297 1 98.31 377 LEU A C 1
ATOM 2740 O O . LEU A 1 377 ? -1.25 25.844 18.359 1 98.31 377 LEU A O 1
ATOM 2744 N N . HIS A 1 378 ? -2.508 27.469 19.328 1 97.06 378 HIS A N 1
ATOM 2745 C CA . HIS A 1 378 ? -2.459 27.016 20.703 1 97.06 378 HIS A CA 1
ATOM 2746 C C . HIS A 1 378 ? -1.025 26.984 21.234 1 97.06 378 HIS A C 1
ATOM 2748 O O . HIS A 1 378 ? -0.66 26.078 22 1 97.06 378 HIS A O 1
ATOM 2754 N N . VAL A 1 379 ? -0.158 27.828 20.703 1 97.12 379 VAL A N 1
ATOM 2755 C CA . VAL A 1 379 ? 1.221 27.891 21.172 1 97.12 379 VAL A CA 1
ATOM 2756 C C . VAL A 1 379 ? 1.421 29.156 22.016 1 97.12 379 VAL A C 1
ATOM 2758 O O . VAL A 1 379 ? 1.918 30.172 21.516 1 97.12 379 VAL A O 1
ATOM 2761 N N . ASP A 1 380 ? 1.118 29.062 23.25 1 95.19 380 ASP A N 1
ATOM 2762 C CA . ASP A 1 380 ? 1.396 30.172 24.156 1 95.19 380 ASP A CA 1
ATOM 2763 C C . ASP A 1 380 ? 2.891 30.281 24.453 1 95.19 380 ASP A C 1
ATOM 2765 O O . ASP A 1 380 ? 3.414 31.375 24.641 1 95.19 380 ASP A O 1
ATOM 2769 N N . GLN A 1 381 ? 3.508 29.141 24.531 1 96.81 381 GLN A N 1
ATOM 2770 C CA . GLN A 1 381 ? 4.949 28.984 24.719 1 96.81 381 GLN A CA 1
ATOM 2771 C C . GLN A 1 381 ? 5.504 27.891 23.812 1 96.81 381 GLN A C 1
ATOM 2773 O O . GLN A 1 381 ? 5.078 26.75 23.875 1 96.81 381 GLN A O 1
ATOM 2778 N N . PRO A 1 382 ? 6.469 28.344 22.953 1 97 382 PRO A N 1
ATOM 2779 C CA . PRO A 1 382 ? 7.078 27.297 22.125 1 97 382 PRO A CA 1
ATOM 2780 C C . PRO A 1 382 ? 7.836 26.25 22.938 1 97 382 PRO A C 1
ATOM 2782 O O . PRO A 1 382 ? 8.305 26.547 24.047 1 97 382 PRO A O 1
ATOM 2785 N N . SER A 1 383 ? 7.91 25.094 22.422 1 97.62 383 SER A N 1
ATOM 2786 C CA . SER A 1 383 ? 8.633 24.016 23.078 1 97.62 383 SER A CA 1
ATOM 2787 C C . SER A 1 383 ? 10.055 24.438 23.438 1 97.62 383 SER A C 1
ATOM 2789 O O . SER A 1 383 ? 10.711 25.125 22.656 1 97.62 383 SER A O 1
ATOM 2791 N N . GLY A 1 384 ? 10.57 24.016 24.594 1 96.5 384 GLY A N 1
ATOM 2792 C CA . GLY A 1 384 ? 11.93 24.312 25.016 1 96.5 384 GLY A CA 1
ATOM 2793 C C . GLY A 1 384 ? 12.938 23.266 24.578 1 96.5 384 GLY A C 1
ATOM 2794 O O . GLY A 1 384 ? 14.094 23.297 25 1 96.5 384 GLY A O 1
ATOM 2795 N N . GLU A 1 385 ? 12.461 22.328 23.781 1 94.69 385 GLU A N 1
ATOM 2796 C CA . GLU A 1 385 ? 13.305 21.203 23.391 1 94.69 385 GLU A CA 1
ATOM 2797 C C . GLU A 1 385 ? 14.461 21.656 22.5 1 94.69 385 GLU A C 1
ATOM 2799 O O . GLU A 1 385 ? 15.453 20.938 22.344 1 94.69 385 GLU A O 1
ATOM 2804 N N . ILE A 1 386 ? 14.281 22.828 21.859 1 92.25 386 ILE A N 1
ATOM 2805 C CA . ILE A 1 386 ? 15.352 23.422 21.062 1 92.25 386 ILE A CA 1
ATOM 2806 C C . ILE A 1 386 ? 15.484 24.906 21.422 1 92.25 386 ILE A C 1
ATOM 2808 O O . ILE A 1 386 ? 14.562 25.5 21.984 1 92.25 386 ILE A O 1
ATOM 2812 N N . ASP A 1 387 ? 16.688 25.359 21.109 1 92 387 ASP A N 1
ATOM 2813 C CA . ASP A 1 387 ? 16.875 26.812 21.125 1 92 387 ASP A CA 1
ATOM 2814 C C . ASP A 1 387 ? 16.516 27.422 19.781 1 92 387 ASP A C 1
ATOM 2816 O O . ASP A 1 387 ? 17.344 27.484 18.875 1 92 387 ASP A O 1
ATOM 2820 N N . TRP A 1 388 ? 15.289 27.906 19.672 1 92.5 388 TRP A N 1
ATOM 2821 C CA . TRP A 1 388 ? 14.719 28.359 18.406 1 92.5 388 TRP A CA 1
ATOM 2822 C C . TRP A 1 388 ? 15.617 29.422 17.766 1 92.5 388 TRP A C 1
ATOM 2824 O O . TRP A 1 388 ? 15.828 29.391 16.547 1 92.5 388 TRP A O 1
ATOM 2834 N N . ASP A 1 389 ? 16.156 30.312 18.531 1 87.44 389 ASP A N 1
ATOM 2835 C CA . ASP A 1 389 ? 17 31.391 18.016 1 87.44 389 ASP A CA 1
ATOM 2836 C C . ASP A 1 389 ? 18.359 30.844 17.578 1 87.44 389 ASP A C 1
ATOM 2838 O O . ASP A 1 389 ? 18.812 31.094 16.453 1 87.44 389 ASP A O 1
ATOM 2842 N N . ALA A 1 390 ? 18.938 30.094 18.375 1 85.81 390 ALA A N 1
ATOM 2843 C CA . ALA A 1 390 ? 20.297 29.609 18.141 1 85.81 390 ALA A CA 1
ATOM 2844 C C . ALA A 1 390 ? 20.312 28.562 17.016 1 85.81 390 ALA A C 1
ATOM 2846 O O . ALA A 1 390 ? 21.281 28.484 16.25 1 85.81 390 ALA A O 1
ATOM 2847 N N . GLN A 1 391 ? 19.219 27.906 16.875 1 87.69 391 GLN A N 1
ATOM 2848 C CA . GLN A 1 391 ? 19.234 26.797 15.938 1 87.69 391 GLN A CA 1
ATOM 2849 C C . GLN A 1 391 ? 18.531 27.172 14.633 1 87.69 391 GLN A C 1
ATOM 2851 O O . GLN A 1 391 ? 18.484 26.391 13.688 1 87.69 391 GLN A O 1
ATOM 2856 N N . GLY A 1 392 ? 18.031 28.312 14.648 1 87.75 392 GLY A N 1
ATOM 2857 C CA . GLY A 1 392 ? 17.656 28.938 13.391 1 87.75 392 GLY A CA 1
ATOM 2858 C C . GLY A 1 392 ? 16.344 28.438 12.836 1 87.75 392 GLY A C 1
ATOM 2859 O O . GLY A 1 392 ? 16.156 28.375 11.625 1 87.75 392 GLY A O 1
ATOM 2860 N N . LEU A 1 393 ? 15.484 27.875 13.547 1 93.12 393 LEU A N 1
ATOM 2861 C CA . LEU A 1 393 ? 14.102 27.594 13.188 1 93.12 393 LEU A CA 1
ATOM 2862 C C . LEU A 1 393 ? 13.156 28.609 13.82 1 93.12 393 LEU A C 1
ATOM 2864 O O . LEU A 1 393 ? 13.469 29.188 14.867 1 93.12 393 LEU A O 1
ATOM 2868 N N . ARG A 1 394 ? 12.117 28.859 13.164 1 94 394 ARG A N 1
ATOM 2869 C CA . ARG A 1 394 ? 11.086 29.719 13.727 1 94 394 ARG A CA 1
ATOM 2870 C C . ARG A 1 394 ? 9.719 29.031 13.68 1 94 394 ARG A C 1
ATOM 2872 O O . ARG A 1 394 ? 9.391 28.359 12.703 1 94 394 ARG A O 1
ATOM 2879 N N . LEU A 1 395 ? 9.008 29.203 14.719 1 96.25 395 LEU A N 1
ATOM 2880 C CA . LEU A 1 395 ? 7.656 28.672 14.75 1 96.25 395 LEU A CA 1
ATOM 2881 C C . LEU A 1 395 ? 6.641 29.719 14.32 1 96.25 395 LEU A C 1
ATOM 2883 O O . LEU A 1 395 ? 6.629 30.828 14.844 1 96.25 395 LEU A O 1
ATOM 2887 N N . ALA A 1 396 ? 5.809 29.391 13.367 1 96.88 396 ALA A N 1
ATOM 2888 C CA . ALA A 1 396 ? 4.77 30.312 12.93 1 96.88 396 ALA A CA 1
ATOM 2889 C C . ALA A 1 396 ? 3.648 30.406 13.961 1 96.88 396 ALA A C 1
ATOM 2891 O O . ALA A 1 396 ? 2.77 29.547 14.016 1 96.88 396 ALA A O 1
ATOM 2892 N N . THR A 1 397 ? 3.594 31.469 14.727 1 96.38 397 THR A N 1
ATOM 2893 C CA . THR A 1 397 ? 2.537 31.625 15.719 1 96.38 397 THR A CA 1
ATOM 2894 C C . THR A 1 397 ? 1.54 32.688 15.266 1 96.38 397 THR A C 1
ATOM 2896 O O . THR A 1 397 ? 0.571 32.969 15.977 1 96.38 397 THR A O 1
ATOM 2899 N N . LYS A 1 398 ? 1.781 33.312 14.172 1 96.81 398 LYS A N 1
ATOM 2900 C CA . LYS A 1 398 ? 0.885 34.219 13.469 1 96.81 398 LYS A CA 1
ATOM 2901 C C . LYS A 1 398 ? 1.066 34.125 11.953 1 96.81 398 LYS A C 1
ATOM 2903 O O . LYS A 1 398 ? 2.045 33.531 11.477 1 96.81 398 LYS A O 1
ATOM 2908 N N . LEU A 1 399 ? 0.051 34.625 11.281 1 98 399 LEU A N 1
ATOM 2909 C CA . LEU A 1 399 ? 0.209 34.688 9.836 1 98 399 LEU A CA 1
ATOM 2910 C C . LEU A 1 399 ? 1.486 35.438 9.453 1 98 399 LEU A C 1
ATOM 2912 O O . LEU A 1 399 ? 1.676 36.594 9.836 1 98 399 LEU A O 1
ATOM 2916 N N . THR A 1 400 ? 2.41 34.812 8.672 1 96.75 400 THR A N 1
ATOM 2917 C CA . THR A 1 400 ? 3.744 35.344 8.383 1 96.75 400 THR A CA 1
ATOM 2918 C C . THR A 1 400 ? 3.957 35.469 6.879 1 96.75 400 THR A C 1
ATOM 2920 O O . THR A 1 400 ? 3.76 34.5 6.133 1 96.75 400 THR A O 1
ATOM 2923 N N . PRO A 1 401 ? 4.406 36.656 6.434 1 96.62 401 PRO A N 1
ATOM 2924 C CA . PRO A 1 401 ? 4.699 36.781 5.008 1 96.62 401 PRO A CA 1
ATOM 2925 C C . PRO A 1 401 ? 5.777 35.812 4.527 1 96.62 401 PRO A C 1
ATOM 2927 O O . PRO A 1 401 ? 6.738 35.531 5.25 1 96.62 401 PRO A O 1
ATOM 2930 N N . TRP A 1 402 ? 5.648 35.312 3.293 1 97.06 402 TRP A N 1
ATOM 2931 C CA . TRP A 1 402 ? 6.598 34.406 2.695 1 97.06 402 TRP A CA 1
ATOM 2932 C C . TRP A 1 402 ? 7.027 34.875 1.312 1 97.06 402 TRP A C 1
ATOM 2934 O O . TRP A 1 402 ? 6.516 34.375 0.298 1 97.06 402 TRP A O 1
ATOM 2944 N N . PRO A 1 403 ? 7.957 35.781 1.224 1 95.31 403 PRO A N 1
ATOM 2945 C CA . PRO A 1 403 ? 8.422 36.281 -0.072 1 95.31 403 PRO A CA 1
ATOM 2946 C C . PRO A 1 403 ? 9.164 35.219 -0.879 1 95.31 403 PRO A C 1
ATOM 2948 O O . PRO A 1 403 ? 9.828 34.344 -0.302 1 95.31 403 PRO A O 1
ATOM 2951 N N . ALA A 1 404 ? 9.07 35.312 -2.164 1 96.5 404 ALA A N 1
ATOM 2952 C CA . ALA A 1 404 ? 9.797 34.406 -3.053 1 96.5 404 ALA A CA 1
ATOM 2953 C C . ALA A 1 404 ? 11.289 34.75 -3.074 1 96.5 404 ALA A C 1
ATOM 2955 O O . ALA A 1 404 ? 11.68 35.875 -2.854 1 96.5 404 ALA A O 1
ATOM 2956 N N . VAL A 1 405 ? 12.078 33.781 -3.236 1 94.25 405 VAL A N 1
ATOM 2957 C CA . VAL A 1 405 ? 13.508 33.906 -3.52 1 94.25 405 VAL A CA 1
ATOM 2958 C C . VAL A 1 405 ? 13.805 33.375 -4.926 1 94.25 405 VAL A C 1
ATOM 2960 O O . VAL A 1 405 ? 13.562 32.219 -5.227 1 94.25 405 VAL A O 1
ATOM 2963 N N . ASP A 1 406 ? 14.305 34.25 -5.805 1 94.56 406 ASP A N 1
ATOM 2964 C CA . ASP A 1 406 ? 14.594 33.906 -7.195 1 94.56 406 ASP A CA 1
ATOM 2965 C C . ASP A 1 406 ? 13.352 33.344 -7.895 1 94.56 406 ASP A C 1
ATOM 2967 O O . ASP A 1 406 ? 13.43 32.344 -8.594 1 94.56 406 ASP A O 1
ATOM 2971 N N . GLY A 1 407 ? 12.266 33.875 -7.535 1 95.69 407 GLY A N 1
ATOM 2972 C CA . GLY A 1 407 ? 11.031 33.625 -8.25 1 95.69 407 GLY A CA 1
ATOM 2973 C C . GLY A 1 407 ? 10.312 32.375 -7.773 1 95.69 407 GLY A C 1
ATOM 2974 O O . GLY A 1 407 ? 9.336 31.938 -8.383 1 95.69 407 GLY A O 1
ATOM 2975 N N . GLU A 1 408 ? 10.734 31.75 -6.676 1 97.25 408 GLU A N 1
ATOM 2976 C CA . GLU A 1 408 ? 10.047 30.562 -6.176 1 97.25 408 GLU A CA 1
ATOM 2977 C C . GLU A 1 408 ? 10.07 30.516 -4.648 1 97.25 408 GLU A C 1
ATOM 2979 O O . GLU A 1 408 ? 10.789 31.281 -4.008 1 97.25 408 GLU A O 1
ATOM 2984 N N . ARG A 1 409 ? 9.273 29.812 -4.094 1 98.25 409 ARG A N 1
ATOM 2985 C CA . ARG A 1 409 ? 9.203 29.469 -2.678 1 98.25 409 ARG A CA 1
ATOM 2986 C C . ARG A 1 409 ? 9.398 27.969 -2.469 1 98.25 409 ARG A C 1
ATOM 2988 O O . ARG A 1 409 ? 8.672 27.156 -3.039 1 98.25 409 ARG A O 1
ATOM 2995 N N . ILE A 1 410 ? 10.406 27.594 -1.698 1 98.44 410 ILE A N 1
ATOM 2996 C CA . ILE A 1 410 ? 10.719 26.188 -1.475 1 98.44 410 ILE A CA 1
ATOM 2997 C C . ILE A 1 410 ? 10.258 25.781 -0.078 1 98.44 410 ILE A C 1
ATOM 2999 O O . ILE A 1 410 ? 10.539 26.469 0.905 1 98.44 410 ILE A O 1
ATOM 3003 N N . ALA A 1 411 ? 9.531 24.703 -0.018 1 98.81 411 ALA A N 1
ATOM 3004 C CA . ALA A 1 411 ? 9 24.203 1.249 1 98.81 411 ALA A CA 1
ATOM 3005 C C . ALA A 1 411 ? 9.242 22.719 1.397 1 98.81 411 ALA A C 1
ATOM 3007 O O . ALA A 1 411 ? 9.5 22.016 0.41 1 98.81 411 ALA A O 1
ATOM 3008 N N . ALA A 1 412 ? 9.195 22.25 2.615 1 98.81 412 ALA A N 1
ATOM 3009 C CA . ALA A 1 412 ? 9.273 20.828 2.93 1 98.81 412 ALA A CA 1
ATOM 3010 C C . ALA A 1 412 ? 8.047 20.375 3.725 1 98.81 412 ALA A C 1
ATOM 3012 O O . ALA A 1 412 ? 7.453 21.156 4.457 1 98.81 412 ALA A O 1
ATOM 3013 N N . VAL A 1 413 ? 7.676 19.141 3.562 1 98.94 413 VAL A N 1
ATOM 3014 C CA . VAL A 1 413 ? 6.566 18.516 4.277 1 98.94 413 VAL A CA 1
ATOM 3015 C C . VAL A 1 413 ? 7 17.172 4.832 1 98.94 413 VAL A C 1
ATOM 3017 O O . VAL A 1 413 ? 7.621 16.375 4.121 1 98.94 413 VAL A O 1
ATOM 3020 N N . SER A 1 414 ? 6.668 16.906 6.074 1 98.81 414 SER A N 1
ATOM 3021 C CA . SER A 1 414 ? 7.02 15.633 6.703 1 98.81 414 SER A CA 1
ATOM 3022 C C . SER A 1 414 ? 5.777 14.883 7.164 1 98.81 414 SER A C 1
ATOM 3024 O O . SER A 1 414 ? 4.758 15.492 7.492 1 98.81 414 SER A O 1
ATOM 3026 N N . ALA A 1 415 ? 5.852 13.609 7.184 1 98.81 415 ALA A N 1
ATOM 3027 C CA . ALA A 1 415 ? 4.898 12.703 7.812 1 98.81 415 ALA A CA 1
ATOM 3028 C C . ALA A 1 415 ? 5.594 11.438 8.32 1 98.81 415 ALA A C 1
ATOM 3030 O O . ALA A 1 415 ? 6.402 10.844 7.613 1 98.81 415 ALA A O 1
ATOM 3031 N N . PHE A 1 416 ? 5.301 11.062 9.492 1 98.69 416 PHE A N 1
ATOM 3032 C CA . PHE A 1 416 ? 5.906 9.898 10.133 1 98.69 416 PHE A CA 1
ATOM 3033 C C . PHE A 1 416 ? 4.84 8.906 10.578 1 98.69 416 PHE A C 1
ATOM 3035 O O . PHE A 1 416 ? 3.924 9.258 11.32 1 98.69 416 PHE A O 1
ATOM 3042 N N . GLY A 1 417 ? 5.027 7.66 10.133 1 97.56 417 GLY A N 1
ATOM 3043 C CA . GLY A 1 417 ? 4.016 6.652 10.406 1 97.56 417 GLY A CA 1
ATOM 3044 C C . GLY A 1 417 ? 4.305 5.844 11.656 1 97.56 417 GLY A C 1
ATOM 3045 O O . GLY A 1 417 ? 5.461 5.551 11.961 1 97.56 417 GLY A O 1
ATOM 3046 N N . MET A 1 418 ? 3.221 5.398 12.297 1 95.81 418 MET A N 1
ATOM 3047 C CA . MET A 1 418 ? 3.355 4.535 13.469 1 95.81 418 MET A CA 1
ATOM 3048 C C . MET A 1 418 ? 3.994 3.203 13.086 1 95.81 418 MET A C 1
ATOM 3050 O O . MET A 1 418 ? 4.523 2.498 13.945 1 95.81 418 MET A O 1
ATOM 3054 N N . SER A 1 419 ? 3.939 2.861 11.812 1 96.56 419 SER A N 1
ATOM 3055 C CA . SER A 1 419 ? 4.574 1.643 11.328 1 96.56 419 SER A CA 1
ATOM 3056 C C . SER A 1 419 ? 6.094 1.791 11.281 1 96.56 419 SER A C 1
ATOM 3058 O O . SER A 1 419 ? 6.809 0.83 10.992 1 96.56 419 SER A O 1
ATOM 3060 N N . GLY A 1 420 ? 6.582 2.979 11.484 1 97.94 420 GLY A N 1
ATOM 3061 C CA . GLY A 1 420 ? 8.008 3.256 11.461 1 97.94 420 GLY A CA 1
ATOM 3062 C C . GLY A 1 420 ? 8.469 3.922 10.172 1 97.94 420 GLY A C 1
ATOM 3063 O O . GLY A 1 420 ? 9.586 4.438 10.102 1 97.94 420 GLY A O 1
ATOM 3064 N N . THR A 1 421 ? 7.633 4.004 9.195 1 98.69 421 THR A N 1
ATOM 3065 C CA . THR A 1 421 ? 8.008 4.586 7.914 1 98.69 421 THR A CA 1
ATOM 3066 C C . THR A 1 421 ? 7.93 6.109 7.965 1 98.69 421 THR A C 1
ATOM 3068 O O . THR A 1 421 ? 6.91 6.672 8.375 1 98.69 421 THR A O 1
ATOM 3071 N N . ASN A 1 422 ? 9 6.742 7.559 1 98.88 422 ASN A N 1
ATOM 3072 C CA . ASN A 1 422 ? 9.086 8.195 7.473 1 98.88 422 ASN A CA 1
ATOM 3073 C C . ASN A 1 422 ? 9.078 8.672 6.023 1 98.88 422 ASN A C 1
ATOM 3075 O O . ASN A 1 422 ? 9.664 8.031 5.148 1 98.88 422 ASN A O 1
ATOM 3079 N N . ALA A 1 423 ? 8.367 9.734 5.82 1 98.94 423 ALA A N 1
ATOM 3080 C CA . ALA A 1 423 ? 8.305 10.328 4.492 1 98.94 423 ALA A CA 1
ATOM 3081 C C . ALA A 1 423 ? 8.562 11.836 4.551 1 98.94 423 ALA A C 1
ATOM 3083 O O . ALA A 1 423 ? 8.188 12.5 5.52 1 98.94 423 ALA A O 1
ATOM 3084 N N . HIS A 1 424 ? 9.242 12.359 3.578 1 98.94 424 HIS A N 1
ATOM 3085 C CA . HIS A 1 424 ? 9.586 13.773 3.445 1 98.94 424 HIS A CA 1
ATOM 3086 C C . HIS A 1 424 ? 9.562 14.211 1.985 1 98.94 424 HIS A C 1
ATOM 3088 O O . HIS A 1 424 ? 9.984 13.461 1.102 1 98.94 424 HIS A O 1
ATOM 3094 N N . ALA A 1 425 ? 8.992 15.367 1.712 1 98.94 425 ALA A N 1
ATOM 3095 C CA . ALA A 1 425 ? 8.938 15.922 0.362 1 98.94 425 ALA A CA 1
ATOM 3096 C C . ALA A 1 425 ? 9.398 17.375 0.351 1 98.94 425 ALA A C 1
ATOM 3098 O O . ALA A 1 425 ? 9.148 18.125 1.305 1 98.94 425 ALA A O 1
ATOM 3099 N N . ILE A 1 426 ? 10.078 17.766 -0.649 1 98.94 426 ILE A N 1
ATOM 3100 C CA . ILE A 1 426 ? 10.477 19.156 -0.904 1 98.94 426 ILE A CA 1
ATOM 3101 C C . ILE A 1 426 ? 9.852 19.625 -2.213 1 98.94 426 ILE A C 1
ATOM 3103 O O . ILE A 1 426 ? 10 18.984 -3.252 1 98.94 426 ILE A O 1
ATOM 3107 N N . VAL A 1 427 ? 9.141 20.734 -2.133 1 98.94 427 VAL A N 1
ATOM 3108 C CA . VAL A 1 427 ? 8.461 21.266 -3.311 1 98.94 427 VAL A CA 1
ATOM 3109 C C . VAL A 1 427 ? 8.875 22.719 -3.537 1 98.94 427 VAL A C 1
ATOM 3111 O O . VAL A 1 427 ? 9.273 23.406 -2.598 1 98.94 427 VAL A O 1
ATOM 3114 N N . ALA A 1 428 ? 8.828 23.172 -4.754 1 98.81 428 ALA A N 1
ATOM 3115 C CA . ALA A 1 428 ? 9.055 24.562 -5.152 1 98.81 428 ALA A CA 1
ATOM 3116 C C . ALA A 1 428 ? 7.805 25.156 -5.781 1 98.81 428 ALA A C 1
ATOM 3118 O O . ALA A 1 428 ? 7.297 24.656 -6.781 1 98.81 428 ALA A O 1
ATOM 3119 N N . ILE A 1 429 ? 7.293 26.188 -5.191 1 98.75 429 ILE A N 1
ATOM 3120 C CA . ILE A 1 429 ? 6.094 26.875 -5.66 1 98.75 429 ILE A CA 1
ATOM 3121 C C . ILE A 1 429 ? 6.484 28.156 -6.406 1 98.75 429 ILE A C 1
ATOM 3123 O O . ILE A 1 429 ? 7.121 29.047 -5.836 1 98.75 429 ILE A O 1
ATOM 3127 N N . PRO A 1 430 ? 6.09 28.203 -7.68 1 97.12 430 PRO A N 1
ATOM 3128 C CA . PRO A 1 430 ? 6.461 29.391 -8.445 1 97.12 430 PRO A CA 1
ATOM 3129 C C . PRO A 1 430 ? 5.711 30.641 -7.992 1 97.12 430 PRO A C 1
ATOM 3131 O O . PRO A 1 430 ? 4.555 30.562 -7.57 1 97.12 430 PRO A O 1
ATOM 3134 N N . GLU A 1 431 ? 6.461 31.734 -8.125 1 92.81 431 GLU A N 1
ATOM 3135 C CA . GLU A 1 431 ? 5.797 33 -7.871 1 92.81 431 GLU A CA 1
ATOM 3136 C C . GLU A 1 431 ? 4.789 33.344 -8.969 1 92.81 431 GLU A C 1
ATOM 3138 O O . GLU A 1 431 ? 5.066 33.125 -10.148 1 92.81 431 GLU A O 1
ATOM 3143 N N . ALA A 1 432 ? 3.59 33.438 -8.594 1 78.38 432 ALA A N 1
ATOM 3144 C CA . ALA A 1 432 ? 2.584 33.781 -9.594 1 78.38 432 ALA A CA 1
ATOM 3145 C C . ALA A 1 432 ? 3.043 34.969 -10.453 1 78.38 432 ALA A C 1
ATOM 3147 O O . ALA A 1 432 ? 3.637 35.906 -9.945 1 78.38 432 ALA A O 1
ATOM 3148 N N . ALA A 1 433 ? 3.238 34.75 -11.812 1 56.34 433 ALA A N 1
ATOM 3149 C CA . ALA A 1 433 ? 3.594 35.844 -12.719 1 56.34 433 ALA A CA 1
ATOM 3150 C C . ALA A 1 433 ? 2.625 37 -12.57 1 56.34 433 ALA A C 1
ATOM 3152 O O . ALA A 1 433 ? 1.451 36.812 -12.242 1 56.34 433 ALA A O 1
ATOM 3153 N N . MET B 1 1 ? 16.672 -4.383 -23.391 1 29.95 1 MET B N 1
ATOM 3154 C CA . MET B 1 1 ? 17 -3.822 -22.094 1 29.95 1 MET B CA 1
ATOM 3155 C C . MET B 1 1 ? 17.938 -2.627 -22.219 1 29.95 1 MET B C 1
ATOM 3157 O O . MET B 1 1 ? 18.906 -2.682 -22.969 1 29.95 1 MET B O 1
ATOM 3161 N N . SER B 1 2 ? 17.547 -1.585 -22.094 1 37.56 2 SER B N 1
ATOM 3162 C CA . SER B 1 2 ? 18.484 -0.47 -22.234 1 37.56 2 SER B CA 1
ATOM 3163 C C . SER B 1 2 ? 19.828 -0.776 -21.562 1 37.56 2 SER B C 1
ATOM 3165 O O . SER B 1 2 ? 19.875 -1.053 -20.375 1 37.56 2 SER B O 1
ATOM 3167 N N . SER B 1 3 ? 20.859 -1.22 -22.281 1 47.41 3 SER B N 1
ATOM 3168 C CA . SER B 1 3 ? 22.25 -1.663 -22.141 1 47.41 3 SER B CA 1
ATOM 3169 C C . SER B 1 3 ? 22.922 -0.995 -20.953 1 47.41 3 SER B C 1
ATOM 3171 O O . SER B 1 3 ? 23.875 -1.533 -20.391 1 47.41 3 SER B O 1
ATOM 3173 N N . GLY B 1 4 ? 22.328 0.141 -20.359 1 64.38 4 GLY B N 1
ATOM 3174 C CA . GLY B 1 4 ? 23.156 0.869 -19.422 1 64.38 4 GLY B CA 1
ATOM 3175 C C . GLY B 1 4 ? 22.672 0.758 -17.984 1 64.38 4 GLY B C 1
ATOM 3176 O O . GLY B 1 4 ? 23.406 1.101 -17.062 1 64.38 4 GLY B O 1
ATOM 3177 N N . GLU B 1 5 ? 21.359 0.127 -17.719 1 85.5 5 GLU B N 1
ATOM 3178 C CA . GLU B 1 5 ? 20.891 0.128 -16.344 1 85.5 5 GLU B CA 1
ATOM 3179 C C . GLU B 1 5 ? 21.328 -1.135 -15.602 1 85.5 5 GLU B C 1
ATOM 3181 O O . GLU B 1 5 ? 21.328 -2.225 -16.172 1 85.5 5 GLU B O 1
ATOM 3186 N N . ASP B 1 6 ? 21.844 -1.059 -14.469 1 95.19 6 ASP B N 1
ATOM 3187 C CA . ASP B 1 6 ? 22.203 -2.166 -13.594 1 95.19 6 ASP B CA 1
ATOM 3188 C C . ASP B 1 6 ? 20.984 -3.025 -13.273 1 95.19 6 ASP B C 1
ATOM 3190 O O . ASP B 1 6 ? 20.078 -2.59 -12.555 1 95.19 6 ASP B O 1
ATOM 3194 N N . PRO B 1 7 ? 20.859 -4.262 -13.867 1 97.94 7 PRO B N 1
ATOM 3195 C CA . PRO B 1 7 ? 19.672 -5.102 -13.688 1 97.94 7 PRO B CA 1
ATOM 3196 C C . PRO B 1 7 ? 19.391 -5.414 -12.219 1 97.94 7 PRO B C 1
ATOM 3198 O O . PRO B 1 7 ? 20.297 -5.402 -11.391 1 97.94 7 PRO B O 1
ATOM 3201 N N . VAL B 1 8 ? 18.125 -5.672 -11.914 1 98.81 8 VAL B N 1
ATOM 3202 C CA . VAL B 1 8 ? 17.734 -6.137 -10.594 1 98.81 8 VAL B CA 1
ATOM 3203 C C . VAL B 1 8 ? 17.625 -7.66 -10.594 1 98.81 8 VAL B C 1
ATOM 3205 O O . VAL B 1 8 ? 17.031 -8.242 -11.5 1 98.81 8 VAL B O 1
ATOM 3208 N N . VAL B 1 9 ? 18.188 -8.32 -9.555 1 98.94 9 VAL B N 1
ATOM 3209 C CA . VAL B 1 9 ? 18.203 -9.781 -9.5 1 98.94 9 VAL B CA 1
ATOM 3210 C C . VAL B 1 9 ? 17.609 -10.258 -8.18 1 98.94 9 VAL B C 1
ATOM 3212 O O . VAL B 1 9 ? 17.625 -9.531 -7.188 1 98.94 9 VAL B O 1
ATOM 3215 N N . ILE B 1 10 ? 17.031 -11.406 -8.227 1 98.94 10 ILE B N 1
ATOM 3216 C CA . ILE B 1 10 ? 16.609 -12.109 -7.023 1 98.94 10 ILE B CA 1
ATOM 3217 C C . ILE B 1 10 ? 17.75 -12.961 -6.484 1 98.94 10 ILE B C 1
ATOM 3219 O O . ILE B 1 10 ? 18.328 -13.773 -7.211 1 98.94 10 ILE B O 1
ATOM 3223 N N . VAL B 1 11 ? 18.016 -12.805 -5.16 1 98.88 11 VAL B N 1
ATOM 3224 C CA . VAL B 1 11 ? 19.188 -13.5 -4.621 1 98.88 11 VAL B CA 1
ATOM 3225 C C . VAL B 1 11 ? 18.75 -14.398 -3.467 1 98.88 11 VAL B C 1
ATOM 3227 O O . VAL B 1 11 ? 19.578 -15.141 -2.914 1 98.88 11 VAL B O 1
ATOM 3230 N N . GLY B 1 12 ? 17.516 -14.375 -3.062 1 98.81 12 GLY B N 1
ATOM 3231 C CA . GLY B 1 12 ? 16.969 -15.227 -2.02 1 98.81 12 GLY B CA 1
ATOM 3232 C C . GLY B 1 12 ? 15.453 -15.391 -2.105 1 98.81 12 GLY B C 1
ATOM 3233 O O . GLY B 1 12 ? 14.773 -14.539 -2.684 1 98.81 12 GLY B O 1
ATOM 3234 N N . MET B 1 13 ? 14.984 -16.484 -1.515 1 98.81 13 MET B N 1
ATOM 3235 C CA . MET B 1 13 ? 13.547 -16.719 -1.478 1 98.81 13 MET B CA 1
ATOM 3236 C C . MET B 1 13 ? 13.18 -17.641 -0.315 1 98.81 13 MET B C 1
ATOM 3238 O O . MET B 1 13 ? 13.984 -18.469 0.106 1 98.81 13 MET B O 1
ATOM 3242 N N . ALA B 1 14 ? 12.023 -17.469 0.17 1 98.88 14 ALA B N 1
ATOM 3243 C CA . ALA B 1 14 ? 11.375 -18.359 1.119 1 98.88 14 ALA B CA 1
ATOM 3244 C C . ALA B 1 14 ? 9.859 -18.312 0.986 1 98.88 14 ALA B C 1
ATOM 3246 O O . ALA B 1 14 ? 9.312 -17.344 0.457 1 98.88 14 ALA B O 1
ATOM 3247 N N . LEU B 1 15 ? 9.211 -19.375 1.414 1 98.75 15 LEU B N 1
ATOM 3248 C CA . LEU B 1 15 ? 7.758 -19.391 1.29 1 98.75 15 LEU B CA 1
ATOM 3249 C C . LEU B 1 15 ? 7.129 -20.359 2.295 1 98.75 15 LEU B C 1
ATOM 3251 O O . LEU B 1 15 ? 7.828 -21.188 2.883 1 98.75 15 LEU B O 1
ATOM 3255 N N . GLU B 1 16 ? 5.922 -20.156 2.539 1 98.44 16 GLU B N 1
ATOM 3256 C CA . GLU B 1 16 ? 5.008 -21.094 3.182 1 98.44 16 GLU B CA 1
ATOM 3257 C C . GLU B 1 16 ? 3.73 -21.266 2.365 1 98.44 16 GLU B C 1
ATOM 3259 O O . GLU B 1 16 ? 3.221 -20.312 1.786 1 98.44 16 GLU B O 1
ATOM 3264 N N . ALA B 1 17 ? 3.301 -22.422 2.199 1 98.62 17 ALA B N 1
ATOM 3265 C CA . ALA B 1 17 ? 2.102 -22.766 1.436 1 98.62 17 ALA B CA 1
ATOM 3266 C C . ALA B 1 17 ? 1.327 -23.891 2.098 1 98.62 17 ALA B C 1
ATOM 3268 O O . ALA B 1 17 ? 1.828 -24.547 3.021 1 98.62 17 ALA B O 1
ATOM 3269 N N . PRO B 1 18 ? 0.098 -24.109 1.73 1 98.31 18 PRO B N 1
ATOM 3270 C CA . PRO B 1 18 ? -0.667 -25.234 2.27 1 98.31 18 PRO B CA 1
ATOM 3271 C C . PRO B 1 18 ? 0.027 -26.578 2.051 1 98.31 18 PRO B C 1
ATOM 3273 O O . PRO B 1 18 ? 0.886 -26.703 1.173 1 98.31 18 PRO B O 1
ATOM 3276 N N . GLY B 1 19 ? -0.39 -27.562 2.828 1 96.75 19 GLY B N 1
ATOM 3277 C CA . GLY B 1 19 ? 0.189 -28.891 2.699 1 96.75 19 GLY B CA 1
ATOM 3278 C C . GLY B 1 19 ? 1.441 -29.078 3.533 1 96.75 19 GLY B C 1
ATOM 3279 O O . GLY B 1 19 ? 2.24 -29.984 3.268 1 96.75 19 GLY B O 1
ATOM 3280 N N . GLY B 1 20 ? 1.626 -28.203 4.43 1 95.69 20 GLY B N 1
ATOM 3281 C CA . GLY B 1 20 ? 2.781 -28.312 5.305 1 95.69 20 GLY B CA 1
ATOM 3282 C C . GLY B 1 20 ? 4.066 -27.812 4.664 1 95.69 20 GLY B C 1
ATOM 3283 O O . GLY B 1 20 ? 5.16 -28.172 5.105 1 95.69 20 GLY B O 1
ATOM 3284 N N . VAL B 1 21 ? 3.988 -27.062 3.639 1 97.94 21 VAL B N 1
ATOM 3285 C CA . VAL B 1 21 ? 5.148 -26.531 2.922 1 97.94 21 VAL B CA 1
ATOM 3286 C C . VAL B 1 21 ? 5.793 -25.406 3.729 1 97.94 21 VAL B C 1
ATOM 3288 O O . VAL B 1 21 ? 5.168 -24.375 3.971 1 97.94 21 VAL B O 1
ATOM 3291 N N . THR B 1 22 ? 7.066 -25.531 4.102 1 96.69 22 THR B N 1
ATOM 3292 C CA . THR B 1 22 ? 7.766 -24.484 4.852 1 96.69 22 THR B CA 1
ATOM 3293 C C . THR B 1 22 ? 9.117 -24.188 4.219 1 96.69 22 THR B C 1
ATOM 3295 O O . THR B 1 22 ? 9.836 -23.297 4.68 1 96.69 22 THR B O 1
ATOM 3298 N N . THR B 1 23 ? 9.461 -24.984 3.227 1 97.75 23 THR B N 1
ATOM 3299 C CA . THR B 1 23 ? 10.703 -24.766 2.498 1 97.75 23 THR B CA 1
ATOM 3300 C C . THR B 1 23 ? 10.469 -24.844 0.992 1 97.75 23 THR B C 1
ATOM 3302 O O . THR B 1 23 ? 9.453 -25.375 0.542 1 97.75 23 THR B O 1
ATOM 3305 N N . ALA B 1 24 ? 11.406 -24.328 0.25 1 98.12 24 ALA B N 1
ATOM 3306 C CA . ALA B 1 24 ? 11.359 -24.422 -1.207 1 98.12 24 ALA B CA 1
ATOM 3307 C C . ALA B 1 24 ? 11.367 -25.875 -1.666 1 98.12 24 ALA B C 1
ATOM 3309 O O . ALA B 1 24 ? 10.695 -26.234 -2.643 1 98.12 24 ALA B O 1
ATOM 3310 N N . ASP B 1 25 ? 12.086 -26.703 -0.964 1 98.25 25 ASP B N 1
ATOM 3311 C CA . ASP B 1 25 ? 12.141 -28.109 -1.308 1 98.25 25 ASP B CA 1
ATOM 3312 C C . ASP B 1 25 ? 10.797 -28.797 -1.061 1 98.25 25 ASP B C 1
ATOM 3314 O O . ASP B 1 25 ? 10.367 -29.641 -1.849 1 98.25 25 ASP B O 1
ATOM 3318 N N . ASP B 1 26 ? 10.188 -28.484 0.1 1 98.5 26 ASP B N 1
ATOM 3319 C CA . ASP B 1 26 ? 8.836 -28.984 0.352 1 98.5 26 ASP B CA 1
ATOM 3320 C C . ASP B 1 26 ? 7.895 -28.625 -0.792 1 98.5 26 ASP B C 1
ATOM 3322 O O . ASP B 1 26 ? 7.098 -29.453 -1.233 1 98.5 26 ASP B O 1
ATOM 3326 N N . TYR B 1 27 ? 8.039 -27.438 -1.164 1 98.81 27 TYR B N 1
ATOM 3327 C CA . TYR B 1 27 ? 7.172 -26.906 -2.213 1 98.81 27 TYR B CA 1
ATOM 3328 C C . TYR B 1 27 ? 7.391 -27.656 -3.525 1 98.81 27 TYR B C 1
ATOM 3330 O O . TYR B 1 27 ? 6.43 -28.062 -4.18 1 98.81 27 TYR B O 1
ATOM 3338 N N . TRP B 1 28 ? 8.625 -27.797 -3.939 1 98.81 28 TRP B N 1
ATOM 3339 C CA . TRP B 1 28 ? 8.953 -28.516 -5.168 1 98.81 28 TRP B CA 1
ATOM 3340 C C . TRP B 1 28 ? 8.445 -29.953 -5.113 1 98.81 28 TRP B C 1
ATOM 3342 O O . TRP B 1 28 ? 7.91 -30.469 -6.098 1 98.81 28 TRP B O 1
ATOM 3352 N N . THR B 1 29 ? 8.578 -30.547 -3.973 1 98.75 29 THR B N 1
ATOM 3353 C CA . THR B 1 29 ? 8.094 -31.906 -3.793 1 98.75 29 THR B CA 1
ATOM 3354 C C . THR B 1 29 ? 6.578 -31.969 -3.967 1 98.75 29 THR B C 1
ATOM 3356 O O . THR B 1 29 ? 6.059 -32.844 -4.66 1 98.75 29 THR B O 1
ATOM 3359 N N . LEU B 1 30 ? 5.883 -31.062 -3.391 1 98.75 30 LEU B N 1
ATOM 3360 C CA . LEU B 1 30 ? 4.434 -30.984 -3.531 1 98.75 30 LEU B CA 1
ATOM 3361 C C . LEU B 1 30 ? 4.039 -30.859 -5 1 98.75 30 LEU B C 1
ATOM 3363 O O . LEU B 1 30 ? 3.117 -31.547 -5.457 1 98.75 30 LEU B O 1
ATOM 3367 N N . LEU B 1 31 ? 4.723 -30 -5.73 1 98.75 31 LEU B N 1
ATOM 3368 C CA . LEU B 1 31 ? 4.414 -29.734 -7.125 1 98.75 31 LEU B CA 1
ATOM 3369 C C . LEU B 1 31 ? 4.703 -30.938 -8 1 98.75 31 LEU B C 1
ATOM 3371 O O . LEU B 1 31 ? 3.902 -31.281 -8.875 1 98.75 31 LEU B O 1
ATOM 3375 N N . THR B 1 32 ? 5.797 -31.656 -7.785 1 98.38 32 THR B N 1
ATOM 3376 C CA . THR B 1 32 ? 6.23 -32.719 -8.68 1 98.38 32 THR B CA 1
ATOM 3377 C C . THR B 1 32 ? 5.531 -34.031 -8.344 1 98.38 32 THR B C 1
ATOM 3379 O O . THR B 1 32 ? 5.418 -34.906 -9.195 1 98.38 32 THR B O 1
ATOM 3382 N N . GLU B 1 33 ? 5.074 -34.125 -7.109 1 98.31 33 GLU B N 1
ATOM 3383 C CA . GLU B 1 33 ? 4.258 -35.281 -6.75 1 98.31 33 GLU B CA 1
ATOM 3384 C C . GLU B 1 33 ? 2.799 -35.062 -7.145 1 98.31 33 GLU B C 1
ATOM 3386 O O . GLU B 1 33 ? 1.958 -35.938 -6.922 1 98.31 33 GLU B O 1
ATOM 3391 N N . GLU B 1 34 ? 2.533 -33.875 -7.688 1 98.31 34 GLU B N 1
ATOM 3392 C CA . GLU B 1 34 ? 1.199 -33.531 -8.18 1 98.31 34 GLU B CA 1
ATOM 3393 C C . GLU B 1 34 ? 0.156 -33.656 -7.07 1 98.31 34 GLU B C 1
ATOM 3395 O O . GLU B 1 34 ? -0.914 -34.25 -7.285 1 98.31 34 GLU B O 1
ATOM 3400 N N . ARG B 1 35 ? 0.492 -33.156 -5.926 1 98.31 35 ARG B N 1
ATOM 3401 C CA . ARG B 1 35 ? -0.414 -33.219 -4.785 1 98.31 35 ARG B CA 1
ATOM 3402 C C . ARG B 1 35 ? -1.293 -31.969 -4.719 1 98.31 35 ARG B C 1
ATOM 3404 O O . ARG B 1 35 ? -0.848 -30.859 -5.055 1 98.31 35 ARG B O 1
ATOM 3411 N N . GLU B 1 36 ? -2.49 -32.156 -4.273 1 98.25 36 GLU B N 1
ATOM 3412 C CA . GLU B 1 36 ? -3.391 -31.078 -3.9 1 98.25 36 GLU B CA 1
ATOM 3413 C C . GLU B 1 36 ? -3.354 -30.828 -2.395 1 98.25 36 GLU B C 1
ATOM 3415 O O . GLU B 1 36 ? -3.602 -31.734 -1.601 1 98.25 36 GLU B O 1
ATOM 3420 N N . ALA B 1 37 ? -3.07 -29.625 -2.02 1 98.25 37 ALA B N 1
ATOM 3421 C CA . ALA B 1 37 ? -2.828 -29.312 -0.614 1 98.25 37 ALA B CA 1
ATOM 3422 C C . ALA B 1 37 ? -4.059 -28.656 0.02 1 98.25 37 ALA B C 1
ATOM 3424 O O . ALA B 1 37 ? -3.955 -28 1.061 1 98.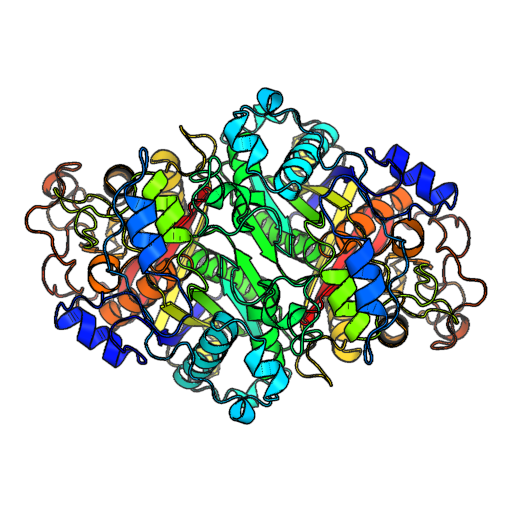25 37 ALA B O 1
ATOM 3425 N N . LEU B 1 38 ? -5.223 -28.812 -0.512 1 97.88 38 LEU B N 1
ATOM 3426 C CA . LEU B 1 38 ? -6.465 -28.312 0.075 1 97.88 38 LEU B CA 1
ATOM 3427 C C . LEU B 1 38 ? -6.949 -29.234 1.183 1 97.88 38 LEU B C 1
ATOM 3429 O O . LEU B 1 38 ? -6.754 -30.453 1.11 1 97.88 38 LEU B O 1
ATOM 3433 N N . GLY B 1 39 ? -7.504 -28.672 2.207 1 96.81 39 GLY B N 1
ATOM 3434 C CA . GLY B 1 39 ? -8.039 -29.438 3.33 1 96.81 39 GLY B CA 1
ATOM 3435 C C . GLY B 1 39 ? -9.266 -28.797 3.949 1 96.81 39 GLY B C 1
ATOM 3436 O O . GLY B 1 39 ? -9.75 -27.781 3.463 1 96.81 39 GLY B O 1
ATOM 3437 N N . ARG B 1 40 ? -9.719 -29.453 4.965 1 96.94 40 ARG B N 1
ATOM 3438 C CA . ARG B 1 40 ? -10.906 -28.969 5.664 1 96.94 40 ARG B CA 1
ATOM 3439 C C . ARG B 1 40 ? -10.609 -27.672 6.406 1 96.94 40 ARG B C 1
ATOM 3441 O O . ARG B 1 40 ? -9.453 -27.375 6.703 1 96.94 40 ARG B O 1
ATOM 3448 N N . PHE B 1 41 ? -11.695 -26.922 6.676 1 96.81 41 PHE B N 1
ATOM 3449 C CA . PHE B 1 41 ? -11.555 -25.703 7.457 1 96.81 41 PHE B CA 1
ATOM 3450 C C . PHE B 1 41 ? -10.914 -26 8.812 1 96.81 41 PHE B C 1
ATOM 3452 O O . PHE B 1 41 ? -11.25 -26.984 9.453 1 96.81 41 PHE B O 1
ATOM 3459 N N . PRO B 1 42 ? -9.938 -25.109 9.148 1 93.94 42 PRO B N 1
ATOM 3460 C CA . PRO B 1 42 ? -9.352 -25.297 10.477 1 93.94 42 PRO B CA 1
ATOM 3461 C C . PRO B 1 42 ? -10.359 -25.094 11.602 1 93.94 42 PRO B C 1
ATOM 3463 O O . PRO B 1 42 ? -11.219 -24.203 11.508 1 93.94 42 PRO B O 1
ATOM 3466 N N . ARG B 1 43 ? -10.242 -25.781 12.703 1 92.25 43 ARG B N 1
ATOM 3467 C CA . ARG B 1 43 ? -11.18 -25.719 13.82 1 92.25 43 ARG B CA 1
ATOM 3468 C C . ARG B 1 43 ? -10.594 -24.922 14.984 1 92.25 43 ARG B C 1
ATOM 3470 O O . ARG B 1 43 ? -11.266 -24.703 15.992 1 92.25 43 ARG B O 1
ATOM 3477 N N . ASP B 1 44 ? -9.484 -24.375 14.844 1 88.12 44 ASP B N 1
ATOM 3478 C CA . ASP B 1 44 ? -8.797 -23.688 15.93 1 88.12 44 ASP B CA 1
ATOM 3479 C C . ASP B 1 44 ? -8.758 -22.172 15.688 1 88.12 44 ASP B C 1
ATOM 3481 O O . ASP B 1 44 ? -7.945 -21.469 16.281 1 88.12 44 ASP B O 1
ATOM 3485 N N . ARG B 1 45 ? -9.602 -21.688 14.812 1 90.19 45 ARG B N 1
ATOM 3486 C CA . ARG B 1 45 ? -9.539 -20.266 14.469 1 90.19 45 ARG B CA 1
ATOM 3487 C C . ARG B 1 45 ? -10.734 -19.516 15.039 1 90.19 45 ARG B C 1
ATOM 3489 O O . ARG B 1 45 ? -10.875 -18.297 14.82 1 90.19 45 ARG B O 1
ATOM 3496 N N . GLY B 1 46 ? -11.562 -20.188 15.703 1 89.5 46 GLY B N 1
ATOM 3497 C CA . GLY B 1 46 ? -12.734 -19.547 16.281 1 89.5 46 GLY B CA 1
ATOM 3498 C C . GLY B 1 46 ? -13.828 -19.266 15.281 1 89.5 46 GLY B C 1
ATOM 3499 O O . GLY B 1 46 ? -14.75 -18.5 15.555 1 89.5 46 GLY B O 1
ATOM 3500 N N . TRP B 1 47 ? -13.688 -19.844 14.078 1 93.25 47 TRP B N 1
ATOM 3501 C CA . TRP B 1 47 ? -14.727 -19.672 13.07 1 93.25 47 TRP B CA 1
ATOM 3502 C C . TRP B 1 47 ? -15.977 -20.469 13.422 1 93.25 47 TRP B C 1
ATOM 3504 O O . TRP B 1 47 ? -15.875 -21.609 13.883 1 93.25 47 TRP B O 1
ATOM 3514 N N . ASP B 1 48 ? -17.109 -19.875 13.328 1 95 48 ASP B N 1
ATOM 3515 C CA . ASP B 1 48 ? -18.344 -20.625 13.453 1 95 48 ASP B CA 1
ATOM 3516 C C . ASP B 1 48 ? -18.672 -21.375 12.156 1 95 48 ASP B C 1
ATOM 3518 O O . ASP B 1 48 ? -19.547 -20.938 11.391 1 95 48 ASP B O 1
ATOM 3522 N N . ILE B 1 49 ? -18.094 -22.5 12 1 96.12 49 ILE B N 1
ATOM 3523 C CA . ILE B 1 49 ? -18.156 -23.266 10.758 1 96.12 49 ILE B CA 1
ATOM 3524 C C . ILE B 1 49 ? -19.578 -23.75 10.508 1 96.12 49 ILE B C 1
ATOM 3526 O O . ILE B 1 49 ? -20.047 -23.766 9.367 1 96.12 49 ILE B O 1
ATOM 3530 N N . GLY B 1 50 ? -20.25 -24.156 11.57 1 95.94 50 GLY B N 1
ATOM 3531 C CA . GLY B 1 50 ? -21.656 -24.547 11.422 1 95.94 50 GLY B CA 1
ATOM 3532 C C . GLY B 1 50 ? -22.516 -23.438 10.836 1 95.94 50 GLY B C 1
ATOM 3533 O O . GLY B 1 50 ? -23.281 -23.656 9.898 1 95.94 50 GLY B O 1
ATOM 3534 N N . ALA B 1 51 ? -22.375 -22.297 11.391 1 95.31 51 ALA B N 1
ATOM 3535 C CA . ALA B 1 51 ? -23.125 -21.141 10.906 1 95.31 51 ALA B CA 1
ATOM 3536 C C . ALA B 1 51 ? -22.734 -20.797 9.477 1 95.31 51 ALA B C 1
ATOM 3538 O O . ALA B 1 51 ? -23.562 -20.359 8.688 1 95.31 51 ALA B O 1
ATOM 3539 N N . LEU B 1 52 ? -21.516 -21.016 9.234 1 96 52 LEU B N 1
ATOM 3540 C CA . LEU B 1 52 ? -21.016 -20.766 7.887 1 96 52 LEU B CA 1
ATOM 3541 C C . LEU B 1 52 ? -21.719 -21.641 6.871 1 96 52 LEU B C 1
ATOM 3543 O O . LEU B 1 52 ? -22.219 -21.156 5.852 1 96 52 LEU B O 1
ATOM 3547 N N . PHE B 1 53 ? -21.812 -22.906 7.133 1 96.5 53 PHE B N 1
ATOM 3548 C CA . PHE B 1 53 ? -22.438 -23.844 6.211 1 96.5 53 PHE B CA 1
ATOM 3549 C C . PHE B 1 53 ? -23.938 -23.625 6.133 1 96.5 53 PHE B C 1
ATOM 3551 O O . PHE B 1 53 ? -24.516 -23.656 5.047 1 96.5 53 PHE B O 1
ATOM 3558 N N . ASP B 1 54 ? -24.547 -23.328 7.227 1 96.19 54 ASP B N 1
ATOM 3559 C CA . ASP B 1 54 ? -25.984 -23.047 7.254 1 96.19 54 ASP B CA 1
ATOM 3560 C C . ASP B 1 54 ? -26.312 -21.781 6.465 1 96.19 54 ASP B C 1
ATOM 3562 O O . ASP B 1 54 ? -27.281 -21.766 5.703 1 96.19 54 ASP B O 1
ATOM 3566 N N . GLY B 1 55 ? -25.531 -20.812 6.734 1 94.88 55 GLY B N 1
ATOM 3567 C CA . GLY B 1 55 ? -25.734 -19.547 6.047 1 94.88 55 GLY B CA 1
ATOM 3568 C C . GLY B 1 55 ? -25.578 -19.672 4.539 1 94.88 55 GLY B C 1
ATOM 3569 O O . GLY B 1 55 ? -26.297 -19 3.789 1 94.88 55 GLY B O 1
ATOM 3570 N N . SER B 1 56 ? -24.688 -20.484 4.141 1 94.69 56 SER B N 1
ATOM 3571 C CA . SER B 1 56 ? -24.391 -20.578 2.713 1 94.69 56 SER B CA 1
ATOM 3572 C C . SER B 1 56 ? -25.516 -21.297 1.975 1 94.69 56 SER B C 1
ATOM 3574 O O . SER B 1 56 ? -25.531 -21.359 0.743 1 94.69 56 SER B O 1
ATOM 3576 N N . ARG B 1 57 ? -26.531 -21.766 2.662 1 93.75 57 ARG B N 1
ATOM 3577 C CA . ARG B 1 57 ? -27.672 -22.438 2.057 1 93.75 57 ARG B CA 1
ATOM 3578 C C . ARG B 1 57 ? -28.812 -21.469 1.824 1 93.75 57 ARG B C 1
ATOM 3580 O O . ARG B 1 57 ? -29.844 -21.828 1.229 1 93.75 57 ARG B O 1
ATOM 3587 N N . ARG B 1 58 ? -28.641 -20.281 2.25 1 93.56 58 ARG B N 1
ATOM 3588 C CA . ARG B 1 58 ? -29.641 -19.25 2.023 1 93.56 58 ARG B CA 1
ATOM 3589 C C . ARG B 1 58 ? -29.75 -18.906 0.542 1 93.56 58 ARG B C 1
ATOM 3591 O O . ARG B 1 58 ? -28.797 -19.078 -0.212 1 93.56 58 ARG B O 1
ATOM 3598 N N . ASP B 1 59 ? -30.891 -18.406 0.183 1 92.5 59 ASP B N 1
ATOM 3599 C CA . ASP B 1 59 ? -31.125 -18 -1.202 1 92.5 59 ASP B CA 1
ATOM 3600 C C . ASP B 1 59 ? -30.109 -16.938 -1.631 1 92.5 59 ASP B C 1
ATOM 3602 O O . ASP B 1 59 ? -29.797 -16.031 -0.869 1 92.5 59 ASP B O 1
ATOM 3606 N N . GLY B 1 60 ? -29.625 -17.188 -2.785 1 93.88 60 GLY B N 1
ATOM 3607 C CA . GLY B 1 60 ? -28.703 -16.219 -3.352 1 93.88 60 GLY B CA 1
ATOM 3608 C C . GLY B 1 60 ? -27.25 -16.547 -3.078 1 93.88 60 GLY B C 1
ATOM 3609 O O . GLY B 1 60 ? -26.344 -15.875 -3.582 1 93.88 60 GLY B O 1
ATOM 3610 N N . PHE B 1 61 ? -27.016 -17.562 -2.268 1 95.38 61 PHE B N 1
ATOM 3611 C CA . PHE B 1 61 ? -25.656 -17.984 -1.986 1 95.38 61 PHE B CA 1
ATOM 3612 C C . PHE B 1 61 ? -25.375 -19.359 -2.613 1 95.38 61 PHE B C 1
ATOM 3614 O O . PHE B 1 61 ? -26.281 -20.188 -2.727 1 95.38 61 PHE B O 1
ATOM 3621 N N . LYS B 1 62 ? -24.156 -19.469 -3.059 1 95 62 LYS B N 1
ATOM 3622 C CA . LYS B 1 62 ? -23.641 -20.797 -3.424 1 95 62 LYS B CA 1
ATOM 3623 C C . LYS B 1 62 ? -23.141 -21.547 -2.195 1 95 62 LYS B C 1
ATOM 3625 O O . LYS B 1 62 ? -22.5 -20.969 -1.315 1 95 62 LYS B O 1
ATOM 3630 N N . PRO B 1 63 ? -23.422 -22.859 -2.158 1 95.56 63 PRO B N 1
ATOM 3631 C CA . PRO B 1 63 ? -22.922 -23.609 -1.002 1 95.56 63 PRO B CA 1
ATOM 3632 C C . PRO B 1 63 ? -21.406 -23.547 -0.858 1 95.56 63 PRO B C 1
ATOM 3634 O O . PRO B 1 63 ? -20.688 -23.656 -1.852 1 95.56 63 PRO B O 1
ATOM 3637 N N . ILE B 1 64 ? -20.984 -23.312 0.351 1 97.56 64 ILE B N 1
ATOM 3638 C CA . ILE B 1 64 ? -19.562 -23.297 0.668 1 97.56 64 ILE B CA 1
ATOM 3639 C C . ILE B 1 64 ? -19.109 -24.719 1.019 1 97.56 64 ILE B C 1
ATOM 3641 O O . ILE B 1 64 ? -19.656 -25.359 1.915 1 97.56 64 ILE B O 1
ATOM 3645 N N . ASN B 1 65 ? -18.125 -25.203 0.261 1 96.69 65 ASN B N 1
ATOM 3646 C CA . ASN B 1 65 ? -17.531 -26.5 0.562 1 96.69 65 ASN B CA 1
ATOM 3647 C C . ASN B 1 65 ? -16.547 -26.406 1.719 1 96.69 65 ASN B C 1
ATOM 3649 O O . ASN B 1 65 ? -15.883 -25.391 1.893 1 96.69 65 ASN B O 1
ATOM 3653 N N . ASP B 1 66 ? -16.484 -27.453 2.551 1 97.38 66 ASP B N 1
ATOM 3654 C CA . ASP B 1 66 ? -15.539 -27.484 3.662 1 97.38 66 ASP B CA 1
ATOM 3655 C C . ASP B 1 66 ? -14.117 -27.75 3.164 1 97.38 66 ASP B C 1
ATOM 3657 O O . ASP B 1 66 ? -13.461 -28.688 3.627 1 97.38 66 ASP B O 1
ATOM 3661 N N . LEU B 1 67 ? -13.656 -26.953 2.209 1 97.69 67 LEU B N 1
ATOM 3662 C CA . LEU B 1 67 ? -12.336 -27.125 1.621 1 97.69 67 LEU B CA 1
ATOM 3663 C C . LEU B 1 67 ? -11.672 -25.766 1.372 1 97.69 67 LEU B C 1
ATOM 3665 O O . LEU B 1 67 ? -12.336 -24.812 0.964 1 97.69 67 LEU B O 1
ATOM 3669 N N . GLY B 1 68 ? -10.406 -25.625 1.676 1 98.12 68 GLY B N 1
ATOM 3670 C CA . GLY B 1 68 ? -9.531 -24.484 1.419 1 98.12 68 GLY B CA 1
ATOM 3671 C C . GLY B 1 68 ? -8.062 -24.812 1.614 1 98.12 68 GLY B C 1
ATOM 3672 O O . GLY B 1 68 ? -7.719 -25.906 2.045 1 98.12 68 GLY B O 1
ATOM 3673 N N . GLY B 1 69 ? -7.23 -23.953 1.105 1 98.38 69 GLY B N 1
ATOM 3674 C CA . GLY B 1 69 ? -5.809 -24.078 1.396 1 98.38 69 GLY B CA 1
ATOM 3675 C C . GLY B 1 69 ? -5.387 -23.312 2.633 1 98.38 69 GLY B C 1
ATOM 3676 O O . GLY B 1 69 ? -5.449 -22.078 2.658 1 98.38 69 GLY B O 1
ATOM 3677 N N . PHE B 1 70 ? -4.863 -24.031 3.654 1 97.75 70 PHE B N 1
ATOM 3678 C CA . PHE B 1 70 ? -4.566 -23.391 4.926 1 97.75 70 PHE B CA 1
ATOM 3679 C C . PHE B 1 70 ? -3.129 -23.656 5.352 1 97.75 70 PHE B C 1
ATOM 3681 O O . PHE B 1 70 ? -2.602 -24.75 5.102 1 97.75 70 PHE B O 1
ATOM 3688 N N . LEU B 1 71 ? -2.539 -22.594 5.922 1 97.06 71 LEU B N 1
ATOM 3689 C CA . LEU B 1 71 ? -1.241 -22.797 6.555 1 97.06 71 LEU B CA 1
ATOM 3690 C C . LEU B 1 71 ? -1.392 -23.531 7.883 1 97.06 71 LEU B C 1
ATOM 3692 O O . LEU B 1 71 ? -2.217 -23.156 8.719 1 97.06 71 LEU B O 1
ATOM 3696 N N . SER B 1 72 ? -0.7 -24.609 8.195 1 87.69 72 SER B N 1
ATOM 3697 C CA . SER B 1 72 ? -0.766 -25.406 9.422 1 87.69 72 SER B CA 1
ATOM 3698 C C . SER B 1 72 ? -0.131 -24.656 10.586 1 87.69 72 SER B C 1
ATOM 3700 O O . SER B 1 72 ? -0.558 -24.812 11.734 1 87.69 72 SER B O 1
ATOM 3702 N N . GLY B 1 73 ? 0.81 -23.859 10.453 1 79.5 73 GLY B N 1
ATOM 3703 C CA . GLY B 1 73 ? 1.552 -23.203 11.516 1 79.5 73 GLY B CA 1
ATOM 3704 C C . GLY B 1 73 ? 1.338 -21.703 11.57 1 79.5 73 GLY B C 1
ATOM 3705 O O . GLY B 1 73 ? 2.223 -20.969 12 1 79.5 73 GLY B O 1
ATOM 3706 N N . ALA B 1 74 ? 0.127 -21.406 11.242 1 76.75 74 ALA B N 1
ATOM 3707 C CA . ALA B 1 74 ? -0.093 -19.953 11.203 1 76.75 74 ALA B CA 1
ATOM 3708 C C . ALA B 1 74 ? -0.136 -19.375 12.609 1 76.75 74 ALA B C 1
ATOM 3710 O O . ALA B 1 74 ? 0.222 -18.203 12.82 1 76.75 74 ALA B O 1
ATOM 3711 N N . GLY B 1 75 ? -0.52 -20.109 13.523 1 76.75 75 GLY B N 1
ATOM 3712 C CA . GLY B 1 75 ? -0.616 -19.656 14.898 1 76.75 75 GLY B CA 1
ATOM 3713 C C . GLY B 1 75 ? 0.667 -19.859 15.68 1 76.75 75 GLY B C 1
ATOM 3714 O O . GLY B 1 75 ? 0.798 -19.359 16.797 1 76.75 75 GLY B O 1
ATOM 3715 N N . GLU B 1 76 ? 1.566 -20.562 15.047 1 80.69 76 GLU B N 1
ATOM 3716 C CA . GLU B 1 76 ? 2.83 -20.828 15.727 1 80.69 76 GLU B CA 1
ATOM 3717 C C . GLU B 1 76 ? 3.826 -19.688 15.5 1 80.69 76 GLU B C 1
ATOM 3719 O O . GLU B 1 76 ? 4.031 -19.25 14.367 1 80.69 76 GLU B O 1
ATOM 3724 N N . PHE B 1 77 ? 4.312 -19.203 16.688 1 81 77 PHE B N 1
ATOM 3725 C CA . PHE B 1 77 ? 5.242 -18.094 16.625 1 81 77 PHE B CA 1
ATOM 3726 C C . PHE B 1 77 ? 6.117 -18.047 17.875 1 81 77 PHE B C 1
ATOM 3728 O O . PHE B 1 77 ? 5.637 -18.297 18.984 1 81 77 PHE B O 1
ATOM 3735 N N . ASP B 1 78 ? 7.41 -17.891 17.609 1 84.81 78 ASP B N 1
ATOM 3736 C CA . ASP B 1 78 ? 8.344 -17.719 18.719 1 84.81 78 ASP B CA 1
ATOM 3737 C C . ASP B 1 78 ? 8.609 -16.234 18.969 1 84.81 78 ASP B C 1
ATOM 3739 O O . ASP B 1 78 ? 9.602 -15.68 18.484 1 84.81 78 ASP B O 1
ATOM 3743 N N . PRO B 1 79 ? 7.805 -15.68 19.797 1 87.06 79 PRO B N 1
ATOM 3744 C CA . PRO B 1 79 ? 7.949 -14.234 20 1 87.06 79 PRO B CA 1
ATOM 3745 C C . PRO B 1 79 ? 9.297 -13.859 20.625 1 87.06 79 PRO B C 1
ATOM 3747 O O . PRO B 1 79 ? 9.859 -12.812 20.281 1 87.06 79 PRO B O 1
ATOM 3750 N N . ALA B 1 80 ? 9.836 -14.695 21.438 1 87.38 80 ALA B N 1
ATOM 3751 C CA . ALA B 1 80 ? 11.102 -14.406 22.109 1 87.38 80 ALA B CA 1
ATOM 3752 C C . ALA B 1 80 ? 12.242 -14.32 21.094 1 87.38 80 ALA B C 1
ATOM 3754 O O . ALA B 1 80 ? 13.148 -13.484 21.25 1 87.38 80 ALA B O 1
ATOM 3755 N N . PHE B 1 81 ? 12.164 -15.156 20.156 1 88.31 81 PHE B N 1
ATOM 3756 C CA . PHE B 1 81 ? 13.188 -15.148 19.109 1 88.31 81 PHE B CA 1
ATOM 3757 C C . PHE B 1 81 ? 13.234 -13.797 18.406 1 88.31 81 PHE B C 1
ATOM 3759 O O . PHE B 1 81 ? 14.305 -13.312 18.047 1 88.31 81 PHE B O 1
ATOM 3766 N N . PHE B 1 82 ? 12.109 -13.117 18.297 1 90.25 82 PHE B N 1
ATOM 3767 C CA . PHE B 1 82 ? 12.023 -11.859 17.562 1 90.25 82 PHE B CA 1
ATOM 3768 C C . PHE B 1 82 ? 11.977 -10.672 18.516 1 90.25 82 PHE B C 1
ATOM 3770 O O . PHE B 1 82 ? 11.703 -9.547 18.109 1 90.25 82 PHE B O 1
ATOM 3777 N N . GLY B 1 83 ? 12.078 -10.898 19.797 1 88.75 83 GLY B N 1
ATOM 3778 C CA . GLY B 1 83 ? 12.062 -9.828 20.781 1 88.75 83 GLY B CA 1
ATOM 3779 C C . GLY B 1 83 ? 10.688 -9.234 21 1 88.75 83 GLY B C 1
ATOM 3780 O O . GLY B 1 83 ? 10.555 -8.047 21.312 1 88.75 83 GLY B O 1
ATOM 3781 N N . ILE B 1 84 ? 9.68 -9.961 20.812 1 91.12 84 ILE B N 1
ATOM 3782 C CA . ILE B 1 84 ? 8.297 -9.508 20.969 1 91.12 84 ILE B CA 1
ATOM 3783 C C . ILE B 1 84 ? 7.715 -10.078 22.25 1 91.12 84 ILE B C 1
ATOM 3785 O O . ILE B 1 84 ? 7.836 -11.273 22.531 1 91.12 84 ILE B O 1
ATOM 3789 N N . SER B 1 85 ? 7.129 -9.273 23.078 1 90.25 85 SER B N 1
ATOM 3790 C CA . SER B 1 85 ? 6.543 -9.727 24.344 1 90.25 85 SER B CA 1
ATOM 3791 C C . SER B 1 85 ? 5.332 -10.625 24.094 1 90.25 85 SER B C 1
ATOM 3793 O O . SER B 1 85 ? 4.672 -10.516 23.062 1 90.25 85 SER B O 1
ATOM 3795 N N . PRO B 1 86 ? 5.02 -11.445 25.062 1 89.62 86 PRO B N 1
ATOM 3796 C CA . PRO B 1 86 ? 3.85 -12.32 24.922 1 89.62 86 PRO B CA 1
ATOM 3797 C C . PRO B 1 86 ? 2.549 -11.539 24.766 1 89.62 86 PRO B C 1
ATOM 3799 O O . PRO B 1 86 ? 1.688 -11.922 23.969 1 89.62 86 PRO B O 1
ATOM 3802 N N . ARG B 1 87 ? 2.447 -10.484 25.469 1 88.75 87 ARG B N 1
ATOM 3803 C CA . ARG B 1 87 ? 1.246 -9.664 25.391 1 88.75 87 ARG B CA 1
ATOM 3804 C C . ARG B 1 87 ? 1.076 -9.078 23.984 1 88.75 87 ARG B C 1
ATOM 3806 O O . ARG B 1 87 ? -0.025 -9.086 23.438 1 88.75 87 ARG B O 1
ATOM 3813 N N . GLU B 1 88 ? 2.121 -8.609 23.453 1 90.5 88 GLU B N 1
ATOM 3814 C CA . GLU B 1 88 ? 2.09 -8.062 22.109 1 90.5 88 GLU B CA 1
ATOM 3815 C C . GLU B 1 88 ? 1.815 -9.156 21.078 1 90.5 88 GLU B C 1
ATOM 3817 O O . GLU B 1 88 ? 1.047 -8.953 20.125 1 90.5 88 GLU B O 1
ATOM 3822 N N . ALA B 1 89 ? 2.393 -10.289 21.297 1 90.81 89 ALA B N 1
ATOM 3823 C CA . ALA B 1 89 ? 2.295 -11.406 20.344 1 90.81 89 ALA B CA 1
ATOM 3824 C C . ALA B 1 89 ? 0.849 -11.859 20.188 1 90.81 89 ALA B C 1
ATOM 3826 O O . ALA B 1 89 ? 0.419 -12.211 19.078 1 90.81 89 ALA B O 1
ATOM 3827 N N . VAL B 1 90 ? 0.141 -11.82 21.219 1 88.94 90 VAL B N 1
ATOM 3828 C CA . VAL B 1 90 ? -1.228 -12.328 21.188 1 88.94 90 VAL B CA 1
ATOM 3829 C C . VAL B 1 90 ? -2.121 -11.367 20.422 1 88.94 90 VAL B C 1
ATOM 3831 O O . VAL B 1 90 ? -3.117 -11.773 19.812 1 88.94 90 VAL B O 1
ATOM 3834 N N . ALA B 1 91 ? -1.706 -10.125 20.344 1 91.12 91 ALA B N 1
ATOM 3835 C CA . ALA B 1 91 ? -2.504 -9.102 19.688 1 91.12 91 ALA B CA 1
ATOM 3836 C C . ALA B 1 91 ? -2.154 -9.016 18.203 1 91.12 91 ALA B C 1
ATOM 3838 O O . ALA B 1 91 ? -2.822 -8.312 17.438 1 91.12 91 ALA B O 1
ATOM 3839 N N . MET B 1 92 ? -1.165 -9.789 17.828 1 92.75 92 MET B N 1
ATOM 3840 C CA . MET B 1 92 ? -0.644 -9.656 16.469 1 92.75 92 MET B CA 1
ATOM 3841 C C . MET B 1 92 ? -1.46 -10.492 15.484 1 92.75 92 MET B C 1
ATOM 3843 O O . MET B 1 92 ? -1.702 -11.672 15.727 1 92.75 92 MET B O 1
ATOM 3847 N N . ASP B 1 93 ? -1.886 -9.875 14.414 1 93.25 93 ASP B N 1
ATOM 3848 C CA . ASP B 1 93 ? -2.4 -10.602 13.258 1 93.25 93 ASP B CA 1
ATOM 3849 C C . ASP B 1 93 ? -1.406 -11.656 12.789 1 93.25 93 ASP B C 1
ATOM 3851 O O . ASP B 1 93 ? -0.225 -11.367 12.594 1 93.25 93 ASP B O 1
ATOM 3855 N N . PRO B 1 94 ? -1.833 -12.914 12.586 1 94.25 94 PRO B N 1
ATOM 3856 C CA . PRO B 1 94 ? -0.932 -13.984 12.141 1 94.25 94 PRO B CA 1
ATOM 3857 C C . PRO B 1 94 ? -0.188 -13.625 10.852 1 94.25 94 PRO B C 1
ATOM 3859 O O . PRO B 1 94 ? 0.918 -14.117 10.617 1 94.25 94 PRO B O 1
ATOM 3862 N N . GLN B 1 95 ? -0.719 -12.797 10.031 1 96.31 95 GLN B N 1
ATOM 3863 C CA . GLN B 1 95 ? -0.017 -12.352 8.836 1 96.31 95 GLN B CA 1
ATOM 3864 C C . GLN B 1 95 ? 1.319 -11.703 9.188 1 96.31 95 GLN B C 1
ATOM 3866 O O . GLN B 1 95 ? 2.309 -11.883 8.469 1 96.31 95 GLN B O 1
ATOM 3871 N N . GLN B 1 96 ? 1.327 -10.891 10.258 1 96.12 96 GLN B N 1
ATOM 3872 C CA . GLN B 1 96 ? 2.576 -10.25 10.664 1 96.12 96 GLN B CA 1
ATOM 3873 C C . GLN B 1 96 ? 3.604 -11.289 11.102 1 96.12 96 GLN B C 1
ATOM 3875 O O . GLN B 1 96 ? 4.793 -11.156 10.805 1 96.12 96 GLN B O 1
ATOM 3880 N N . ARG B 1 97 ? 3.168 -12.336 11.781 1 95.75 97 ARG B N 1
ATOM 3881 C CA . ARG B 1 97 ? 4.039 -13.406 12.258 1 95.75 97 ARG B CA 1
ATOM 3882 C C . ARG B 1 97 ? 4.629 -14.195 11.094 1 95.75 97 ARG B C 1
ATOM 3884 O O . ARG B 1 97 ? 5.844 -14.391 11.023 1 95.75 97 ARG B O 1
ATOM 3891 N N . VAL B 1 98 ? 3.729 -14.594 10.188 1 96.62 98 VAL B N 1
ATOM 3892 C CA . VAL B 1 98 ? 4.145 -15.391 9.039 1 96.62 98 VAL B CA 1
ATOM 3893 C C . VAL B 1 98 ? 5.062 -14.562 8.141 1 96.62 98 VAL B C 1
ATOM 3895 O O . VAL B 1 98 ? 6.09 -15.055 7.672 1 96.62 98 VAL B O 1
ATOM 3898 N N . ALA B 1 99 ? 4.691 -13.32 7.918 1 97.56 99 ALA B N 1
ATOM 3899 C CA . ALA B 1 99 ? 5.512 -12.453 7.074 1 97.56 99 ALA B CA 1
ATOM 3900 C C . ALA B 1 99 ? 6.914 -12.297 7.652 1 97.56 99 ALA B C 1
ATOM 3902 O O . ALA B 1 99 ? 7.902 -12.336 6.914 1 97.56 99 ALA B O 1
ATOM 3903 N N . LEU B 1 100 ? 7.016 -12.07 8.945 1 96.81 100 LEU B N 1
ATOM 3904 C CA . LEU B 1 100 ? 8.297 -11.875 9.617 1 96.81 100 LEU B CA 1
ATOM 3905 C C . LEU B 1 100 ? 9.172 -13.117 9.492 1 96.81 100 LEU B C 1
ATOM 3907 O O . LEU B 1 100 ? 10.352 -13.016 9.141 1 96.81 100 LEU B O 1
ATOM 3911 N N . ARG B 1 101 ? 8.656 -14.273 9.773 1 96.25 101 ARG B N 1
ATOM 3912 C CA . ARG B 1 101 ? 9.477 -15.484 9.742 1 96.25 101 ARG B CA 1
ATOM 3913 C C . ARG B 1 101 ? 9.883 -15.836 8.32 1 96.25 101 ARG B C 1
ATOM 3915 O O . ARG B 1 101 ? 11.016 -16.266 8.078 1 96.25 101 ARG B O 1
ATO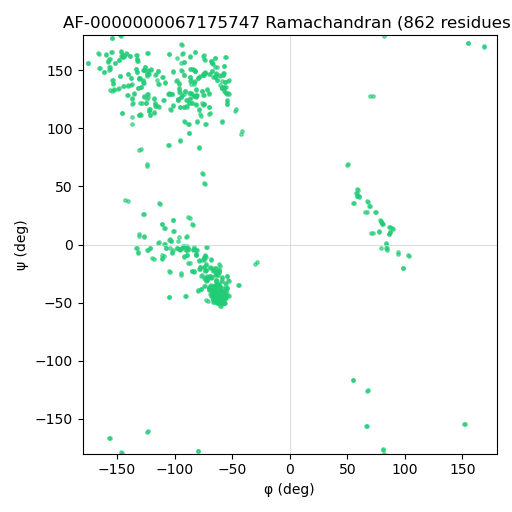M 3922 N N . VAL B 1 102 ? 8.984 -15.648 7.344 1 97.94 102 VAL B N 1
ATOM 3923 C CA . VAL B 1 102 ? 9.312 -15.977 5.961 1 97.94 102 VAL B CA 1
ATOM 3924 C C . VAL B 1 102 ? 10.336 -14.977 5.426 1 97.94 102 VAL B C 1
ATOM 3926 O O . VAL B 1 102 ? 11.242 -15.344 4.672 1 97.94 102 VAL B O 1
ATOM 3929 N N . ALA B 1 103 ? 10.219 -13.688 5.801 1 98.56 103 ALA B N 1
ATOM 3930 C CA . ALA B 1 103 ? 11.227 -12.695 5.434 1 98.56 103 ALA B CA 1
ATOM 3931 C C . ALA B 1 103 ? 12.594 -13.07 5.992 1 98.56 103 ALA B C 1
ATOM 3933 O O . ALA B 1 103 ? 13.609 -12.977 5.289 1 98.56 103 ALA B O 1
ATOM 3934 N N . TRP B 1 104 ? 12.625 -13.477 7.254 1 97.94 104 TRP B N 1
ATOM 3935 C CA . TRP B 1 104 ? 13.859 -13.906 7.902 1 97.94 104 TRP B CA 1
ATOM 3936 C C . TRP B 1 104 ? 14.508 -15.055 7.133 1 97.94 104 TRP B C 1
ATOM 3938 O O . TRP B 1 104 ? 15.703 -15.016 6.844 1 97.94 104 TRP B O 1
ATOM 3948 N N . ARG B 1 105 ? 13.719 -16.016 6.766 1 98.19 105 ARG B N 1
ATOM 3949 C CA . ARG B 1 105 ? 14.227 -17.188 6.066 1 98.19 105 ARG B CA 1
ATOM 3950 C C . ARG B 1 105 ? 14.695 -16.828 4.66 1 98.19 105 ARG B C 1
ATOM 3952 O O . ARG B 1 105 ? 15.656 -17.422 4.152 1 98.19 105 ARG B O 1
ATOM 3959 N N . ALA B 1 106 ? 14.023 -15.883 3.998 1 98.75 106 ALA B N 1
ATOM 3960 C CA . ALA B 1 106 ? 14.461 -15.453 2.674 1 98.75 106 ALA B CA 1
ATOM 3961 C C . ALA B 1 106 ? 15.852 -14.82 2.732 1 98.75 106 ALA B C 1
ATOM 3963 O O . ALA B 1 106 ? 16.672 -15.047 1.844 1 98.75 106 ALA B O 1
ATOM 3964 N N . LEU B 1 107 ? 16.078 -14.016 3.779 1 98.5 107 LEU B N 1
ATOM 3965 C CA . LEU B 1 107 ? 17.391 -13.414 3.965 1 98.5 107 LEU B CA 1
ATOM 3966 C C . LEU B 1 107 ? 18.453 -14.484 4.219 1 98.5 107 LEU B C 1
ATOM 3968 O O . LEU B 1 107 ? 19.531 -14.453 3.619 1 98.5 107 LEU B O 1
ATOM 3972 N N . GLU B 1 108 ? 18.094 -15.461 5.059 1 98 108 GLU B N 1
ATOM 3973 C CA . GLU B 1 108 ? 19.016 -16.562 5.297 1 98 108 GLU B CA 1
ATOM 3974 C C . GLU B 1 108 ? 19.312 -17.328 4.004 1 98 108 GLU B C 1
ATOM 3976 O O . GLU B 1 108 ? 20.453 -17.688 3.746 1 98 108 GLU B O 1
ATOM 3981 N N . ASN B 1 109 ? 18.297 -17.562 3.248 1 98 109 ASN B N 1
ATOM 3982 C CA . ASN B 1 109 ? 18.453 -18.25 1.971 1 98 109 ASN B CA 1
ATOM 3983 C C . ASN B 1 109 ? 19.406 -17.5 1.046 1 98 109 ASN B C 1
ATOM 3985 O O . ASN B 1 109 ? 20.078 -18.109 0.219 1 98 109 ASN B O 1
ATOM 3989 N N . SER B 1 110 ? 19.531 -16.203 1.149 1 97.5 110 SER B N 1
ATOM 3990 C CA . SER B 1 110 ? 20.391 -15.375 0.311 1 97.5 110 SER B CA 1
ATOM 3991 C C . SER B 1 110 ? 21.828 -15.352 0.84 1 97.5 110 SER B C 1
ATOM 3993 O O . SER B 1 110 ? 22.688 -14.695 0.268 1 97.5 110 SER B O 1
ATOM 3995 N N . GLY B 1 111 ? 22.031 -16 1.998 1 97.06 111 GLY B N 1
ATOM 3996 C CA . GLY B 1 111 ? 23.359 -16.016 2.611 1 97.06 111 GLY B CA 1
ATOM 3997 C C . GLY B 1 111 ? 23.609 -14.812 3.502 1 97.06 111 GLY B C 1
ATOM 3998 O O . GLY B 1 111 ? 24.75 -14.555 3.889 1 97.06 111 GLY B O 1
ATOM 3999 N N . ILE B 1 112 ? 22.609 -14.086 3.777 1 96.88 112 ILE B N 1
ATOM 4000 C CA . ILE B 1 112 ? 22.719 -12.922 4.645 1 96.88 112 ILE B CA 1
ATOM 4001 C C . ILE B 1 112 ? 22.312 -13.289 6.066 1 96.88 112 ILE B C 1
ATOM 4003 O O . ILE B 1 112 ? 21.234 -13.867 6.273 1 96.88 112 ILE B O 1
ATOM 4007 N N . ASN B 1 113 ? 23.219 -13.016 7.016 1 96.06 113 ASN B N 1
ATOM 4008 C CA . ASN B 1 113 ? 22.766 -13.008 8.406 1 96.06 113 ASN B CA 1
ATOM 4009 C C . ASN B 1 113 ? 21.859 -11.82 8.688 1 96.06 113 ASN B C 1
ATOM 4011 O O . ASN B 1 113 ? 22.297 -10.664 8.625 1 96.06 113 ASN B O 1
ATOM 4015 N N . PRO B 1 114 ? 20.609 -12.055 8.945 1 95.06 114 PRO B N 1
ATOM 4016 C CA . PRO B 1 114 ? 19.672 -10.953 9.125 1 95.06 114 PRO B CA 1
ATOM 4017 C C . PRO B 1 114 ? 20.141 -9.93 10.156 1 95.06 114 PRO B C 1
ATOM 4019 O O . PRO B 1 114 ? 19.891 -8.734 10.008 1 95.06 114 PRO B O 1
ATOM 4022 N N . ASP B 1 115 ? 20.859 -10.312 11.156 1 93.88 115 ASP B N 1
ATOM 4023 C CA . ASP B 1 115 ? 21.359 -9.414 12.195 1 93.88 115 ASP B CA 1
ATOM 4024 C C . ASP B 1 115 ? 22.375 -8.43 11.617 1 93.88 115 ASP B C 1
ATOM 4026 O O . ASP B 1 115 ? 22.609 -7.359 12.18 1 93.88 115 ASP B O 1
ATOM 4030 N N . ASP B 1 116 ? 22.938 -8.781 10.531 1 95.62 116 ASP B N 1
ATOM 4031 C CA . ASP B 1 116 ? 23.969 -7.945 9.914 1 95.62 116 ASP B CA 1
ATOM 4032 C C . ASP B 1 116 ? 23.344 -6.793 9.133 1 95.62 116 ASP B C 1
ATOM 4034 O O . ASP B 1 116 ? 24.047 -5.891 8.68 1 95.62 116 ASP B O 1
ATOM 4038 N N . LEU B 1 117 ? 22.062 -6.781 9.055 1 96.62 117 LEU B N 1
ATOM 4039 C CA . LEU B 1 117 ? 21.391 -5.77 8.242 1 96.62 117 LEU B CA 1
ATOM 4040 C C . LEU B 1 117 ? 21.062 -4.539 9.078 1 96.62 117 LEU B C 1
ATOM 4042 O O . LEU B 1 117 ? 20.531 -3.555 8.555 1 96.62 117 LEU B O 1
ATOM 4046 N N . ALA B 1 118 ? 21.375 -4.574 10.367 1 96.88 118 ALA B N 1
ATOM 4047 C CA . ALA B 1 118 ? 21.062 -3.447 11.25 1 96.88 118 ALA B CA 1
ATOM 4048 C C . ALA B 1 118 ? 21.656 -2.152 10.703 1 96.88 118 ALA B C 1
ATOM 4050 O O . ALA B 1 118 ? 22.859 -2.068 10.453 1 96.88 118 ALA B O 1
ATOM 4051 N N . GLY B 1 119 ? 20.766 -1.208 10.461 1 96.94 119 GLY B N 1
ATOM 4052 C CA . GLY B 1 119 ? 21.203 0.101 10 1 96.94 119 GLY B CA 1
ATOM 4053 C C . GLY B 1 119 ? 21.406 0.164 8.5 1 96.94 119 GLY B C 1
ATOM 4054 O O . GLY B 1 119 ? 21.703 1.23 7.953 1 96.94 119 GLY B O 1
ATOM 4055 N N . HIS B 1 120 ? 21.234 -0.969 7.82 1 96.81 120 HIS B N 1
ATOM 4056 C CA . HIS B 1 120 ? 21.453 -1.024 6.379 1 96.81 120 HIS B CA 1
ATOM 4057 C C . HIS B 1 120 ? 20.297 -0.365 5.629 1 96.81 120 HIS B C 1
ATOM 4059 O O . HIS B 1 120 ? 19.141 -0.426 6.07 1 96.81 120 HIS B O 1
ATOM 4065 N N . ASP B 1 121 ? 20.656 0.236 4.547 1 97.94 121 ASP B N 1
ATOM 4066 C CA . ASP B 1 121 ? 19.641 0.836 3.684 1 97.94 121 ASP B CA 1
ATOM 4067 C C . ASP B 1 121 ? 18.891 -0.232 2.883 1 97.94 121 ASP B C 1
ATOM 4069 O O . ASP B 1 121 ? 18.922 -0.225 1.649 1 97.94 121 ASP B O 1
ATOM 4073 N N . ALA B 1 122 ? 18.25 -1.101 3.584 1 98.62 122 ALA B N 1
ATOM 4074 C CA . ALA B 1 122 ? 17.453 -2.174 3.004 1 98.62 122 ALA B CA 1
ATOM 4075 C C . ALA B 1 122 ? 15.969 -1.842 3.07 1 98.62 122 ALA B C 1
ATOM 4077 O O . ALA B 1 122 ? 15.469 -1.379 4.102 1 98.62 122 ALA B O 1
ATOM 4078 N N . GLY B 1 123 ? 15.312 -1.977 1.946 1 98.81 123 GLY B N 1
ATOM 4079 C CA . GLY B 1 123 ? 13.891 -1.71 1.882 1 98.81 123 GLY B CA 1
ATOM 4080 C C . GLY B 1 123 ? 13.039 -2.945 2.121 1 98.81 123 GLY B C 1
ATOM 4081 O O . GLY B 1 123 ? 13.523 -4.07 2.014 1 98.81 123 GLY B O 1
ATOM 4082 N N . CYS B 1 124 ? 11.852 -2.729 2.527 1 98.88 124 CYS B N 1
ATOM 4083 C CA . CYS B 1 124 ? 10.852 -3.77 2.756 1 98.88 124 CYS B CA 1
ATOM 4084 C C . CYS B 1 124 ? 9.531 -3.414 2.084 1 98.88 124 CYS B C 1
ATOM 4086 O O . CYS B 1 124 ? 8.883 -2.436 2.459 1 98.88 124 CYS B O 1
ATOM 4088 N N . TYR B 1 125 ? 9.164 -4.133 1.073 1 98.94 125 TYR B N 1
ATOM 4089 C CA . TYR B 1 125 ? 7.941 -3.922 0.306 1 98.94 125 TYR B CA 1
ATOM 4090 C C . TYR B 1 125 ? 7.062 -5.168 0.328 1 98.94 125 TYR B C 1
ATOM 4092 O O . TYR B 1 125 ? 7.371 -6.164 -0.328 1 98.94 125 TYR B O 1
ATOM 4100 N N . ILE B 1 126 ? 5.875 -5.074 1.015 1 98.94 126 ILE B N 1
ATOM 4101 C CA . ILE B 1 126 ? 5.098 -6.281 1.265 1 98.94 126 ILE B CA 1
ATOM 4102 C C . ILE B 1 126 ? 3.664 -6.086 0.774 1 98.94 126 ILE B C 1
ATOM 4104 O O . ILE B 1 126 ? 3.023 -5.078 1.094 1 98.94 126 ILE B O 1
ATOM 4108 N N . GLY B 1 127 ? 3.199 -7.059 -0.076 1 98.81 127 GLY B N 1
ATOM 4109 C CA . GLY B 1 127 ? 1.788 -7.121 -0.426 1 98.81 127 GLY B CA 1
ATOM 4110 C C . GLY B 1 127 ? 0.942 -7.816 0.623 1 98.81 127 GLY B C 1
ATOM 4111 O O . GLY B 1 127 ? 1.346 -8.844 1.172 1 98.81 127 GLY B O 1
ATOM 4112 N N . ALA B 1 128 ? -0.132 -7.238 0.953 1 97.75 128 ALA B N 1
ATOM 4113 C CA . ALA B 1 128 ? -1.114 -7.832 1.858 1 97.75 128 ALA B CA 1
ATOM 4114 C C . ALA B 1 128 ? -2.496 -7.219 1.645 1 97.75 128 ALA B C 1
ATOM 4116 O O . ALA B 1 128 ? -2.619 -6.129 1.081 1 97.75 128 ALA B O 1
ATOM 4117 N N . SER B 1 129 ? -3.457 -8.039 1.967 1 92.81 129 SER B N 1
ATOM 4118 C CA . SER B 1 129 ? -4.84 -7.574 1.892 1 92.81 129 SER B CA 1
ATOM 4119 C C . SER B 1 129 ? -5.68 -8.164 3.018 1 92.81 129 SER B C 1
ATOM 4121 O O . SER B 1 129 ? -5.281 -9.141 3.654 1 92.81 129 SER B O 1
ATOM 4123 N N . GLY B 1 130 ? -6.793 -7.566 3.277 1 77.38 130 GLY B N 1
ATOM 4124 C CA . GLY B 1 130 ? -7.797 -8.117 4.176 1 77.38 130 GLY B CA 1
ATOM 4125 C C . GLY B 1 130 ? -7.363 -8.109 5.629 1 77.38 130 GLY B C 1
ATOM 4126 O O . GLY B 1 130 ? -6.211 -8.406 5.945 1 77.38 130 GLY B O 1
ATOM 4127 N N . LEU B 1 131 ? -8.211 -7.566 6.441 1 71.56 131 LEU B N 1
ATOM 4128 C CA . LEU B 1 131 ? -7.945 -7.59 7.875 1 71.56 131 LEU B CA 1
ATOM 4129 C C . LEU B 1 131 ? -9.203 -7.93 8.656 1 71.56 131 LEU B C 1
ATOM 4131 O O . LEU B 1 131 ? -10.242 -7.293 8.477 1 71.56 131 LEU B O 1
ATOM 4135 N N . GLU B 1 132 ? -9.188 -9.156 9.234 1 80.75 132 GLU B N 1
ATOM 4136 C CA . GLU B 1 132 ? -10.289 -9.445 10.141 1 80.75 132 GLU B CA 1
ATOM 4137 C C . GLU B 1 132 ? -9.82 -10.281 11.328 1 80.75 132 GLU B C 1
ATOM 4139 O O . GLU B 1 132 ? -10.562 -11.141 11.82 1 80.75 132 GLU B O 1
ATOM 4144 N N . TYR B 1 133 ? -8.734 -9.93 11.688 1 82.44 133 TYR B N 1
ATOM 4145 C CA . TYR B 1 133 ? -8.227 -10.648 12.852 1 82.44 133 TYR B CA 1
ATOM 4146 C C . TYR B 1 133 ? -8.5 -9.875 14.133 1 82.44 133 TYR B C 1
ATOM 4148 O O . TYR B 1 133 ? -8.359 -8.648 14.164 1 82.44 133 TYR B O 1
ATOM 4156 N N . GLY B 1 134 ? -8.906 -10.609 15.156 1 80.81 134 GLY B N 1
ATOM 4157 C CA . GLY B 1 134 ? -9.023 -10.047 16.484 1 80.81 134 GLY B CA 1
ATOM 4158 C C . GLY B 1 134 ? -10.305 -9.281 16.703 1 80.81 134 GLY B C 1
ATOM 4159 O O . GLY B 1 134 ? -11.148 -9.203 15.812 1 80.81 134 GLY B O 1
ATOM 4160 N N . PRO B 1 135 ? -10.406 -8.781 17.906 1 86.56 135 PRO B N 1
ATOM 4161 C CA . PRO B 1 135 ? -11.57 -7.949 18.219 1 86.56 135 PRO B CA 1
ATOM 4162 C C . PRO B 1 135 ? -11.492 -6.555 17.594 1 86.56 135 PRO B C 1
ATOM 4164 O O . PRO B 1 135 ? -10.422 -6.141 17.141 1 86.56 135 PRO B O 1
ATOM 4167 N N . PRO B 1 136 ? -12.664 -5.91 17.547 1 89.75 136 PRO B N 1
ATOM 4168 C CA . PRO B 1 136 ? -12.633 -4.516 17.094 1 89.75 136 PRO B CA 1
ATOM 4169 C C . PRO B 1 136 ? -11.734 -3.637 17.953 1 89.75 136 PRO B C 1
ATOM 4171 O O . PRO B 1 136 ? -11.664 -3.824 19.172 1 89.75 136 PRO B O 1
ATOM 4174 N N . LEU B 1 137 ? -11.133 -2.672 17.359 1 90.5 137 LEU B N 1
ATOM 4175 C CA . LEU B 1 137 ? -10.242 -1.754 18.062 1 90.5 137 LEU B CA 1
ATOM 4176 C C . LEU B 1 137 ? -10.992 -0.997 19.156 1 90.5 137 LEU B C 1
ATOM 4178 O O . LEU B 1 137 ? -10.383 -0.527 20.109 1 90.5 137 LEU B O 1
ATOM 4182 N N . SER B 1 138 ? -12.273 -0.898 19 1 92.69 138 SER B N 1
ATOM 4183 C CA . SER B 1 138 ? -13.078 -0.098 19.906 1 92.69 138 SER B CA 1
ATOM 4184 C C . SER B 1 138 ? -13.391 -0.866 21.188 1 92.69 138 SER B C 1
ATOM 4186 O O . SER B 1 138 ? -13.93 -0.303 22.141 1 92.69 138 SER B O 1
ATOM 4188 N N . GLU B 1 139 ? -13.047 -2.109 21.172 1 91.81 139 GLU B N 1
ATOM 4189 C CA . GLU B 1 139 ? -13.297 -2.922 22.359 1 91.81 139 GLU B CA 1
ATOM 4190 C C . GLU B 1 139 ? -12.211 -2.727 23.406 1 91.81 139 GLU B C 1
ATOM 4192 O O . GLU B 1 139 ? -11.023 -2.814 23.109 1 91.81 139 GLU B O 1
ATOM 4197 N N . PHE B 1 140 ? -12.672 -2.416 24.609 1 93.69 140 PHE B N 1
ATOM 4198 C CA . PHE B 1 140 ? -11.742 -2.344 25.734 1 93.69 140 PHE B CA 1
ATOM 4199 C C . PHE B 1 140 ? -11.383 -3.74 26.234 1 93.69 140 PHE B C 1
ATOM 4201 O O . PHE B 1 140 ? -12.258 -4.48 26.703 1 93.69 140 PHE B O 1
ATOM 4208 N N . SER B 1 141 ? -10.148 -4.109 26.031 1 88.69 141 SER B N 1
ATOM 4209 C CA . SER B 1 141 ? -9.734 -5.461 26.406 1 88.69 141 SER B CA 1
ATOM 4210 C C . SER B 1 141 ? -8.281 -5.484 26.859 1 88.69 141 SER B C 1
ATOM 4212 O O . SER B 1 141 ? -7.625 -4.441 26.938 1 88.69 141 SER B O 1
ATOM 4214 N N . HIS B 1 142 ? -7.773 -6.664 27.234 1 86.75 142 HIS B N 1
ATOM 4215 C CA . HIS B 1 142 ? -6.395 -6.84 27.672 1 86.75 142 HIS B CA 1
ATOM 4216 C C . HIS B 1 142 ? -5.414 -6.637 26.531 1 86.75 142 HIS B C 1
ATOM 4218 O O . HIS B 1 142 ? -4.215 -6.457 26.75 1 86.75 142 HIS B O 1
ATOM 4224 N N . HIS B 1 143 ? -5.93 -6.609 25.312 1 89.62 143 HIS B N 1
ATOM 4225 C CA . HIS B 1 143 ? -5.094 -6.445 24.125 1 89.62 143 HIS B CA 1
ATOM 4226 C C . HIS B 1 143 ? -4.961 -4.977 23.734 1 89.62 143 HIS B C 1
ATOM 4228 O O . HIS B 1 143 ? -4.105 -4.617 22.922 1 89.62 143 HIS B O 1
ATOM 4234 N N . SER B 1 144 ? -5.801 -4.195 24.422 1 91.56 144 SER B N 1
ATOM 4235 C CA . SER B 1 144 ? -5.797 -2.777 24.078 1 91.56 144 SER B CA 1
ATOM 4236 C C . SER B 1 144 ? -4.402 -2.178 24.219 1 91.56 144 SER B C 1
ATOM 4238 O O . SER B 1 144 ? -3.668 -2.51 25.141 1 91.56 144 SER B O 1
ATOM 4240 N N . GLY B 1 145 ? -4.066 -1.327 23.266 1 92.5 145 GLY B N 1
ATOM 4241 C CA . GLY B 1 145 ? -2.74 -0.729 23.234 1 92.5 145 GLY B CA 1
ATOM 4242 C C . GLY B 1 145 ? -1.794 -1.433 22.281 1 92.5 145 GLY B C 1
ATOM 4243 O O . GLY B 1 145 ? -0.793 -0.854 21.844 1 92.5 145 GLY B O 1
ATOM 4244 N N . HIS B 1 146 ? -2.17 -2.693 21.969 1 93.44 146 HIS B N 1
ATOM 4245 C CA . HIS B 1 146 ? -1.337 -3.467 21.047 1 93.44 146 HIS B CA 1
ATOM 4246 C C . HIS B 1 146 ? -2.105 -3.838 19.781 1 93.44 146 HIS B C 1
ATOM 4248 O O . HIS B 1 146 ? -1.506 -4.23 18.781 1 93.44 146 HIS B O 1
ATOM 4254 N N . LEU B 1 147 ? -3.42 -3.639 19.828 1 93 147 LEU B N 1
ATOM 4255 C CA . LEU B 1 147 ? -4.246 -4.098 18.719 1 93 147 LEU B CA 1
ATOM 4256 C C . LEU B 1 147 ? -4.004 -3.248 17.484 1 93 147 LEU B C 1
ATOM 4258 O O . LEU B 1 147 ? -4.02 -3.764 16.359 1 93 147 LEU B O 1
ATOM 4262 N N . ILE B 1 148 ? -3.791 -1.978 17.703 1 93.19 148 ILE B N 1
ATOM 4263 C CA . ILE B 1 148 ? -3.635 -1.09 16.547 1 93.19 148 ILE B CA 1
ATOM 4264 C C . ILE B 1 148 ? -2.393 -1.485 15.758 1 93.19 148 ILE B C 1
ATOM 4266 O O . ILE B 1 148 ? -2.439 -1.594 14.531 1 93.19 148 ILE B O 1
ATOM 4270 N N . THR B 1 149 ? -1.272 -1.739 16.391 1 93.69 149 THR B N 1
ATOM 4271 C CA . THR B 1 149 ? -0.069 -2.176 15.695 1 93.69 149 THR B CA 1
ATOM 4272 C C . THR B 1 149 ? -0.173 -3.648 15.312 1 93.69 149 THR B C 1
ATOM 4274 O O . THR B 1 149 ? 0.423 -4.078 14.32 1 93.69 149 THR B O 1
ATOM 4277 N N . GLY B 1 150 ? -0.921 -4.391 16.031 1 93.69 150 GLY B N 1
ATOM 4278 C CA . GLY B 1 150 ? -1.032 -5.82 15.805 1 93.69 150 GLY B CA 1
ATOM 4279 C C . GLY B 1 150 ? -1.925 -6.168 14.625 1 93.69 150 GLY B C 1
ATOM 4280 O O . GLY B 1 150 ? -1.822 -7.258 14.062 1 93.69 150 GLY B O 1
ATOM 4281 N N . THR B 1 151 ? -2.777 -5.191 14.242 1 92.94 151 THR B N 1
ATOM 4282 C CA . THR B 1 151 ? -3.771 -5.578 13.25 1 92.94 151 THR B CA 1
ATOM 4283 C C . THR B 1 151 ? -3.816 -4.574 12.102 1 92.94 151 THR B C 1
ATOM 4285 O O . THR B 1 151 ? -4.73 -4.605 11.273 1 92.94 151 THR B O 1
ATOM 4288 N N . SER B 1 152 ? -2.863 -3.643 12.055 1 93.31 152 SER B N 1
ATOM 4289 C CA . SER B 1 152 ? -2.787 -2.695 10.945 1 93.31 152 SER B CA 1
ATOM 4290 C C . SER B 1 152 ? -2.01 -3.279 9.773 1 93.31 152 SER B C 1
ATOM 4292 O O . SER B 1 152 ? -0.961 -3.898 9.961 1 93.31 152 SER B O 1
ATOM 4294 N N . LEU B 1 153 ? -2.492 -3.057 8.578 1 94.5 153 LEU B N 1
ATOM 4295 C CA . LEU B 1 153 ? -1.863 -3.602 7.379 1 94.5 153 LEU B CA 1
ATOM 4296 C C . LEU B 1 153 ? -0.466 -3.021 7.188 1 94.5 153 LEU B C 1
ATOM 4298 O O . LEU B 1 153 ? 0.477 -3.754 6.875 1 94.5 153 LEU B O 1
ATOM 4302 N N . GLY B 1 154 ? -0.333 -1.734 7.363 1 95.69 154 GLY B N 1
ATOM 4303 C CA . GLY B 1 154 ? 0.938 -1.06 7.152 1 95.69 154 GLY B CA 1
ATOM 4304 C C . GLY B 1 154 ? 2.039 -1.56 8.07 1 95.69 154 GLY B C 1
ATOM 4305 O O . GLY B 1 154 ? 3.221 -1.48 7.727 1 95.69 154 GLY B O 1
ATOM 4306 N N . VAL B 1 155 ? 1.651 -2.158 9.172 1 96.5 155 VAL B N 1
ATOM 4307 C CA . VAL B 1 155 ? 2.617 -2.58 10.18 1 96.5 155 VAL B CA 1
ATOM 4308 C C . VAL B 1 155 ? 3.281 -3.885 9.75 1 96.5 155 VAL B C 1
ATOM 4310 O O . VAL B 1 155 ? 4.336 -4.258 10.273 1 96.5 155 VAL B O 1
ATOM 4313 N N . ILE B 1 156 ? 2.732 -4.566 8.758 1 97.62 156 ILE B N 1
ATOM 4314 C CA . ILE B 1 156 ? 3.338 -5.812 8.297 1 97.62 156 ILE B CA 1
ATOM 4315 C C . ILE B 1 156 ? 4.762 -5.547 7.809 1 97.62 156 ILE B C 1
ATOM 4317 O O . ILE B 1 156 ? 5.715 -6.168 8.281 1 97.62 156 ILE B O 1
ATOM 4321 N N . ALA B 1 157 ? 4.926 -4.594 6.902 1 98.69 157 ALA B N 1
ATOM 4322 C CA . ALA B 1 157 ? 6.262 -4.215 6.449 1 98.69 157 ALA B CA 1
ATOM 4323 C C . ALA B 1 157 ? 7.043 -3.529 7.566 1 98.69 157 ALA B C 1
ATOM 4325 O O . ALA B 1 157 ? 8.25 -3.754 7.719 1 98.69 157 ALA B O 1
ATOM 4326 N N . GLY B 1 158 ? 6.355 -2.695 8.344 1 98.19 158 GLY B N 1
ATOM 4327 C CA . GLY B 1 158 ? 6.988 -1.975 9.438 1 98.19 158 GLY B CA 1
ATOM 4328 C C . GLY B 1 158 ? 7.598 -2.889 10.484 1 98.19 158 GLY B C 1
ATOM 4329 O O . GLY B 1 158 ? 8.711 -2.643 10.961 1 98.19 158 GLY B O 1
ATOM 4330 N N . ARG B 1 159 ? 6.887 -3.961 10.859 1 97.31 159 ARG B N 1
ATOM 4331 C CA . ARG B 1 159 ? 7.355 -4.902 11.875 1 97.31 159 ARG B CA 1
ATOM 4332 C C . ARG B 1 159 ? 8.594 -5.648 11.391 1 97.31 159 ARG B C 1
ATOM 4334 O O . ARG B 1 159 ? 9.477 -5.973 12.195 1 97.31 159 ARG B O 1
ATOM 4341 N N . ILE B 1 160 ? 8.586 -6 10.125 1 98.19 160 ILE B N 1
ATOM 4342 C CA . ILE B 1 160 ? 9.766 -6.641 9.562 1 98.19 160 ILE B CA 1
ATOM 4343 C C . ILE B 1 160 ? 10.961 -5.691 9.648 1 98.19 160 ILE B C 1
ATOM 4345 O O . ILE B 1 160 ? 12.031 -6.07 10.133 1 98.19 160 ILE B O 1
ATOM 4349 N N . ALA B 1 161 ? 10.773 -4.418 9.188 1 98.44 161 ALA B N 1
ATOM 4350 C CA . ALA B 1 161 ? 11.844 -3.428 9.195 1 98.44 161 ALA B CA 1
ATOM 4351 C C . ALA B 1 161 ? 12.328 -3.143 10.609 1 98.44 161 ALA B C 1
ATOM 4353 O O . ALA B 1 161 ? 13.531 -3.033 10.852 1 98.44 161 ALA B O 1
ATOM 4354 N N . TYR B 1 162 ? 11.367 -3.084 11.578 1 97.88 162 TYR B N 1
ATOM 4355 C CA . TYR B 1 162 ? 11.688 -2.844 12.977 1 97.88 162 TYR B CA 1
ATOM 4356 C C . TYR B 1 162 ? 12.539 -3.977 13.547 1 97.88 162 TYR B C 1
ATOM 4358 O O . TYR B 1 162 ? 13.57 -3.734 14.172 1 97.88 162 TYR B O 1
ATOM 4366 N N . THR B 1 163 ? 12.086 -5.168 13.305 1 96.81 163 THR B N 1
ATOM 4367 C CA . THR B 1 163 ? 12.727 -6.344 13.883 1 96.81 163 THR B CA 1
ATOM 4368 C C . THR B 1 163 ? 14.133 -6.527 13.312 1 96.81 163 THR B C 1
ATOM 4370 O O . THR B 1 163 ? 15.055 -6.891 14.039 1 96.81 163 THR B O 1
ATOM 4373 N N . LEU B 1 164 ? 14.297 -6.219 12.039 1 97.44 164 LEU B N 1
ATOM 4374 C CA . LEU B 1 164 ? 15.578 -6.418 11.375 1 97.44 164 LEU B CA 1
ATOM 4375 C C . LEU B 1 164 ? 16.422 -5.145 11.414 1 97.44 164 LEU B C 1
ATOM 4377 O O . LEU B 1 164 ? 17.531 -5.117 10.906 1 97.44 164 LEU B O 1
ATOM 4381 N N . ASP B 1 165 ? 15.875 -4.059 11.969 1 97.94 165 ASP B N 1
ATOM 4382 C CA . ASP B 1 165 ? 16.531 -2.764 12.109 1 97.94 165 ASP B CA 1
ATOM 4383 C C . ASP B 1 165 ? 16.953 -2.211 10.742 1 97.94 165 ASP B C 1
ATOM 4385 O O . ASP B 1 165 ? 18.094 -1.817 10.555 1 97.94 165 ASP B O 1
ATOM 4389 N N . LEU B 1 166 ? 16.047 -2.252 9.82 1 98.31 166 LEU B N 1
ATOM 4390 C CA . LEU B 1 166 ? 16.312 -1.765 8.469 1 98.31 166 LEU B CA 1
ATOM 4391 C C . LEU B 1 166 ? 16.141 -0.252 8.391 1 98.31 166 LEU B C 1
ATOM 4393 O O . LEU B 1 166 ? 15.242 0.308 9.031 1 98.31 166 LEU B O 1
ATOM 4397 N N . ALA B 1 167 ? 16.891 0.417 7.523 1 98.25 167 ALA B N 1
ATOM 4398 C CA . ALA B 1 167 ? 16.859 1.875 7.445 1 98.25 167 ALA B CA 1
ATOM 4399 C C . ALA B 1 167 ? 16.219 2.35 6.148 1 98.25 167 ALA B C 1
ATOM 4401 O O . ALA B 1 167 ? 15.945 3.539 5.984 1 98.25 167 ALA B O 1
ATOM 4402 N N . GLY B 1 168 ? 16 1.433 5.176 1 98.56 168 GLY B N 1
ATOM 4403 C CA . GLY B 1 168 ? 15.344 1.788 3.932 1 98.56 168 GLY B CA 1
ATOM 4404 C C . GLY B 1 168 ? 13.836 1.868 4.059 1 98.56 168 GLY B C 1
ATOM 4405 O O . GLY B 1 168 ? 13.289 1.686 5.148 1 98.56 168 GLY B O 1
ATOM 4406 N N . PRO B 1 169 ? 13.156 2.139 2.971 1 98.69 169 PRO B N 1
ATOM 4407 C CA . PRO B 1 169 ? 11.703 2.275 3.002 1 98.69 169 PRO B CA 1
ATOM 4408 C C . PRO B 1 169 ? 10.992 0.981 3.406 1 98.69 169 PRO B C 1
ATOM 4410 O O . PRO B 1 169 ? 11.43 -0.108 3.027 1 98.69 169 PRO B O 1
ATOM 4413 N N . ALA B 1 170 ? 9.953 1.062 4.172 1 98.88 170 ALA B N 1
ATOM 4414 C CA . ALA B 1 170 ? 9.047 -0.043 4.461 1 98.88 170 ALA B CA 1
ATOM 4415 C C . ALA B 1 170 ? 7.613 0.309 4.07 1 98.88 170 ALA B C 1
ATOM 4417 O O . ALA B 1 170 ? 7.016 1.221 4.645 1 98.88 170 ALA B O 1
ATOM 4418 N N . VAL B 1 171 ? 7.047 -0.381 3.096 1 98.88 171 VAL B N 1
ATOM 4419 C CA . VAL B 1 171 ? 5.766 -0.02 2.504 1 98.88 171 VAL B CA 1
ATOM 4420 C C . VAL B 1 171 ? 4.91 -1.271 2.318 1 98.88 171 VAL B C 1
ATOM 4422 O O . VAL B 1 171 ? 5.363 -2.262 1.741 1 98.88 171 VAL B O 1
ATOM 4425 N N . THR B 1 172 ? 3.729 -1.241 2.846 1 98.69 172 THR B N 1
ATOM 4426 C CA . THR B 1 172 ? 2.748 -2.27 2.52 1 98.69 172 THR B CA 1
ATOM 4427 C C . THR B 1 172 ? 1.823 -1.801 1.4 1 98.69 172 THR B C 1
ATOM 4429 O O . THR B 1 172 ? 1.319 -0.676 1.435 1 98.69 172 THR B O 1
ATOM 4432 N N . VAL B 1 173 ? 1.614 -2.646 0.351 1 98.69 173 VAL B N 1
ATOM 4433 C CA . VAL B 1 173 ? 0.731 -2.309 -0.761 1 98.69 173 VAL B CA 1
ATOM 4434 C C . VAL B 1 173 ? -0.439 -3.289 -0.806 1 98.69 173 VAL B C 1
ATOM 4436 O O . VAL B 1 173 ? -0.295 -4.457 -0.434 1 98.69 173 VAL B O 1
ATOM 4439 N N . ASP B 1 174 ? -1.597 -2.779 -1.207 1 98.25 174 ASP B N 1
ATOM 4440 C CA . ASP B 1 174 ? -2.787 -3.602 -1.405 1 98.25 174 ASP B CA 1
ATOM 4441 C C . ASP B 1 174 ? -3.41 -3.342 -2.775 1 98.25 174 ASP B C 1
ATOM 4443 O O . ASP B 1 174 ? -3.953 -2.264 -3.021 1 98.25 174 ASP B O 1
ATOM 4447 N N . THR B 1 175 ? -3.32 -4.305 -3.588 1 98.38 175 THR B N 1
ATOM 4448 C CA . THR B 1 175 ? -4.039 -4.348 -4.855 1 98.38 175 THR B CA 1
ATOM 4449 C C . THR B 1 175 ? -4.836 -5.641 -4.984 1 98.38 175 THR B C 1
ATOM 4451 O O . THR B 1 175 ? -4.965 -6.188 -6.082 1 98.38 175 THR B O 1
ATOM 4454 N N . SER B 1 176 ? -5.199 -6.191 -3.893 1 97.19 176 SER B N 1
ATOM 4455 C CA . SER B 1 176 ? -5.914 -7.461 -3.807 1 97.19 176 SER B CA 1
ATOM 4456 C C . SER B 1 176 ? -5.035 -8.617 -4.266 1 97.19 176 SER B C 1
ATOM 4458 O O . SER B 1 176 ? -3.918 -8.789 -3.77 1 97.19 176 SER B O 1
ATOM 4460 N N . CYS B 1 177 ? -5.457 -9.43 -5.203 1 98.25 177 CYS B N 1
ATOM 4461 C CA . CYS B 1 177 ? -4.793 -10.68 -5.551 1 98.25 177 CYS B CA 1
ATOM 4462 C C . CYS B 1 177 ? -3.504 -10.422 -6.32 1 98.25 177 CYS B C 1
ATOM 4464 O O . CYS B 1 177 ? -2.686 -11.32 -6.5 1 98.25 177 CYS B O 1
ATOM 4466 N N . SER B 1 178 ? -3.219 -9.211 -6.758 1 98.75 178 SER B N 1
ATOM 4467 C CA . SER B 1 178 ? -1.995 -8.898 -7.484 1 98.75 178 SER B CA 1
ATOM 4468 C C . SER B 1 178 ? -0.969 -8.227 -6.578 1 98.75 178 SER B C 1
ATOM 4470 O O . SER B 1 178 ? 0.043 -7.707 -7.055 1 98.75 178 SER B O 1
ATOM 4472 N N . SER B 1 179 ? -1.179 -8.227 -5.293 1 98.88 179 SER B N 1
ATOM 4473 C CA . SER B 1 179 ? -0.395 -7.441 -4.344 1 98.88 179 SER B CA 1
ATOM 4474 C C . SER B 1 179 ? 1.061 -7.898 -4.32 1 98.88 179 SER B C 1
ATOM 4476 O O . SER B 1 179 ? 1.971 -7.078 -4.191 1 98.88 179 SER B O 1
ATOM 4478 N N . ALA B 1 180 ? 1.325 -9.18 -4.402 1 98.94 180 ALA B N 1
ATOM 4479 C CA . ALA B 1 180 ? 2.697 -9.68 -4.352 1 98.94 180 ALA B CA 1
ATOM 4480 C C . ALA B 1 180 ? 3.529 -9.109 -5.5 1 98.94 180 ALA B C 1
ATOM 4482 O O . ALA B 1 180 ? 4.648 -8.633 -5.285 1 98.94 180 ALA B O 1
ATOM 4483 N N . LEU B 1 181 ? 3.004 -9.18 -6.707 1 98.94 181 LEU B N 1
ATOM 4484 C CA . LEU B 1 181 ? 3.746 -8.703 -7.871 1 98.94 181 LEU B CA 1
ATOM 4485 C C . LEU B 1 181 ? 3.781 -7.18 -7.906 1 98.94 181 LEU B C 1
ATOM 4487 O O . LEU B 1 181 ? 4.734 -6.59 -8.414 1 98.94 181 LEU B O 1
ATOM 4491 N N . THR B 1 182 ? 2.727 -6.535 -7.352 1 98.94 182 THR B N 1
ATOM 4492 C CA . THR B 1 182 ? 2.775 -5.086 -7.184 1 98.94 182 THR B CA 1
ATOM 4493 C C . THR B 1 182 ? 3.91 -4.688 -6.242 1 98.94 182 THR B C 1
ATOM 4495 O O . THR B 1 182 ? 4.637 -3.729 -6.508 1 98.94 182 THR B O 1
ATOM 4498 N N . ALA B 1 183 ? 4.023 -5.43 -5.129 1 98.94 183 ALA B N 1
ATOM 4499 C CA . ALA B 1 183 ? 5.125 -5.184 -4.203 1 98.94 183 ALA B CA 1
ATOM 4500 C C . ALA B 1 183 ? 6.473 -5.387 -4.887 1 98.94 183 ALA B C 1
ATOM 4502 O O . ALA B 1 183 ? 7.406 -4.605 -4.68 1 98.94 183 ALA B O 1
ATOM 4503 N N . LEU B 1 184 ? 6.578 -6.395 -5.68 1 98.94 184 LEU B N 1
ATOM 4504 C CA . LEU B 1 184 ? 7.793 -6.66 -6.445 1 98.94 184 LEU B CA 1
ATOM 4505 C C . LEU B 1 184 ? 8.117 -5.492 -7.371 1 98.94 184 LEU B C 1
ATOM 4507 O O . LEU B 1 184 ? 9.266 -5.039 -7.422 1 98.94 184 LEU B O 1
ATOM 4511 N N . HIS B 1 185 ? 7.113 -5.074 -8.102 1 98.94 185 HIS B N 1
ATOM 4512 C CA . HIS B 1 185 ? 7.266 -3.939 -9.008 1 98.94 185 HIS B CA 1
ATOM 4513 C C . HIS B 1 185 ? 7.766 -2.705 -8.258 1 98.94 185 HIS B C 1
ATOM 4515 O O . HIS B 1 185 ? 8.656 -2.004 -8.742 1 98.94 185 HIS B O 1
ATOM 4521 N N . THR B 1 186 ? 7.207 -2.455 -7.125 1 98.88 186 THR B N 1
ATOM 4522 C CA . THR B 1 186 ? 7.574 -1.296 -6.32 1 98.88 186 THR B CA 1
ATOM 4523 C C . THR B 1 186 ? 9.008 -1.422 -5.809 1 98.88 186 THR B C 1
ATOM 4525 O O . THR B 1 186 ? 9.758 -0.447 -5.816 1 98.88 186 THR B O 1
ATOM 4528 N N . ALA B 1 187 ? 9.367 -2.584 -5.359 1 98.94 187 ALA B N 1
ATOM 4529 C CA . ALA B 1 187 ? 10.719 -2.836 -4.867 1 98.94 187 ALA B CA 1
ATOM 4530 C C . ALA B 1 187 ? 11.75 -2.645 -5.973 1 98.94 187 ALA B C 1
ATOM 4532 O O . ALA B 1 187 ? 12.812 -2.055 -5.746 1 98.94 187 ALA B O 1
ATOM 4533 N N . VAL B 1 188 ? 11.461 -3.135 -7.141 1 98.88 188 VAL B N 1
ATOM 4534 C CA . VAL B 1 188 ? 12.359 -2.986 -8.281 1 98.88 188 VAL B CA 1
ATOM 4535 C C . VAL B 1 188 ? 12.57 -1.505 -8.586 1 98.88 188 VAL B C 1
ATOM 4537 O O . VAL B 1 188 ? 13.695 -1.061 -8.797 1 98.88 188 VAL B O 1
ATOM 4540 N N . GLY B 1 189 ? 11.445 -0.75 -8.609 1 98.25 189 GLY B N 1
ATOM 4541 C CA . GLY B 1 189 ? 11.547 0.687 -8.82 1 98.25 189 GLY B CA 1
ATOM 4542 C C . GLY B 1 189 ? 12.406 1.38 -7.777 1 98.25 189 GLY B C 1
ATOM 4543 O O . GLY B 1 189 ? 13.188 2.277 -8.102 1 98.25 189 GLY B O 1
ATOM 4544 N N . ALA B 1 190 ? 12.266 0.984 -6.539 1 98.62 190 ALA B N 1
ATOM 4545 C CA . ALA B 1 190 ? 13.016 1.587 -5.441 1 98.62 190 ALA B CA 1
ATOM 4546 C C . ALA B 1 190 ? 14.516 1.337 -5.598 1 98.62 190 ALA B C 1
ATOM 4548 O O . ALA B 1 190 ? 15.328 2.229 -5.352 1 98.62 190 ALA B O 1
ATOM 4549 N N . LEU B 1 191 ? 14.867 0.14 -5.953 1 98.5 191 LEU B N 1
ATOM 4550 C CA . LEU B 1 191 ? 16.266 -0.201 -6.176 1 98.5 191 LEU B CA 1
ATOM 4551 C C . LEU B 1 191 ? 16.859 0.617 -7.324 1 98.5 191 LEU B C 1
ATOM 4553 O O . LEU B 1 191 ? 17.969 1.131 -7.223 1 98.5 191 LEU B O 1
ATOM 4557 N N . ARG B 1 192 ? 16.109 0.755 -8.375 1 97.31 192 ARG B N 1
ATOM 4558 C CA . ARG B 1 192 ? 16.562 1.498 -9.547 1 97.31 192 ARG B CA 1
ATOM 4559 C C . ARG B 1 192 ? 16.719 2.98 -9.227 1 97.31 192 ARG B C 1
ATOM 4561 O O . ARG B 1 192 ? 17.625 3.639 -9.734 1 97.31 192 ARG B O 1
ATOM 4568 N N . ALA B 1 193 ? 15.828 3.463 -8.383 1 96.38 193 ALA B N 1
ATOM 4569 C CA . ALA B 1 193 ? 15.82 4.883 -8.047 1 96.38 193 ALA B CA 1
ATOM 4570 C C . ALA B 1 193 ? 16.859 5.195 -6.973 1 96.38 193 ALA B C 1
ATOM 4572 O O . ALA B 1 193 ? 17.109 6.363 -6.656 1 96.38 193 ALA B O 1
ATOM 4573 N N . GLY B 1 194 ? 17.484 4.152 -6.379 1 97 194 GLY B N 1
ATOM 4574 C CA . GLY B 1 194 ? 18.469 4.359 -5.332 1 97 194 GLY B CA 1
ATOM 4575 C C . GLY B 1 194 ? 17.859 4.617 -3.971 1 97 194 GLY B C 1
ATOM 4576 O O . GLY B 1 194 ? 18.516 5.168 -3.084 1 97 194 GLY B O 1
ATOM 4577 N N . ASP B 1 195 ? 16.594 4.254 -3.812 1 98.06 195 ASP B N 1
ATOM 4578 C CA . ASP B 1 195 ? 15.93 4.406 -2.521 1 98.06 195 ASP B CA 1
ATOM 4579 C C . ASP B 1 195 ? 16.5 3.436 -1.491 1 98.06 195 ASP B C 1
ATOM 4581 O O . ASP B 1 195 ? 16.422 3.684 -0.286 1 98.06 195 ASP B O 1
ATOM 4585 N N . CYS B 1 196 ? 17 2.316 -1.922 1 98.44 196 CYS B N 1
ATOM 4586 C CA . CYS B 1 196 ? 17.625 1.291 -1.088 1 98.44 196 CYS B CA 1
ATOM 4587 C C . CYS B 1 196 ? 18.609 0.453 -1.895 1 98.44 196 CYS B C 1
ATOM 4589 O O . CYS B 1 196 ? 18.609 0.501 -3.125 1 98.44 196 CYS B O 1
ATOM 4591 N N . ASP B 1 197 ? 19.422 -0.287 -1.231 1 97.69 197 ASP B N 1
ATOM 4592 C CA . ASP B 1 197 ? 20.453 -1.083 -1.889 1 97.69 197 ASP B CA 1
ATOM 4593 C C . ASP B 1 197 ? 20.078 -2.561 -1.916 1 97.69 197 ASP B C 1
ATOM 4595 O O . ASP B 1 197 ? 20.641 -3.338 -2.693 1 97.69 197 ASP B O 1
ATOM 4599 N N . LEU B 1 198 ? 19.266 -2.926 -1.065 1 98.56 198 LEU B N 1
ATOM 4600 C CA . LEU B 1 198 ? 18.688 -4.254 -0.893 1 98.56 198 LEU B CA 1
ATOM 4601 C C . LEU B 1 198 ? 17.188 -4.164 -0.576 1 98.56 198 LEU B C 1
ATOM 4603 O O . LEU B 1 198 ? 16.75 -3.215 0.075 1 98.56 198 LEU B O 1
ATOM 4607 N N . ALA B 1 199 ? 16.422 -5.082 -1.096 1 98.88 199 ALA B N 1
ATOM 4608 C CA . ALA B 1 199 ? 14.992 -5.043 -0.788 1 98.88 199 ALA B CA 1
ATOM 4609 C C . ALA B 1 199 ? 14.469 -6.434 -0.447 1 98.88 199 ALA B C 1
ATOM 4611 O O . ALA B 1 199 ? 14.781 -7.406 -1.133 1 98.88 199 ALA B O 1
ATOM 4612 N N . VAL B 1 200 ? 13.773 -6.543 0.644 1 98.94 200 VAL B N 1
ATOM 4613 C CA . VAL B 1 200 ? 12.906 -7.68 0.916 1 98.94 200 VAL B CA 1
ATOM 4614 C C . VAL B 1 200 ? 11.5 -7.398 0.381 1 98.94 200 VAL B C 1
ATOM 4616 O O . VAL B 1 200 ? 10.914 -6.355 0.68 1 98.94 200 VAL B O 1
ATOM 4619 N N . THR B 1 201 ? 11 -8.281 -0.474 1 98.94 201 THR B N 1
ATOM 4620 C CA . THR B 1 201 ? 9.68 -8.07 -1.048 1 98.94 201 THR B CA 1
ATOM 4621 C C . THR B 1 201 ? 8.898 -9.383 -1.095 1 98.94 201 THR B C 1
ATOM 4623 O O . THR B 1 201 ? 9.477 -10.461 -0.936 1 98.94 201 THR B O 1
ATOM 4626 N N . GLY B 1 202 ? 7.629 -9.312 -1.247 1 98.88 202 GLY B N 1
ATOM 4627 C CA . GLY B 1 202 ? 6.738 -10.461 -1.284 1 98.88 202 GLY B CA 1
ATOM 4628 C C . GLY B 1 202 ? 5.34 -10.148 -0.788 1 98.88 202 GLY B C 1
ATOM 4629 O O . GLY B 1 202 ? 4.832 -9.039 -1 1 98.88 202 GLY B O 1
ATOM 4630 N N . ALA B 1 203 ? 4.648 -11.133 -0.301 1 98.88 203 ALA B N 1
ATOM 4631 C CA . ALA B 1 203 ? 3.293 -10.938 0.208 1 98.88 203 ALA B CA 1
ATOM 4632 C C . ALA B 1 203 ? 2.9 -12.062 1.158 1 98.88 203 ALA B C 1
ATOM 4634 O O . ALA B 1 203 ? 3.564 -13.102 1.21 1 98.88 203 ALA B O 1
ATOM 4635 N N . VAL B 1 204 ? 1.876 -11.797 1.891 1 98.56 204 VAL B N 1
ATOM 4636 C CA . VAL B 1 204 ? 1.35 -12.75 2.863 1 98.56 204 VAL B CA 1
ATOM 4637 C C . VAL B 1 204 ? -0.177 -12.711 2.857 1 98.56 204 VAL B C 1
ATOM 4639 O O . VAL B 1 204 ? -0.773 -11.656 2.619 1 98.56 204 VAL B O 1
ATOM 4642 N N . CYS B 1 205 ? -0.739 -13.867 3.104 1 97.81 205 CYS B N 1
ATOM 4643 C CA . CYS B 1 205 ? -2.178 -13.984 3.309 1 97.81 205 CYS B CA 1
ATOM 4644 C C . CYS B 1 205 ? -2.494 -15.07 4.332 1 97.81 205 CYS B C 1
ATOM 4646 O O . CYS B 1 205 ? -2.168 -16.234 4.125 1 97.81 205 CYS B O 1
ATOM 4648 N N . VAL B 1 206 ? -2.988 -14.727 5.414 1 96.69 206 VAL B N 1
ATOM 4649 C CA . VAL B 1 206 ? -3.6 -15.609 6.402 1 96.69 206 VAL B CA 1
ATOM 4650 C C . VAL B 1 206 ? -5.016 -15.133 6.719 1 96.69 206 VAL B C 1
ATOM 4652 O O . VAL B 1 206 ? -5.211 -13.992 7.133 1 96.69 206 VAL B O 1
ATOM 4655 N N . MET B 1 207 ? -5.957 -15.992 6.508 1 95.12 207 MET B N 1
ATOM 4656 C CA . MET B 1 207 ? -7.348 -15.578 6.652 1 95.12 207 MET B CA 1
ATOM 4657 C C . MET B 1 207 ? -7.75 -15.531 8.125 1 95.12 207 MET B C 1
ATOM 4659 O O . MET B 1 207 ? -7.785 -16.562 8.797 1 95.12 207 MET B O 1
ATOM 4663 N N . GLY B 1 208 ? -8.078 -14.328 8.594 1 91.38 208 GLY B N 1
ATOM 4664 C CA . GLY B 1 208 ? -8.539 -14.148 9.961 1 91.38 208 GLY B CA 1
ATOM 4665 C C . GLY B 1 208 ? -9.992 -14.539 10.156 1 91.38 208 GLY B C 1
ATOM 4666 O O . GLY B 1 208 ? -10.422 -14.797 11.281 1 91.38 208 GLY B O 1
ATOM 4667 N N . SER B 1 209 ? -10.766 -14.578 9.141 1 93.06 209 SER B N 1
ATOM 4668 C CA . SER B 1 209 ? -12.164 -14.977 9.125 1 93.06 209 SER B CA 1
ATOM 4669 C C . SER B 1 209 ? -12.516 -15.703 7.832 1 93.06 209 SER B C 1
ATOM 4671 O O . SER B 1 209 ? -11.781 -15.617 6.848 1 93.06 209 SER B O 1
ATOM 4673 N N . PRO B 1 210 ? -13.617 -16.406 7.82 1 95 210 PRO B N 1
ATOM 4674 C CA . PRO B 1 210 ? -14.047 -17.062 6.582 1 95 210 PRO B CA 1
ATOM 4675 C C . PRO B 1 210 ? -14.828 -16.125 5.66 1 95 210 PRO B C 1
ATOM 4677 O O . PRO B 1 210 ? -15.57 -16.594 4.793 1 95 210 PRO B O 1
ATOM 4680 N N . GLY B 1 211 ? -14.711 -14.82 5.926 1 95 211 GLY B N 1
ATOM 4681 C CA . GLY B 1 211 ? -15.5 -13.82 5.227 1 95 211 GLY B CA 1
ATOM 4682 C C . GLY B 1 211 ? -15.375 -13.914 3.717 1 95 211 GLY B C 1
ATOM 4683 O O . GLY B 1 211 ? -16.344 -13.68 2.992 1 95 211 GLY B O 1
ATOM 4684 N N . TYR B 1 212 ? -14.234 -14.211 3.188 1 95.5 212 TYR B N 1
ATOM 4685 C CA . TYR B 1 212 ? -14.023 -14.305 1.748 1 95.5 212 TYR B CA 1
ATOM 4686 C C . TYR B 1 212 ? -14.844 -15.438 1.146 1 95.5 212 TYR B C 1
ATOM 4688 O O . TYR B 1 212 ? -15.328 -15.328 0.016 1 95.5 212 TYR B O 1
ATOM 4696 N N . PHE B 1 213 ? -15 -16.484 1.876 1 97 213 PHE B N 1
ATOM 4697 C CA . PHE B 1 213 ? -15.852 -17.562 1.409 1 97 213 PHE B CA 1
ATOM 4698 C C . PHE B 1 213 ? -17.297 -17.109 1.306 1 97 213 PHE B C 1
ATOM 4700 O O . PHE B 1 213 ? -17.984 -17.438 0.335 1 97 213 PHE B O 1
ATOM 4707 N N . VAL B 1 214 ? -17.781 -16.328 2.275 1 96.81 214 VAL B N 1
ATOM 4708 C CA . VAL B 1 214 ? -19.156 -15.828 2.279 1 96.81 214 VAL B CA 1
ATOM 4709 C C . VAL B 1 214 ? -19.375 -14.906 1.08 1 96.81 214 VAL B C 1
ATOM 4711 O O . VAL B 1 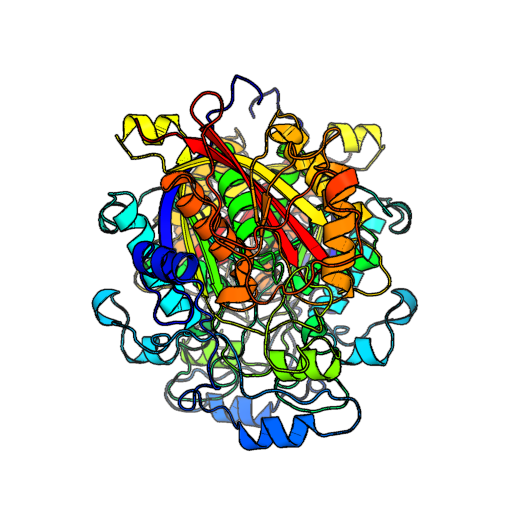214 ? -20.344 -15.062 0.339 1 96.81 214 VAL B O 1
ATOM 4714 N N . GLU B 1 215 ? -18.469 -13.977 0.916 1 96 215 GLU B N 1
ATOM 4715 C CA . GLU B 1 215 ? -18.594 -12.984 -0.146 1 96 215 GLU B CA 1
ATOM 4716 C C . GLU B 1 215 ? -18.562 -13.641 -1.523 1 96 215 GLU B C 1
ATOM 4718 O O . GLU B 1 215 ? -19.344 -13.273 -2.41 1 96 215 GLU B O 1
ATOM 4723 N N . PHE B 1 216 ? -17.734 -14.617 -1.712 1 96.19 216 PHE B N 1
ATOM 4724 C CA . PHE B 1 216 ? -17.625 -15.25 -3.02 1 96.19 216 PHE B CA 1
ATOM 4725 C C . PHE B 1 216 ? -18.703 -16.312 -3.201 1 96.19 216 PHE B C 1
ATOM 4727 O O . PHE B 1 216 ? -19 -16.703 -4.328 1 96.19 216 PHE B O 1
ATOM 4734 N N . SER B 1 217 ? -19.203 -16.812 -2.102 1 96.88 217 SER B N 1
ATOM 4735 C CA . SER B 1 217 ? -20.422 -17.609 -2.189 1 96.88 217 SER B CA 1
ATOM 4736 C C . SER B 1 217 ? -21.562 -16.797 -2.797 1 96.88 217 SER B C 1
ATOM 4738 O O . SER B 1 217 ? -22.25 -17.281 -3.705 1 96.88 217 SER B O 1
ATOM 4740 N N . LYS B 1 218 ? -21.719 -15.609 -2.275 1 96 218 LYS B N 1
ATOM 4741 C CA . LYS B 1 218 ? -22.781 -14.719 -2.754 1 96 218 LYS B CA 1
ATOM 4742 C C . LYS B 1 218 ? -22.562 -14.336 -4.215 1 96 218 LYS B C 1
ATOM 4744 O O . LYS B 1 218 ? -23.516 -14.164 -4.969 1 96 218 LYS B O 1
ATOM 4749 N N . GLN B 1 219 ? -21.328 -14.266 -4.656 1 94.25 219 GLN B N 1
ATOM 4750 C CA . GLN B 1 219 ? -20.984 -13.859 -6.016 1 94.25 219 GLN B CA 1
ATOM 4751 C C . GLN B 1 219 ? -20.969 -15.062 -6.957 1 94.25 219 GLN B C 1
ATOM 4753 O O . GLN B 1 219 ? -20.703 -14.914 -8.156 1 94.25 219 GLN B O 1
ATOM 4758 N N . HIS B 1 220 ? -21.156 -16.203 -6.465 1 95 220 HIS B N 1
ATOM 4759 C CA . HIS B 1 220 ? -21.188 -17.453 -7.215 1 95 220 HIS B CA 1
ATOM 4760 C C . HIS B 1 220 ? -19.875 -17.703 -7.938 1 95 220 HIS B C 1
ATOM 4762 O O . HIS B 1 220 ? -19.859 -18.125 -9.094 1 95 220 HIS B O 1
ATOM 4768 N N . ALA B 1 221 ? -18.734 -17.406 -7.184 1 95.56 221 ALA B N 1
ATOM 4769 C CA . ALA B 1 221 ? -17.422 -17.484 -7.797 1 95.56 221 ALA B CA 1
ATOM 4770 C C . ALA B 1 221 ? -16.594 -18.594 -7.152 1 95.56 221 ALA B C 1
ATOM 4772 O O . ALA B 1 221 ? -15.438 -18.828 -7.535 1 95.56 221 ALA B O 1
ATOM 4773 N N . LEU B 1 222 ? -17.203 -19.312 -6.18 1 97.44 222 LEU B N 1
ATOM 4774 C CA . LEU B 1 222 ? -16.531 -20.438 -5.566 1 97.44 222 LEU B CA 1
ATOM 4775 C C . LEU B 1 222 ? -16.688 -21.703 -6.414 1 97.44 222 LEU B C 1
ATOM 4777 O O . LEU B 1 222 ? -17.672 -21.844 -7.141 1 97.44 222 LEU B O 1
ATOM 4781 N N . SER B 1 223 ? -15.68 -22.516 -6.285 1 97.56 223 SER B N 1
ATOM 4782 C CA . SER B 1 223 ? -15.75 -23.812 -6.953 1 97.56 223 SER B CA 1
ATOM 4783 C C . SER B 1 223 ? -16.969 -24.609 -6.5 1 97.56 223 SER B C 1
ATOM 4785 O O . SER B 1 223 ? -17.328 -24.578 -5.32 1 97.56 223 SER B O 1
ATOM 4787 N N . ASP B 1 224 ? -17.547 -25.375 -7.414 1 96.12 224 ASP B N 1
ATOM 4788 C CA . ASP B 1 224 ? -18.75 -26.156 -7.141 1 96.12 224 ASP B CA 1
ATOM 4789 C C . ASP B 1 224 ? -18.438 -27.344 -6.234 1 96.12 224 ASP B C 1
ATOM 4791 O O . ASP B 1 224 ? -19.281 -27.797 -5.469 1 96.12 224 ASP B O 1
ATOM 4795 N N . ASP B 1 225 ? -17.25 -27.844 -6.34 1 95.75 225 ASP B N 1
ATOM 4796 C CA . ASP B 1 225 ? -16.953 -29.078 -5.621 1 95.75 225 ASP B CA 1
ATOM 4797 C C . ASP B 1 225 ? -15.703 -28.922 -4.75 1 95.75 225 ASP B C 1
ATOM 4799 O O . ASP B 1 225 ? -15.125 -29.922 -4.305 1 95.75 225 ASP B O 1
ATOM 4803 N N . GLY B 1 226 ? -15.203 -27.734 -4.668 1 95.75 226 GLY B N 1
ATOM 4804 C CA . GLY B 1 226 ? -14.102 -27.469 -3.756 1 95.75 226 GLY B CA 1
ATOM 4805 C C . GLY B 1 226 ? -12.734 -27.703 -4.387 1 95.75 226 GLY B C 1
ATOM 4806 O O . GLY B 1 226 ? -11.727 -27.766 -3.686 1 95.75 226 GLY B O 1
ATOM 4807 N N . ARG B 1 227 ? -12.672 -27.828 -5.668 1 95.94 227 ARG B N 1
ATOM 4808 C CA . ARG B 1 227 ? -11.391 -27.938 -6.359 1 95.94 227 ARG B CA 1
ATOM 4809 C C . ARG B 1 227 ? -11.148 -26.734 -7.262 1 95.94 227 ARG B C 1
ATOM 4811 O O . ARG B 1 227 ? -12.078 -26.219 -7.879 1 95.94 227 ARG B O 1
ATOM 4818 N N . CYS B 1 228 ? -9.93 -26.281 -7.215 1 97.88 228 CYS B N 1
ATOM 4819 C CA . CYS B 1 228 ? -9.523 -25.219 -8.125 1 97.88 228 CYS B CA 1
ATOM 4820 C C . CYS B 1 228 ? -8.938 -25.797 -9.406 1 97.88 228 CYS B C 1
ATOM 4822 O O . CYS B 1 228 ? -7.891 -26.453 -9.375 1 97.88 228 CYS B O 1
ATOM 4824 N N . ARG B 1 229 ? -9.523 -25.547 -10.594 1 98 229 ARG B N 1
ATOM 4825 C CA . ARG B 1 229 ? -9.133 -26.156 -11.852 1 98 229 ARG B CA 1
ATOM 4826 C C . ARG B 1 229 ? -8.797 -25.094 -12.898 1 98 229 ARG B C 1
ATOM 4828 O O . ARG B 1 229 ? -9.477 -24.984 -13.922 1 98 229 ARG B O 1
ATOM 4835 N N . PRO B 1 230 ? -7.719 -24.422 -12.664 1 98.56 230 PRO B N 1
ATOM 4836 C CA . PRO B 1 230 ? -7.391 -23.391 -13.664 1 98.56 230 PRO B CA 1
ATOM 4837 C C . PRO B 1 230 ? -7.25 -23.969 -15.07 1 98.56 230 PRO B C 1
ATOM 4839 O O . PRO B 1 230 ? -6.648 -25.031 -15.25 1 98.56 230 PRO B O 1
ATOM 4842 N N . TYR B 1 231 ? -7.906 -23.312 -16.094 1 98.25 231 TYR B N 1
ATOM 4843 C CA . TYR B 1 231 ? -7.773 -23.531 -17.531 1 98.25 231 TYR B CA 1
ATOM 4844 C C . TYR B 1 231 ? -8.398 -24.859 -17.938 1 98.25 231 TYR B C 1
ATOM 4846 O O . TYR B 1 231 ? -8.164 -25.328 -19.062 1 98.25 231 TYR B O 1
ATOM 4854 N N . SER B 1 232 ? -9.094 -25.469 -17.047 1 98.06 232 SER B N 1
ATOM 4855 C CA . SER B 1 232 ? -9.844 -26.672 -17.359 1 98.06 232 SER B CA 1
ATOM 4856 C C . SER B 1 232 ? -11.18 -26.344 -18 1 98.06 232 SER B C 1
ATOM 4858 O O . SER B 1 232 ? -11.773 -25.297 -17.719 1 98.06 232 SER B O 1
ATOM 4860 N N . ALA B 1 233 ? -11.656 -27.234 -18.875 1 97.62 233 ALA B N 1
ATOM 4861 C CA . ALA B 1 233 ? -13.008 -27.094 -19.422 1 97.62 233 ALA B CA 1
ATOM 4862 C C . ALA B 1 233 ? -14.055 -27.156 -18.312 1 97.62 233 ALA B C 1
ATOM 4864 O O . ALA B 1 233 ? -15.195 -26.719 -18.5 1 97.62 233 ALA B O 1
ATOM 4865 N N . HIS B 1 234 ? -13.664 -27.656 -17.156 1 96.81 234 HIS B N 1
ATOM 4866 C CA . HIS B 1 234 ? -14.594 -27.859 -16.062 1 96.81 234 HIS B CA 1
ATOM 4867 C C . HIS B 1 234 ? -14.344 -26.875 -14.93 1 96.81 234 HIS B C 1
ATOM 4869 O O . HIS B 1 234 ? -14.82 -27.062 -13.805 1 96.81 234 HIS B O 1
ATOM 4875 N N . ALA B 1 235 ? -13.555 -25.844 -15.258 1 97.19 235 ALA B N 1
ATOM 4876 C CA . ALA B 1 235 ? -13.367 -24.797 -14.258 1 97.19 235 ALA B CA 1
ATOM 4877 C C . ALA B 1 235 ? -14.711 -24.234 -13.805 1 97.19 235 ALA B C 1
ATOM 4879 O O . ALA B 1 235 ? -15.555 -23.859 -14.625 1 97.19 235 ALA B O 1
ATOM 4880 N N . SER B 1 236 ? -14.922 -24.141 -12.508 1 96.62 236 SER B N 1
ATOM 4881 C CA . SER B 1 236 ? -16.234 -23.719 -12.023 1 96.62 236 SER B CA 1
ATOM 4882 C C . SER B 1 236 ? -16.109 -22.656 -10.938 1 96.62 236 SER B C 1
ATOM 4884 O O . SER B 1 236 ? -17.109 -22.203 -10.391 1 96.62 236 SER B O 1
ATOM 4886 N N . GLY B 1 237 ? -14.891 -22.312 -10.547 1 97.69 237 GLY B N 1
ATOM 4887 C CA . GLY B 1 237 ? -14.711 -21.312 -9.516 1 97.69 237 GLY B CA 1
ATOM 4888 C C . GLY B 1 237 ? -13.398 -21.453 -8.773 1 97.69 237 GLY B C 1
ATOM 4889 O O . GLY B 1 237 ? -12.656 -22.422 -8.984 1 97.69 237 GLY B O 1
ATOM 4890 N N . THR B 1 238 ? -13.133 -20.5 -7.926 1 98 238 THR B N 1
ATOM 4891 C CA . THR B 1 238 ? -11.883 -20.469 -7.176 1 98 238 THR B CA 1
ATOM 4892 C C . THR B 1 238 ? -12.039 -21.141 -5.824 1 98 238 THR B C 1
ATOM 4894 O O . THR B 1 238 ? -13.156 -21.469 -5.41 1 98 238 THR B O 1
ATOM 4897 N N . VAL B 1 239 ? -10.977 -21.469 -5.188 1 98.44 239 VAL B N 1
ATOM 4898 C CA . VAL B 1 239 ? -10.883 -21.953 -3.814 1 98.44 239 VAL B CA 1
ATOM 4899 C C . VAL B 1 239 ? -9.859 -21.141 -3.039 1 98.44 239 VAL B C 1
ATOM 4901 O O . VAL B 1 239 ? -8.68 -21.109 -3.398 1 98.44 239 VAL B O 1
ATOM 4904 N N . TRP B 1 240 ? -10.289 -20.516 -1.944 1 98.31 240 TRP B N 1
ATOM 4905 C CA . TRP B 1 240 ? -9.414 -19.594 -1.228 1 98.31 240 TRP B CA 1
ATOM 4906 C C . TRP B 1 240 ? -8.344 -20.359 -0.448 1 98.31 240 TRP B C 1
ATOM 4908 O O . TRP B 1 240 ? -8.586 -21.484 0.009 1 98.31 240 TRP B O 1
ATOM 4918 N N . ALA B 1 241 ? -7.242 -19.75 -0.354 1 98.5 241 ALA B N 1
ATOM 4919 C CA . ALA B 1 241 ? -6.113 -20.344 0.345 1 98.5 241 ALA B CA 1
ATOM 4920 C C . ALA B 1 241 ? -5.262 -19.281 1.034 1 98.5 241 ALA B C 1
ATOM 4922 O O . ALA B 1 241 ? -5.484 -18.078 0.845 1 98.5 241 ALA B O 1
ATOM 4923 N N . GLU B 1 242 ? -4.41 -19.719 1.907 1 97.75 242 GLU B N 1
ATOM 4924 C CA . GLU B 1 242 ? -3.398 -18.922 2.596 1 97.75 242 GLU B CA 1
ATOM 4925 C C . GLU B 1 242 ? -2.01 -19.188 2.016 1 97.75 242 GLU B C 1
ATOM 4927 O O . GLU B 1 242 ? -1.812 -20.125 1.253 1 97.75 242 GLU B O 1
ATOM 4932 N N . GLY B 1 243 ? -1.056 -18.297 2.32 1 98.31 243 GLY B N 1
ATOM 4933 C CA . GLY B 1 243 ? 0.318 -18.484 1.884 1 98.31 243 GLY B CA 1
ATOM 4934 C C . GLY B 1 243 ? 1.187 -17.266 2.09 1 98.31 243 GLY B C 1
ATOM 4935 O O . GLY B 1 243 ? 0.695 -16.203 2.504 1 98.31 243 GLY B O 1
ATOM 4936 N N . ALA B 1 244 ? 2.43 -17.438 1.909 1 98.69 244 ALA B N 1
ATOM 4937 C CA . ALA B 1 244 ? 3.41 -16.359 1.941 1 98.69 244 ALA B CA 1
ATOM 4938 C C . ALA B 1 244 ? 4.629 -16.703 1.086 1 98.69 244 ALA B C 1
ATOM 4940 O O . ALA B 1 244 ? 5.066 -17.859 1.047 1 98.69 244 ALA B O 1
ATOM 4941 N N . ALA B 1 245 ? 5.105 -15.773 0.377 1 98.94 245 ALA B N 1
ATOM 4942 C CA . ALA B 1 245 ? 6.367 -15.867 -0.354 1 98.94 245 ALA B CA 1
ATOM 4943 C C . ALA B 1 245 ? 7.141 -14.555 -0.284 1 98.94 245 ALA B C 1
ATOM 4945 O O . ALA B 1 245 ? 6.562 -13.477 -0.462 1 98.94 245 ALA B O 1
ATOM 4946 N N . MET B 1 246 ? 8.422 -14.648 0.102 1 98.94 246 MET B N 1
ATOM 4947 C CA . MET B 1 246 ? 9.312 -13.492 0.209 1 98.94 246 MET B CA 1
ATOM 4948 C C . MET B 1 246 ? 10.547 -13.68 -0.665 1 98.94 246 MET B C 1
ATOM 4950 O O . MET B 1 246 ? 11.039 -14.797 -0.832 1 98.94 246 MET B O 1
ATOM 4954 N N . PHE B 1 247 ? 11.023 -12.594 -1.188 1 98.94 247 PHE B N 1
ATOM 4955 C CA . PHE B 1 247 ? 12.203 -12.555 -2.049 1 98.94 247 PHE B CA 1
ATOM 4956 C C . PHE B 1 247 ? 13.156 -11.453 -1.612 1 98.94 247 PHE B C 1
ATOM 4958 O O . PHE B 1 247 ? 12.734 -10.445 -1.055 1 98.94 247 PHE B O 1
ATOM 4965 N N . VAL B 1 248 ? 14.414 -11.68 -1.813 1 98.94 248 VAL B N 1
ATOM 4966 C CA . VAL B 1 248 ? 15.445 -10.68 -1.57 1 98.94 248 VAL B CA 1
ATOM 4967 C C . VAL B 1 248 ? 16.031 -10.195 -2.9 1 98.94 248 VAL B C 1
ATOM 4969 O O . VAL B 1 248 ? 16.469 -11 -3.717 1 98.94 248 VAL B O 1
ATOM 4972 N N . LEU B 1 249 ? 16 -8.906 -3.146 1 98.94 249 LEU B N 1
ATOM 4973 C CA . LEU B 1 249 ? 16.438 -8.312 -4.406 1 98.94 249 LEU B CA 1
ATOM 4974 C C . LEU B 1 249 ? 17.672 -7.441 -4.203 1 98.94 249 LEU B C 1
ATOM 4976 O O . LEU B 1 249 ? 17.828 -6.801 -3.16 1 98.94 249 LEU B O 1
ATOM 4980 N N . GLN B 1 250 ? 18.484 -7.367 -5.191 1 98.69 250 GLN B N 1
ATOM 4981 C CA . GLN B 1 250 ? 19.609 -6.461 -5.316 1 98.69 250 GLN B CA 1
ATOM 4982 C C . GLN B 1 250 ? 19.859 -6.082 -6.777 1 98.69 250 GLN B C 1
ATOM 4984 O O . GLN B 1 250 ? 19.359 -6.746 -7.688 1 98.69 250 GLN B O 1
ATOM 4989 N N . ARG B 1 251 ? 20.531 -4.996 -6.93 1 98.56 251 ARG B N 1
ATOM 4990 C CA . ARG B 1 251 ? 21.125 -4.77 -8.242 1 98.56 251 ARG B CA 1
ATOM 4991 C C . ARG B 1 251 ? 22.188 -5.816 -8.547 1 98.56 251 ARG B C 1
ATOM 4993 O O . ARG B 1 251 ? 22.922 -6.242 -7.648 1 98.56 251 ARG B O 1
ATOM 5000 N N . ARG B 1 252 ? 22.312 -6.219 -9.766 1 98.44 252 ARG B N 1
ATOM 5001 C CA . ARG B 1 252 ? 23.219 -7.297 -10.156 1 98.44 252 ARG B CA 1
ATOM 5002 C C . ARG B 1 252 ? 24.656 -6.996 -9.734 1 98.44 252 ARG B C 1
ATOM 5004 O O . ARG B 1 252 ? 25.359 -7.875 -9.234 1 98.44 252 ARG B O 1
ATOM 5011 N N . SER B 1 253 ? 25.109 -5.742 -9.945 1 98.25 253 SER B N 1
ATOM 5012 C CA . SER B 1 253 ? 26.469 -5.367 -9.602 1 98.25 253 SER B CA 1
ATOM 5013 C C . SER B 1 253 ? 26.75 -5.594 -8.117 1 98.25 253 SER B C 1
ATOM 5015 O O . SER B 1 253 ? 27.812 -6.086 -7.75 1 98.25 253 SER B O 1
ATOM 5017 N N . ALA B 1 254 ? 25.797 -5.246 -7.297 1 97.81 254 ALA B N 1
ATOM 5018 C CA . ALA B 1 254 ? 25.938 -5.445 -5.859 1 97.81 254 ALA B CA 1
ATOM 5019 C C . ALA B 1 254 ? 25.953 -6.934 -5.508 1 97.81 254 ALA B C 1
ATOM 5021 O O . ALA B 1 254 ? 26.734 -7.371 -4.656 1 97.81 254 ALA B O 1
ATOM 5022 N N . ALA B 1 255 ? 25.062 -7.703 -6.117 1 97.94 255 ALA B N 1
ATOM 5023 C CA . ALA B 1 255 ? 24.984 -9.141 -5.871 1 97.94 255 ALA B CA 1
ATOM 5024 C C . ALA B 1 255 ? 26.312 -9.82 -6.215 1 97.94 255 ALA B C 1
ATOM 5026 O O . ALA B 1 255 ? 26.797 -10.672 -5.461 1 97.94 255 ALA B O 1
ATOM 5027 N N . VAL B 1 256 ? 26.859 -9.453 -7.352 1 97.81 256 VAL B N 1
ATOM 5028 C CA . VAL B 1 256 ? 28.125 -10.023 -7.809 1 97.81 256 VAL B CA 1
ATOM 5029 C C . VAL B 1 256 ? 29.25 -9.625 -6.859 1 97.81 256 VAL B C 1
ATOM 5031 O O . VAL B 1 256 ? 30.062 -10.469 -6.457 1 97.81 256 VAL B O 1
ATOM 5034 N N . ARG B 1 257 ? 29.266 -8.344 -6.512 1 97.62 257 ARG B N 1
ATOM 5035 C CA . ARG B 1 257 ? 30.281 -7.844 -5.578 1 97.62 257 ARG B CA 1
ATOM 5036 C C . ARG B 1 257 ? 30.219 -8.602 -4.254 1 97.62 257 ARG B C 1
ATOM 5038 O O . ARG B 1 257 ? 31.25 -8.914 -3.666 1 97.62 257 ARG B O 1
ATOM 5045 N N . ASP B 1 258 ? 29.016 -8.945 -3.816 1 96.38 258 ASP B N 1
ATOM 5046 C CA . ASP B 1 258 ? 28.812 -9.57 -2.514 1 96.38 258 ASP B CA 1
ATOM 5047 C C . ASP B 1 258 ? 28.906 -11.086 -2.611 1 96.38 258 ASP B C 1
ATOM 5049 O O . ASP B 1 258 ? 28.781 -11.789 -1.609 1 96.38 258 ASP B O 1
ATOM 5053 N N . GLY B 1 259 ? 29.125 -11.625 -3.809 1 96.81 259 GLY B N 1
ATOM 5054 C CA . GLY B 1 259 ? 29.281 -13.062 -4.02 1 96.81 259 GLY B CA 1
ATOM 5055 C C . GLY B 1 259 ? 28 -13.836 -3.803 1 96.81 259 GLY B C 1
ATOM 5056 O O . GLY B 1 259 ? 28.031 -14.969 -3.328 1 96.81 259 GLY B O 1
ATOM 5057 N N . ARG B 1 260 ? 26.922 -13.234 -4.117 1 96.81 260 ARG B N 1
ATOM 5058 C CA . ARG B 1 260 ? 25.625 -13.875 -3.895 1 96.81 260 ARG B CA 1
ATOM 5059 C C . ARG B 1 260 ? 25.25 -14.758 -5.082 1 96.81 260 ARG B C 1
ATOM 5061 O O . ARG B 1 260 ? 25.516 -14.406 -6.23 1 96.81 260 ARG B O 1
ATOM 5068 N N . ARG B 1 261 ? 24.625 -15.836 -4.719 1 96.81 261 ARG B N 1
ATOM 5069 C CA . ARG B 1 261 ? 24 -16.641 -5.77 1 96.81 261 ARG B CA 1
ATOM 5070 C C . ARG B 1 261 ? 22.797 -15.93 -6.363 1 96.81 261 ARG B C 1
ATOM 5072 O O . ARG B 1 261 ? 21.906 -15.477 -5.629 1 96.81 261 ARG B O 1
ATOM 5079 N N . ILE B 1 262 ? 22.734 -15.828 -7.68 1 98.12 262 ILE B N 1
ATOM 5080 C CA . ILE B 1 262 ? 21.625 -15.188 -8.367 1 98.12 262 ILE B CA 1
ATOM 5081 C C . ILE B 1 262 ? 20.609 -16.234 -8.789 1 98.12 262 ILE B C 1
ATOM 5083 O O . ILE B 1 262 ? 20.906 -17.125 -9.586 1 98.12 262 ILE B O 1
ATOM 5087 N N . LEU B 1 263 ? 19.375 -16.109 -8.258 1 98.69 263 LEU B N 1
ATOM 5088 C CA . LEU B 1 263 ? 18.297 -17.047 -8.594 1 98.69 263 LEU B CA 1
ATOM 5089 C C . LEU B 1 263 ? 17.688 -16.688 -9.945 1 98.69 263 LEU B C 1
ATOM 5091 O O . LEU B 1 263 ? 17.328 -17.578 -10.719 1 98.69 263 LEU B O 1
ATOM 5095 N N . ALA B 1 264 ? 17.516 -15.445 -10.203 1 98.88 264 ALA B N 1
ATOM 5096 C CA . ALA B 1 264 ? 16.922 -14.961 -11.453 1 98.88 264 ALA B CA 1
ATOM 5097 C C . ALA B 1 264 ? 17.172 -13.469 -11.641 1 98.88 264 ALA B C 1
ATOM 5099 O O . ALA B 1 264 ? 17.406 -12.75 -10.664 1 98.88 264 ALA B O 1
ATOM 5100 N N . GLU B 1 265 ? 17.219 -13.047 -12.836 1 98.75 265 GLU B N 1
ATOM 5101 C CA . GLU B 1 265 ? 17.172 -11.633 -13.188 1 98.75 265 GLU B CA 1
ATOM 5102 C C . GLU B 1 265 ? 15.734 -11.195 -13.477 1 98.75 265 GLU B C 1
ATOM 5104 O O . GLU B 1 265 ? 15.008 -11.875 -14.211 1 98.75 265 GLU B O 1
ATOM 5109 N N . ILE B 1 266 ? 15.281 -10.125 -12.859 1 98.88 266 ILE B N 1
ATOM 5110 C CA . ILE B 1 266 ? 13.984 -9.547 -13.203 1 98.88 266 ILE B CA 1
ATOM 5111 C C . ILE B 1 266 ? 14.125 -8.68 -14.453 1 98.88 266 ILE B C 1
ATOM 5113 O O . ILE B 1 266 ? 14.578 -7.539 -14.383 1 98.88 266 ILE B O 1
ATOM 5117 N N . ARG B 1 267 ? 13.617 -9.203 -15.555 1 98.56 267 ARG B N 1
ATOM 5118 C CA . ARG B 1 267 ? 13.766 -8.516 -16.828 1 98.56 267 ARG B CA 1
ATOM 5119 C C . ARG B 1 267 ? 12.789 -7.348 -16.938 1 98.56 267 ARG B C 1
ATOM 5121 O O . ARG B 1 267 ? 13.094 -6.332 -17.562 1 98.56 267 ARG B O 1
ATOM 5128 N N . ALA B 1 268 ? 11.594 -7.602 -16.422 1 98.69 268 ALA B N 1
ATOM 5129 C CA . ALA B 1 268 ? 10.586 -6.543 -16.453 1 98.69 268 ALA B CA 1
ATOM 5130 C C . ALA B 1 268 ? 9.469 -6.812 -15.453 1 98.69 268 ALA B C 1
ATOM 5132 O O . ALA B 1 268 ? 9.172 -7.969 -15.141 1 98.69 268 ALA B O 1
ATOM 5133 N N . THR B 1 269 ? 8.93 -5.812 -14.938 1 98.81 269 THR B N 1
ATOM 5134 C CA . THR B 1 269 ? 7.637 -5.793 -14.258 1 98.81 269 THR B CA 1
ATOM 5135 C C . THR B 1 269 ? 6.73 -4.715 -14.844 1 98.81 269 THR B C 1
ATOM 5137 O O . THR B 1 269 ? 7.215 -3.699 -15.352 1 98.81 269 THR B O 1
ATOM 5140 N N . ALA B 1 270 ? 5.465 -4.965 -14.789 1 98.81 270 ALA B N 1
ATOM 5141 C CA . ALA B 1 270 ? 4.496 -3.992 -15.281 1 98.81 270 ALA B CA 1
ATOM 5142 C C . ALA B 1 270 ? 3.199 -4.051 -14.484 1 98.81 270 ALA B C 1
ATOM 5144 O O . ALA B 1 270 ? 2.799 -5.117 -14.016 1 98.81 270 ALA B O 1
ATOM 5145 N N . LEU B 1 271 ? 2.598 -2.91 -14.305 1 98.88 271 LEU B N 1
ATOM 5146 C CA . LEU B 1 271 ? 1.279 -2.754 -13.703 1 98.88 271 LEU B CA 1
ATOM 5147 C C . LEU B 1 271 ? 0.341 -1.993 -14.633 1 98.88 271 LEU B C 1
ATOM 5149 O O . LEU B 1 271 ? 0.78 -1.122 -15.391 1 98.88 271 LEU B O 1
ATOM 5153 N N . ASN B 1 272 ? -0.889 -2.34 -14.578 1 98.75 272 ASN B N 1
ATOM 5154 C CA . ASN B 1 272 ? -1.936 -1.497 -15.148 1 98.75 272 ASN B CA 1
ATOM 5155 C C . ASN B 1 272 ? -3.289 -1.77 -14.5 1 98.75 272 ASN B C 1
ATOM 5157 O O . ASN B 1 272 ? -3.355 -2.266 -13.375 1 98.75 272 ASN B O 1
ATOM 5161 N N . GLN B 1 273 ? -4.352 -1.268 -15.117 1 98.44 273 GLN B N 1
ATOM 5162 C CA . GLN B 1 273 ? -5.695 -1.365 -14.555 1 98.44 273 GLN B CA 1
ATOM 5163 C C . GLN B 1 273 ? -6.699 -1.815 -15.617 1 98.44 273 GLN B C 1
ATOM 5165 O O . GLN B 1 273 ? -6.543 -1.506 -16.797 1 98.44 273 GLN B O 1
ATOM 5170 N N . ASP B 1 274 ? -7.695 -2.459 -15.156 1 97.88 274 ASP B N 1
ATOM 5171 C CA . ASP B 1 274 ? -8.766 -2.92 -16.031 1 97.88 274 ASP B CA 1
ATOM 5172 C C . ASP B 1 274 ? -9.57 -1.743 -16.594 1 97.88 274 ASP B C 1
ATOM 5174 O O . ASP B 1 274 ? -10.102 -1.813 -17.703 1 97.88 274 ASP B O 1
ATOM 5178 N N . GLY B 1 275 ? -9.617 -0.625 -15.852 1 96 275 GLY B N 1
ATOM 5179 C CA . GLY B 1 275 ? -10.531 0.451 -16.188 1 96 275 GLY B CA 1
ATOM 5180 C C . GLY B 1 275 ? -11.992 0.072 -16.016 1 96 275 GLY B C 1
ATOM 5181 O O . GLY B 1 275 ? -12.328 -0.716 -15.125 1 96 275 GLY B O 1
ATOM 5182 N N . ARG B 1 276 ? -12.844 0.775 -16.734 1 93.5 276 ARG B N 1
ATOM 5183 C CA . ARG B 1 276 ? -14.273 0.475 -16.656 1 93.5 276 ARG B CA 1
ATOM 5184 C C . ARG B 1 276 ? -14.609 -0.809 -17.406 1 93.5 276 ARG B C 1
ATOM 5186 O O . ARG B 1 276 ? -14.266 -0.951 -18.594 1 93.5 276 ARG B O 1
ATOM 5193 N N . THR B 1 277 ? -15.148 -1.774 -16.734 1 93.69 277 THR B N 1
ATOM 5194 C CA . THR B 1 277 ? -15.656 -3.031 -17.266 1 93.69 277 THR B CA 1
ATOM 5195 C C . THR B 1 277 ? -17.109 -3.234 -16.875 1 93.69 277 THR B C 1
ATOM 5197 O O . THR B 1 277 ? -17.812 -2.271 -16.562 1 93.69 277 THR B O 1
ATOM 5200 N N . THR B 1 278 ? -17.641 -4.441 -16.938 1 89.44 278 THR B N 1
ATOM 5201 C CA . THR B 1 278 ? -19.031 -4.711 -16.594 1 89.44 278 THR B CA 1
ATOM 5202 C C . THR B 1 278 ? -19.234 -4.664 -15.078 1 89.44 278 THR B C 1
ATOM 5204 O O . THR B 1 278 ? -20.375 -4.586 -14.602 1 89.44 278 THR B O 1
ATOM 5207 N N . GLY B 1 279 ? -18.172 -4.645 -14.383 1 91.25 279 GLY B N 1
ATOM 5208 C CA . GLY B 1 279 ? -18.125 -4.574 -12.938 1 91.25 279 GLY B CA 1
ATOM 5209 C C . GLY B 1 279 ? -16.703 -4.441 -12.391 1 91.25 279 GLY B C 1
ATOM 5210 O O . GLY B 1 279 ? -15.75 -4.898 -13.023 1 91.25 279 GLY B O 1
ATOM 5211 N N . LEU B 1 280 ? -16.609 -3.92 -11.234 1 89.75 280 LEU B N 1
ATOM 5212 C CA . LEU B 1 280 ? -15.312 -3.584 -10.648 1 89.75 280 LEU B CA 1
ATOM 5213 C C . LEU B 1 280 ? -14.406 -4.809 -10.602 1 89.75 280 LEU B C 1
ATOM 5215 O O . LEU B 1 280 ? -13.195 -4.695 -10.836 1 89.75 280 LEU B O 1
ATOM 5219 N N . THR B 1 281 ? -15.016 -6 -10.406 1 91.75 281 THR B N 1
ATOM 5220 C CA . THR B 1 281 ? -14.203 -7.203 -10.227 1 91.75 281 THR B CA 1
ATOM 5221 C C . THR B 1 281 ? -14.055 -7.953 -11.547 1 91.75 281 THR B C 1
ATOM 5223 O O . THR B 1 281 ? -13.414 -9 -11.602 1 91.75 281 THR B O 1
ATOM 5226 N N . ALA B 1 282 ? -14.695 -7.512 -12.578 1 93.62 282 ALA B N 1
ATOM 5227 C CA . ALA B 1 282 ? -14.609 -8.18 -13.875 1 93.62 282 ALA B CA 1
ATOM 5228 C C . ALA B 1 282 ? -13.289 -7.871 -14.57 1 93.62 282 ALA B C 1
ATOM 5230 O O . ALA B 1 282 ? -12.898 -6.707 -14.68 1 93.62 282 ALA B O 1
ATOM 5231 N N . PRO B 1 283 ? -12.648 -8.883 -15.055 1 95.62 283 PRO B N 1
ATOM 5232 C CA . PRO B 1 283 ? -11.367 -8.664 -15.727 1 95.62 283 PRO B CA 1
ATOM 5233 C C . PRO B 1 283 ? -11.523 -8.039 -17.109 1 95.62 283 PRO B C 1
ATOM 5235 O O . PRO B 1 283 ? -12.625 -8.062 -17.672 1 95.62 283 PRO B O 1
ATOM 5238 N N . SER B 1 284 ? -10.484 -7.43 -17.609 1 98.06 284 SER B N 1
ATOM 5239 C CA . SER B 1 284 ? -10.422 -6.855 -18.953 1 98.06 284 SER B CA 1
ATOM 5240 C C . SER B 1 284 ? -9.352 -7.531 -19.797 1 98.06 284 SER B C 1
ATOM 5242 O O . SER B 1 284 ? -8.156 -7.375 -19.531 1 98.06 284 SER B O 1
ATOM 5244 N N . GLY B 1 285 ? -9.844 -8.266 -20.875 1 98 285 GLY B N 1
ATOM 5245 C CA . GLY B 1 285 ? -8.891 -8.883 -21.797 1 98 285 GLY B CA 1
ATOM 5246 C C . GLY B 1 285 ? -7.969 -7.883 -22.453 1 98 285 GLY B C 1
ATOM 5247 O O . GLY B 1 285 ? -6.766 -8.125 -22.594 1 98 285 GLY B O 1
ATOM 5248 N N . ALA B 1 286 ? -8.523 -6.773 -22.844 1 97.94 286 ALA B N 1
ATOM 5249 C CA . ALA B 1 286 ? -7.742 -5.723 -23.484 1 97.94 286 ALA B CA 1
ATOM 5250 C C . ALA B 1 286 ? -6.676 -5.176 -22.547 1 97.94 286 ALA B C 1
ATOM 5252 O O . ALA B 1 286 ? -5.547 -4.906 -22.969 1 97.94 286 ALA B O 1
ATOM 5253 N N . ALA B 1 287 ? -7.012 -4.953 -21.312 1 98.56 287 ALA B N 1
ATOM 5254 C CA . ALA B 1 287 ? -6.051 -4.465 -20.328 1 98.56 287 ALA B CA 1
ATOM 5255 C C . ALA B 1 287 ? -4.934 -5.48 -20.094 1 98.56 287 ALA B C 1
ATOM 5257 O O . ALA B 1 287 ? -3.766 -5.109 -19.953 1 98.56 287 ALA B O 1
ATOM 5258 N N . GLN B 1 288 ? -5.312 -6.77 -20 1 98.69 288 GLN B N 1
ATOM 5259 C CA . GLN B 1 288 ? -4.312 -7.816 -19.828 1 98.69 288 GLN B CA 1
ATOM 5260 C C . GLN B 1 288 ? -3.352 -7.875 -21 1 98.69 288 GLN B C 1
ATOM 5262 O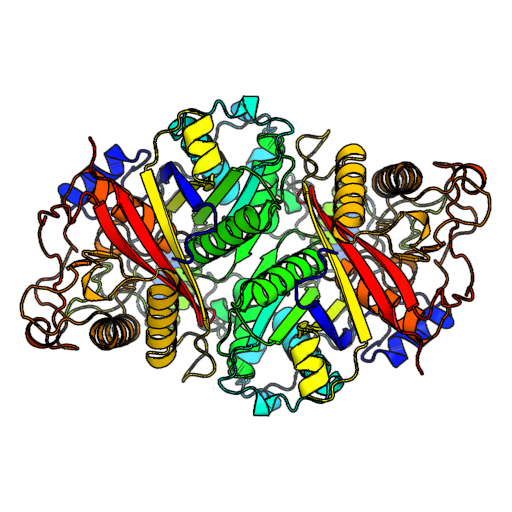 O . GLN B 1 288 ? -2.137 -7.98 -20.828 1 98.69 288 GLN B O 1
ATOM 5267 N N . GLU B 1 289 ? -3.889 -7.797 -22.219 1 98.5 289 GLU B N 1
ATOM 5268 C CA . GLU B 1 289 ? -3.037 -7.789 -23.406 1 98.5 289 GLU B CA 1
ATOM 5269 C C . GLU B 1 289 ? -2.066 -6.609 -23.375 1 98.5 289 GLU B C 1
ATOM 5271 O O . GLU B 1 289 ? -0.878 -6.77 -23.656 1 98.5 289 GLU B O 1
ATOM 5276 N N . ARG B 1 290 ? -2.58 -5.406 -23.031 1 98.5 290 ARG B N 1
ATOM 5277 C CA . ARG B 1 290 ? -1.731 -4.223 -22.938 1 98.5 290 ARG B CA 1
ATOM 5278 C C . ARG B 1 290 ? -0.637 -4.414 -21.906 1 98.5 290 ARG B C 1
ATOM 5280 O O . ARG B 1 290 ? 0.507 -4.004 -22.109 1 98.5 290 ARG B O 1
ATOM 5287 N N . LEU B 1 291 ? -0.962 -5.023 -20.828 1 98.75 291 LEU B N 1
ATOM 5288 C CA . LEU B 1 291 ? -0.015 -5.301 -19.75 1 98.75 291 LEU B CA 1
ATOM 5289 C C . LEU B 1 291 ? 1.107 -6.211 -20.234 1 98.75 291 LEU B C 1
ATOM 5291 O O . LEU B 1 291 ? 2.285 -5.938 -19.984 1 98.75 291 LEU B O 1
ATOM 5295 N N . PHE B 1 292 ? 0.711 -7.344 -20.891 1 98.69 292 PHE B N 1
ATOM 5296 C CA . PHE B 1 292 ? 1.693 -8.305 -21.375 1 98.69 292 PHE B CA 1
ATOM 5297 C C . PHE B 1 292 ? 2.633 -7.648 -22.391 1 98.69 292 PHE B C 1
ATOM 5299 O O . PHE B 1 292 ? 3.852 -7.816 -22.312 1 98.69 292 PHE B O 1
ATOM 5306 N N . ARG B 1 293 ? 2.107 -6.914 -23.266 1 98.44 293 ARG B N 1
ATOM 5307 C CA . ARG B 1 293 ? 2.914 -6.246 -24.281 1 98.44 293 ARG B CA 1
ATOM 5308 C C . ARG B 1 293 ? 3.869 -5.242 -23.656 1 98.44 293 ARG B C 1
ATOM 5310 O O . ARG B 1 293 ? 5.027 -5.133 -24.062 1 98.44 293 ARG B O 1
ATOM 5317 N N . LYS B 1 294 ? 3.355 -4.516 -22.688 1 98.5 294 LYS B N 1
ATOM 5318 C CA . LYS B 1 294 ? 4.188 -3.559 -21.969 1 98.5 294 LYS B CA 1
ATOM 5319 C C . LYS B 1 294 ? 5.379 -4.25 -21.312 1 98.5 294 LYS B C 1
ATOM 5321 O O . LYS B 1 294 ? 6.508 -3.764 -21.406 1 98.5 294 LYS B O 1
ATOM 5326 N N . ALA B 1 295 ? 5.145 -5.359 -20.656 1 98.69 295 ALA B N 1
ATOM 5327 C CA . ALA B 1 295 ? 6.215 -6.102 -19.984 1 98.69 295 ALA B CA 1
ATOM 5328 C C . ALA B 1 295 ? 7.207 -6.66 -21 1 98.69 295 ALA B C 1
ATOM 5330 O O . ALA B 1 295 ? 8.422 -6.625 -20.781 1 98.69 295 ALA B O 1
ATOM 5331 N N . ILE B 1 296 ? 6.688 -7.199 -22.094 1 98.25 296 ILE B N 1
ATOM 5332 C CA . ILE B 1 296 ? 7.527 -7.773 -23.141 1 98.25 296 ILE B CA 1
ATOM 5333 C C . ILE B 1 296 ? 8.438 -6.691 -23.719 1 98.25 296 ILE B C 1
ATOM 5335 O O . ILE B 1 296 ? 9.641 -6.902 -23.875 1 98.25 296 ILE B O 1
ATOM 5339 N N . ASP B 1 297 ? 7.867 -5.543 -24 1 98.19 297 ASP B N 1
ATOM 5340 C CA . ASP B 1 297 ? 8.625 -4.418 -24.547 1 98.19 297 ASP B CA 1
ATOM 5341 C C . ASP B 1 297 ? 9.703 -3.965 -23.562 1 98.19 297 ASP B C 1
ATOM 5343 O O . ASP B 1 297 ? 10.852 -3.729 -23.953 1 98.19 297 ASP B O 1
ATOM 5347 N N . ARG B 1 298 ? 9.367 -3.877 -22.312 1 97.69 298 ARG B N 1
ATOM 5348 C CA . ARG B 1 298 ? 10.297 -3.449 -21.281 1 97.69 298 ARG B CA 1
ATOM 5349 C C . ARG B 1 298 ? 11.43 -4.457 -21.109 1 97.69 298 ARG B C 1
ATOM 5351 O O . ARG B 1 298 ? 12.57 -4.074 -20.812 1 97.69 298 ARG B O 1
ATOM 5358 N N . ALA B 1 299 ? 11.086 -5.691 -21.25 1 98 299 ALA B N 1
ATOM 5359 C CA . ALA B 1 299 ? 12.078 -6.754 -21.094 1 98 299 ALA B CA 1
ATOM 5360 C C . ALA B 1 299 ? 13.016 -6.824 -22.297 1 98 299 ALA B C 1
ATOM 5362 O O . ALA B 1 299 ? 14.086 -7.426 -22.219 1 98 299 ALA B O 1
ATOM 5363 N N . GLY B 1 300 ? 12.57 -6.238 -23.422 1 97.5 300 GLY B N 1
ATOM 5364 C CA . GLY B 1 300 ? 13.375 -6.281 -24.641 1 97.5 300 GLY B CA 1
ATOM 5365 C C . GLY B 1 300 ? 13.5 -7.676 -25.219 1 97.5 300 GLY B C 1
ATOM 5366 O O . GLY B 1 300 ? 14.578 -8.078 -25.656 1 97.5 300 GLY B O 1
ATOM 5367 N N . ILE B 1 301 ? 12.445 -8.414 -25.125 1 96.44 301 ILE B N 1
ATOM 5368 C CA . ILE B 1 301 ? 12.453 -9.773 -25.641 1 96.44 301 ILE B CA 1
ATOM 5369 C C . ILE B 1 301 ? 11.312 -9.953 -26.641 1 96.44 301 ILE B C 1
ATOM 5371 O O . ILE B 1 301 ? 10.492 -9.047 -26.828 1 96.44 301 ILE B O 1
ATOM 5375 N N . ARG B 1 302 ? 11.391 -11.086 -27.469 1 96 302 ARG B N 1
ATOM 5376 C CA . ARG B 1 302 ? 10.25 -11.516 -28.266 1 96 302 ARG B CA 1
ATOM 5377 C C . ARG B 1 302 ? 9.328 -12.43 -27.469 1 96 302 ARG B C 1
ATOM 5379 O O . ARG B 1 302 ? 9.789 -13.172 -26.594 1 96 302 ARG B O 1
ATOM 5386 N N . PRO B 1 303 ? 7.945 -12.352 -27.578 1 95.12 303 PRO B N 1
ATOM 5387 C CA . PRO B 1 303 ? 7.023 -13.227 -26.859 1 95.12 303 PRO B CA 1
ATOM 5388 C C . PRO B 1 303 ? 7.461 -14.688 -26.875 1 95.12 303 PRO B C 1
ATOM 5390 O O . PRO B 1 303 ? 7.301 -15.406 -25.891 1 95.12 303 PRO B O 1
ATOM 5393 N N . GLU B 1 304 ? 8.055 -15.148 -27.953 1 92.69 304 GLU B N 1
ATOM 5394 C CA . GLU B 1 304 ? 8.43 -16.547 -28.156 1 92.69 304 GLU B CA 1
ATOM 5395 C C . GLU B 1 304 ? 9.625 -16.922 -27.281 1 92.69 304 GLU B C 1
ATOM 5397 O O . GLU B 1 304 ? 9.938 -18.109 -27.125 1 92.69 304 GLU B O 1
ATOM 5402 N N . ASP B 1 305 ? 10.312 -15.922 -26.812 1 94.75 305 ASP B N 1
ATOM 5403 C CA . ASP B 1 305 ? 11.445 -16.203 -25.938 1 94.75 305 ASP B CA 1
ATOM 5404 C C . ASP B 1 305 ? 10.984 -16.75 -24.594 1 94.75 305 ASP B C 1
ATOM 5406 O O . ASP B 1 305 ? 11.773 -17.344 -23.844 1 94.75 305 ASP B O 1
ATOM 5410 N N . VAL B 1 306 ? 9.734 -16.531 -24.234 1 97.06 306 VAL B N 1
ATOM 5411 C CA . VAL B 1 306 ? 9.188 -16.984 -22.953 1 97.06 306 VAL B CA 1
ATOM 5412 C C . VAL B 1 306 ? 8.805 -18.453 -23.047 1 97.06 306 VAL B C 1
ATOM 5414 O O . VAL B 1 306 ? 7.965 -18.844 -23.859 1 97.06 306 VAL B O 1
ATOM 5417 N N . GLY B 1 307 ? 9.43 -19.25 -22.172 1 96.94 307 GLY B N 1
ATOM 5418 C CA . GLY B 1 307 ? 9.203 -20.688 -22.234 1 96.94 307 GLY B CA 1
ATOM 5419 C C . GLY B 1 307 ? 8.117 -21.156 -21.297 1 96.94 307 GLY B C 1
ATOM 5420 O O . GLY B 1 307 ? 7.52 -22.219 -21.5 1 96.94 307 GLY B O 1
ATOM 5421 N N . MET B 1 308 ? 7.883 -20.453 -20.25 1 98.25 308 MET B N 1
ATOM 5422 C CA . MET B 1 308 ? 6.883 -20.797 -19.25 1 98.25 308 MET B CA 1
ATOM 5423 C C . MET B 1 308 ? 6.086 -19.562 -18.828 1 98.25 308 MET B C 1
ATOM 5425 O O . MET B 1 308 ? 6.648 -18.484 -18.672 1 98.25 308 MET B O 1
ATOM 5429 N N . ILE B 1 309 ? 4.801 -19.719 -18.688 1 98.62 309 ILE B N 1
ATOM 5430 C CA . ILE B 1 309 ? 3.947 -18.703 -18.109 1 98.62 309 ILE B CA 1
ATOM 5431 C C . ILE B 1 309 ? 3.209 -19.266 -16.891 1 98.62 309 ILE B C 1
ATOM 5433 O O . ILE B 1 309 ? 2.514 -20.281 -17 1 98.62 309 ILE B O 1
ATOM 5437 N N . GLU B 1 310 ? 3.465 -18.734 -15.773 1 98.88 310 GLU B N 1
ATOM 5438 C CA . GLU B 1 310 ? 2.623 -18.969 -14.602 1 98.88 310 GLU B CA 1
ATOM 5439 C C . GLU B 1 310 ? 1.474 -17.953 -14.547 1 98.88 310 GLU B C 1
ATOM 5441 O O . GLU B 1 310 ? 1.675 -16.797 -14.195 1 98.88 310 GLU B O 1
ATOM 5446 N N . GLY B 1 311 ? 0.322 -18.406 -14.898 1 98.75 311 GLY B N 1
ATOM 5447 C CA . GLY B 1 311 ? -0.829 -17.531 -14.961 1 98.75 311 GLY B CA 1
ATOM 5448 C C . GLY B 1 311 ? -1.484 -17.312 -13.609 1 98.75 311 GLY B C 1
ATOM 5449 O O . GLY B 1 311 ? -1.122 -17.953 -12.625 1 98.75 311 GLY B O 1
ATOM 5450 N N . HIS B 1 312 ? -2.33 -16.312 -13.562 1 98.62 312 HIS B N 1
ATOM 5451 C CA . HIS B 1 312 ? -3.133 -16.078 -12.367 1 98.62 312 HIS B CA 1
ATOM 5452 C C . HIS B 1 312 ? -4.09 -17.25 -12.117 1 98.62 312 HIS B C 1
ATOM 5454 O O . HIS B 1 312 ? -4.199 -17.734 -10.984 1 98.62 312 HIS B O 1
ATOM 5460 N N . GLY B 1 313 ? -4.789 -17.703 -13.227 1 98.19 313 GLY B N 1
ATOM 5461 C CA . GLY B 1 313 ? -5.547 -18.938 -13.203 1 98.19 313 GLY B CA 1
ATOM 5462 C C . GLY B 1 313 ? -6.488 -19.031 -12.016 1 98.19 313 GLY B C 1
ATOM 5463 O O . GLY B 1 313 ? -6.355 -19.938 -11.188 1 98.19 313 GLY B O 1
ATOM 5464 N N . THR B 1 314 ? -7.504 -18.281 -11.953 1 96.5 314 THR B N 1
ATOM 5465 C CA . THR B 1 314 ? -8.383 -18.219 -10.789 1 96.5 314 THR B CA 1
ATOM 5466 C C . THR B 1 314 ? -9.234 -19.484 -10.695 1 96.5 314 THR B C 1
ATOM 5468 O O . THR B 1 314 ? -9.797 -19.781 -9.641 1 96.5 314 THR B O 1
ATOM 5471 N N . GLY B 1 315 ? -9.398 -20.172 -11.828 1 97.56 315 GLY B N 1
ATOM 5472 C CA . GLY B 1 315 ? -10.305 -21.312 -11.867 1 97.56 315 GLY B CA 1
ATOM 5473 C C . GLY B 1 315 ? -11.75 -20.906 -12.094 1 97.56 315 GLY B C 1
ATOM 5474 O O . GLY B 1 315 ? -12.641 -21.766 -12.094 1 97.56 315 GLY B O 1
ATOM 5475 N N . THR B 1 316 ? -12.047 -19.656 -12.242 1 96.06 316 THR B N 1
ATOM 5476 C CA . THR B 1 316 ? -13.367 -19.188 -12.633 1 96.06 316 THR B CA 1
ATOM 5477 C C . THR B 1 316 ? -13.516 -19.172 -14.148 1 96.06 316 THR B C 1
ATOM 5479 O O . THR B 1 316 ? -12.547 -18.922 -14.867 1 96.06 316 THR B O 1
ATOM 5482 N N . ARG B 1 317 ? -14.719 -19.344 -14.617 1 94.19 317 ARG B N 1
ATOM 5483 C CA . ARG B 1 317 ? -14.953 -19.406 -16.062 1 94.19 317 ARG B CA 1
ATOM 5484 C C . ARG B 1 317 ? -14.578 -18.078 -16.719 1 94.19 317 ARG B C 1
ATOM 5486 O O . ARG B 1 317 ? -13.836 -18.062 -17.703 1 94.19 317 ARG B O 1
ATOM 5493 N N . LEU B 1 318 ? -15.07 -17.016 -16.172 1 94.25 318 LEU B N 1
ATOM 5494 C CA . LEU B 1 318 ? -14.828 -15.711 -16.766 1 94.25 318 LEU B CA 1
ATOM 5495 C C . LEU B 1 318 ? -13.352 -15.336 -16.672 1 94.25 318 LEU B C 1
ATOM 5497 O O . LEU B 1 318 ? -12.781 -14.836 -17.641 1 94.25 318 LEU B O 1
ATOM 5501 N N . GLY B 1 319 ? -12.719 -15.5 -15.523 1 96.31 319 GLY B N 1
ATOM 5502 C CA . GLY B 1 319 ? -11.312 -15.18 -15.336 1 96.31 319 GLY B CA 1
ATOM 5503 C C . GLY B 1 319 ? -10.398 -15.961 -16.25 1 96.31 319 GLY B C 1
ATOM 5504 O O . GLY B 1 319 ? -9.539 -15.383 -16.938 1 96.31 319 GLY B O 1
ATOM 5505 N N . ASP B 1 320 ? -10.602 -17.25 -16.328 1 97.81 320 ASP B N 1
ATOM 5506 C CA . ASP B 1 320 ? -9.75 -18.125 -17.141 1 97.81 320 ASP B CA 1
ATOM 5507 C C . ASP B 1 320 ? -9.938 -17.828 -18.625 1 97.81 320 ASP B C 1
ATOM 5509 O O . ASP B 1 320 ? -8.969 -17.797 -19.391 1 97.81 320 ASP B O 1
ATOM 5513 N N . ARG B 1 321 ? -11.188 -17.672 -19.031 1 97.12 321 ARG B N 1
ATOM 5514 C CA . ARG B 1 321 ? -11.461 -17.359 -20.438 1 97.12 321 ARG B CA 1
ATOM 5515 C C . ARG B 1 321 ? -10.742 -16.078 -20.859 1 97.12 321 ARG B C 1
ATOM 5517 O O . ARG B 1 321 ? -10.07 -16.047 -21.891 1 97.12 321 ARG B O 1
ATOM 5524 N N . THR B 1 322 ? -10.922 -15.047 -20.062 1 97.81 322 THR B N 1
ATOM 5525 C CA . THR B 1 322 ? -10.328 -13.758 -20.375 1 97.81 322 THR B CA 1
ATOM 5526 C C . THR B 1 322 ? -8.805 -13.867 -20.422 1 97.81 322 THR B C 1
ATOM 5528 O O . THR B 1 322 ? -8.172 -13.359 -21.344 1 97.81 322 THR B O 1
ATOM 5531 N N . GLU B 1 323 ? -8.211 -14.508 -19.453 1 98.38 323 GLU B N 1
ATOM 5532 C CA . GLU B 1 323 ? -6.762 -14.641 -19.375 1 98.38 323 GLU B CA 1
ATOM 5533 C C . GLU B 1 323 ? -6.219 -15.469 -20.531 1 98.38 323 GLU B C 1
ATOM 5535 O O . GLU B 1 323 ? -5.219 -15.102 -21.156 1 98.38 323 GLU B O 1
ATOM 5540 N N . LEU B 1 324 ? -6.859 -16.594 -20.844 1 97.31 324 LEU B N 1
ATOM 5541 C CA . LEU B 1 324 ? -6.414 -17.469 -21.938 1 97.31 324 LEU B CA 1
ATOM 5542 C C . LEU B 1 324 ? -6.414 -16.719 -23.266 1 97.31 324 LEU B C 1
ATOM 5544 O O . LEU B 1 324 ? -5.445 -16.797 -24.016 1 97.31 324 LEU B O 1
ATOM 5548 N N . ARG B 1 325 ? -7.453 -16.031 -23.5 1 97.38 325 ARG B N 1
ATOM 5549 C CA . ARG B 1 325 ? -7.566 -15.305 -24.766 1 97.38 325 ARG B CA 1
ATOM 5550 C C . ARG B 1 325 ? -6.508 -14.219 -24.859 1 97.38 325 ARG B C 1
ATOM 5552 O O . ARG B 1 325 ? -5.898 -14.031 -25.922 1 97.38 325 ARG B O 1
ATOM 5559 N N . SER B 1 326 ? -6.297 -13.508 -23.766 1 97.81 326 SER B N 1
ATOM 5560 C CA . SER B 1 326 ? -5.289 -12.453 -23.75 1 97.81 326 SER B CA 1
ATOM 5561 C C . SER B 1 326 ? -3.887 -13.023 -23.922 1 97.81 326 SER B C 1
ATOM 5563 O O . SER B 1 326 ? -3.057 -12.453 -24.625 1 97.81 326 SER B O 1
ATOM 5565 N N . LEU B 1 327 ? -3.604 -14.117 -23.25 1 97.5 327 LEU B N 1
ATOM 5566 C CA . LEU B 1 327 ? -2.305 -14.773 -23.375 1 97.5 327 LEU B CA 1
ATOM 5567 C C . LEU B 1 327 ? -2.084 -15.273 -24.797 1 97.5 327 LEU B C 1
ATOM 5569 O O . LEU B 1 327 ? -0.996 -15.117 -25.359 1 97.5 327 LEU B O 1
ATOM 5573 N N . ALA B 1 328 ? -3.102 -15.906 -25.344 1 95.75 328 ALA B N 1
ATOM 5574 C CA . ALA B 1 328 ? -2.994 -16.422 -26.703 1 95.75 328 ALA B CA 1
ATOM 5575 C C . ALA B 1 328 ? -2.699 -15.305 -27.703 1 95.75 328 ALA B C 1
ATOM 5577 O O . ALA B 1 328 ? -1.888 -15.477 -28.625 1 95.75 328 ALA B O 1
ATOM 5578 N N . GLN B 1 329 ? -3.326 -14.188 -27.516 1 95.06 329 GLN B N 1
ATOM 5579 C CA . GLN B 1 329 ? -3.168 -13.047 -28.422 1 95.06 329 GLN B CA 1
ATOM 5580 C C . GLN B 1 329 ? -1.77 -12.445 -28.312 1 95.06 329 GLN B C 1
ATOM 5582 O O . GLN B 1 329 ? -1.243 -11.898 -29.281 1 95.06 329 GLN B O 1
ATOM 5587 N N . THR B 1 330 ? -1.135 -12.594 -27.156 1 96.5 330 THR B N 1
ATOM 5588 C CA . THR B 1 330 ? 0.116 -11.883 -26.922 1 96.5 330 THR B CA 1
ATOM 5589 C C . THR B 1 330 ? 1.305 -12.836 -27.016 1 96.5 330 THR B C 1
ATOM 5591 O O . THR B 1 330 ? 2.33 -12.5 -27.609 1 96.5 330 THR B O 1
ATOM 5594 N N . TYR B 1 331 ? 1.186 -13.969 -26.406 1 95.19 331 TYR B N 1
ATOM 5595 C CA . TYR B 1 331 ? 2.299 -14.906 -26.312 1 95.19 331 TYR B CA 1
ATOM 5596 C C . TYR B 1 331 ? 2.137 -16.047 -27.312 1 95.19 331 TYR B C 1
ATOM 5598 O O . TYR B 1 331 ? 3.041 -16.875 -27.469 1 95.19 331 TYR B O 1
ATOM 5606 N N . GLY B 1 332 ? 1.02 -16.062 -27.922 1 88.06 332 GLY B N 1
ATOM 5607 C CA . GLY B 1 332 ? 0.779 -17.156 -28.859 1 88.06 332 GLY B CA 1
ATOM 5608 C C . GLY B 1 332 ? 1.81 -17.219 -29.969 1 88.06 332 GLY B C 1
ATOM 5609 O O . GLY B 1 332 ? 2.289 -16.188 -30.453 1 88.06 332 GLY B O 1
ATOM 5610 N N . ALA B 1 333 ? 2.168 -18.422 -30.281 1 74.44 333 ALA B N 1
ATOM 5611 C CA . ALA B 1 333 ? 3.193 -18.656 -31.297 1 74.44 333 ALA B CA 1
ATOM 5612 C C . ALA B 1 333 ? 2.562 -18.969 -32.656 1 74.44 333 ALA B C 1
ATOM 5614 O O . ALA B 1 333 ? 1.396 -19.375 -32.719 1 74.44 333 ALA B O 1
ATOM 5615 N N . THR B 1 334 ? 3.562 -18.719 -33.531 1 69.5 334 THR B N 1
ATOM 5616 C CA . THR B 1 334 ? 3.113 -18.875 -34.938 1 69.5 334 THR B CA 1
ATOM 5617 C C . THR B 1 334 ? 3.252 -20.344 -35.375 1 69.5 334 THR B C 1
ATOM 5619 O O . THR B 1 334 ? 2.699 -20.734 -36.375 1 69.5 334 THR B O 1
ATOM 5622 N N . ALA B 1 335 ? 4.027 -21.016 -34.562 1 71.06 335 ALA B N 1
ATOM 5623 C CA . ALA B 1 335 ? 4.164 -22.422 -34.938 1 71.06 335 ALA B CA 1
ATOM 5624 C C . ALA B 1 335 ? 3.75 -23.344 -33.781 1 71.06 335 ALA B C 1
ATOM 5626 O O . ALA B 1 335 ? 3.959 -23.016 -32.625 1 71.06 335 ALA B O 1
ATOM 5627 N N . PRO B 1 336 ? 3.164 -24.422 -34.219 1 67.81 336 PRO B N 1
ATOM 5628 C CA . PRO B 1 336 ? 2.748 -25.391 -33.188 1 67.81 336 PRO B CA 1
ATOM 5629 C C . PRO B 1 336 ? 3.908 -25.859 -32.312 1 67.81 336 PRO B C 1
ATOM 5631 O O . PRO B 1 336 ? 5.004 -26.109 -32.812 1 67.81 336 PRO B O 1
ATOM 5634 N N . GLY B 1 337 ? 3.729 -25.906 -31.078 1 70.94 337 GLY B N 1
ATOM 5635 C CA . GLY B 1 337 ? 4.703 -26.438 -30.141 1 70.94 337 GLY B CA 1
ATOM 5636 C C . GLY B 1 337 ? 5.758 -25.422 -29.734 1 70.94 337 GLY B C 1
ATOM 5637 O O . GLY B 1 337 ? 6.594 -25.703 -28.875 1 70.94 337 GLY B O 1
ATOM 5638 N N . ALA B 1 338 ? 5.758 -24.297 -30.281 1 76.12 338 ALA B N 1
ATOM 5639 C CA . ALA B 1 338 ? 6.809 -23.312 -30.047 1 76.12 338 ALA B CA 1
ATOM 5640 C C . ALA B 1 338 ? 6.391 -22.312 -28.984 1 76.12 338 ALA B C 1
ATOM 5642 O O . ALA B 1 338 ? 7.199 -21.5 -28.531 1 76.12 338 ALA B O 1
ATOM 5643 N N . GLY B 1 339 ? 5.262 -22.547 -28.469 1 86.06 339 GLY B N 1
ATOM 5644 C CA . GLY B 1 339 ? 4.773 -21.531 -27.578 1 86.06 339 GLY B CA 1
ATOM 5645 C C . GLY B 1 339 ? 5.105 -21.797 -26.125 1 86.06 339 GLY B C 1
ATOM 5646 O O . GLY B 1 339 ? 5.629 -22.875 -25.781 1 86.06 339 GLY B O 1
ATOM 5647 N N . ALA B 1 340 ? 4.863 -20.922 -25.266 1 94.94 340 ALA B N 1
ATOM 5648 C CA . ALA B 1 340 ? 5.113 -21.031 -23.828 1 94.94 340 ALA B CA 1
ATOM 5649 C C . ALA B 1 340 ? 4.25 -22.109 -23.203 1 94.94 340 ALA B C 1
ATOM 5651 O O . ALA B 1 340 ? 3.162 -22.422 -23.703 1 94.94 340 ALA B O 1
ATOM 5652 N N . VAL B 1 341 ? 4.789 -22.797 -22.234 1 97.06 341 VAL B N 1
ATOM 5653 C CA . VAL B 1 341 ? 4.027 -23.734 -21.422 1 97.06 341 VAL B CA 1
ATOM 5654 C C . VAL B 1 341 ? 3.346 -22.984 -20.281 1 97.06 341 VAL B C 1
ATOM 5656 O O . VAL B 1 341 ? 4.004 -22.297 -19.5 1 97.06 341 VAL B O 1
ATOM 5659 N N . LEU B 1 342 ? 2.002 -23.125 -20.266 1 97.81 342 LEU B N 1
ATOM 5660 C CA . LEU B 1 342 ? 1.187 -22.406 -19.281 1 97.81 342 LEU B CA 1
ATOM 5661 C C . LEU B 1 342 ? 0.843 -23.312 -18.094 1 97.81 342 LEU B C 1
ATOM 5663 O O . LEU B 1 342 ? 0.556 -24.5 -18.281 1 97.81 342 LEU B O 1
ATOM 5667 N N . GLY B 1 343 ? 0.845 -22.781 -16.891 1 98.06 343 GLY B N 1
ATOM 5668 C CA . GLY B 1 343 ? 0.346 -23.469 -15.711 1 98.06 343 GLY B CA 1
ATOM 5669 C C . GLY B 1 343 ? -0.111 -22.516 -14.625 1 98.06 343 GLY B C 1
ATOM 5670 O O . GLY B 1 343 ? -0.065 -21.297 -14.805 1 98.06 343 GLY B O 1
ATOM 5671 N N . SER B 1 344 ? -0.611 -23.047 -13.555 1 98.69 344 SER B N 1
ATOM 5672 C CA . SER B 1 344 ? -0.976 -22.297 -12.359 1 98.69 344 SER B CA 1
ATOM 5673 C C . SER B 1 344 ? -0.885 -23.172 -11.109 1 98.69 344 SER B C 1
ATOM 5675 O O . SER B 1 344 ? -1.439 -24.266 -11.07 1 98.69 344 SER B O 1
ATOM 5677 N N . VAL B 1 345 ? -0.285 -22.594 -10.141 1 98.75 345 VAL B N 1
ATOM 5678 C CA . VAL B 1 345 ? -0.036 -23.344 -8.914 1 98.75 345 VAL B CA 1
ATOM 5679 C C . VAL B 1 345 ? -1.331 -23.469 -8.109 1 98.75 345 VAL B C 1
ATOM 5681 O O . VAL B 1 345 ? -1.426 -24.281 -7.195 1 98.75 345 VAL B O 1
ATOM 5684 N N . LYS B 1 346 ? -2.359 -22.719 -8.438 1 98.69 346 LYS B N 1
ATOM 5685 C CA . LYS B 1 346 ? -3.602 -22.703 -7.672 1 98.69 346 LYS B CA 1
ATOM 5686 C C . LYS B 1 346 ? -4.273 -24.078 -7.699 1 98.69 346 LYS B C 1
ATOM 5688 O O . LYS B 1 346 ? -5.074 -24.406 -6.824 1 98.69 346 LYS B O 1
ATOM 5693 N N . SER B 1 347 ? -3.973 -24.891 -8.734 1 98.69 347 SER B N 1
ATOM 5694 C CA . SER B 1 347 ? -4.5 -26.25 -8.766 1 98.69 347 SER B CA 1
ATOM 5695 C C . SER B 1 347 ? -3.943 -27.078 -7.621 1 98.69 347 SER B C 1
ATOM 5697 O O . SER B 1 347 ? -4.551 -28.078 -7.219 1 98.69 347 SER B O 1
ATOM 5699 N N . ASN B 1 348 ? -2.773 -26.75 -7.102 1 98.81 348 ASN B N 1
ATOM 5700 C CA . ASN B 1 348 ? -2.145 -27.453 -5.992 1 98.81 348 ASN B CA 1
ATOM 5701 C C . ASN B 1 348 ? -2.553 -26.859 -4.645 1 98.81 348 ASN B C 1
ATOM 5703 O O . ASN B 1 348 ? -2.906 -27.594 -3.723 1 98.81 348 ASN B O 1
ATOM 5707 N N . VAL B 1 349 ? -2.559 -25.516 -4.559 1 98.81 349 VAL B N 1
ATOM 5708 C CA . VAL B 1 349 ? -2.561 -24.938 -3.219 1 98.81 349 VAL B CA 1
ATOM 5709 C C . VAL B 1 349 ? -3.789 -24.047 -3.045 1 98.81 349 VAL B C 1
ATOM 5711 O O . VAL B 1 349 ? -4.023 -23.5 -1.959 1 98.81 349 VAL B O 1
ATOM 5714 N N . GLY B 1 350 ? -4.594 -23.875 -4.051 1 98.75 350 GLY B N 1
ATOM 5715 C CA . GLY B 1 350 ? -5.691 -22.922 -4.008 1 98.75 350 GLY B CA 1
ATOM 5716 C C . GLY B 1 350 ? -5.254 -21.484 -4.277 1 98.75 350 GLY B C 1
ATOM 5717 O O . GLY B 1 350 ? -4.129 -21.25 -4.719 1 98.75 350 GLY B O 1
ATOM 5718 N N . HIS B 1 351 ? -6.156 -20.578 -4.188 1 98.69 351 HIS B N 1
ATOM 5719 C CA . HIS B 1 351 ? -5.922 -19.156 -4.445 1 98.69 351 HIS B CA 1
ATOM 5720 C C . HIS B 1 351 ? -5.527 -18.422 -3.17 1 98.69 351 HIS B C 1
ATOM 5722 O O . HIS B 1 351 ? -6.391 -18 -2.398 1 98.69 351 HIS B O 1
ATOM 5728 N N . ALA B 1 352 ? -4.301 -18.109 -3.082 1 98.44 352 ALA B N 1
ATOM 5729 C CA . ALA B 1 352 ? -3.738 -17.531 -1.858 1 98.44 352 ALA B CA 1
ATOM 5730 C C . ALA B 1 352 ? -3.889 -16.016 -1.837 1 98.44 352 ALA B C 1
ATOM 5732 O O . ALA B 1 352 ? -3.09 -15.32 -1.211 1 98.44 352 ALA B O 1
ATOM 5733 N N . GLN B 1 353 ? -4.789 -15.508 -2.551 1 97.62 353 GLN B N 1
ATOM 5734 C CA . GLN B 1 353 ? -5.188 -14.109 -2.516 1 97.62 353 GLN B CA 1
ATOM 5735 C C . GLN B 1 353 ? -3.992 -13.188 -2.752 1 97.62 353 GLN B C 1
ATOM 5737 O O . GLN B 1 353 ? -3.34 -13.266 -3.795 1 97.62 353 GLN B O 1
ATOM 5742 N N . ALA B 1 354 ? -3.594 -12.336 -1.782 1 98.44 354 ALA B N 1
ATOM 5743 C CA . ALA B 1 354 ? -2.516 -11.367 -1.969 1 98.44 354 ALA B CA 1
ATOM 5744 C C . ALA B 1 354 ? -1.189 -12.07 -2.246 1 98.44 354 ALA B C 1
ATOM 5746 O O . ALA B 1 354 ? -0.319 -11.523 -2.924 1 98.44 354 ALA B O 1
ATOM 5747 N N . ALA B 1 355 ? -1.033 -13.258 -1.791 1 98.62 355 ALA B N 1
ATOM 5748 C CA . ALA B 1 355 ? 0.237 -13.977 -1.896 1 98.62 355 ALA B CA 1
ATOM 5749 C C . ALA B 1 355 ? 0.286 -14.82 -3.164 1 98.62 355 ALA B C 1
ATOM 5751 O O . ALA B 1 355 ? 1.309 -15.445 -3.463 1 98.62 355 ALA B O 1
ATOM 5752 N N . ALA B 1 356 ? -0.779 -14.82 -3.945 1 98.69 356 ALA B N 1
ATOM 5753 C CA . ALA B 1 356 ? -0.906 -15.711 -5.094 1 98.69 356 ALA B CA 1
ATOM 5754 C C . ALA B 1 356 ? 0.244 -15.508 -6.074 1 98.69 356 ALA B C 1
ATOM 5756 O O . ALA B 1 356 ? 0.888 -16.469 -6.492 1 98.69 356 ALA B O 1
ATOM 5757 N N . GLY B 1 357 ? 0.484 -14.25 -6.434 1 98.81 357 GLY B N 1
ATOM 5758 C CA . GLY B 1 357 ? 1.556 -13.961 -7.375 1 98.81 357 GLY B CA 1
ATOM 5759 C C . GLY B 1 357 ? 2.926 -14.367 -6.859 1 98.81 357 GLY B C 1
ATOM 5760 O O . GLY B 1 357 ? 3.801 -14.742 -7.641 1 98.81 357 GLY B O 1
ATOM 5761 N N . GLY B 1 358 ? 3.117 -14.242 -5.535 1 98.94 358 GLY B N 1
ATOM 5762 C CA . GLY B 1 358 ? 4.375 -14.648 -4.93 1 98.94 358 GLY B CA 1
ATOM 5763 C C . GLY B 1 358 ? 4.609 -16.141 -4.992 1 98.94 358 GLY B C 1
ATOM 5764 O O . GLY B 1 358 ? 5.715 -16.594 -5.312 1 98.94 358 GLY B O 1
ATOM 5765 N N . LEU B 1 359 ? 3.578 -16.906 -4.656 1 98.94 359 LEU B N 1
ATOM 5766 C CA . LEU B 1 359 ? 3.693 -18.359 -4.75 1 98.94 359 LEU B CA 1
ATOM 5767 C C . LEU B 1 359 ? 3.924 -18.781 -6.195 1 98.94 359 LEU B C 1
ATOM 5769 O O . LEU B 1 359 ? 4.637 -19.766 -6.449 1 98.94 359 LEU B O 1
ATOM 5773 N N . GLY B 1 360 ? 3.283 -18.078 -7.125 1 98.94 360 GLY B N 1
ATOM 5774 C CA . GLY B 1 360 ? 3.545 -18.328 -8.531 1 98.94 360 GLY B CA 1
ATOM 5775 C C . GLY B 1 360 ? 4.988 -18.062 -8.93 1 98.94 360 GLY B C 1
ATOM 5776 O O . GLY B 1 360 ? 5.602 -18.891 -9.617 1 98.94 360 GLY B O 1
ATOM 5777 N N . LEU B 1 361 ? 5.516 -16.953 -8.516 1 99 361 LEU B N 1
ATOM 5778 C CA . LEU B 1 361 ? 6.902 -16.609 -8.82 1 99 361 LEU B CA 1
ATOM 5779 C C . LEU B 1 361 ? 7.859 -17.641 -8.227 1 99 361 LEU B C 1
ATOM 5781 O O . LEU B 1 361 ? 8.836 -18.016 -8.867 1 99 361 LEU B O 1
ATOM 5785 N N . ALA B 1 362 ? 7.582 -18.078 -7.008 1 98.94 362 ALA B N 1
ATOM 5786 C CA . ALA B 1 362 ? 8.398 -19.109 -6.383 1 98.94 362 ALA B CA 1
ATOM 5787 C C . ALA B 1 362 ? 8.406 -20.375 -7.215 1 98.94 362 ALA B C 1
ATOM 5789 O O . ALA B 1 362 ? 9.453 -21.016 -7.395 1 98.94 362 ALA B O 1
ATOM 5790 N N . LYS B 1 363 ? 7.242 -20.797 -7.684 1 98.94 363 LYS B N 1
ATOM 5791 C CA . LYS B 1 363 ? 7.145 -21.953 -8.555 1 98.94 363 LYS B CA 1
ATOM 5792 C C . LYS B 1 363 ? 8 -21.781 -9.805 1 98.94 363 LYS B C 1
ATOM 5794 O O . LYS B 1 363 ? 8.719 -22.703 -10.203 1 98.94 363 LYS B O 1
ATOM 5799 N N . VAL B 1 364 ? 7.949 -20.672 -10.391 1 98.88 364 VAL B N 1
ATOM 5800 C CA . VAL B 1 364 ? 8.695 -20.359 -11.617 1 98.88 364 VAL B CA 1
ATOM 5801 C C . VAL B 1 364 ? 10.188 -20.484 -11.352 1 98.88 364 VAL B C 1
ATOM 5803 O O . VAL B 1 364 ? 10.922 -21.078 -12.148 1 98.88 364 VAL B O 1
ATOM 5806 N N . LEU B 1 365 ? 10.633 -19.891 -10.258 1 98.88 365 LEU B N 1
ATOM 5807 C CA . LEU B 1 365 ? 12.055 -19.953 -9.914 1 98.88 365 LEU B CA 1
ATOM 5808 C C . LEU B 1 365 ? 12.516 -21.391 -9.734 1 98.88 365 LEU B C 1
ATOM 5810 O O . LEU B 1 365 ? 13.562 -21.781 -10.25 1 98.88 365 LEU B O 1
ATOM 5814 N N . LEU B 1 366 ? 11.719 -22.156 -9.031 1 98.81 366 LEU B N 1
ATOM 5815 C CA . LEU B 1 366 ? 12.07 -23.562 -8.781 1 98.81 366 LEU B CA 1
ATOM 5816 C C . LEU B 1 366 ? 12.047 -24.359 -10.078 1 98.81 366 LEU B C 1
ATOM 5818 O O . LEU B 1 366 ? 12.906 -25.203 -10.312 1 98.81 366 LEU B O 1
ATOM 5822 N N . ALA B 1 367 ? 11.023 -24.141 -10.898 1 98.81 367 ALA B N 1
ATOM 5823 C CA . ALA B 1 367 ? 10.945 -24.797 -12.203 1 98.81 367 ALA B CA 1
ATOM 5824 C C . ALA B 1 367 ? 12.188 -24.531 -13.039 1 98.81 367 ALA B C 1
ATOM 5826 O O . ALA B 1 367 ? 12.727 -25.438 -13.68 1 98.81 367 ALA B O 1
ATOM 5827 N N . GLY B 1 368 ? 12.594 -23.266 -13.07 1 98.5 368 GLY B N 1
ATOM 5828 C CA . GLY B 1 368 ? 13.797 -22.906 -13.797 1 98.5 368 GLY B CA 1
ATOM 5829 C C . GLY B 1 368 ? 15.047 -23.562 -13.258 1 98.5 368 GLY B C 1
ATOM 5830 O O . GLY B 1 368 ? 15.867 -24.078 -14.023 1 98.5 368 GLY B O 1
ATOM 5831 N N . GLN B 1 369 ? 15.156 -23.578 -11.938 1 97.44 369 GLN B N 1
ATOM 5832 C CA . GLN B 1 369 ? 16.312 -24.188 -11.281 1 97.44 369 GLN B CA 1
ATOM 5833 C C . GLN B 1 369 ? 16.375 -25.688 -11.555 1 97.44 369 GLN B C 1
ATOM 5835 O O . GLN B 1 369 ? 17.469 -26.25 -11.664 1 97.44 369 GLN B O 1
ATOM 5840 N N . ARG B 1 370 ? 15.219 -26.281 -11.641 1 97.69 370 ARG B N 1
ATOM 5841 C CA . ARG B 1 370 ? 15.148 -27.734 -11.781 1 97.69 370 ARG B CA 1
ATOM 5842 C C . ARG B 1 370 ? 14.953 -28.125 -13.242 1 97.69 370 ARG B C 1
ATOM 5844 O O . ARG B 1 370 ? 14.883 -29.312 -13.562 1 97.69 370 ARG B O 1
ATOM 5851 N N . ALA B 1 371 ? 14.812 -27.188 -14.117 1 98.12 371 ALA B N 1
ATOM 5852 C CA . ALA B 1 371 ? 14.664 -27.359 -15.555 1 98.12 371 ALA B CA 1
ATOM 5853 C C . ALA B 1 371 ? 13.445 -28.219 -15.875 1 98.12 371 ALA B C 1
ATOM 5855 O O . ALA B 1 371 ? 13.5 -29.094 -16.75 1 98.12 371 ALA B O 1
ATOM 5856 N N . ALA B 1 372 ? 12.406 -27.984 -15.18 1 98.5 372 ALA B N 1
ATOM 5857 C CA . ALA B 1 372 ? 11.164 -28.734 -15.383 1 98.5 372 ALA B CA 1
ATOM 5858 C C . ALA B 1 372 ? 9.953 -27.906 -14.953 1 98.5 372 ALA B C 1
ATOM 5860 O O . ALA B 1 372 ? 10 -27.203 -13.945 1 98.5 372 ALA B O 1
ATOM 5861 N N . ILE B 1 373 ? 8.859 -28 -15.695 1 98.69 373 ILE B N 1
ATOM 5862 C CA . ILE B 1 373 ? 7.625 -27.281 -15.422 1 98.69 373 ILE B CA 1
ATOM 5863 C C . ILE B 1 373 ? 6.598 -28.234 -14.812 1 98.69 373 ILE B C 1
ATOM 5865 O O . ILE B 1 373 ? 6.191 -29.203 -15.453 1 98.69 373 ILE B O 1
ATOM 5869 N N . PRO B 1 374 ? 6.191 -27.984 -13.555 1 98.69 374 PRO B N 1
ATOM 5870 C CA . PRO B 1 374 ? 5.215 -28.875 -12.906 1 98.69 374 PRO B CA 1
ATOM 5871 C C . PRO B 1 374 ? 3.854 -28.844 -13.602 1 98.69 374 PRO B C 1
ATOM 5873 O O . PRO B 1 374 ? 3.506 -27.875 -14.266 1 98.69 374 PRO B O 1
ATOM 5876 N N . ALA B 1 375 ? 3.084 -29.859 -13.352 1 98.5 375 ALA B N 1
ATOM 5877 C CA . ALA B 1 375 ? 1.767 -30.031 -13.961 1 98.5 375 ALA B CA 1
ATOM 5878 C C . ALA B 1 375 ? 0.746 -29.094 -13.32 1 98.5 375 ALA B C 1
ATOM 5880 O O . ALA B 1 375 ? 0.864 -28.734 -12.141 1 98.5 375 ALA B O 1
ATOM 5881 N N . THR B 1 376 ? -0.204 -28.609 -14.078 1 98.5 376 THR B N 1
ATOM 5882 C CA . THR B 1 376 ? -1.472 -28.094 -13.57 1 98.5 376 THR B CA 1
ATOM 5883 C C . THR B 1 376 ? -2.457 -29.234 -13.328 1 98.5 376 THR B C 1
ATOM 5885 O O . THR B 1 376 ? -2.771 -29.984 -14.242 1 98.5 376 THR B O 1
ATOM 5888 N N . LEU B 1 377 ? -3.004 -29.266 -12.156 1 98.31 377 LEU B N 1
ATOM 5889 C CA . LEU B 1 377 ? -3.789 -30.438 -11.75 1 98.31 377 LEU B CA 1
ATOM 5890 C C . LEU B 1 377 ? -5.238 -30.297 -12.203 1 98.31 377 LEU B C 1
ATOM 5892 O O . LEU B 1 377 ? -5.684 -29.203 -12.555 1 98.31 377 LEU B O 1
ATOM 5896 N N . HIS B 1 378 ? -5.91 -31.438 -12.211 1 97.06 378 HIS B N 1
ATOM 5897 C CA . HIS B 1 378 ? -7.355 -31.562 -12.375 1 97.06 378 HIS B CA 1
ATOM 5898 C C . HIS B 1 378 ? -7.793 -31.109 -13.766 1 97.06 378 HIS B C 1
ATOM 5900 O O . HIS B 1 378 ? -8.859 -30.516 -13.922 1 97.06 378 HIS B O 1
ATOM 5906 N N . VAL B 1 379 ? -6.914 -31.234 -14.758 1 97.06 379 VAL B N 1
ATOM 5907 C CA . VAL B 1 379 ? -7.273 -30.875 -16.125 1 97.06 379 VAL B CA 1
ATOM 5908 C C . VAL B 1 379 ? -7.496 -32.156 -16.953 1 97.06 379 VAL B C 1
ATOM 5910 O O . VAL B 1 379 ? -6.609 -32.562 -17.688 1 97.06 379 VAL B O 1
ATOM 5913 N N . ASP B 1 380 ? -8.664 -32.656 -16.891 1 95.06 380 ASP B N 1
ATOM 5914 C CA . ASP B 1 380 ? -9 -33.812 -17.734 1 95.06 380 ASP B CA 1
ATOM 5915 C C . ASP B 1 380 ? -9.188 -33.375 -19.188 1 95.06 380 ASP B C 1
ATOM 5917 O O . ASP B 1 380 ? -8.867 -34.125 -20.109 1 95.06 380 ASP B O 1
ATOM 5921 N N . G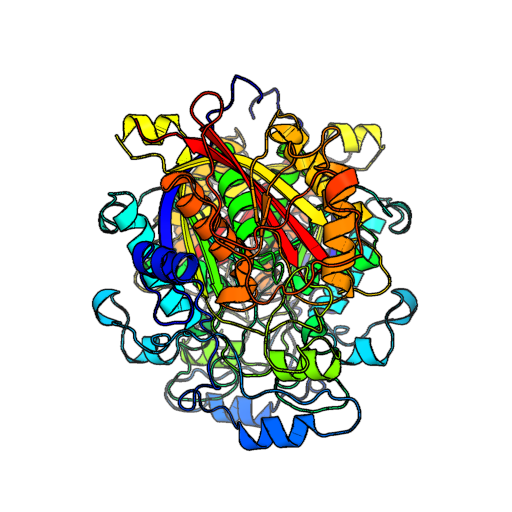LN B 1 381 ? -9.742 -32.188 -19.344 1 96.75 381 GLN B N 1
ATOM 5922 C CA . GLN B 1 381 ? -9.93 -31.531 -20.625 1 96.75 381 GLN B CA 1
ATOM 5923 C C . GLN B 1 381 ? -9.555 -30.062 -20.531 1 96.75 381 GLN B C 1
ATOM 5925 O O . GLN B 1 381 ? -10.125 -29.312 -19.734 1 96.75 381 GLN B O 1
ATOM 5930 N N . PRO B 1 382 ? -8.57 -29.688 -21.406 1 96.88 382 PRO B N 1
ATOM 5931 C CA . PRO B 1 382 ? -8.242 -28.266 -21.391 1 96.88 382 PRO B CA 1
ATOM 5932 C C . PRO B 1 382 ? -9.406 -27.391 -21.859 1 96.88 382 PRO B C 1
ATOM 5934 O O . PRO B 1 382 ? -10.266 -27.844 -22.609 1 96.88 382 PRO B O 1
ATOM 5937 N N . SER B 1 383 ? -9.438 -26.203 -21.391 1 97.5 383 SER B N 1
ATOM 5938 C CA . SER B 1 383 ? -10.477 -25.266 -21.766 1 97.5 383 SER B CA 1
ATOM 5939 C C . SER B 1 383 ? -10.578 -25.125 -23.281 1 97.5 383 SER B C 1
ATOM 5941 O O . SER B 1 383 ? -9.562 -25.125 -23.984 1 97.5 383 SER B O 1
ATOM 5943 N N . GLY B 1 384 ? -11.797 -25.016 -23.844 1 96.38 384 GLY B N 1
ATOM 5944 C CA . GLY B 1 384 ? -12 -24.844 -25.266 1 96.38 384 GLY B CA 1
ATOM 5945 C C . GLY B 1 384 ? -12.023 -23.375 -25.688 1 96.38 384 GLY B C 1
ATOM 5946 O O . GLY B 1 384 ? -12.352 -23.078 -26.844 1 96.38 384 GLY B O 1
ATOM 5947 N N . GLU B 1 385 ? -11.719 -22.5 -24.75 1 94.56 385 GLU B N 1
ATOM 5948 C CA . GLU B 1 385 ? -11.812 -21.062 -25.016 1 94.56 385 GLU B CA 1
ATOM 5949 C C . GLU B 1 385 ? -10.789 -20.625 -26.047 1 94.56 385 GLU B C 1
ATOM 5951 O O . GLU B 1 385 ? -10.922 -19.547 -26.641 1 94.56 385 GLU B O 1
ATOM 5956 N N . ILE B 1 386 ? -9.719 -21.406 -26.188 1 92.12 386 ILE B N 1
ATOM 5957 C CA . ILE B 1 386 ? -8.727 -21.156 -27.219 1 92.12 386 ILE B CA 1
ATOM 5958 C C . ILE B 1 386 ? -8.406 -22.453 -27.969 1 92.12 386 ILE B C 1
ATOM 5960 O O . ILE B 1 386 ? -8.68 -23.547 -27.469 1 92.12 386 ILE B O 1
ATOM 5964 N N . ASP B 1 387 ? -7.906 -22.203 -29.156 1 91.94 387 ASP B N 1
ATOM 5965 C CA . ASP B 1 387 ? -7.297 -23.328 -29.875 1 91.94 387 ASP B CA 1
ATOM 5966 C C . ASP B 1 387 ? -5.82 -23.469 -29.5 1 91.94 387 ASP B C 1
ATOM 5968 O O . ASP B 1 387 ? -4.957 -22.828 -30.109 1 91.94 387 ASP B O 1
ATOM 5972 N N . TRP B 1 388 ? -5.559 -24.359 -28.547 1 92.5 388 TRP B N 1
ATOM 5973 C CA . TRP B 1 388 ? -4.234 -24.5 -27.953 1 92.5 388 TRP B CA 1
ATOM 5974 C C . TRP B 1 388 ? -3.18 -24.75 -29.031 1 92.5 388 TRP B C 1
ATOM 5976 O O . TRP B 1 388 ? -2.084 -24.188 -28.984 1 92.5 388 TRP B O 1
ATOM 5986 N N . ASP B 1 389 ? -3.471 -25.547 -30 1 87.62 389 ASP B N 1
ATOM 5987 C CA . ASP B 1 389 ? -2.527 -25.875 -31.078 1 87.62 389 ASP B CA 1
ATOM 5988 C C . ASP B 1 389 ? -2.326 -24.688 -32 1 87.62 389 ASP B C 1
ATOM 5990 O O . ASP B 1 389 ? -1.191 -24.281 -32.281 1 87.62 389 ASP B O 1
ATOM 5994 N N . ALA B 1 390 ? -3.359 -24.125 -32.406 1 86 390 ALA B N 1
ATOM 5995 C CA . ALA B 1 390 ? -3.312 -23.062 -33.406 1 86 390 ALA B CA 1
ATOM 5996 C C . ALA B 1 390 ? -2.73 -21.781 -32.812 1 86 390 ALA B C 1
ATOM 5998 O O . ALA B 1 390 ? -2.049 -21.016 -33.5 1 86 390 ALA B O 1
ATOM 5999 N N . GLN B 1 391 ? -2.932 -21.641 -31.547 1 87.69 391 GLN B N 1
ATOM 6000 C CA . GLN B 1 391 ? -2.533 -20.375 -30.953 1 87.69 391 GLN B CA 1
ATOM 6001 C C . GLN B 1 391 ? -1.198 -20.5 -30.219 1 87.69 391 GLN B C 1
ATOM 6003 O O . GLN B 1 391 ? -0.656 -19.516 -29.719 1 87.69 391 GLN B O 1
ATOM 6008 N N . GLY B 1 392 ? -0.756 -21.688 -30.188 1 87.56 392 GLY B N 1
ATOM 6009 C CA . GLY B 1 392 ? 0.636 -21.891 -29.812 1 87.56 392 GLY B CA 1
ATOM 6010 C C . GLY B 1 392 ? 0.88 -21.812 -28.328 1 87.56 392 GLY B C 1
ATOM 6011 O O . GLY B 1 392 ? 1.938 -21.344 -27.891 1 87.56 392 GLY B O 1
ATOM 6012 N N . LEU B 1 393 ? -0.018 -21.969 -27.484 1 93 393 LEU B N 1
ATOM 6013 C CA . LEU B 1 393 ? 0.154 -22.188 -26.047 1 93 393 LEU B CA 1
ATOM 6014 C C . LEU B 1 393 ? -0.021 -23.656 -25.688 1 93 393 LEU B C 1
ATOM 6016 O O . LEU B 1 393 ? -0.712 -24.391 -26.391 1 93 393 LEU B O 1
ATOM 6020 N N . ARG B 1 394 ? 0.658 -24.047 -24.719 1 93.94 394 ARG B N 1
ATOM 6021 C CA . ARG B 1 394 ? 0.491 -25.406 -24.219 1 93.94 394 ARG B CA 1
ATOM 6022 C C . ARG B 1 394 ? 0.203 -25.406 -22.719 1 93.94 394 ARG B C 1
ATOM 6024 O O . ARG B 1 394 ? 0.785 -24.609 -21.969 1 93.94 394 ARG B O 1
ATOM 6031 N N . LEU B 1 395 ? -0.68 -26.234 -22.344 1 96.19 395 LEU B N 1
ATOM 6032 C CA . LEU B 1 395 ? -0.978 -26.375 -20.922 1 96.19 395 LEU B CA 1
ATOM 6033 C C . LEU B 1 395 ? -0.172 -27.516 -20.312 1 96.19 395 LEU B C 1
ATOM 6035 O O . LEU B 1 395 ? -0.178 -28.641 -20.828 1 96.19 395 LEU B O 1
ATOM 6039 N N . ALA B 1 396 ? 0.533 -27.25 -19.25 1 96.75 396 ALA B N 1
ATOM 6040 C CA . ALA B 1 396 ? 1.288 -28.297 -18.562 1 96.75 396 ALA B CA 1
ATOM 6041 C C . ALA B 1 396 ? 0.358 -29.234 -17.797 1 96.75 396 ALA B C 1
ATOM 6043 O O . ALA B 1 396 ? -0.087 -28.906 -16.703 1 96.75 396 ALA B O 1
ATOM 6044 N N . THR B 1 397 ? 0.117 -30.406 -18.297 1 96.31 397 THR B N 1
ATOM 6045 C CA . THR B 1 397 ? -0.738 -31.359 -17.609 1 96.31 397 THR B CA 1
ATOM 6046 C C . THR B 1 397 ? 0.091 -32.5 -17.016 1 96.31 397 THR B C 1
ATOM 6048 O O . THR B 1 397 ? -0.454 -33.406 -16.391 1 96.31 397 THR B O 1
ATOM 6051 N N . LYS B 1 398 ? 1.357 -32.5 -17.234 1 96.75 398 LYS B N 1
ATOM 6052 C CA . LYS B 1 398 ? 2.354 -33.375 -16.625 1 96.75 398 LYS B CA 1
ATOM 6053 C C . LYS B 1 398 ? 3.684 -32.656 -16.438 1 96.75 398 LYS B C 1
ATOM 6055 O O . LYS B 1 398 ? 3.896 -31.578 -17.016 1 96.75 398 LYS B O 1
ATOM 6060 N N . LEU B 1 399 ? 4.48 -33.25 -15.57 1 98 399 LEU B N 1
ATOM 6061 C CA . LEU B 1 399 ? 5.816 -32.688 -15.438 1 98 399 LEU B CA 1
ATOM 6062 C C . LEU B 1 399 ? 6.512 -32.625 -16.797 1 98 399 LEU B C 1
ATOM 6064 O O . LEU B 1 399 ? 6.664 -33.625 -17.469 1 98 399 LEU B O 1
ATOM 6068 N N . THR B 1 400 ? 6.992 -31.422 -17.25 1 96.69 400 THR B N 1
ATOM 6069 C CA . THR B 1 400 ? 7.512 -31.172 -18.594 1 96.69 400 THR B CA 1
ATOM 6070 C C . THR B 1 400 ? 8.93 -30.625 -18.516 1 96.69 400 THR B C 1
ATOM 6072 O O . THR B 1 400 ? 9.188 -29.641 -17.828 1 96.69 400 THR B O 1
ATOM 6075 N N . PRO B 1 401 ? 9.844 -31.234 -19.281 1 96.69 401 PRO B N 1
ATOM 6076 C CA . PRO B 1 401 ? 11.203 -30.688 -19.297 1 96.69 401 PRO B CA 1
ATOM 6077 C C . PRO B 1 401 ? 11.25 -29.25 -19.812 1 96.69 401 PRO B C 1
ATOM 6079 O O . PRO B 1 401 ? 10.516 -28.906 -20.734 1 96.69 401 PRO B O 1
ATOM 6082 N N . TRP B 1 402 ? 12.156 -28.453 -19.266 1 97.06 402 TRP B N 1
ATOM 6083 C CA . TRP B 1 402 ? 12.32 -27.047 -19.656 1 97.06 402 TRP B CA 1
ATOM 6084 C C . TRP B 1 402 ? 13.789 -26.734 -19.938 1 97.06 402 TRP B C 1
ATOM 6086 O O . TRP B 1 402 ? 14.492 -26.188 -19.094 1 97.06 402 TRP B O 1
ATOM 6096 N N . PRO B 1 403 ? 14.297 -27.047 -21.109 1 95.38 403 PRO B N 1
ATOM 6097 C CA . PRO B 1 403 ? 15.688 -26.781 -21.453 1 95.38 403 PRO B CA 1
ATOM 6098 C C . PRO B 1 403 ? 15.992 -25.281 -21.562 1 95.38 403 PRO B C 1
ATOM 6100 O O . PRO B 1 403 ? 15.117 -24.5 -21.953 1 95.38 403 PRO B O 1
ATOM 6103 N N . ALA B 1 404 ? 17.188 -24.922 -21.25 1 96.56 404 ALA B N 1
ATOM 6104 C CA . ALA B 1 404 ? 17.625 -23.531 -21.375 1 96.56 404 ALA B CA 1
ATOM 6105 C C . ALA B 1 404 ? 17.828 -23.172 -22.844 1 96.56 404 ALA B C 1
ATOM 6107 O O . ALA B 1 404 ? 18.141 -24.031 -23.672 1 96.56 404 ALA B O 1
ATOM 6108 N N . VAL B 1 405 ? 17.594 -21.969 -23.172 1 94.31 405 VAL B N 1
ATOM 6109 C CA . VAL B 1 405 ? 17.938 -21.375 -24.453 1 94.31 405 VAL B CA 1
ATOM 6110 C C . VAL B 1 405 ? 19 -20.297 -24.234 1 94.31 405 VAL B C 1
ATOM 6112 O O . VAL B 1 405 ? 18.766 -19.312 -23.516 1 94.31 405 VAL B O 1
ATOM 6115 N N . ASP B 1 406 ? 20.172 -20.453 -24.828 1 94.44 406 ASP B N 1
ATOM 6116 C CA . ASP B 1 406 ? 21.312 -19.531 -24.672 1 94.44 406 ASP B CA 1
ATOM 6117 C C . ASP B 1 406 ? 21.672 -19.344 -23.203 1 94.44 406 ASP B C 1
ATOM 6119 O O . ASP B 1 406 ? 21.875 -18.219 -22.75 1 94.44 406 ASP B O 1
ATOM 6123 N N . GLY B 1 407 ? 21.531 -20.375 -22.5 1 95.69 407 GLY B N 1
ATOM 6124 C CA . GLY B 1 407 ? 22.031 -20.422 -21.141 1 95.69 407 GLY B CA 1
ATOM 6125 C C . GLY B 1 407 ? 21.047 -19.875 -20.125 1 95.69 407 GLY B C 1
ATOM 6126 O O . GLY B 1 407 ? 21.391 -19.719 -18.938 1 95.69 407 GLY B O 1
ATOM 6127 N N . GLU B 1 408 ? 19.812 -19.594 -20.5 1 97.19 408 GLU B N 1
ATOM 6128 C CA . GLU B 1 408 ? 18.828 -19.094 -19.531 1 97.19 408 GLU B CA 1
ATOM 6129 C C . GLU B 1 408 ? 17.438 -19.625 -19.844 1 97.19 408 GLU B C 1
ATOM 6131 O O . GLU B 1 408 ? 17.203 -20.188 -20.922 1 97.19 408 GLU B O 1
ATOM 6136 N N . ARG B 1 409 ? 16.609 -19.594 -18.984 1 98.25 409 ARG B N 1
ATOM 6137 C CA . ARG B 1 409 ? 15.172 -19.859 -19.078 1 98.25 409 ARG B CA 1
ATOM 6138 C C . ARG B 1 409 ? 14.359 -18.625 -18.734 1 98.25 409 ARG B C 1
ATOM 6140 O O . ARG B 1 409 ? 14.508 -18.047 -17.656 1 98.25 409 ARG B O 1
ATOM 6147 N N . ILE B 1 410 ? 13.531 -18.172 -19.672 1 98.44 410 ILE B N 1
ATOM 6148 C CA . ILE B 1 410 ? 12.742 -16.969 -19.453 1 98.44 410 ILE B CA 1
ATOM 6149 C C . ILE B 1 410 ? 11.289 -17.344 -19.172 1 98.44 410 ILE B C 1
ATOM 6151 O O . ILE B 1 410 ? 10.703 -18.156 -19.891 1 98.44 410 ILE B O 1
ATOM 6155 N N . ALA B 1 411 ? 10.758 -16.797 -18.125 1 98.81 411 ALA B N 1
ATOM 6156 C CA . ALA B 1 411 ? 9.383 -17.094 -17.719 1 98.81 411 ALA B CA 1
ATOM 6157 C C . ALA B 1 411 ? 8.617 -15.805 -17.406 1 98.81 411 ALA B C 1
ATOM 6159 O O . ALA B 1 411 ? 9.227 -14.758 -17.188 1 98.81 411 ALA B O 1
ATOM 6160 N N . ALA B 1 412 ? 7.312 -15.898 -17.438 1 98.81 412 ALA B N 1
ATOM 6161 C CA . ALA B 1 412 ? 6.426 -14.812 -17.047 1 98.81 412 ALA B CA 1
ATOM 6162 C C . ALA B 1 412 ? 5.48 -15.25 -15.93 1 98.81 412 ALA B C 1
ATOM 6164 O O . ALA B 1 412 ? 5.137 -16.438 -15.828 1 98.81 412 ALA B O 1
ATOM 6165 N N . VAL B 1 413 ? 5.094 -14.336 -15.094 1 98.94 413 VAL B N 1
ATOM 6166 C CA . VAL B 1 413 ? 4.148 -14.562 -14.008 1 98.94 413 VAL B CA 1
ATOM 6167 C C . VAL B 1 413 ? 3.084 -13.469 -14.008 1 98.94 413 VAL B C 1
ATOM 6169 O O . VAL B 1 413 ? 3.404 -12.289 -14.133 1 98.94 413 VAL B O 1
ATOM 6172 N N . SER B 1 414 ? 1.834 -13.859 -13.859 1 98.81 414 SER B N 1
ATOM 6173 C CA . SER B 1 414 ? 0.734 -12.898 -13.836 1 98.81 414 SER B CA 1
ATOM 6174 C C . SER B 1 414 ? -0.037 -12.984 -12.523 1 98.81 414 SER B C 1
ATOM 6176 O O . SER B 1 414 ? -0.101 -14.039 -11.898 1 98.81 414 SER B O 1
ATOM 6178 N N . ALA B 1 415 ? -0.592 -11.906 -12.117 1 98.81 415 ALA B N 1
ATOM 6179 C CA . ALA B 1 415 ? -1.576 -11.805 -11.047 1 98.81 415 ALA B CA 1
ATOM 6180 C C . ALA B 1 415 ? -2.553 -10.664 -11.305 1 98.81 415 ALA B C 1
ATOM 6182 O O . ALA B 1 415 ? -2.143 -9.555 -11.672 1 98.81 415 ALA B O 1
ATOM 6183 N N . PHE B 1 416 ? -3.785 -10.898 -11.133 1 98.69 416 PHE B N 1
ATOM 6184 C CA . PHE B 1 416 ? -4.844 -9.93 -11.391 1 98.69 416 PHE B CA 1
ATOM 6185 C C . PHE B 1 416 ? -5.699 -9.727 -10.141 1 98.69 416 PHE B C 1
ATOM 6187 O O . PHE B 1 416 ? -6.27 -10.68 -9.609 1 98.69 416 PHE B O 1
ATOM 6194 N N . GLY B 1 417 ? -5.809 -8.461 -9.75 1 97.56 417 GLY B N 1
ATOM 6195 C CA . GLY B 1 417 ? -6.52 -8.156 -8.516 1 97.56 417 GLY B CA 1
ATOM 6196 C C . GLY B 1 417 ? -7.984 -7.836 -8.734 1 97.56 417 GLY B C 1
ATOM 6197 O O . GLY B 1 417 ? -8.344 -7.215 -9.734 1 97.56 417 GLY B O 1
ATOM 6198 N N . MET B 1 418 ? -8.789 -8.164 -7.723 1 95.75 418 MET B N 1
ATOM 6199 C CA . MET B 1 418 ? -10.211 -7.832 -7.77 1 95.75 418 MET B CA 1
ATOM 6200 C C . MET B 1 418 ? -10.414 -6.324 -7.766 1 95.75 418 MET B C 1
ATOM 6202 O O . MET B 1 418 ? -11.477 -5.836 -8.156 1 95.75 418 MET B O 1
ATOM 6206 N N . SER B 1 419 ? -9.406 -5.59 -7.32 1 96.44 419 SER B N 1
ATOM 6207 C CA . SER B 1 419 ? -9.461 -4.129 -7.34 1 96.44 419 SER B CA 1
ATOM 6208 C C . SER B 1 419 ? -9.32 -3.59 -8.758 1 96.44 419 SER B C 1
ATOM 6210 O O . SER B 1 419 ? -9.445 -2.385 -8.984 1 96.44 419 SER B O 1
ATOM 6212 N N . GLY B 1 420 ? -8.969 -4.438 -9.68 1 97.88 420 GLY B N 1
ATOM 6213 C CA . GLY B 1 420 ? -8.797 -4.051 -11.07 1 97.88 420 GLY B CA 1
ATOM 6214 C C . GLY B 1 420 ? -7.336 -3.926 -11.469 1 97.88 420 GLY B C 1
ATOM 6215 O O . GLY B 1 420 ? -7.02 -3.854 -12.656 1 97.88 420 GLY B O 1
ATOM 6216 N N . THR B 1 421 ? -6.438 -3.977 -10.547 1 98.69 421 THR B N 1
ATOM 6217 C CA . THR B 1 421 ? -5.016 -3.822 -10.836 1 98.69 421 THR B CA 1
ATOM 6218 C C . THR B 1 421 ? -4.426 -5.129 -11.352 1 98.69 421 THR B C 1
ATOM 6220 O O . THR B 1 421 ? -4.594 -6.184 -10.734 1 98.69 421 THR B O 1
ATOM 6223 N N . ASN B 1 422 ? -3.752 -5.043 -12.477 1 98.88 422 ASN B N 1
ATOM 6224 C CA . ASN B 1 422 ? -3.055 -6.172 -13.086 1 98.88 422 ASN B CA 1
ATOM 6225 C C . ASN B 1 422 ? -1.54 -6.027 -12.953 1 98.88 422 ASN B C 1
ATOM 6227 O O . ASN B 1 422 ? -1.005 -4.922 -13.07 1 98.88 422 ASN B O 1
ATOM 6231 N N . ALA B 1 423 ? -0.93 -7.129 -12.672 1 98.94 423 ALA B N 1
ATOM 6232 C CA . ALA B 1 423 ? 0.527 -7.152 -12.562 1 98.94 423 ALA B CA 1
ATOM 6233 C C . ALA B 1 423 ? 1.118 -8.305 -13.375 1 98.94 423 ALA B C 1
ATOM 6235 O O . ALA B 1 423 ? 0.516 -9.375 -13.469 1 98.94 423 ALA B O 1
ATOM 6236 N N . HIS B 1 424 ? 2.24 -8.086 -13.984 1 98.94 424 HIS B N 1
ATOM 6237 C CA . HIS B 1 424 ? 2.969 -9.055 -14.789 1 98.94 424 HIS B CA 1
ATOM 6238 C C . HIS B 1 424 ? 4.477 -8.883 -14.641 1 98.94 424 HIS B C 1
ATOM 6240 O O . HIS B 1 424 ? 4.969 -7.754 -14.562 1 98.94 424 HIS B O 1
ATOM 6246 N N . ALA B 1 425 ? 5.199 -9.977 -14.492 1 98.94 425 ALA B N 1
ATOM 6247 C CA . ALA B 1 425 ? 6.652 -9.953 -14.375 1 98.94 425 ALA B CA 1
ATOM 6248 C C . ALA B 1 425 ? 7.293 -10.953 -15.336 1 98.94 425 ALA B C 1
ATOM 6250 O O . ALA B 1 425 ? 6.738 -12.023 -15.586 1 98.94 425 ALA B O 1
ATOM 6251 N N . ILE B 1 426 ? 8.391 -10.609 -15.891 1 98.94 426 ILE B N 1
ATOM 6252 C CA . ILE B 1 426 ? 9.219 -11.484 -16.719 1 98.94 426 ILE B CA 1
ATOM 6253 C C . ILE B 1 426 ? 10.594 -11.656 -16.062 1 98.94 426 ILE B C 1
ATOM 6255 O O . ILE B 1 426 ? 11.258 -10.672 -15.742 1 98.94 426 ILE B O 1
ATOM 6259 N N . VAL B 1 427 ? 10.969 -12.898 -15.852 1 98.94 427 VAL B N 1
ATOM 6260 C CA . VAL B 1 427 ? 12.242 -13.18 -15.195 1 98.94 427 VAL B CA 1
ATOM 6261 C C . VAL B 1 427 ? 13.07 -14.117 -16.062 1 98.94 427 VAL B C 1
ATOM 6263 O O . VAL B 1 427 ? 12.531 -14.875 -16.875 1 98.94 427 VAL B O 1
ATOM 6266 N N . ALA B 1 428 ? 14.359 -14.055 -15.953 1 98.81 428 ALA B N 1
ATOM 6267 C CA . ALA B 1 428 ? 15.32 -14.945 -16.594 1 98.81 428 ALA B CA 1
ATOM 6268 C C . ALA B 1 428 ? 16.109 -15.742 -15.562 1 98.81 428 ALA B C 1
ATOM 6270 O O . ALA B 1 428 ? 16.781 -15.164 -14.703 1 98.81 428 ALA B O 1
ATOM 6271 N N . ILE B 1 429 ? 16 -17.031 -15.609 1 98.75 429 ILE B N 1
ATOM 6272 C CA . ILE B 1 429 ? 16.672 -17.938 -14.68 1 98.75 429 ILE B CA 1
ATOM 6273 C C . ILE B 1 429 ? 17.906 -18.547 -15.359 1 98.75 429 ILE B C 1
ATOM 6275 O O . ILE B 1 429 ? 17.781 -19.219 -16.375 1 98.75 429 ILE B O 1
ATOM 6279 N N . PRO B 1 430 ? 19.062 -18.281 -14.758 1 97.12 430 PRO B N 1
ATOM 6280 C CA . PRO B 1 430 ? 20.281 -18.812 -15.383 1 97.12 430 PRO B CA 1
ATOM 6281 C C . PRO B 1 430 ? 20.375 -20.328 -15.273 1 97.12 430 PRO B C 1
ATOM 6283 O O . PRO B 1 430 ? 19.922 -20.922 -14.281 1 97.12 430 PRO B O 1
ATOM 6286 N N . GLU B 1 431 ? 20.984 -20.859 -16.328 1 92.75 431 GLU B N 1
ATOM 6287 C CA . GLU B 1 431 ? 21.281 -22.281 -16.266 1 92.75 431 GLU B CA 1
ATOM 6288 C C . GLU B 1 431 ? 22.375 -22.578 -15.25 1 92.75 431 GLU B C 1
ATOM 6290 O O . GLU B 1 431 ? 23.375 -21.859 -15.195 1 92.75 431 GLU B O 1
ATOM 6295 N N . ALA B 1 432 ? 22.062 -23.312 -14.281 1 78.56 432 ALA B N 1
ATOM 6296 C CA . ALA B 1 432 ? 23.094 -23.656 -13.297 1 78.56 432 ALA B CA 1
ATOM 6297 C C . ALA B 1 432 ? 24.375 -24.109 -13.984 1 78.56 432 ALA B C 1
ATOM 6299 O O . ALA B 1 432 ? 24.328 -24.844 -14.977 1 78.56 432 ALA B O 1
ATOM 6300 N N . ALA B 1 433 ? 25.516 -23.328 -13.828 1 56.53 433 ALA B N 1
ATOM 6301 C CA . ALA B 1 433 ? 26.797 -23.75 -14.391 1 56.53 433 ALA B CA 1
ATOM 6302 C C . ALA B 1 433 ? 27.141 -25.172 -13.961 1 56.53 433 ALA B C 1
ATOM 6304 O O . ALA B 1 433 ? 26.734 -25.625 -12.891 1 56.53 433 ALA B O 1
#

InterPro domains:
  IPR014030 Beta-ketoacyl synthase-like, N-terminal domain [PF00109] (6-255)
  IPR014031 Beta-ketoacyl synthase, C-terminal domain [PF02801] (263-379)
  IPR016039 Thiolase-like [G3DSA:3.40.47.10] (2-433)
  IPR016039 Thiolase-like [SSF53901] (4-372)
  IPR020841 Polyketide synthase, beta-ketoacyl synthase domain [PS52004] (5-429)
  IPR020841 Polyketide synthase, beta-ketoacyl synthase domain [SM00825] (8-432)
  IPR050091 Polyketide and Nonribosomal Peptide Biosynthesis Enzymes [PTHR43775] (7-428)

Radius of gyration: 25.63 Å; Cα contacts (8 Å, |Δi|>4): 2479; chains: 2; bounding box: 61×72×70 Å

Solvent-accessible surface area (backbone atoms only — not comparable to full-atom values): 40275 Å² total; per-residue (Å²): 81,77,89,82,64,76,51,43,23,33,35,21,51,27,34,35,35,22,66,72,21,67,40,67,65,49,44,52,48,38,43,72,68,66,46,64,24,57,36,61,70,75,84,84,67,76,66,62,59,69,58,50,50,57,55,20,66,38,89,72,35,35,68,65,56,73,44,28,9,48,53,82,59,51,87,62,76,66,40,69,83,65,73,41,52,71,71,49,51,72,29,36,31,49,39,44,56,52,44,39,55,29,44,52,44,5,35,45,58,36,70,39,62,58,78,72,36,54,70,32,46,30,22,25,21,25,5,36,52,86,78,56,49,78,75,63,56,60,53,88,54,94,41,53,53,30,37,64,67,20,52,36,70,18,24,42,16,16,50,42,30,28,70,40,16,16,33,9,32,30,38,15,30,17,18,33,24,9,6,7,45,46,14,42,42,51,42,53,51,33,46,74,71,62,57,22,66,33,30,41,26,15,14,24,25,57,78,51,53,67,16,66,59,47,27,30,15,40,62,61,42,39,16,84,81,48,53,26,15,40,56,17,60,76,27,50,2,28,26,56,22,19,24,28,16,22,34,26,37,29,37,41,68,58,33,58,74,69,68,42,61,72,60,27,38,53,50,23,57,35,58,18,20,37,25,61,58,97,38,69,66,44,82,35,40,68,38,50,33,53,41,53,51,51,24,37,60,53,34,54,56,60,55,63,63,30,51,34,33,34,44,53,41,52,4,25,57,67,56,27,45,37,49,52,48,22,42,39,74,59,37,34,20,94,43,73,82,53,22,24,36,34,34,31,61,26,29,31,29,27,42,11,42,12,7,33,26,23,50,39,46,50,50,50,51,51,24,46,72,67,33,29,40,49,39,26,40,79,52,91,43,66,37,77,80,53,56,46,64,78,30,4,44,40,72,27,71,44,78,36,82,44,78,61,60,95,57,25,36,32,33,35,38,30,17,62,12,56,25,27,18,34,22,39,38,33,36,35,23,55,53,81,127,80,75,90,81,64,74,50,42,23,33,36,20,51,26,34,36,36,22,67,73,22,67,40,67,65,48,44,52,50,39,42,71,69,67,46,64,24,57,36,63,70,76,85,85,68,77,66,61,60,68,59,51,50,58,54,20,66,39,90,74,35,35,68,65,55,72,43,28,9,48,53,83,57,51,85,63,74,65,40,69,82,66,72,41,52,71,71,49,50,72,29,36,31,48,40,44,54,52,43,38,55,28,43,53,44,5,35,45,60,36,72,39,62,59,80,73,36,51,69,31,47,30,21,27,21,25,6,36,51,85,77,55,50,77,76,63,56,62,52,89,54,94,43,55,52,30,38,65,67,20,54,36,70,18,24,44,18,15,51,40,28,27,69,41,15,16,33,9,32,30,38,14,30,16,19,33,24,10,5,6,45,46,13,41,42,51,43,53,52,32,47,75,71,62,56,23,67,32,31,41,26,16,13,24,24,58,79,48,53,67,17,66,57,46,28,30,14,39,61,61,43,39,15,85,81,50,54,27,15,39,57,16,60,76,26,51,1,28,27,57,22,18,25,30,15,22,34,26,36,30,38,42,68,59,33,58,75,68,68,43,61,72,59,27,36,53,50,22,58,35,57,18,20,37,24,60,57,97,38,70,64,47,82,36,41,69,38,48,32,52,40,52,50,50,23,38,60,53,34,54,56,59,56,62,62,30,51,34,33,33,44,54,41,52,4,25,56,68,58,26,46,37,49,51,49,23,43,39,75,58,38,33,22,94,41,71,83,54,23,23,37,34,32,29,62,26,27,30,29,26,42,12,43,13,7,34,27,23,50,38,46,51,49,52,50,50,24,46,73,66,34,29,41,51,40,23,40,78,50,91,44,66,36,78,79,53,56,46,60,76,32,4,43,39,74,28,69,44,77,36,81,43,78,60,60,96,57,24,36,33,32,34,35,31,17,61,12,55,25,26,17,33,22,38,37,32,35,36,22,55,52,81,128

Nearest PDB structures (foldseek):
  2hg4-assembly3_E  TM=9.597E-01  e=3.294E-60  Saccharopolyspora erythraea
  2hg4-assembly2_D  TM=9.629E-01  e=3.023E-58  Saccharopolyspora erythraea
  4na2-assembly2_B-3  TM=9.111E-01  e=1.148E-49  Bacillus subtilis subsp. subtilis str. 168
  4ope-assembly1_A  TM=9.083E-01  e=6.851E-50  Streptomyces albus
  4ope-assembly2_C  TM=9.144E-01  e=2.835E-49  Streptomyces albus

Sequence (866 aa):
MSSGEDPVVIVGMALEAPGGVTTADDYWTLLTEEREALGRFPRDRGWDIGALFDGSRRDGFKPINDLGGFLSGAGEFDPAFFGISPREAVAMDPQQRVALRVAWRALENSGINPDDLAGHDAGCYIGASGLEYGPPLSEFSHHSGHLITGTSLGVIAGRIAYTLDLAGPAVTVDTSCSSALTALHTAVGALRAGDCDLAVTGAVCVMGSPGYFVEFSKQHALSDDGRCRPYSAHASGTVWAEGAAMFVLQRRSAAVRDGRRILAEIRATALNQDGRTTGLTAPSGAAQERLFRKAIDRAGIRPEDVGMIEGHGTGTRLGDRTELRSLAQTYGATAPGAGAVLGSVKSNVGHAQAAAGGLGLAKVLLAGQRAAIPATLHVDQPSGEIDWDAQGLRLATKLTPWPAVDGERIAAVSAFGMSGTNAHAIVAIPEAAMSSGEDPVVIVGMALEAPGGVTTADDYWTLLTEEREALGRFPRDRGWDIGALFDGSRRDGFKPINDLGGFLSGAGEFDPAFFGISPREAVAMDPQQRVALRVAWRALENSGINPDDLAGHDAGCYIGASGLEYGPPLSEFSHHSGHLITGTSLGVIAGRIAYTLDLAGPAVTVDTSCSSALTALHTAVGALRAGDCDLAVTGAVCVMGSPGYFVEFSKQHALSDDGRCRPYSAHASGTVWAEGAAMFVLQRRSAAVRDGRRILAEIRATALNQDGRTTGLTAPSGAAQERLFRKAIDRAGIRPEDVGMIEGHGTGTRLGDRTELRSLAQTYGATAPGAGAVLGSVKSNVGHAQAAAGGLGLAKVLLAGQRAAIPATLHVDQPSGEIDWDAQGLRLATKLTPWPAVDGERIAAVSAFGMSGTNAHAIVAIPEAA

pLDDT: mean 95.11, std 7.35, range [29.25, 99.0]

Foldseek 3Di:
DPVPFQFKFFQFKWKFFAPQDGGLVSVVCLQAVVAARKDFDDPPLPAPVVCQQVVQPDPLFAGFDRIFFEGPCLLPADCVVLVHDPLLSVLADSQLRRLQVRLCRRCVRFVHNLLVQAPAQEEEFEEEDDFDADDDQPDDDSSHPNNCLRTDQQNSQVSNCVSSNHDAYGGYDYQKQQRQLVSVQVNSVCQSVVSHAKYKGAYWFHDSYCVVSRVVRSVQAAANHRFQFFQAQRLRHFHEHTMIMMTMMGRPVVCVVVVGDTLWTFLFKFKDFQPDDPDQQQHHLVGLLVRLVVRCVSSVHALLLAAAEAEQRRSHPRVRLSNVVSCLVRNFDQAFQSTHEYAYCCSRGTRNIRRRQRSSVSQVSVCFQVQKHGAHPDHPDGHPSDDCGRSHYHYRHHIGGHDDDPFWHKHKYWTARSSGMIMMTIIIGGHDD/DPVPFQFKFFQFKWKFFAPQDGGLVSVVVLQAVVAARKDFDDPPLPAPVVCQQVVQPDPLFAGFDRIFFEGPCLLPADCVVLVHDPLLSVLADSQLRRLQVRLCVRCVRFVHNLLVQAVAQEEEFEEDDDFDADDDQPDDDSSHPNNCLRTDQQNSQVSNCVSSNHDAYGGYDYQKQQRQLVSVQVNSVCQSVVSHAKYKGAYWFHDSYCVVSRVVRSVQAAANHRFQFFQAQRLRHFHEHTMIMMTMMGRPVVCVVVVGDTLWTFLFKFKDFQPDDPDQQQHHLVGLLVRLVVRCVSSVHALLLAAAEAEQRRSHPRVRLSNVVSCLVRNFDQAFPSTHEYAYCCSRGTRNIRRRQRSSVSQVSVCFQVQKHGAHPDHPDGHPSDDCGRSHYHYRHHIGGHDDDPFWHKHKTWTARSSGMIMMTIIIGGHDD